Protein AF-0000000069261301 (afdb_homodimer)

Structure (mmCIF, N/CA/C/O backbone):
data_AF-0000000069261301-model_v1
#
loop_
_entity.id
_entity.type
_entity.pdbx_description
1 polymer 'NADP-dependent oxidoreductase domain-containing protein'
#
loop_
_atom_site.group_PDB
_atom_site.id
_atom_site.type_symbol
_atom_site.label_atom_id
_atom_site.label_alt_id
_atom_site.label_comp_id
_atom_site.label_asym_id
_atom_site.label_entity_id
_atom_site.label_seq_id
_atom_site.pdbx_PDB_ins_code
_atom_site.Cartn_x
_atom_site.Cartn_y
_atom_site.Cartn_z
_atom_site.occupancy
_atom_site.B_iso_or_equiv
_atom_site.auth_seq_id
_atom_site.auth_comp_id
_atom_site.auth_asym_id
_atom_site.auth_atom_id
_atom_site.pdbx_PDB_model_num
ATOM 1 N N . MET A 1 1 ? 44.031 -36.562 -31.391 1 17.47 1 MET A N 1
ATOM 2 C CA . MET A 1 1 ? 43.938 -35.125 -31.625 1 17.47 1 MET A CA 1
ATOM 3 C C . MET A 1 1 ? 42.531 -34.625 -31.391 1 17.47 1 MET A C 1
ATOM 5 O O . MET A 1 1 ? 41.625 -34.938 -32.156 1 17.47 1 MET A O 1
ATOM 9 N N . GLY A 1 2 ? 41.969 -34.719 -30.328 1 18.98 2 GLY A N 1
ATOM 10 C CA . GLY A 1 2 ? 40.594 -35.031 -30.031 1 18.98 2 GLY A CA 1
ATOM 11 C C . GLY A 1 2 ? 39.656 -33.875 -30.234 1 18.98 2 GLY A C 1
ATOM 12 O O . GLY A 1 2 ? 40.031 -32.719 -29.938 1 18.98 2 GLY A O 1
ATOM 13 N N . ASN A 1 3 ? 38.688 -33.719 -31.047 1 18.41 3 ASN A N 1
ATOM 14 C CA . ASN A 1 3 ? 37.875 -32.781 -31.812 1 18.41 3 ASN A CA 1
ATOM 15 C C . ASN A 1 3 ? 36.938 -31.969 -30.922 1 18.41 3 ASN A C 1
ATOM 17 O O . ASN A 1 3 ? 36.312 -32.531 -30.016 1 18.41 3 ASN A O 1
ATOM 21 N N . ALA A 1 4 ? 37.125 -30.625 -30.719 1 17.72 4 ALA A N 1
ATOM 22 C CA . ALA A 1 4 ? 36.75 -29.375 -30.078 1 17.72 4 ALA A CA 1
ATOM 23 C C . ALA A 1 4 ? 35.25 -29.062 -30.312 1 17.72 4 ALA A C 1
ATOM 25 O O . ALA A 1 4 ? 34.875 -28.594 -31.391 1 17.72 4 ALA A O 1
ATOM 26 N N . MET A 1 5 ? 34.438 -29.938 -30.188 1 17.47 5 MET A N 1
ATOM 27 C CA . MET A 1 5 ? 33.156 -29.609 -30.766 1 17.47 5 MET A CA 1
ATOM 28 C C . MET A 1 5 ? 32.562 -28.328 -30.156 1 17.47 5 MET A C 1
ATOM 30 O O . MET A 1 5 ? 32.531 -28.203 -28.938 1 17.47 5 MET A O 1
ATOM 34 N N . ALA A 1 6 ? 32.438 -27.141 -30.828 1 19.61 6 ALA A N 1
ATOM 35 C CA . ALA A 1 6 ? 32.094 -25.719 -30.797 1 19.61 6 ALA A CA 1
ATOM 36 C C . ALA A 1 6 ? 30.641 -25.516 -30.375 1 19.61 6 ALA A C 1
ATOM 38 O O . ALA A 1 6 ? 29.719 -25.75 -31.172 1 19.61 6 ALA A O 1
ATOM 39 N N . THR A 1 7 ? 30.25 -26.094 -29.391 1 19.45 7 THR A N 1
ATOM 40 C CA . THR A 1 7 ? 28.812 -25.984 -29.172 1 19.45 7 THR A CA 1
ATOM 41 C C . THR A 1 7 ? 28.406 -24.516 -29.062 1 19.45 7 THR A C 1
ATOM 43 O O . THR A 1 7 ? 28.984 -23.766 -28.281 1 19.45 7 THR A O 1
ATOM 46 N N . THR A 1 8 ? 27.875 -23.781 -30.031 1 20.69 8 THR A N 1
ATOM 47 C CA . THR A 1 8 ? 27.484 -22.406 -30.328 1 20.69 8 THR A CA 1
ATOM 48 C C . THR A 1 8 ? 26.344 -21.969 -29.406 1 20.69 8 THR A C 1
ATOM 50 O O . THR A 1 8 ? 25.219 -22.453 -29.516 1 20.69 8 THR A O 1
ATOM 53 N N . THR A 1 9 ? 26.453 -22.047 -28.203 1 22.62 9 THR A N 1
ATOM 54 C CA . THR A 1 9 ? 25.406 -21.594 -27.297 1 22.62 9 THR A CA 1
ATOM 55 C C . THR A 1 9 ? 25.031 -20.141 -27.578 1 22.62 9 THR A C 1
ATOM 57 O O . THR A 1 9 ? 25.906 -19.25 -27.562 1 22.62 9 THR A O 1
ATOM 60 N N . THR A 1 10 ? 24.109 -19.844 -28.438 1 22.17 10 THR A N 1
ATOM 61 C CA . THR A 1 10 ? 23.797 -18.484 -28.875 1 22.17 10 THR A CA 1
ATOM 62 C C . THR A 1 10 ? 23.406 -17.609 -27.688 1 22.17 10 THR A C 1
ATOM 64 O O . THR A 1 10 ? 22.438 -17.891 -27 1 22.17 10 THR A O 1
ATOM 67 N N . THR A 1 11 ? 24.266 -17.141 -26.891 1 24.36 11 THR A N 1
ATOM 68 C CA . THR A 1 11 ? 24.344 -16.047 -25.938 1 24.36 11 THR A CA 1
ATOM 69 C C . THR A 1 11 ? 23.609 -14.812 -26.453 1 24.36 11 THR A C 1
ATOM 71 O O . THR A 1 11 ? 24.031 -14.211 -27.438 1 24.36 11 THR A O 1
ATOM 74 N N . HIS A 1 12 ? 22.297 -14.891 -26.562 1 25.19 12 HIS A N 1
ATOM 75 C CA . HIS A 1 12 ? 21.875 -13.57 -27.016 1 25.19 12 HIS A CA 1
ATOM 76 C C . HIS A 1 12 ? 22.484 -12.477 -26.141 1 25.19 12 HIS A C 1
ATOM 78 O O . HIS A 1 12 ? 22.406 -12.555 -24.906 1 25.19 12 HIS A O 1
ATOM 84 N N . SER A 1 13 ? 23.641 -12.016 -26.391 1 24.05 13 SER A N 1
ATOM 85 C CA . SER A 1 13 ? 24.406 -10.844 -25.984 1 24.05 13 SER A CA 1
ATOM 86 C C . SER A 1 13 ? 23.5 -9.625 -25.828 1 24.05 13 SER A C 1
ATOM 88 O O . SER A 1 13 ? 23.078 -9.031 -26.812 1 24.05 13 SER A O 1
ATOM 90 N N . HIS A 1 14 ? 22.578 -9.758 -25 1 28.31 14 HIS A N 1
ATOM 91 C CA . HIS A 1 14 ? 22.047 -8.406 -24.859 1 28.31 14 HIS A CA 1
ATOM 92 C C . HIS A 1 14 ? 23.172 -7.41 -24.578 1 28.31 14 HIS A C 1
ATOM 94 O O . HIS A 1 14 ? 24.047 -7.66 -23.75 1 28.31 14 HIS A O 1
ATOM 100 N N . SER A 1 15 ? 23.812 -6.953 -25.578 1 26.09 15 SER A N 1
ATOM 101 C CA . SER A 1 15 ? 24.828 -5.898 -25.562 1 26.09 15 SER A CA 1
ATOM 102 C C . SER A 1 15 ? 24.641 -4.977 -24.359 1 26.09 15 SER A C 1
ATOM 104 O O . SER A 1 15 ? 23.516 -4.535 -24.078 1 26.09 15 SER A O 1
ATOM 106 N N . ASP A 1 16 ? 25.422 -5.16 -23.453 1 29.86 16 ASP A N 1
ATOM 107 C CA . ASP A 1 16 ? 25.781 -4.273 -22.359 1 29.86 16 ASP A CA 1
ATOM 108 C C . ASP A 1 16 ? 25.969 -2.84 -22.844 1 29.86 16 ASP A C 1
ATOM 110 O O . ASP A 1 16 ? 27.094 -2.312 -22.828 1 29.86 16 ASP A O 1
ATOM 114 N N . ALA A 1 17 ? 25.688 -2.434 -23.938 1 31.14 17 ALA A N 1
ATOM 115 C CA . ALA A 1 17 ? 25.906 -1.016 -24.203 1 31.14 17 ALA A CA 1
ATOM 116 C C . ALA A 1 17 ? 25.438 -0.156 -23.031 1 31.14 17 ALA A C 1
ATOM 118 O O . ALA A 1 17 ? 24.234 -0.048 -22.781 1 31.14 17 ALA A O 1
ATOM 119 N N . CYS A 1 18 ? 26.125 -0.016 -21.906 1 37.66 18 CYS A N 1
ATOM 120 C CA . CYS A 1 18 ? 26.062 0.783 -20.688 1 37.66 18 CYS A CA 1
ATOM 121 C C . CYS A 1 18 ? 25.578 2.193 -20.984 1 37.66 18 CYS A C 1
ATOM 123 O O . CYS A 1 18 ? 26.359 3.08 -21.297 1 37.66 18 CYS A O 1
ATOM 125 N N . SER A 1 19 ? 24.609 2.316 -21.547 1 48.31 19 SER A N 1
ATOM 126 C CA . SER A 1 19 ? 24.156 3.697 -21.688 1 48.31 19 SER A CA 1
ATOM 127 C C . SER A 1 19 ? 24.188 4.426 -20.359 1 48.31 19 SER A C 1
ATOM 129 O O . SER A 1 19 ? 23.844 3.848 -19.312 1 48.31 19 SER A O 1
ATOM 131 N N . GLU A 1 20 ? 25 5.453 -20.266 1 61.47 20 GLU A N 1
ATOM 132 C CA . GLU A 1 20 ? 25.188 6.312 -19.094 1 61.47 20 GLU A CA 1
ATOM 133 C C . GLU A 1 20 ? 23.859 6.836 -18.562 1 61.47 20 GLU A C 1
ATOM 135 O O . GLU A 1 20 ? 23 7.25 -19.344 1 61.47 20 GLU A O 1
ATOM 140 N N . SER A 1 21 ? 23.703 6.562 -17.359 1 70.88 21 SER A N 1
ATOM 141 C CA . SER A 1 21 ? 22.547 7.164 -16.703 1 70.88 21 SER A CA 1
ATOM 142 C C . SER A 1 21 ? 22.406 8.641 -17.062 1 70.88 21 SER A C 1
ATOM 144 O O . SER A 1 21 ? 23.406 9.367 -17.094 1 70.88 21 SER A O 1
ATOM 146 N N . GLY A 1 22 ? 21.391 9.016 -17.812 1 76.69 22 GLY A N 1
ATOM 147 C CA . GLY A 1 22 ? 21.125 10.406 -18.141 1 76.69 22 GLY A CA 1
ATOM 148 C C . GLY A 1 22 ? 21.234 10.711 -19.625 1 76.69 22 GLY A C 1
ATOM 149 O O . GLY A 1 22 ? 20.828 11.789 -20.062 1 76.69 22 GLY A O 1
ATOM 150 N N . ALA A 1 23 ? 21.781 9.773 -20.391 1 77.06 23 ALA A N 1
ATOM 151 C CA . ALA A 1 23 ? 21.938 9.992 -21.828 1 77.06 23 ALA A CA 1
ATOM 152 C C . ALA A 1 23 ? 20.578 10.039 -22.516 1 77.06 23 ALA A C 1
ATOM 154 O O . ALA A 1 23 ? 19.656 9.32 -22.125 1 77.06 23 ALA A O 1
ATOM 155 N N . LEU A 1 24 ? 20.469 10.938 -23.562 1 85.94 24 LEU A N 1
ATOM 156 C CA . LEU A 1 24 ? 19.234 11.062 -24.344 1 85.94 24 LEU A CA 1
ATOM 157 C C . LEU A 1 24 ? 19.391 10.391 -25.703 1 85.94 24 LEU A C 1
ATOM 159 O O . LEU A 1 24 ? 20.453 10.445 -26.312 1 85.94 24 LEU A O 1
ATOM 163 N N . LYS A 1 25 ? 18.375 9.68 -26.078 1 83.56 25 LYS A N 1
ATOM 164 C CA . LYS A 1 25 ? 18.359 8.977 -27.359 1 83.56 25 LYS A CA 1
ATOM 165 C C . LYS A 1 25 ? 17.906 9.906 -28.484 1 83.56 25 LYS A C 1
ATOM 167 O O . LYS A 1 25 ? 16.938 10.633 -28.344 1 83.56 25 LYS A O 1
ATOM 172 N N . GLN A 1 26 ? 18.656 9.852 -29.641 1 84.81 26 GLN A N 1
ATOM 173 C CA . GLN A 1 26 ? 18.297 10.641 -30.812 1 84.81 26 GLN A CA 1
ATOM 174 C C . GLN A 1 26 ? 17.609 9.781 -31.859 1 84.81 26 GLN A C 1
ATOM 176 O O . GLN A 1 26 ? 17.766 8.562 -31.891 1 84.81 26 GLN A O 1
ATOM 181 N N . GLY A 1 27 ? 16.688 10.281 -32.688 1 83.88 27 GLY A N 1
ATOM 182 C CA . GLY A 1 27 ? 16.094 9.617 -33.844 1 83.88 27 GLY A CA 1
ATOM 183 C C . GLY A 1 27 ? 14.93 8.727 -33.469 1 83.88 27 GLY A C 1
ATOM 184 O O . GLY A 1 27 ? 14.516 7.879 -34.25 1 83.88 27 GLY A O 1
ATOM 185 N N . VAL A 1 28 ? 14.453 8.836 -32.25 1 88.81 28 VAL A N 1
ATOM 186 C CA . VAL A 1 28 ? 13.297 8.047 -31.828 1 88.81 28 VAL A CA 1
ATOM 187 C C . VAL A 1 28 ? 12.016 8.766 -32.25 1 88.81 28 VAL A C 1
ATOM 189 O O . VAL A 1 28 ? 11.891 9.977 -32.062 1 88.81 28 VAL A O 1
ATOM 192 N N . PRO A 1 29 ? 11.125 8.008 -32.875 1 87.5 29 PRO A N 1
ATOM 193 C CA . PRO A 1 29 ? 9.828 8.641 -33.156 1 87.5 29 PRO A CA 1
ATOM 194 C C . PRO A 1 29 ? 9.141 9.117 -31.875 1 87.5 29 PRO A C 1
ATOM 196 O O . PRO A 1 29 ? 9.078 8.383 -30.891 1 87.5 29 PRO A O 1
ATOM 199 N N . PRO A 1 30 ? 8.656 10.289 -31.953 1 88.75 30 PRO A N 1
ATOM 200 C CA . PRO A 1 30 ? 7.988 10.805 -30.75 1 88.75 30 PRO A CA 1
ATOM 201 C C . PRO A 1 30 ? 6.68 10.078 -30.453 1 88.75 30 PRO A C 1
ATOM 203 O O . PRO A 1 30 ? 6.027 9.57 -31.375 1 88.75 30 PRO A O 1
ATOM 206 N N . PRO A 1 31 ? 6.348 10.008 -29.188 1 92.75 31 PRO A N 1
ATOM 207 C CA . PRO A 1 31 ? 5.027 9.469 -28.859 1 92.75 31 PRO A CA 1
ATOM 208 C C . PRO A 1 31 ? 3.891 10.422 -29.234 1 92.75 31 PRO A C 1
ATOM 210 O O . PRO A 1 31 ? 4.109 11.625 -29.375 1 92.75 31 PRO A O 1
ATOM 213 N N . ALA A 1 32 ? 2.67 9.797 -29.438 1 92.69 32 ALA A N 1
ATOM 214 C CA . ALA A 1 32 ? 1.479 10.641 -29.516 1 92.69 32 ALA A CA 1
ATOM 215 C C . ALA A 1 32 ? 1.247 11.383 -28.203 1 92.69 32 ALA A C 1
ATOM 217 O O . ALA A 1 32 ? 1.813 11.023 -27.172 1 92.69 32 ALA A O 1
ATOM 218 N N . THR A 1 33 ? 0.52 12.484 -28.328 1 94.12 33 THR A N 1
ATOM 219 C CA . THR A 1 33 ? 0.236 13.266 -27.125 1 94.12 33 THR A CA 1
ATOM 220 C C . THR A 1 33 ? -1.268 13.359 -26.891 1 94.12 33 THR A C 1
ATOM 222 O O . THR A 1 33 ? -2.006 13.891 -27.719 1 94.12 33 THR A O 1
ATOM 225 N N . SER A 1 34 ? -1.677 12.805 -25.734 1 92.88 34 SER A N 1
ATOM 226 C CA . SER A 1 34 ? -3.068 12.969 -25.328 1 92.88 34 SER A CA 1
ATOM 227 C C . SER A 1 34 ? -3.396 14.438 -25.062 1 92.88 34 SER A C 1
ATOM 229 O O . SER A 1 34 ? -2.695 15.109 -24.297 1 92.88 34 SER A O 1
ATOM 231 N N . GLU A 1 35 ? -4.492 14.922 -25.609 1 89 35 GLU A N 1
ATOM 232 C CA . GLU A 1 35 ? -4.887 16.328 -25.453 1 89 35 GLU A CA 1
ATOM 233 C C . GLU A 1 35 ? -5.262 16.625 -24 1 89 35 GLU A C 1
ATOM 235 O O . GLU A 1 35 ? -4.859 17.656 -23.453 1 89 35 GLU A O 1
ATOM 240 N N . VAL A 1 36 ? -6.031 15.742 -23.406 1 89 36 VAL A N 1
ATOM 241 C CA . VAL A 1 36 ? -6.477 15.961 -22.031 1 89 36 VAL A CA 1
ATOM 242 C C . VAL A 1 36 ? -5.281 15.906 -21.094 1 89 36 VAL A C 1
ATOM 244 O O . VAL A 1 36 ? -5.238 16.625 -20.094 1 89 36 VAL A O 1
ATOM 247 N N . ALA A 1 37 ? -4.332 14.984 -21.359 1 92.44 37 ALA A N 1
ATOM 248 C CA . ALA A 1 37 ? -3.146 14.875 -20.516 1 92.44 37 ALA A CA 1
ATOM 249 C C . ALA A 1 37 ? -2.271 16.125 -20.625 1 92.44 37 ALA A C 1
ATOM 251 O O . ALA A 1 37 ? -1.721 16.594 -19.641 1 92.44 37 ALA A O 1
ATOM 252 N N . TRP A 1 38 ? -2.129 16.641 -21.875 1 91.5 38 TRP A N 1
ATOM 253 C CA . TRP A 1 38 ? -1.329 17.828 -22.125 1 91.5 38 TRP A CA 1
ATOM 254 C C . TRP A 1 38 ? -1.92 19.047 -21.406 1 91.5 38 TRP A C 1
ATOM 256 O O . TRP A 1 38 ? -1.202 19.781 -20.719 1 91.5 38 TRP A O 1
ATOM 266 N N . THR A 1 39 ? -3.203 19.203 -21.5 1 85.62 39 THR A N 1
ATOM 267 C CA . THR A 1 39 ? -3.893 20.328 -20.859 1 85.62 39 THR A CA 1
ATOM 268 C C . THR A 1 39 ? -3.793 20.219 -19.344 1 85.62 39 THR A C 1
ATOM 270 O O . THR A 1 39 ? -3.561 21.234 -18.656 1 85.62 39 THR A O 1
ATOM 273 N N . PHE A 1 40 ? -3.965 19.062 -18.922 1 87.31 40 PHE A N 1
ATOM 274 C CA . PHE A 1 40 ? -3.852 18.812 -17.484 1 87.31 40 PHE A CA 1
ATOM 275 C C . PHE A 1 40 ? -2.449 19.141 -16.984 1 87.31 40 PHE A C 1
ATOM 277 O O . PHE A 1 40 ? -2.287 19.828 -15.969 1 87.31 40 PHE A O 1
ATOM 284 N N . ALA A 1 41 ? -1.438 18.688 -17.656 1 89.12 41 ALA A N 1
ATOM 285 C CA . ALA A 1 41 ? -0.044 18.891 -17.266 1 89.12 41 ALA A CA 1
ATOM 286 C C . ALA A 1 41 ? 0.319 20.375 -17.281 1 89.12 41 ALA A C 1
ATOM 288 O O . ALA A 1 41 ? 1.012 20.859 -16.375 1 89.12 41 ALA A O 1
ATOM 289 N N . GLN A 1 42 ? -0.144 21.094 -18.266 1 84.25 42 GLN A N 1
ATOM 290 C CA . GLN A 1 42 ? 0.153 22.516 -18.391 1 84.25 42 GLN A CA 1
ATOM 291 C C . GLN A 1 42 ? -0.474 23.312 -17.234 1 84.25 42 GLN A C 1
ATOM 293 O O . GLN A 1 42 ? 0.146 24.219 -16.703 1 84.25 42 GLN A O 1
ATOM 298 N N . SER A 1 43 ? -1.64 22.922 -16.922 1 79.69 43 SER A N 1
ATOM 299 C CA . SER A 1 43 ? -2.32 23.609 -15.828 1 79.69 43 SER A CA 1
ATOM 300 C C . SER A 1 43 ? -1.577 23.422 -14.508 1 79.69 43 SER A C 1
ATOM 302 O O . SER A 1 43 ? -1.528 24.328 -13.68 1 79.69 43 SER A O 1
ATOM 304 N N . HIS A 1 44 ? -1.035 22.328 -14.297 1 81.5 44 HIS A N 1
ATOM 305 C CA . HIS A 1 44 ? -0.292 22.047 -13.078 1 81.5 44 HIS A CA 1
ATOM 306 C C . HIS A 1 44 ? 1.044 22.781 -13.062 1 81.5 44 HIS A C 1
ATOM 308 O O . HIS A 1 44 ? 1.488 23.25 -12.016 1 81.5 44 HIS A O 1
ATOM 314 N N . GLN A 1 45 ? 1.658 22.859 -14.211 1 81.56 45 GLN A N 1
ATOM 315 C CA . GLN A 1 45 ? 2.941 23.547 -14.305 1 81.56 45 GLN A CA 1
ATOM 316 C C . GLN A 1 45 ? 2.803 25.031 -13.938 1 81.56 45 GLN A C 1
ATOM 318 O O . GLN A 1 45 ? 3.699 25.609 -13.328 1 81.56 45 GLN A O 1
ATOM 323 N N . ASP A 1 46 ? 1.719 25.578 -14.234 1 76.88 46 ASP A N 1
ATOM 324 C CA . ASP A 1 46 ? 1.465 27 -13.953 1 76.88 46 ASP A CA 1
ATOM 325 C C . ASP A 1 46 ? 1.318 27.234 -12.453 1 76.88 46 ASP A C 1
ATOM 327 O O . ASP A 1 46 ? 1.587 28.344 -11.969 1 76.88 46 ASP A O 1
ATOM 331 N N . GLU A 1 47 ? 1.032 26.203 -11.758 1 76.5 47 GLU A N 1
ATOM 332 C CA . GLU A 1 47 ? 0.786 26.344 -10.328 1 76.5 47 GLU A CA 1
ATOM 333 C C . GLU A 1 47 ? 2.037 26 -9.523 1 76.5 47 GLU A C 1
ATOM 335 O O . GLU A 1 47 ? 2.098 26.281 -8.32 1 76.5 47 GLU A O 1
ATOM 340 N N . ASN A 1 48 ? 3.102 25.547 -10.117 1 81.81 48 ASN A N 1
ATOM 341 C CA . ASN A 1 48 ? 4.285 25.031 -9.445 1 81.81 48 ASN A CA 1
ATOM 342 C C . ASN A 1 48 ? 4.91 26.078 -8.523 1 81.81 48 ASN A C 1
ATOM 344 O O . ASN A 1 48 ? 5.289 25.766 -7.391 1 81.81 48 ASN A O 1
ATOM 348 N N . PRO A 1 49 ? 4.91 27.359 -8.914 1 78.88 49 PRO A N 1
ATOM 349 C CA . PRO A 1 49 ? 5.551 28.359 -8.055 1 78.88 49 PRO A CA 1
ATOM 350 C C . PRO A 1 49 ? 4.773 28.609 -6.762 1 78.88 49 PRO A C 1
ATOM 352 O O . PRO A 1 49 ? 5.324 29.141 -5.801 1 78.88 49 PRO A O 1
ATOM 355 N N . CYS A 1 50 ? 3.562 28.219 -6.781 1 83.31 50 CYS A N 1
ATOM 356 C CA . CYS A 1 50 ? 2.719 28.469 -5.617 1 83.31 50 CYS A CA 1
ATOM 357 C C . CYS A 1 50 ? 2.789 27.297 -4.641 1 83.31 50 CYS A C 1
ATOM 359 O O . CYS A 1 50 ? 2.291 27.391 -3.518 1 83.31 50 CYS A O 1
ATOM 361 N N . PHE A 1 51 ? 3.486 26.328 -5.016 1 87.75 51 PHE A N 1
ATOM 362 C CA . PHE A 1 51 ? 3.568 25.172 -4.133 1 87.75 51 PHE A CA 1
ATOM 363 C C . PHE A 1 51 ? 4.695 25.344 -3.121 1 87.75 51 PHE A C 1
ATOM 365 O O . PHE A 1 51 ? 5.836 24.953 -3.385 1 87.75 51 PHE A O 1
ATOM 372 N N . MET A 1 52 ? 4.281 25.766 -1.914 1 92.19 52 MET A N 1
ATOM 373 C CA . MET A 1 52 ? 5.309 26.078 -0.926 1 92.19 52 MET A CA 1
ATOM 374 C C . MET A 1 52 ? 5.078 25.312 0.365 1 92.19 52 MET A C 1
ATOM 376 O O . MET A 1 52 ? 5.984 25.188 1.191 1 92.19 52 MET A O 1
ATOM 380 N N . GLY A 1 53 ? 3.895 24.766 0.522 1 89.5 53 GLY A N 1
ATOM 381 C CA . GLY A 1 53 ? 3.535 24.234 1.829 1 89.5 53 GLY A CA 1
ATOM 382 C C . GLY A 1 53 ? 3.523 22.719 1.877 1 89.5 53 GLY A C 1
ATOM 383 O O . GLY A 1 53 ? 3.307 22.125 2.938 1 89.5 53 GLY A O 1
ATOM 384 N N . ILE A 1 54 ? 3.748 22.031 0.831 1 85.88 54 ILE A N 1
ATOM 385 C CA . ILE A 1 54 ? 3.711 20.578 0.758 1 85.88 54 ILE A CA 1
ATOM 386 C C . ILE A 1 54 ? 5.109 20.031 0.469 1 85.88 54 ILE A C 1
ATOM 388 O O . ILE A 1 54 ? 5.855 20.625 -0.323 1 85.88 54 ILE A O 1
ATOM 392 N N . GLN A 1 55 ? 5.406 18.969 1.136 1 89.5 55 GLN A N 1
ATOM 393 C CA . GLN A 1 55 ? 6.73 18.391 0.994 1 89.5 55 GLN A CA 1
ATOM 394 C C . GLN A 1 55 ? 6.887 17.703 -0.361 1 89.5 55 GLN A C 1
ATOM 396 O O . GLN A 1 55 ? 7.066 16.484 -0.43 1 89.5 55 GLN A O 1
ATOM 401 N N . MET A 1 56 ? 6.906 18.516 -1.378 1 89.69 56 MET A N 1
ATOM 402 C CA . MET A 1 56 ? 7.039 18 -2.736 1 89.69 56 MET A CA 1
ATOM 403 C C . MET A 1 56 ? 7.93 18.906 -3.578 1 89.69 56 MET A C 1
ATOM 405 O O . MET A 1 56 ? 7.797 20.125 -3.527 1 89.69 56 MET A O 1
ATOM 409 N N . ASN A 1 57 ? 8.828 18.297 -4.258 1 92.75 57 ASN A N 1
ATOM 410 C CA . ASN A 1 57 ? 9.617 19 -5.266 1 92.75 57 ASN A CA 1
ATOM 411 C C . ASN A 1 57 ? 8.883 19.062 -6.605 1 92.75 57 ASN A C 1
ATOM 413 O O . ASN A 1 57 ? 8.641 18.031 -7.23 1 92.75 57 ASN A O 1
ATOM 417 N N . MET A 1 58 ? 8.602 20.25 -7.043 1 90.19 58 MET A N 1
ATOM 418 C CA . MET A 1 58 ? 7.777 20.422 -8.242 1 90.19 58 MET A CA 1
ATOM 419 C C . MET A 1 58 ? 8.648 20.609 -9.477 1 90.19 58 MET A C 1
ATOM 421 O O . MET A 1 58 ? 8.133 20.859 -10.57 1 90.19 58 MET A O 1
ATOM 425 N N . ALA A 1 59 ? 9.938 20.562 -9.312 1 90.06 59 ALA A N 1
ATOM 426 C CA . ALA A 1 59 ? 10.828 20.562 -10.469 1 90.06 59 ALA A CA 1
ATOM 427 C C . ALA A 1 59 ? 10.844 19.188 -11.148 1 90.06 59 ALA A C 1
ATOM 429 O O . ALA A 1 59 ? 11.82 18.453 -11.047 1 90.06 59 ALA A O 1
ATOM 430 N N . THR A 1 60 ? 9.797 18.828 -11.906 1 90.75 60 THR A N 1
ATOM 431 C CA . THR A 1 60 ? 9.57 17.453 -12.328 1 90.75 60 THR A CA 1
ATOM 432 C C . THR A 1 60 ? 9.547 17.359 -13.852 1 90.75 60 THR A C 1
ATOM 434 O O . THR A 1 60 ? 9.422 16.266 -14.406 1 90.75 60 THR A O 1
ATOM 437 N N . GLU A 1 61 ? 9.68 18.406 -14.617 1 90.19 61 GLU A N 1
ATOM 438 C CA . GLU A 1 61 ? 9.438 18.438 -16.047 1 90.19 61 GLU A CA 1
ATOM 439 C C . GLU A 1 61 ? 10.359 17.453 -16.781 1 90.19 61 GLU A C 1
ATOM 441 O O . GLU A 1 61 ? 9.953 16.828 -17.766 1 90.19 61 GLU A O 1
ATOM 446 N N . HIS A 1 62 ? 11.539 17.312 -16.359 1 92.88 62 HIS A N 1
ATOM 447 C CA . HIS A 1 62 ? 12.547 16.516 -17.047 1 92.88 62 HIS A CA 1
ATOM 448 C C . HIS A 1 62 ? 12.203 15.031 -17 1 92.88 62 HIS A C 1
ATOM 450 O O . HIS A 1 62 ? 12.734 14.242 -17.781 1 92.88 62 HIS A O 1
ATOM 456 N N . TYR A 1 63 ? 11.305 14.633 -16.141 1 95.56 63 TYR A N 1
ATOM 457 C CA . TYR A 1 63 ? 10.961 13.219 -16 1 95.56 63 TYR A CA 1
ATOM 458 C C . TYR A 1 63 ? 10.172 12.734 -17.203 1 95.56 63 TYR A C 1
ATOM 460 O O . TYR A 1 63 ? 10.023 11.523 -17.406 1 95.56 63 TYR A O 1
ATOM 468 N N . SER A 1 64 ? 9.688 13.625 -18.094 1 95.31 64 SER A N 1
ATOM 469 C CA . SER A 1 64 ? 9.008 13.227 -19.328 1 95.31 64 SER A CA 1
ATOM 470 C C . SER A 1 64 ? 9.914 12.398 -20.234 1 95.31 64 SER A C 1
ATOM 472 O O . SER A 1 64 ? 9.438 11.664 -21.094 1 95.31 64 SER A O 1
ATOM 474 N N . LYS A 1 65 ? 11.203 12.43 -20.016 1 95.5 65 LYS A N 1
ATOM 475 C CA . LYS A 1 65 ? 12.164 11.68 -20.828 1 95.5 65 LYS A CA 1
ATOM 476 C C . LYS A 1 65 ? 11.984 10.18 -20.656 1 95.5 65 LYS A C 1
ATOM 478 O O . LYS A 1 65 ? 12.461 9.383 -21.469 1 95.5 65 LYS A O 1
ATOM 483 N N . TYR A 1 66 ? 11.305 9.781 -19.594 1 96.5 66 TYR A N 1
ATOM 484 C CA . TYR A 1 66 ? 11.102 8.367 -19.297 1 96.5 66 TYR A CA 1
ATOM 485 C C . TYR A 1 66 ? 9.812 7.867 -19.938 1 96.5 66 TYR A C 1
ATOM 487 O O . TYR A 1 66 ? 9.32 6.789 -19.578 1 96.5 66 TYR A O 1
ATOM 495 N N . TRP A 1 67 ? 9.219 8.539 -20.969 1 96.06 67 TRP A N 1
ATOM 496 C CA . TRP A 1 67 ? 7.945 8.211 -21.594 1 96.06 67 TRP A CA 1
ATOM 497 C C . TRP A 1 67 ? 7.984 6.816 -22.203 1 96.06 67 TRP A C 1
ATOM 499 O O . TRP A 1 67 ? 6.953 6.141 -22.281 1 96.06 67 TRP A O 1
ATOM 509 N N . PRO A 1 68 ? 9.164 6.242 -22.672 1 94.81 68 PRO A N 1
ATOM 510 C CA . PRO A 1 68 ? 9.148 4.902 -23.266 1 94.81 68 PRO A CA 1
ATOM 511 C C . PRO A 1 68 ? 8.664 3.832 -22.281 1 94.81 68 PRO A C 1
ATOM 513 O O . PRO A 1 68 ? 8.133 2.801 -22.703 1 94.81 68 PRO A O 1
ATOM 516 N N . LEU A 1 69 ? 8.852 4.094 -20.969 1 95.06 69 LEU A N 1
ATOM 517 C CA . LEU A 1 69 ? 8.43 3.109 -19.969 1 95.06 69 LEU A CA 1
ATOM 518 C C . LEU A 1 69 ? 6.91 2.939 -20 1 95.06 69 LEU A C 1
ATOM 520 O O . LEU A 1 69 ? 6.395 1.889 -19.609 1 95.06 69 LEU A O 1
ATOM 524 N N . LEU A 1 70 ? 6.176 3.939 -20.422 1 95.94 70 LEU A N 1
ATOM 525 C CA . LEU A 1 70 ? 4.719 3.877 -20.469 1 95.94 70 LEU A CA 1
ATOM 526 C C . LEU A 1 70 ? 4.246 2.916 -21.547 1 95.94 70 LEU A C 1
ATOM 528 O O . LEU A 1 70 ? 3.078 2.523 -21.578 1 95.94 70 LEU A O 1
ATOM 532 N N . MET A 1 71 ? 5.133 2.441 -22.422 1 92.94 71 MET A N 1
ATOM 533 C CA . MET A 1 71 ? 4.797 1.525 -23.5 1 92.94 71 MET A CA 1
ATOM 534 C C . MET A 1 71 ? 4.727 0.088 -23 1 92.94 71 MET A C 1
ATOM 536 O O . MET A 1 71 ? 4.266 -0.802 -23.719 1 92.94 71 MET A O 1
ATOM 540 N N . ASN A 1 72 ? 5.129 -0.076 -21.781 1 90.56 72 ASN A N 1
ATOM 541 C CA . ASN A 1 72 ? 5.258 -1.424 -21.234 1 90.56 72 ASN A CA 1
ATOM 542 C C . ASN A 1 72 ? 4.375 -1.621 -20 1 90.56 72 ASN A C 1
ATOM 544 O O . ASN A 1 72 ? 3.824 -0.658 -19.469 1 90.56 72 ASN A O 1
ATOM 548 N N . CYS A 1 73 ? 4.18 -2.852 -19.656 1 89 73 CYS A N 1
ATOM 549 C CA . CYS A 1 73 ? 3.676 -3.199 -18.328 1 89 73 CYS A CA 1
ATOM 550 C C . CYS A 1 73 ? 4.816 -3.33 -17.328 1 89 73 CYS A C 1
ATOM 552 O O . CYS A 1 73 ? 5.547 -4.32 -17.344 1 89 73 CYS A O 1
ATOM 554 N N . ASN A 1 74 ? 4.961 -2.312 -16.547 1 90.94 74 ASN A N 1
ATOM 555 C CA . ASN A 1 74 ? 6.039 -2.307 -15.562 1 90.94 74 ASN A CA 1
ATOM 556 C C . ASN A 1 74 ? 5.578 -2.867 -14.227 1 90.94 74 ASN A C 1
ATOM 558 O O . ASN A 1 74 ? 5.059 -2.131 -13.383 1 90.94 74 ASN A O 1
ATOM 562 N N . ASN A 1 75 ? 5.773 -4.156 -14.047 1 90 75 ASN A N 1
ATOM 563 C CA . ASN A 1 75 ? 5.297 -4.824 -12.836 1 90 75 ASN A CA 1
ATOM 564 C C . ASN A 1 75 ? 6.414 -5.605 -12.156 1 90 75 ASN A C 1
ATOM 566 O O . ASN A 1 75 ? 6.855 -6.637 -12.664 1 90 75 ASN A O 1
ATOM 570 N N . ASN A 1 76 ? 6.938 -5.086 -11.07 1 88.44 76 ASN A N 1
ATOM 571 C CA . ASN A 1 76 ? 7.828 -5.855 -10.211 1 88.44 76 ASN A CA 1
ATOM 572 C C . ASN A 1 76 ? 7.047 -6.719 -9.219 1 88.44 76 ASN A C 1
ATOM 574 O O . ASN A 1 76 ? 6.508 -6.211 -8.234 1 88.44 76 ASN A O 1
ATOM 578 N N . LEU A 1 77 ? 7.047 -7.91 -9.422 1 81.06 77 LEU A N 1
ATOM 579 C CA . LEU A 1 77 ? 6.25 -8.828 -8.617 1 81.06 77 LEU A CA 1
ATOM 580 C C . LEU A 1 77 ? 7.074 -9.391 -7.461 1 81.06 77 LEU A C 1
ATOM 582 O O . LEU A 1 77 ? 7.988 -10.188 -7.68 1 81.06 77 LEU A O 1
ATOM 586 N N . GLY A 1 78 ? 6.801 -8.969 -6.273 1 76.25 78 GLY A N 1
ATOM 587 C CA . GLY A 1 78 ? 7.395 -9.57 -5.09 1 76.25 78 GLY A CA 1
ATOM 588 C C . GLY A 1 78 ? 8.797 -9.062 -4.801 1 76.25 78 GLY A C 1
ATOM 589 O O . GLY A 1 78 ? 9.094 -7.895 -5.043 1 76.25 78 GLY A O 1
ATOM 590 N N . ASP A 1 79 ? 9.609 -9.961 -4.207 1 73.31 79 ASP A N 1
ATOM 591 C CA . ASP A 1 79 ? 10.945 -9.641 -3.715 1 73.31 79 ASP A CA 1
ATOM 592 C C . ASP A 1 79 ? 11.961 -9.633 -4.855 1 73.31 79 ASP A C 1
ATOM 594 O O . ASP A 1 79 ? 12.188 -10.656 -5.5 1 73.31 79 ASP A O 1
ATOM 598 N N . PRO A 1 80 ? 12.57 -8.484 -5.082 1 74.06 80 PRO A N 1
ATOM 599 C CA . PRO A 1 80 ? 13.508 -8.383 -6.203 1 74.06 80 PRO A CA 1
ATOM 600 C C . PRO A 1 80 ? 14.695 -9.336 -6.066 1 74.06 80 PRO A C 1
ATOM 602 O O . PRO A 1 80 ? 15.336 -9.68 -7.066 1 74.06 80 PRO A O 1
ATOM 605 N N . PHE A 1 81 ? 14.906 -9.703 -4.914 1 68.12 81 PHE A N 1
ATOM 606 C CA . PHE A 1 81 ? 16.109 -10.5 -4.68 1 68.12 81 PHE A CA 1
ATOM 607 C C . PHE A 1 81 ? 15.82 -11.984 -4.84 1 68.12 81 PHE A C 1
ATOM 609 O O . PHE A 1 81 ? 16.75 -12.797 -4.938 1 68.12 81 PHE A O 1
ATOM 616 N N . THR A 1 82 ? 14.414 -12.328 -4.914 1 60.88 82 THR A N 1
ATOM 617 C CA . THR A 1 82 ? 14.078 -13.75 -4.961 1 60.88 82 THR A CA 1
ATOM 618 C C . THR A 1 82 ? 13.234 -14.062 -6.191 1 60.88 82 THR A C 1
ATOM 620 O O . THR A 1 82 ? 13.047 -15.227 -6.543 1 60.88 82 THR A O 1
ATOM 623 N N . ALA A 1 83 ? 12.781 -13.039 -6.812 1 57.19 83 ALA A N 1
ATOM 624 C CA . ALA A 1 83 ? 11.844 -13.211 -7.914 1 57.19 83 ALA A CA 1
ATOM 625 C C . ALA A 1 83 ? 12.5 -13.945 -9.078 1 57.19 83 ALA A C 1
ATOM 627 O O . ALA A 1 83 ? 13.656 -13.68 -9.414 1 57.19 83 ALA A O 1
ATOM 628 N N . LYS A 1 84 ? 11.781 -14.93 -9.461 1 47.91 84 LYS A N 1
ATOM 629 C CA . LYS A 1 84 ? 12.227 -15.727 -10.602 1 47.91 84 LYS A CA 1
ATOM 630 C C . LYS A 1 84 ? 11.578 -15.242 -11.891 1 47.91 84 LYS A C 1
ATOM 632 O O . LYS A 1 84 ? 11.945 -15.688 -12.984 1 47.91 84 LYS A O 1
ATOM 637 N N . ALA A 1 85 ? 10.664 -14.328 -11.57 1 51.94 85 ALA A N 1
ATOM 638 C CA . ALA A 1 85 ? 9.852 -14.008 -12.742 1 51.94 85 ALA A CA 1
ATOM 639 C C . ALA A 1 85 ? 10.672 -13.242 -13.781 1 51.94 85 ALA A C 1
ATOM 641 O O . ALA A 1 85 ? 11.453 -12.352 -13.43 1 51.94 85 ALA A O 1
ATOM 642 N N . ALA A 1 86 ? 10.938 -13.852 -14.938 1 45.94 86 ALA A N 1
ATOM 643 C CA . ALA A 1 86 ? 11.812 -13.43 -16.031 1 45.94 86 ALA A CA 1
ATOM 644 C C . ALA A 1 86 ? 11.266 -12.18 -16.719 1 45.94 86 ALA A C 1
ATOM 646 O O . ALA A 1 86 ? 11.93 -11.586 -17.562 1 45.94 86 ALA A O 1
ATOM 647 N N . TYR A 1 87 ? 10.055 -11.688 -16.391 1 55.47 87 TYR A N 1
ATOM 648 C CA . TYR A 1 87 ? 9.688 -10.758 -17.438 1 55.47 87 TYR A CA 1
ATOM 649 C C . TYR A 1 87 ? 9.078 -9.484 -16.859 1 55.47 87 TYR A C 1
ATOM 651 O O . TYR A 1 87 ? 8.68 -9.461 -15.688 1 55.47 87 TYR A O 1
ATOM 659 N N . ALA A 1 88 ? 9.164 -8.398 -17.5 1 59.91 88 ALA A N 1
ATOM 660 C CA . ALA A 1 88 ? 8.484 -7.113 -17.406 1 59.91 88 ALA A CA 1
ATOM 661 C C . ALA A 1 88 ? 8.75 -6.438 -16.078 1 59.91 88 ALA A C 1
ATOM 663 O O . ALA A 1 88 ? 7.852 -5.836 -15.477 1 59.91 88 ALA A O 1
ATOM 664 N N . HIS A 1 89 ? 10.016 -6.805 -15.695 1 75.25 89 HIS A N 1
ATOM 665 C CA . HIS A 1 89 ? 10.336 -6.227 -14.391 1 75.25 89 HIS A CA 1
ATOM 666 C C . HIS A 1 89 ? 11.625 -5.414 -14.453 1 75.25 89 HIS A C 1
ATOM 668 O O . HIS A 1 89 ? 12.391 -5.527 -15.414 1 75.25 89 HIS A O 1
ATOM 674 N N . SER A 1 90 ? 11.719 -4.539 -13.578 1 82.81 90 SER A N 1
ATOM 675 C CA . SER A 1 90 ? 12.938 -3.752 -13.406 1 82.81 90 SER A CA 1
ATOM 676 C C . SER A 1 90 ? 13.711 -4.191 -12.164 1 82.81 90 SER A C 1
ATOM 678 O O . SER A 1 90 ? 14.258 -3.359 -11.438 1 82.81 90 SER A O 1
ATOM 680 N N . PHE A 1 91 ? 13.742 -5.465 -11.891 1 81.69 91 PHE A N 1
ATOM 681 C CA . PHE A 1 91 ? 14.398 -5.977 -10.695 1 81.69 91 PHE A CA 1
ATOM 682 C C . PHE A 1 91 ? 15.891 -5.66 -10.727 1 81.69 91 PHE A C 1
ATOM 684 O O . PHE A 1 91 ? 16.5 -5.406 -9.68 1 81.69 91 PHE A O 1
ATOM 691 N N . GLY A 1 92 ? 16.5 -5.789 -11.969 1 81.5 92 GLY A N 1
ATOM 692 C CA . GLY A 1 92 ? 17.906 -5.414 -12.07 1 81.5 92 GLY A CA 1
ATOM 693 C C . GLY A 1 92 ? 18.188 -4.023 -11.539 1 81.5 92 GLY A C 1
ATOM 694 O O . GLY A 1 92 ? 19.109 -3.83 -10.742 1 81.5 92 GLY A O 1
ATOM 695 N N . GLU A 1 93 ? 17.391 -3.082 -11.977 1 87.06 93 GLU A N 1
ATOM 696 C CA . GLU A 1 93 ? 17.516 -1.706 -11.5 1 87.06 93 GLU A CA 1
ATOM 697 C C . GLU A 1 93 ? 17.203 -1.603 -10.016 1 87.06 93 GLU A C 1
ATOM 699 O O . GLU A 1 93 ? 17.828 -0.832 -9.289 1 87.06 93 GLU A O 1
ATOM 704 N N . GLU A 1 94 ? 16.219 -2.379 -9.555 1 91.56 94 GLU A N 1
ATOM 705 C CA . GLU A 1 94 ? 15.805 -2.309 -8.156 1 91.56 94 GLU A CA 1
ATOM 706 C C . GLU A 1 94 ? 16.906 -2.814 -7.234 1 91.56 94 GLU A C 1
ATOM 708 O O . GLU A 1 94 ? 17.188 -2.205 -6.199 1 91.56 94 GLU A O 1
ATOM 713 N N . ILE A 1 95 ? 17.547 -3.838 -7.586 1 86 95 ILE A N 1
ATOM 714 C CA . ILE A 1 95 ? 18.641 -4.402 -6.801 1 86 95 ILE A CA 1
ATOM 715 C C . ILE A 1 95 ? 19.812 -3.424 -6.77 1 86 95 ILE A C 1
ATOM 717 O O . ILE A 1 95 ? 20.406 -3.176 -5.715 1 86 95 ILE A O 1
ATOM 721 N N . LYS A 1 96 ? 20.156 -2.873 -7.926 1 87.19 96 LYS A N 1
ATOM 722 C CA . LYS A 1 96 ? 21.234 -1.887 -8.008 1 87.19 96 LYS A CA 1
ATOM 723 C C . LYS A 1 96 ? 20.906 -0.649 -7.176 1 87.19 96 LYS A C 1
ATOM 725 O O . LYS A 1 96 ? 21.797 -0.059 -6.555 1 87.19 96 LYS A O 1
ATOM 730 N N . LEU A 1 97 ? 19.672 -0.311 -7.195 1 93.94 97 LEU A N 1
ATOM 731 C CA . LEU A 1 97 ? 19.219 0.847 -6.426 1 93.94 97 LEU A CA 1
ATOM 732 C C . LEU A 1 97 ? 19.391 0.597 -4.93 1 93.94 97 LEU A C 1
ATOM 734 O O . LEU A 1 97 ? 19.828 1.478 -4.191 1 93.94 97 LEU A O 1
ATOM 738 N N . ILE A 1 98 ? 18.953 -0.553 -4.484 1 92 98 ILE A N 1
ATOM 739 C CA . ILE A 1 98 ? 19.078 -0.889 -3.068 1 92 98 ILE A CA 1
ATOM 740 C C . ILE A 1 98 ? 20.547 -0.832 -2.65 1 92 98 ILE A C 1
ATOM 742 O O . ILE A 1 98 ? 20.875 -0.328 -1.574 1 92 98 ILE A O 1
ATOM 746 N N . ALA A 1 99 ? 21.422 -1.289 -3.506 1 89.38 99 ALA A N 1
ATOM 747 C CA . ALA A 1 99 ? 22.844 -1.219 -3.23 1 89.38 99 ALA A CA 1
ATOM 748 C C . ALA A 1 99 ? 23.328 0.229 -3.162 1 89.38 99 ALA A C 1
ATOM 750 O O . ALA A 1 99 ? 24.109 0.591 -2.277 1 89.38 99 ALA A O 1
ATOM 751 N N . LEU A 1 100 ? 22.906 1.014 -4.09 1 91.56 100 LEU A N 1
ATOM 752 C CA . LEU A 1 100 ? 23.25 2.43 -4.129 1 91.56 100 LEU A CA 1
ATOM 753 C C . LEU A 1 100 ? 22.781 3.143 -2.867 1 91.56 100 LEU A C 1
ATOM 755 O O . LEU A 1 100 ? 23.531 3.93 -2.277 1 91.56 100 LEU A O 1
ATOM 759 N N . LEU A 1 101 ? 21.578 2.861 -2.428 1 96 101 LEU A N 1
ATOM 760 C CA . LEU A 1 101 ? 21 3.49 -1.244 1 96 101 LEU A CA 1
ATOM 761 C C . LEU A 1 101 ? 21.703 3.01 0.022 1 96 101 LEU A C 1
ATOM 763 O O . LEU A 1 101 ? 21.891 3.781 0.966 1 96 101 LEU A O 1
ATOM 767 N N . ALA A 1 102 ? 22.031 1.737 0.029 1 93 102 ALA A N 1
ATOM 768 C CA . ALA A 1 102 ? 22.797 1.218 1.161 1 93 102 ALA A CA 1
ATOM 769 C C . ALA A 1 102 ? 24.109 1.987 1.343 1 93 102 ALA A C 1
ATOM 771 O O . ALA A 1 102 ? 24.484 2.314 2.469 1 93 102 ALA A O 1
ATOM 772 N N . GLU A 1 103 ? 24.719 2.279 0.261 1 91.25 103 GLU A N 1
ATOM 773 C CA . GLU A 1 103 ? 25.953 3.068 0.3 1 91.25 103 GLU A CA 1
ATOM 774 C C . GLU A 1 103 ? 25.672 4.492 0.78 1 91.25 103 GLU A C 1
ATOM 776 O O . GLU A 1 103 ? 26.391 5.008 1.643 1 91.25 103 GLU A O 1
ATOM 781 N N . MET A 1 104 ? 24.672 5.086 0.271 1 94.12 104 MET A N 1
ATOM 782 C CA . MET A 1 104 ? 24.297 6.457 0.616 1 94.12 104 MET A CA 1
ATOM 783 C C . MET A 1 104 ? 23.953 6.57 2.096 1 94.12 104 MET A C 1
ATOM 785 O O . MET A 1 104 ? 24.25 7.582 2.732 1 94.12 104 MET A O 1
ATOM 789 N N . PHE A 1 105 ? 23.328 5.496 2.605 1 96.12 105 PHE A N 1
ATOM 790 C CA . PHE A 1 105 ? 22.859 5.516 3.986 1 96.12 105 PHE A CA 1
ATOM 791 C C . PHE A 1 105 ? 23.922 4.98 4.926 1 96.12 105 PHE A C 1
ATOM 793 O O . PHE A 1 105 ? 23.719 4.922 6.141 1 96.12 105 PHE A O 1
ATOM 800 N N . GLY A 1 106 ? 25.062 4.547 4.43 1 93.62 106 GLY A N 1
ATOM 801 C CA . GLY A 1 106 ? 26.188 4.098 5.234 1 93.62 106 GLY A CA 1
ATOM 802 C C . GLY A 1 106 ? 26 2.691 5.781 1 93.62 106 GLY A C 1
ATOM 803 O O . GLY A 1 106 ? 26.594 2.34 6.805 1 93.62 106 GLY A O 1
ATOM 804 N N . MET A 1 107 ? 25.203 1.917 5.141 1 93.44 107 MET A N 1
ATOM 805 C CA . MET A 1 107 ? 24.969 0.547 5.59 1 93.44 107 MET A CA 1
ATOM 806 C C . MET A 1 107 ? 26.094 -0.373 5.125 1 93.44 107 MET A C 1
ATOM 808 O O . MET A 1 107 ? 26.734 -0.108 4.109 1 93.44 107 MET A O 1
ATOM 812 N N . ALA A 1 108 ? 26.312 -1.426 5.906 1 85.12 108 ALA A N 1
ATOM 813 C CA . ALA A 1 108 ? 27.109 -2.527 5.387 1 85.12 108 ALA A CA 1
ATOM 814 C C . ALA A 1 108 ? 26.391 -3.256 4.258 1 85.12 108 ALA A C 1
ATOM 816 O O . ALA A 1 108 ? 25.25 -3.691 4.43 1 85.12 108 ALA A O 1
ATOM 817 N N . PRO A 1 109 ? 27 -3.35 3.109 1 79.06 109 PRO A N 1
ATOM 818 C CA . PRO A 1 109 ? 26.328 -3.959 1.959 1 79.06 109 PRO A CA 1
ATOM 819 C C . PRO A 1 109 ? 25.812 -5.363 2.256 1 79.06 109 PRO A C 1
ATOM 821 O O . PRO A 1 109 ? 24.75 -5.75 1.756 1 79.06 109 PRO A O 1
ATOM 824 N N . SER A 1 110 ? 26.438 -6.062 3.096 1 77.25 110 SER A N 1
ATOM 825 C CA . SER A 1 110 ? 26.094 -7.449 3.381 1 77.25 110 SER A CA 1
ATOM 826 C C . SER A 1 110 ? 24.859 -7.531 4.277 1 77.25 110 SER A C 1
ATOM 828 O O . SER A 1 110 ? 24.219 -8.586 4.375 1 77.25 110 SER A O 1
ATOM 830 N N . ASP A 1 111 ? 24.531 -6.426 4.844 1 84.06 111 ASP A N 1
ATOM 831 C CA . ASP A 1 111 ? 23.422 -6.434 5.793 1 84.06 111 ASP A CA 1
ATOM 832 C C . ASP A 1 111 ? 22.219 -5.66 5.246 1 84.06 111 ASP A C 1
ATOM 834 O O . ASP A 1 111 ? 21.188 -5.539 5.914 1 84.06 111 ASP A O 1
ATOM 838 N N . ALA A 1 112 ? 22.375 -5.207 4.004 1 88.44 112 ALA A N 1
ATOM 839 C CA . ALA A 1 112 ? 21.344 -4.309 3.471 1 88.44 112 ALA A CA 1
ATOM 840 C C . ALA A 1 112 ? 20.266 -5.086 2.736 1 88.44 112 ALA A C 1
ATOM 842 O O . ALA A 1 112 ? 20.562 -5.984 1.948 1 88.44 112 ALA A O 1
ATOM 843 N N . TRP A 1 113 ? 19.016 -4.828 3.086 1 87.56 113 TRP A N 1
ATOM 844 C CA . TRP A 1 113 ? 17.859 -5.344 2.359 1 87.56 113 TRP A CA 1
ATOM 845 C C . TRP A 1 113 ? 16.766 -4.281 2.24 1 87.56 113 TRP A C 1
ATOM 847 O O . TRP A 1 113 ? 16.641 -3.414 3.105 1 87.56 113 TRP A O 1
ATOM 857 N N . GLY A 1 114 ? 16.109 -4.355 1.204 1 92.06 114 GLY A N 1
ATOM 858 C CA . GLY A 1 114 ? 15 -3.434 1.001 1 92.06 114 GLY A CA 1
ATOM 859 C C . GLY A 1 114 ? 14.328 -3.598 -0.349 1 92.06 114 GLY A C 1
ATOM 860 O O . GLY A 1 114 ? 14.688 -4.484 -1.126 1 92.06 114 GLY A O 1
ATOM 861 N N . TYR A 1 115 ? 13.328 -2.832 -0.593 1 93 115 TYR A N 1
ATOM 862 C CA . TYR A 1 115 ? 12.625 -2.789 -1.869 1 93 115 TYR A CA 1
ATOM 863 C C . TYR A 1 115 ? 11.859 -1.48 -2.025 1 93 115 TYR A C 1
ATOM 865 O O . TYR A 1 115 ? 11.672 -0.741 -1.055 1 93 115 TYR A O 1
ATOM 873 N N . MET A 1 116 ? 11.555 -1.2 -3.236 1 95.88 116 MET A N 1
ATOM 874 C CA . MET A 1 116 ? 10.812 0.029 -3.506 1 95.88 116 MET A CA 1
ATOM 875 C C . MET A 1 116 ? 9.312 -0.178 -3.283 1 95.88 116 MET A C 1
ATOM 877 O O . MET A 1 116 ? 8.773 -1.225 -3.639 1 95.88 116 MET A O 1
ATOM 881 N N . THR A 1 117 ? 8.703 0.805 -2.621 1 95.81 117 THR A N 1
ATOM 882 C CA . THR A 1 117 ? 7.27 0.789 -2.357 1 95.81 117 THR A CA 1
ATOM 883 C C . THR A 1 117 ? 6.574 1.942 -3.076 1 95.81 117 THR A C 1
ATOM 885 O O . THR A 1 117 ? 7.23 2.793 -3.678 1 95.81 117 THR A O 1
ATOM 888 N N . HIS A 1 118 ? 5.273 1.953 -3.002 1 94.06 118 HIS A N 1
ATOM 889 C CA . HIS A 1 118 ? 4.457 2.939 -3.697 1 94.06 118 HIS A CA 1
ATOM 890 C C . HIS A 1 118 ? 4.391 4.25 -2.92 1 94.06 118 HIS A C 1
ATOM 892 O O . HIS A 1 118 ? 3.754 5.207 -3.363 1 94.06 118 HIS A O 1
ATOM 898 N N . GLY A 1 119 ? 5.027 4.312 -1.78 1 94.75 119 GLY A N 1
ATOM 899 C CA . GLY A 1 119 ? 5.031 5.512 -0.955 1 94.75 119 GLY A CA 1
ATOM 900 C C . GLY A 1 119 ? 5.457 5.246 0.477 1 94.75 119 GLY A C 1
ATOM 901 O O . GLY A 1 119 ? 5.512 4.094 0.911 1 94.75 119 GLY A O 1
ATOM 902 N N . SER A 1 120 ? 5.688 6.289 1.154 1 95 120 SER A N 1
ATOM 903 C CA . SER A 1 120 ? 6.211 6.156 2.51 1 95 120 SER A CA 1
ATOM 904 C C . SER A 1 120 ? 5.164 5.57 3.451 1 95 120 SER A C 1
ATOM 906 O O . SER A 1 120 ? 5.508 4.934 4.453 1 95 120 SER A O 1
ATOM 908 N N . SER A 1 121 ? 3.883 5.801 3.168 1 93.88 121 SER A N 1
ATOM 909 C CA . SER A 1 121 ? 2.857 5.152 3.98 1 93.88 121 SER A CA 1
ATOM 910 C C . SER A 1 121 ? 3.027 3.637 3.982 1 93.88 121 SER A C 1
ATOM 912 O O . SER A 1 121 ? 2.91 2.994 5.027 1 93.88 121 SER A O 1
ATOM 914 N N . GLY A 1 122 ? 3.273 3.139 2.777 1 94.88 122 GLY A N 1
ATOM 915 C CA . GLY A 1 122 ? 3.512 1.709 2.67 1 94.88 122 GLY A CA 1
ATOM 916 C C . GLY A 1 122 ? 4.785 1.263 3.363 1 94.88 122 GLY A C 1
ATOM 917 O O . GLY A 1 122 ? 4.812 0.217 4.016 1 94.88 122 GLY A O 1
ATOM 918 N N . SER A 1 123 ? 5.836 2.008 3.229 1 97.06 123 SER A N 1
ATOM 919 C CA . SER A 1 123 ? 7.109 1.672 3.859 1 97.06 123 SER A CA 1
ATOM 920 C C . SER A 1 123 ? 7 1.703 5.379 1 97.06 123 SER A C 1
ATOM 922 O O . SER A 1 123 ? 7.543 0.835 6.066 1 97.06 123 SER A O 1
ATOM 924 N N . ASN A 1 124 ? 6.332 2.76 5.918 1 97.75 124 ASN A N 1
ATOM 925 C CA . ASN A 1 124 ? 6.133 2.867 7.359 1 97.75 124 ASN A CA 1
ATOM 926 C C . ASN A 1 124 ? 5.262 1.732 7.891 1 97.75 124 ASN A C 1
ATOM 928 O O . ASN A 1 124 ? 5.504 1.215 8.984 1 97.75 124 ASN A O 1
ATOM 932 N N . LEU A 1 125 ? 4.258 1.371 7.125 1 97 125 LEU A N 1
ATOM 933 C CA . LEU A 1 125 ? 3.438 0.227 7.5 1 97 125 LEU A CA 1
ATOM 934 C C . LEU A 1 125 ? 4.281 -1.04 7.602 1 97 125 LEU A C 1
ATOM 936 O O . LEU A 1 125 ? 4.133 -1.815 8.547 1 97 125 LEU A O 1
ATOM 940 N N . HIS A 1 126 ? 5.121 -1.243 6.582 1 96 126 HIS A N 1
ATOM 941 C CA . HIS A 1 126 ? 5.965 -2.432 6.609 1 96 126 HIS A CA 1
ATOM 942 C C . HIS A 1 126 ? 6.902 -2.41 7.812 1 96 126 HIS A C 1
ATOM 944 O O . HIS A 1 126 ? 7.148 -3.449 8.43 1 96 126 HIS A O 1
ATOM 950 N N . GLY A 1 127 ? 7.496 -1.216 8.117 1 97.06 127 GLY A N 1
ATOM 951 C CA . GLY A 1 127 ? 8.344 -1.095 9.289 1 97.06 127 GLY A CA 1
ATOM 952 C C . GLY A 1 127 ? 7.645 -1.473 10.578 1 97.06 127 GLY A C 1
ATOM 953 O O . GLY A 1 127 ? 8.188 -2.217 11.398 1 97.06 127 GLY A O 1
ATOM 954 N N . ILE A 1 128 ? 6.465 -1.026 10.75 1 97.5 128 ILE A N 1
ATOM 955 C CA . ILE A 1 128 ? 5.688 -1.286 11.953 1 97.5 128 ILE A CA 1
ATOM 956 C C . ILE A 1 128 ? 5.242 -2.746 11.984 1 97.5 128 ILE A C 1
ATOM 958 O O . ILE A 1 128 ? 5.273 -3.393 13.031 1 97.5 128 ILE A O 1
ATOM 962 N N . TYR A 1 129 ? 4.855 -3.281 10.852 1 95.88 129 TYR A N 1
ATOM 963 C CA . TYR A 1 129 ? 4.504 -4.691 10.719 1 95.88 129 TYR A CA 1
ATOM 964 C C . TYR A 1 129 ? 5.688 -5.582 11.086 1 95.88 129 TYR A C 1
ATOM 966 O O . TYR A 1 129 ? 5.535 -6.562 11.82 1 95.88 129 TYR A O 1
ATOM 974 N N . ASN A 1 130 ? 6.879 -5.223 10.547 1 92.69 130 ASN A N 1
ATOM 975 C CA . ASN A 1 130 ? 8.094 -5.945 10.898 1 92.69 130 ASN A CA 1
ATOM 976 C C . ASN A 1 130 ? 8.375 -5.875 12.398 1 92.69 130 ASN A C 1
ATOM 978 O O . ASN A 1 130 ? 8.82 -6.855 13 1 92.69 130 ASN A O 1
ATOM 982 N N . GLY A 1 131 ? 8.148 -4.664 12.93 1 95.5 131 GLY A N 1
ATOM 983 C CA . GLY A 1 131 ? 8.328 -4.516 14.359 1 95.5 131 GLY A CA 1
ATOM 984 C C . GLY A 1 131 ? 7.469 -5.473 15.172 1 95.5 131 GLY A C 1
ATOM 985 O O . GLY A 1 131 ? 7.953 -6.102 16.109 1 95.5 131 GLY A O 1
ATOM 986 N N . ARG A 1 132 ? 6.172 -5.59 14.773 1 94.31 132 ARG A N 1
ATOM 987 C CA . ARG A 1 132 ? 5.285 -6.539 15.445 1 94.31 132 ARG A CA 1
ATOM 988 C C . ARG A 1 132 ? 5.832 -7.957 15.352 1 94.31 132 ARG A C 1
ATOM 990 O O . ARG A 1 132 ? 5.863 -8.68 16.344 1 94.31 132 ARG A O 1
ATOM 997 N N . ARG A 1 133 ? 6.242 -8.32 14.172 1 89 133 ARG A N 1
ATOM 998 C CA . ARG A 1 133 ? 6.691 -9.688 13.93 1 89 133 ARG A CA 1
ATOM 999 C C . ARG A 1 133 ? 7.98 -9.984 14.688 1 89 133 ARG A C 1
ATOM 1001 O O . ARG A 1 133 ? 8.125 -11.047 15.289 1 89 133 ARG A O 1
ATOM 1008 N N . VAL A 1 134 ? 8.906 -9.023 14.719 1 89.19 134 VAL A N 1
ATOM 1009 C CA . VAL A 1 134 ? 10.203 -9.18 15.367 1 89.19 134 VAL A CA 1
ATOM 1010 C C . VAL A 1 134 ? 10.023 -9.273 16.875 1 89.19 134 VAL A C 1
ATOM 1012 O O . VAL A 1 134 ? 10.75 -10 17.562 1 89.19 134 VAL A O 1
ATOM 1015 N N . LEU A 1 135 ? 9.016 -8.578 17.422 1 93.88 135 LEU A N 1
ATOM 1016 C CA . LEU A 1 135 ? 8.82 -8.477 18.859 1 93.88 135 LEU A CA 1
ATOM 1017 C C . LEU A 1 135 ? 7.938 -9.609 19.375 1 93.88 135 LEU A C 1
ATOM 1019 O O . LEU A 1 135 ? 7.434 -9.555 20.5 1 93.88 135 LEU A O 1
ATOM 1023 N N . GLY A 1 136 ? 7.594 -10.633 18.484 1 85.75 136 GLY A N 1
ATOM 1024 C CA . GLY A 1 136 ? 6.922 -11.836 18.953 1 85.75 136 GLY A CA 1
ATOM 1025 C C . GLY A 1 136 ? 5.523 -12 18.391 1 85.75 136 GLY A C 1
ATOM 1026 O O . GLY A 1 136 ? 4.816 -12.945 18.734 1 85.75 136 GLY A O 1
ATOM 1027 N N . ASP A 1 137 ? 5.062 -11.039 17.609 1 86.94 137 ASP A N 1
ATOM 1028 C CA . ASP A 1 137 ? 3.854 -11.109 16.797 1 86.94 137 ASP A CA 1
ATOM 1029 C C . ASP A 1 137 ? 2.604 -11.172 17.672 1 86.94 137 ASP A C 1
ATOM 1031 O O . ASP A 1 137 ? 1.643 -11.875 17.344 1 86.94 137 ASP A O 1
ATOM 1035 N N . ASP A 1 138 ? 2.633 -10.727 18.906 1 87.06 138 ASP A N 1
ATOM 1036 C CA . ASP A 1 138 ? 1.487 -10.508 19.781 1 87.06 138 ASP A CA 1
ATOM 1037 C C . ASP A 1 138 ? 1.279 -9.023 20.062 1 87.06 138 ASP A C 1
ATOM 1039 O O . ASP A 1 138 ? 1.875 -8.469 20.984 1 87.06 138 ASP A O 1
ATOM 1043 N N . PRO A 1 139 ? 0.427 -8.438 19.281 1 90.5 139 PRO A N 1
ATOM 1044 C CA . PRO A 1 139 ? 0.27 -6.984 19.375 1 90.5 139 PRO A CA 1
ATOM 1045 C C . PRO A 1 139 ? -0.185 -6.523 20.75 1 90.5 139 PRO A C 1
ATOM 1047 O O . PRO A 1 139 ? 0.007 -5.359 21.109 1 90.5 139 PRO A O 1
ATOM 1050 N N . THR A 1 140 ? -0.754 -7.375 21.578 1 86 140 THR A N 1
ATOM 1051 C CA . THR A 1 140 ? -1.248 -7 22.906 1 86 140 THR A CA 1
ATOM 1052 C C . THR A 1 140 ? -0.091 -6.809 23.875 1 86 140 THR A C 1
ATOM 1054 O O . THR A 1 140 ? -0.26 -6.199 24.938 1 86 140 THR A O 1
ATOM 1057 N N . LYS A 1 141 ? 1.098 -7.23 23.516 1 90.5 141 LYS A N 1
ATOM 1058 C CA . LYS A 1 141 ? 2.271 -7.133 24.375 1 90.5 141 LYS A CA 1
ATOM 1059 C C . LYS A 1 141 ? 3.232 -6.059 23.875 1 90.5 141 LYS A C 1
ATOM 1061 O O . LYS A 1 141 ? 4.344 -5.922 24.391 1 90.5 141 LYS A O 1
ATOM 1066 N N . ILE A 1 142 ? 2.807 -5.355 22.875 1 95.75 142 ILE A N 1
ATOM 1067 C CA . ILE A 1 142 ? 3.678 -4.359 22.266 1 95.75 142 ILE A CA 1
ATOM 1068 C C . ILE A 1 142 ? 3.088 -2.967 22.469 1 95.75 142 ILE A C 1
ATOM 1070 O O . ILE A 1 142 ? 1.876 -2.773 22.344 1 95.75 142 ILE A O 1
ATOM 1074 N N . ALA A 1 143 ? 3.896 -2.035 22.891 1 95.38 143 ALA A N 1
ATOM 1075 C CA . ALA A 1 143 ? 3.547 -0.616 22.906 1 95.38 143 ALA A CA 1
ATOM 1076 C C . ALA A 1 143 ? 4.285 0.139 21.797 1 95.38 143 ALA A C 1
ATOM 1078 O O . ALA A 1 143 ? 5.473 -0.088 21.578 1 95.38 143 ALA A O 1
ATOM 1079 N N . LEU A 1 144 ? 3.529 0.862 21.062 1 97.38 144 LEU A N 1
ATOM 1080 C CA . LEU A 1 144 ? 4.129 1.687 20.016 1 97.38 144 LEU A CA 1
ATOM 1081 C C . LEU A 1 144 ? 4.262 3.135 20.469 1 97.38 144 LEU A C 1
ATOM 1083 O O . LEU A 1 144 ? 3.301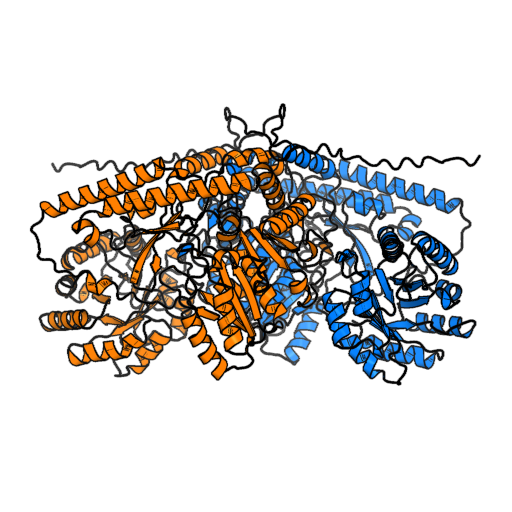 3.723 20.969 1 97.38 144 LEU A O 1
ATOM 1087 N N . LEU A 1 145 ? 5.477 3.652 20.406 1 97.12 145 LEU A N 1
ATOM 1088 C CA . LEU A 1 145 ? 5.781 5.035 20.766 1 97.12 145 LEU A CA 1
ATOM 1089 C C . LEU A 1 145 ? 6.156 5.84 19.516 1 97.12 145 LEU A C 1
ATOM 1091 O O . LEU A 1 145 ? 6.914 5.367 18.672 1 97.12 145 LEU A O 1
ATOM 1095 N N . CYS A 1 146 ? 5.605 6.984 19.359 1 96.06 146 CYS A N 1
ATOM 1096 C CA . CYS A 1 146 ? 5.926 7.922 18.281 1 96.06 146 CYS A CA 1
ATOM 1097 C C . CYS A 1 146 ? 5.699 9.359 18.734 1 96.06 146 CYS A C 1
ATOM 1099 O O . CYS A 1 146 ? 5.113 9.602 19.781 1 96.06 146 CYS A O 1
ATOM 1101 N N . ALA A 1 147 ? 6.285 10.258 17.984 1 92.75 147 ALA A N 1
ATOM 1102 C CA . ALA A 1 147 ? 6.031 11.664 18.297 1 92.75 147 ALA A CA 1
ATOM 1103 C C . ALA A 1 147 ? 4.543 11.984 18.188 1 92.75 147 ALA A C 1
ATOM 1105 O O . ALA A 1 147 ? 3.84 11.438 17.328 1 92.75 147 ALA A O 1
ATOM 1106 N N . SER A 1 148 ? 4.082 12.891 19 1 83.88 148 SER A N 1
ATOM 1107 C CA . SER A 1 148 ? 2.682 13.297 19 1 83.88 148 SER A CA 1
ATOM 1108 C C . SER A 1 148 ? 2.285 13.914 17.656 1 83.88 148 SER A C 1
ATOM 1110 O O . SER A 1 148 ? 1.122 13.852 17.266 1 83.88 148 SER A O 1
ATOM 1112 N N . ASP A 1 149 ? 3.254 14.43 16.984 1 81.69 149 ASP A N 1
ATOM 1113 C CA . ASP A 1 149 ? 2.967 15.047 15.695 1 81.69 149 ASP A CA 1
ATOM 1114 C C . ASP A 1 149 ? 3.467 14.172 14.547 1 81.69 149 ASP A C 1
ATOM 1116 O O . ASP A 1 149 ? 3.736 14.672 13.453 1 81.69 149 ASP A O 1
ATOM 1120 N N . ALA A 1 150 ? 3.623 12.898 14.859 1 89.25 150 ALA A N 1
ATOM 1121 C CA . ALA A 1 150 ? 4.016 11.977 13.797 1 89.25 150 ALA A CA 1
ATOM 1122 C C . ALA A 1 150 ? 2.98 11.953 12.68 1 89.25 150 ALA A C 1
ATOM 1124 O O . ALA A 1 150 ? 1.812 12.281 12.898 1 89.25 150 ALA A O 1
ATOM 1125 N N . HIS A 1 151 ? 3.451 11.711 11.539 1 88.44 151 HIS A N 1
ATOM 1126 C CA . HIS A 1 151 ? 2.543 11.594 10.406 1 88.44 151 HIS A CA 1
ATOM 1127 C C . HIS A 1 151 ? 1.41 10.617 10.703 1 88.44 151 HIS A C 1
ATOM 1129 O O . HIS A 1 151 ? 1.631 9.57 11.312 1 88.44 151 HIS A O 1
ATOM 1135 N N . TYR A 1 152 ? 0.256 10.82 10.227 1 83.19 152 TYR A N 1
ATOM 1136 C CA . TYR A 1 152 ? -0.957 10.086 10.57 1 83.19 152 TYR A CA 1
ATOM 1137 C C . TYR A 1 152 ? -0.869 8.641 10.094 1 83.19 152 TYR A C 1
ATOM 1139 O O . TYR A 1 152 ? -1.57 7.766 10.609 1 83.19 152 TYR A O 1
ATOM 1147 N N . CYS A 1 153 ? -0.023 8.398 9.102 1 90.75 153 CYS A N 1
ATOM 1148 C CA . CYS A 1 153 ? 0.091 7.027 8.617 1 90.75 153 CYS A CA 1
ATOM 1149 C C . CYS A 1 153 ? 0.655 6.113 9.695 1 90.75 153 CYS A C 1
ATOM 1151 O O . CYS A 1 153 ? 0.458 4.895 9.648 1 90.75 153 CYS A O 1
ATOM 1153 N N . ILE A 1 154 ? 1.363 6.672 10.695 1 93.56 154 ILE A N 1
ATOM 1154 C CA . ILE A 1 154 ? 1.953 5.863 11.758 1 93.56 154 ILE A CA 1
ATOM 1155 C C . ILE A 1 154 ? 0.85 5.309 12.656 1 93.56 154 ILE A C 1
ATOM 1157 O O . ILE A 1 154 ? 0.841 4.117 12.977 1 93.56 154 ILE A O 1
ATOM 1161 N N . THR A 1 155 ? -0.053 6.188 13.086 1 87.94 155 THR A N 1
ATOM 1162 C CA . THR A 1 155 ? -1.167 5.742 13.914 1 87.94 155 THR A CA 1
ATOM 1163 C C . THR A 1 155 ? -2.057 4.766 13.148 1 87.94 155 THR A C 1
ATOM 1165 O O . THR A 1 155 ? -2.541 3.785 13.719 1 87.94 155 THR A O 1
ATOM 1168 N N . LYS A 1 156 ? -2.275 5.023 11.945 1 88.75 156 LYS A N 1
ATOM 1169 C CA . LYS A 1 156 ? -3.061 4.117 11.109 1 88.75 156 LYS A CA 1
ATOM 1170 C C . LYS A 1 156 ? -2.389 2.752 10.992 1 88.75 156 LYS A C 1
ATOM 1172 O O . LYS A 1 156 ? -3.055 1.719 11.07 1 88.75 156 LYS A O 1
ATOM 1177 N N . ALA A 1 157 ? -1.098 2.795 10.719 1 94.38 157 ALA A N 1
ATOM 1178 C CA . ALA A 1 157 ? -0.35 1.545 10.617 1 94.38 157 ALA A CA 1
ATOM 1179 C C . ALA A 1 157 ? -0.427 0.752 11.914 1 94.38 157 ALA A C 1
ATOM 1181 O O . ALA A 1 157 ? -0.525 -0.477 11.898 1 94.38 157 ALA A O 1
ATOM 1182 N N . SER A 1 158 ? -0.335 1.472 13.047 1 93.44 158 SER A N 1
ATOM 1183 C CA . SER A 1 158 ? -0.462 0.822 14.352 1 93.44 158 SER A CA 1
ATOM 1184 C C . SER A 1 158 ? -1.803 0.105 14.477 1 93.44 158 SER A C 1
ATOM 1186 O O . SER A 1 158 ? -1.856 -1.045 14.922 1 93.44 158 SER A O 1
ATOM 1188 N N . ASP A 1 159 ? -2.842 0.777 14.094 1 89.44 159 ASP A N 1
ATOM 1189 C CA . ASP A 1 159 ? -4.176 0.191 14.133 1 89.44 159 ASP A CA 1
ATOM 1190 C C . ASP A 1 159 ? -4.285 -0.999 13.188 1 89.44 159 ASP A C 1
ATOM 1192 O O . ASP A 1 159 ? -4.859 -2.033 13.539 1 89.44 159 ASP A O 1
ATOM 1196 N N . LEU A 1 160 ? -3.793 -0.846 12.023 1 92.88 160 LEU A N 1
ATOM 1197 C CA . LEU A 1 160 ? -3.854 -1.881 11 1 92.88 160 LEU A CA 1
ATOM 1198 C C . LEU A 1 160 ? -3.211 -3.174 11.492 1 92.88 160 LEU A C 1
ATOM 1200 O O . LEU A 1 160 ? -3.75 -4.262 11.281 1 92.88 160 LEU A O 1
ATOM 1204 N N . VAL A 1 161 ? -2.07 -3.029 12.18 1 94.5 161 VAL A N 1
ATOM 1205 C CA . VAL A 1 161 ? -1.334 -4.23 12.562 1 94.5 161 VAL A CA 1
ATOM 1206 C C . VAL A 1 161 ? -1.824 -4.734 13.914 1 94.5 161 VAL A C 1
ATOM 1208 O O . VAL A 1 161 ? -1.333 -5.746 14.422 1 94.5 161 VAL A O 1
ATOM 1211 N N . GLY A 1 162 ? -2.723 -3.973 14.609 1 91.06 162 GLY A N 1
ATOM 1212 C CA . GLY A 1 162 ? -3.396 -4.453 15.805 1 91.06 162 GLY A CA 1
ATOM 1213 C C . GLY A 1 162 ? -2.734 -3.99 17.094 1 91.06 162 GLY A C 1
ATOM 1214 O O . GLY A 1 162 ? -3.107 -4.43 18.188 1 91.06 162 GLY A O 1
ATOM 1215 N N . ILE A 1 163 ? -1.748 -3.127 16.984 1 93.31 163 ILE A N 1
ATOM 1216 C CA . ILE A 1 163 ? -1.127 -2.582 18.188 1 93.31 163 ILE A CA 1
ATOM 1217 C C . ILE A 1 163 ? -1.983 -1.446 18.734 1 93.31 163 ILE A C 1
ATOM 1219 O O . ILE A 1 163 ? -1.936 -0.322 18.234 1 93.31 163 ILE A O 1
ATOM 1223 N N . LYS A 1 164 ? -2.617 -1.71 19.781 1 85.69 164 LYS A N 1
ATOM 1224 C CA . LYS A 1 164 ? -3.584 -0.759 20.312 1 85.69 164 LYS A CA 1
ATOM 1225 C C . LYS A 1 164 ? -2.945 0.133 21.375 1 85.69 164 LYS A C 1
ATOM 1227 O O . LYS A 1 164 ? -3.434 1.233 21.656 1 85.69 164 LYS A O 1
ATOM 1232 N N . ARG A 1 165 ? -1.861 -0.351 22.016 1 89.69 165 ARG A N 1
ATOM 1233 C CA . ARG A 1 165 ? -1.149 0.47 22.984 1 89.69 165 ARG A CA 1
ATOM 1234 C C . ARG A 1 165 ? -0.252 1.489 22.281 1 89.69 165 ARG A C 1
ATOM 1236 O O . ARG A 1 165 ? 0.956 1.277 22.156 1 89.69 165 ARG A O 1
ATOM 1243 N N . LEU A 1 166 ? -0.84 2.572 21.906 1 90.25 166 LEU A N 1
ATOM 1244 C CA . LEU A 1 166 ? -0.147 3.658 21.219 1 90.25 166 LEU A CA 1
ATOM 1245 C C . LEU A 1 166 ? 0.121 4.816 22.172 1 90.25 166 LEU A C 1
ATOM 1247 O O . LEU A 1 166 ? -0.796 5.301 22.844 1 90.25 166 LEU A O 1
ATOM 1251 N N . TYR A 1 167 ? 1.387 5.234 22.297 1 89.56 167 TYR A N 1
ATOM 1252 C CA . TYR A 1 167 ? 1.777 6.336 23.172 1 89.56 167 TYR A CA 1
ATOM 1253 C C . TYR A 1 167 ? 2.381 7.48 22.359 1 89.56 167 TYR A C 1
ATOM 1255 O O . TYR A 1 167 ? 3.57 7.461 22.031 1 89.56 167 TYR A O 1
ATOM 1263 N N . PRO A 1 168 ? 1.641 8.484 22.078 1 89 168 PRO A N 1
ATOM 1264 C CA . PRO A 1 168 ? 2.229 9.695 21.5 1 89 168 PRO A CA 1
ATOM 1265 C C . PRO A 1 168 ? 3.127 10.445 22.484 1 89 168 PRO A C 1
ATOM 1267 O O . PRO A 1 168 ? 2.688 10.797 23.578 1 89 168 PRO A O 1
ATOM 1270 N N . VAL A 1 169 ? 4.328 10.648 22.141 1 91.75 169 VAL A N 1
ATOM 1271 C CA . VAL A 1 169 ? 5.297 11.359 22.969 1 91.75 169 VAL A CA 1
ATOM 1272 C C . VAL A 1 169 ? 5.332 12.836 22.594 1 91.75 169 VAL A C 1
ATOM 1274 O O . VAL A 1 169 ? 5.5 13.172 21.422 1 91.75 169 VAL A O 1
ATOM 1277 N N . PRO A 1 170 ? 5.219 13.703 23.516 1 86.62 170 PRO A N 1
ATOM 1278 C CA . PRO A 1 170 ? 5.305 15.133 23.219 1 86.62 170 PRO A CA 1
ATOM 1279 C C . PRO A 1 170 ? 6.617 15.516 22.531 1 86.62 170 PRO A C 1
ATOM 1281 O O . PRO A 1 170 ? 7.633 14.836 22.719 1 86.62 170 PRO A O 1
ATOM 1284 N N . THR A 1 171 ? 6.508 16.562 21.75 1 87.44 171 THR A N 1
ATOM 1285 C CA . THR A 1 171 ? 7.688 17.047 21.031 1 87.44 171 THR A CA 1
ATOM 1286 C C . THR A 1 171 ? 8.242 18.297 21.703 1 87.44 171 THR A C 1
ATOM 1288 O O . THR A 1 171 ? 7.527 18.984 22.438 1 87.44 171 THR A O 1
ATOM 1291 N N . ASP A 1 172 ? 9.508 18.578 21.531 1 82.69 172 ASP A N 1
ATOM 1292 C CA . ASP A 1 172 ? 10.102 19.828 22 1 82.69 172 ASP A CA 1
ATOM 1293 C C . ASP A 1 172 ? 9.766 20.984 21.062 1 82.69 172 ASP A C 1
ATOM 1295 O O . ASP A 1 172 ? 9.047 20.797 20.078 1 82.69 172 ASP A O 1
ATOM 1299 N N . PRO A 1 173 ? 10.188 22.203 21.297 1 74 173 PRO A N 1
ATOM 1300 C CA . PRO A 1 173 ? 9.789 23.375 20.5 1 74 173 PRO A CA 1
ATOM 1301 C C . PRO A 1 173 ? 10.258 23.281 19.047 1 74 173 PRO A C 1
ATOM 1303 O O . PRO A 1 173 ? 9.68 23.906 18.156 1 74 173 PRO A O 1
ATOM 1306 N N . ASP A 1 174 ? 11.273 22.469 18.844 1 79.06 174 ASP A N 1
ATOM 1307 C CA . ASP A 1 174 ? 11.773 22.312 17.469 1 79.06 174 ASP A CA 1
ATOM 1308 C C . ASP A 1 174 ? 11.016 21.203 16.734 1 79.06 174 ASP A C 1
ATOM 1310 O O . ASP A 1 174 ? 11.172 21.031 15.523 1 79.06 174 ASP A O 1
ATOM 1314 N N . GLY A 1 175 ? 10.156 20.469 17.453 1 84.69 175 GLY A N 1
ATOM 1315 C CA . GLY A 1 175 ? 9.352 19.438 16.844 1 84.69 175 GLY A CA 1
ATOM 1316 C C . GLY A 1 175 ? 9.945 18.047 17 1 84.69 175 GLY A C 1
ATOM 1317 O O . GLY A 1 175 ? 9.445 17.078 16.422 1 84.69 175 GLY A O 1
ATOM 1318 N N . ARG A 1 176 ? 11.039 17.891 17.828 1 91.62 176 ARG A N 1
ATOM 1319 C CA . ARG A 1 176 ? 11.641 16.578 18.094 1 91.62 176 ARG A CA 1
ATOM 1320 C C . ARG A 1 176 ? 10.922 15.875 19.234 1 91.62 176 ARG A C 1
ATOM 1322 O O . ARG A 1 176 ? 10.398 16.516 20.141 1 91.62 176 ARG A O 1
ATOM 1329 N N . MET A 1 177 ? 10.961 14.547 19.141 1 94.62 177 MET A N 1
ATOM 1330 C CA . MET A 1 177 ? 10.438 13.781 20.266 1 94.62 177 MET A CA 1
ATOM 1331 C C . MET A 1 177 ? 11.172 14.141 21.547 1 94.62 177 MET A C 1
ATOM 1333 O O . MET A 1 177 ? 12.406 14.109 21.594 1 94.62 177 MET A O 1
ATOM 1337 N N . CYS A 1 178 ? 10.453 14.516 22.578 1 92.44 178 CYS A N 1
ATOM 1338 C CA . CYS A 1 178 ? 11.039 14.969 23.828 1 92.44 178 CYS A CA 1
ATOM 1339 C C . CYS A 1 178 ? 11.578 13.797 24.641 1 92.44 178 CYS A C 1
ATOM 1341 O O . CYS A 1 178 ? 10.812 12.922 25.062 1 92.44 178 CYS A O 1
ATOM 1343 N N . VAL A 1 179 ? 12.844 13.805 24.969 1 94.75 179 VAL A N 1
ATOM 1344 C CA . VAL A 1 179 ? 13.523 12.719 25.656 1 94.75 179 VAL A CA 1
ATOM 1345 C C . VAL A 1 179 ? 12.977 12.594 27.078 1 94.75 179 VAL A C 1
ATOM 1347 O O . VAL A 1 179 ? 12.727 11.484 27.562 1 94.75 179 VAL A O 1
ATOM 1350 N N . GLU A 1 180 ? 12.727 13.734 27.734 1 91.88 180 GLU A N 1
ATOM 1351 C CA . GLU A 1 180 ? 12.234 13.727 29.109 1 91.88 180 GLU A CA 1
ATOM 1352 C C . GLU A 1 180 ? 10.805 13.195 29.172 1 91.88 180 GLU A C 1
ATOM 1354 O O . GLU A 1 180 ? 10.461 12.438 30.094 1 91.88 180 GLU A O 1
ATOM 1359 N N . ALA A 1 181 ? 10.016 13.625 28.234 1 91.69 181 ALA A N 1
ATOM 1360 C CA . ALA A 1 181 ? 8.641 13.141 28.188 1 91.69 181 ALA A CA 1
ATOM 1361 C C . ALA A 1 181 ? 8.602 11.633 27.969 1 91.69 181 ALA A C 1
ATOM 1363 O O . ALA A 1 181 ? 7.762 10.938 28.547 1 91.69 181 ALA A O 1
ATOM 1364 N N . LEU A 1 182 ? 9.461 11.133 27.109 1 95.31 182 LEU A N 1
ATOM 1365 C CA . LEU A 1 182 ? 9.547 9.703 26.859 1 95.31 182 LEU A CA 1
ATOM 1366 C C . LEU A 1 182 ? 9.875 8.945 28.156 1 95.31 182 LEU A C 1
ATOM 1368 O O . LEU A 1 182 ? 9.273 7.906 28.438 1 95.31 182 LEU A O 1
ATOM 1372 N N . LYS A 1 183 ? 10.812 9.5 28.922 1 93.5 183 LYS A N 1
ATOM 1373 C CA . LYS A 1 183 ? 11.203 8.875 30.188 1 93.5 183 LYS A CA 1
ATOM 1374 C C . LYS A 1 183 ? 10.023 8.766 31.141 1 93.5 183 LYS A C 1
ATOM 1376 O O . LYS A 1 183 ? 9.82 7.727 31.781 1 93.5 183 LYS A O 1
ATOM 1381 N N . VAL A 1 184 ? 9.25 9.781 31.203 1 89.69 184 VAL A N 1
ATOM 1382 C CA . VAL A 1 184 ? 8.094 9.812 32.094 1 89.69 184 VAL A CA 1
ATOM 1383 C C . VAL A 1 184 ? 7.07 8.766 31.656 1 89.69 184 VAL A C 1
ATOM 1385 O O . VAL A 1 184 ? 6.566 7.996 32.469 1 89.69 184 VAL A O 1
ATOM 1388 N N . ILE A 1 185 ? 6.77 8.695 30.375 1 90.88 185 ILE A N 1
ATOM 1389 C CA . ILE A 1 185 ? 5.773 7.789 29.812 1 90.88 185 ILE A CA 1
ATOM 1390 C C . ILE A 1 185 ? 6.203 6.34 30.047 1 90.88 185 ILE A C 1
ATOM 1392 O O . ILE A 1 185 ? 5.395 5.512 30.469 1 90.88 185 ILE A O 1
ATOM 1396 N N . LEU A 1 186 ? 7.453 6.039 29.828 1 93.38 186 LEU A N 1
ATOM 1397 C CA . LEU A 1 186 ? 7.969 4.684 29.969 1 93.38 186 LEU A CA 1
ATOM 1398 C C . LEU A 1 186 ? 7.953 4.25 31.438 1 93.38 186 LEU A C 1
ATOM 1400 O O . LEU A 1 186 ? 7.605 3.107 31.75 1 93.38 186 LEU A O 1
ATOM 1404 N N . THR A 1 187 ? 8.352 5.164 32.344 1 89 187 THR A N 1
ATOM 1405 C CA . THR A 1 187 ? 8.367 4.848 33.781 1 89 187 THR A CA 1
ATOM 1406 C C . THR A 1 187 ? 6.965 4.512 34.25 1 89 187 THR A C 1
ATOM 1408 O O . THR A 1 187 ? 6.773 3.535 35 1 89 187 THR A O 1
ATOM 1411 N N . GLU A 1 188 ? 6.043 5.281 33.812 1 84.81 188 GLU A N 1
ATOM 1412 C CA . GLU A 1 188 ? 4.656 5.051 34.219 1 84.81 188 GLU A CA 1
ATOM 1413 C C . GLU A 1 188 ? 4.133 3.738 33.625 1 84.81 188 GLU A C 1
ATOM 1415 O O . GLU A 1 188 ? 3.465 2.971 34.344 1 84.81 188 GLU A O 1
ATOM 1420 N N . HIS A 1 189 ? 4.391 3.512 32.375 1 85.88 189 HIS A N 1
ATOM 1421 C CA . HIS A 1 189 ? 3.908 2.307 31.719 1 85.88 189 HIS A CA 1
ATOM 1422 C C . HIS A 1 189 ? 4.504 1.053 32.344 1 85.88 189 HIS A C 1
ATOM 1424 O O . HIS A 1 189 ? 3.797 0.07 32.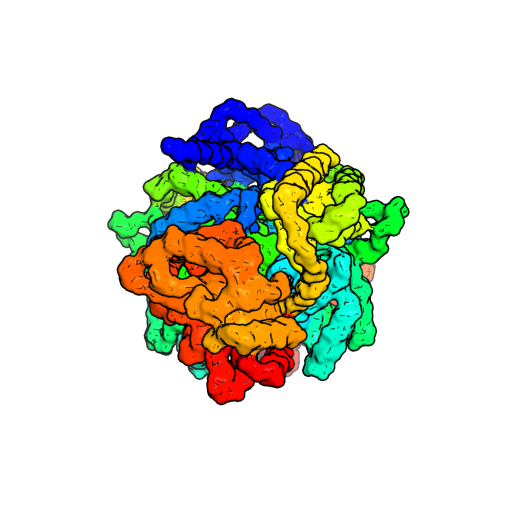562 1 85.88 189 HIS A O 1
ATOM 1430 N N . LEU A 1 190 ? 5.789 1.077 32.656 1 87.56 190 LEU A N 1
ATOM 1431 C CA . LEU A 1 190 ? 6.5 -0.092 33.156 1 87.56 190 LEU A CA 1
ATOM 1432 C C . LEU A 1 190 ? 6.059 -0.426 34.562 1 87.56 190 LEU A C 1
ATOM 1434 O O . LEU A 1 190 ? 6.195 -1.566 35.031 1 87.56 190 LEU A O 1
ATOM 1438 N N . SER A 1 191 ? 5.523 0.517 35.25 1 84.88 191 SER A N 1
ATOM 1439 C CA . SER A 1 191 ? 5.02 0.277 36.594 1 84.88 191 SER A CA 1
ATOM 1440 C C . SER A 1 191 ? 3.795 -0.632 36.594 1 84.88 191 SER A C 1
ATOM 1442 O O . SER A 1 191 ? 3.559 -1.384 37.531 1 84.88 191 SER A O 1
ATOM 1444 N N . THR A 1 192 ? 3.08 -0.682 35.5 1 82.25 192 THR A N 1
ATOM 1445 C CA . THR A 1 192 ? 1.847 -1.454 35.406 1 82.25 192 THR A CA 1
ATOM 1446 C C . THR A 1 192 ? 2.029 -2.666 34.5 1 82.25 192 THR A C 1
ATOM 1448 O O . THR A 1 192 ? 1.384 -3.697 34.688 1 82.25 192 THR A O 1
ATOM 1451 N N . LYS A 1 193 ? 2.898 -2.549 33.531 1 86.62 193 LYS A N 1
ATOM 1452 C CA . LYS A 1 193 ? 3.104 -3.611 32.562 1 86.62 193 LYS A CA 1
ATOM 1453 C C . LYS A 1 193 ? 4.59 -3.836 32.281 1 86.62 193 LYS A C 1
ATOM 1455 O O . LYS A 1 193 ? 5.078 -3.553 31.203 1 86.62 193 LYS A O 1
ATOM 1460 N N . PRO A 1 194 ? 5.258 -4.441 33.156 1 83.44 194 PRO A N 1
ATOM 1461 C CA . PRO A 1 194 ? 6.715 -4.562 33.062 1 83.44 194 PRO A CA 1
ATOM 1462 C C . PRO A 1 194 ? 7.164 -5.477 31.922 1 83.44 194 PRO A C 1
ATOM 1464 O O . PRO A 1 194 ? 8.32 -5.414 31.5 1 83.44 194 PRO A O 1
ATOM 1467 N N . GLN A 1 195 ? 6.281 -6.262 31.328 1 85.94 195 GLN A N 1
ATOM 1468 C CA . GLN A 1 195 ? 6.684 -7.219 30.297 1 85.94 195 GLN A CA 1
ATOM 1469 C C . GLN A 1 195 ? 6.426 -6.672 28.906 1 85.94 195 GLN A C 1
ATOM 1471 O O . GLN A 1 195 ? 6.582 -7.383 27.906 1 85.94 195 GLN A O 1
ATOM 1476 N N . THR A 1 196 ? 6.172 -5.41 28.828 1 92.25 196 THR A N 1
ATOM 1477 C CA . THR A 1 196 ? 5.844 -4.781 27.547 1 92.25 196 THR A CA 1
ATOM 1478 C C . THR A 1 196 ? 7.074 -4.707 26.641 1 92.25 196 THR A C 1
ATOM 1480 O O . THR A 1 196 ? 8.18 -4.418 27.109 1 92.25 196 THR A O 1
ATOM 1483 N N . LYS A 1 197 ? 6.922 -5.082 25.406 1 95.38 197 LYS A N 1
ATOM 1484 C CA . LYS A 1 197 ? 7.914 -4.816 24.359 1 95.38 197 LYS A CA 1
ATOM 1485 C C . LYS A 1 197 ? 7.609 -3.52 23.625 1 95.38 197 LYS A C 1
ATOM 1487 O O . LYS A 1 197 ? 6.453 -3.09 23.562 1 95.38 197 LYS A O 1
ATOM 1492 N N . PHE A 1 198 ? 8.664 -2.869 23.094 1 97.5 198 PHE A N 1
ATOM 1493 C CA . PHE A 1 198 ? 8.453 -1.502 22.625 1 97.5 198 PHE A CA 1
ATOM 1494 C C . PHE A 1 198 ? 8.836 -1.36 21.156 1 97.5 198 PHE A C 1
ATOM 1496 O O . PHE A 1 198 ? 9.891 -1.824 20.734 1 97.5 198 PHE A O 1
ATOM 1503 N N . LEU A 1 199 ? 7.973 -0.865 20.391 1 98.5 199 LEU A N 1
ATOM 1504 C CA . LEU A 1 199 ? 8.211 -0.398 19.031 1 98.5 199 LEU A CA 1
ATOM 1505 C C . LEU A 1 199 ? 8.289 1.124 18.984 1 98.5 199 LEU A C 1
ATOM 1507 O O . LEU A 1 199 ? 7.289 1.81 19.219 1 98.5 199 LEU A O 1
ATOM 1511 N N . LEU A 1 200 ? 9.453 1.657 18.703 1 98.62 200 LEU A N 1
ATOM 1512 C CA . LEU A 1 200 ? 9.68 3.098 18.656 1 98.62 200 LEU A CA 1
ATOM 1513 C C . LEU A 1 200 ? 9.781 3.588 17.219 1 98.62 200 LEU A C 1
ATOM 1515 O O . LEU A 1 200 ? 10.602 3.088 16.453 1 98.62 200 LEU A O 1
ATOM 1519 N N . VAL A 1 201 ? 8.914 4.516 16.828 1 98.62 201 VAL A N 1
ATOM 1520 C CA . VAL A 1 201 ? 8.992 5.148 15.523 1 98.62 201 VAL A CA 1
ATOM 1521 C C . VAL A 1 201 ? 9.594 6.543 15.656 1 98.62 201 VAL A C 1
ATOM 1523 O O . VAL A 1 201 ? 8.969 7.453 16.203 1 98.62 201 VAL A O 1
ATOM 1526 N N . CYS A 1 202 ? 10.812 6.711 15.18 1 98.44 202 CYS A N 1
ATOM 1527 C CA . CYS A 1 202 ? 11.477 8.008 15.141 1 98.44 202 CYS A CA 1
ATOM 1528 C C . CYS A 1 202 ? 11.242 8.703 13.805 1 98.44 202 CYS A C 1
ATOM 1530 O O . CYS A 1 202 ? 10.82 8.07 12.836 1 98.44 202 CYS A O 1
ATOM 1532 N N . CYS A 1 203 ? 11.516 9.945 13.844 1 96.94 203 CYS A N 1
ATOM 1533 C CA . CYS A 1 203 ? 11.273 10.727 12.633 1 96.94 203 CYS A CA 1
ATOM 1534 C C . CYS A 1 203 ? 12.531 11.484 12.219 1 96.94 203 CYS A C 1
ATOM 1536 O O . CYS A 1 203 ? 13.242 12.031 13.062 1 96.94 203 CYS A O 1
ATOM 1538 N N . SER A 1 204 ? 12.898 11.391 10.984 1 97.19 204 SER A N 1
ATOM 1539 C CA . SER A 1 204 ? 13.859 12.25 10.312 1 97.19 204 SER A CA 1
ATOM 1540 C C . SER A 1 204 ? 13.188 13.109 9.25 1 97.19 204 SER A C 1
ATOM 1542 O O . SER A 1 204 ? 12.961 12.656 8.125 1 97.19 204 SER A O 1
ATOM 1544 N N . GLY A 1 205 ? 12.953 14.32 9.609 1 94.06 205 GLY A N 1
ATOM 1545 C CA . GLY A 1 205 ? 12.164 15.18 8.742 1 94.06 205 GLY A CA 1
ATOM 1546 C C . GLY A 1 205 ? 10.68 15.156 9.055 1 94.06 205 GLY A C 1
ATOM 1547 O O . GLY A 1 205 ? 9.867 14.758 8.219 1 94.06 205 GLY A O 1
ATOM 1548 N N . ALA A 1 206 ? 10.367 15.625 10.211 1 90.75 206 ALA A N 1
ATOM 1549 C CA . ALA A 1 206 ? 8.977 15.672 10.664 1 90.75 206 ALA A CA 1
ATOM 1550 C C . ALA A 1 206 ? 8.117 16.5 9.711 1 90.75 206 ALA A C 1
ATOM 1552 O O . ALA A 1 206 ? 8.578 17.5 9.164 1 90.75 206 ALA A O 1
ATOM 1553 N N . VAL A 1 207 ? 6.891 16.125 9.594 1 85.31 207 VAL A N 1
ATOM 1554 C CA . VAL A 1 207 ? 5.977 16.672 8.602 1 85.31 207 VAL A CA 1
ATOM 1555 C C . VAL A 1 207 ? 5.742 18.156 8.875 1 85.31 207 VAL A C 1
ATOM 1557 O O . VAL A 1 207 ? 5.586 18.953 7.945 1 85.31 207 VAL A O 1
ATOM 1560 N N . ARG A 1 208 ? 5.762 18.594 10.047 1 84.25 208 ARG A N 1
ATOM 1561 C CA . ARG A 1 208 ? 5.391 19.969 10.383 1 84.25 208 ARG A CA 1
ATOM 1562 C C . ARG A 1 208 ? 6.613 20.875 10.383 1 84.25 208 ARG A C 1
ATOM 1564 O O . ARG A 1 208 ? 6.602 21.938 9.766 1 84.25 208 ARG A O 1
ATOM 1571 N N . THR A 1 209 ? 7.703 20.422 11.039 1 87.75 209 THR A N 1
ATOM 1572 C CA . THR A 1 209 ? 8.82 21.344 11.242 1 87.75 209 THR A CA 1
ATOM 1573 C C . THR A 1 209 ? 10.062 20.844 10.508 1 87.75 209 THR A C 1
ATOM 1575 O O . THR A 1 209 ? 11.039 21.578 10.367 1 87.75 209 THR A O 1
ATOM 1578 N N . GLY A 1 210 ? 9.977 19.656 10.047 1 92.75 210 GLY A N 1
ATOM 1579 C CA . GLY A 1 210 ? 11.172 19.062 9.461 1 92.75 210 GLY A CA 1
ATOM 1580 C C . GLY A 1 210 ? 12.164 18.578 10.492 1 92.75 210 GLY A C 1
ATOM 1581 O O . GLY A 1 210 ? 13.281 18.172 10.148 1 92.75 210 GLY A O 1
ATOM 1582 N N . ALA A 1 211 ? 11.789 18.5 11.695 1 92.44 211 ALA A N 1
ATOM 1583 C CA . ALA A 1 211 ? 12.68 18.156 12.789 1 92.44 211 ALA A CA 1
ATOM 1584 C C . ALA A 1 211 ? 13.227 16.734 12.633 1 92.44 211 ALA A C 1
ATOM 1586 O O . ALA A 1 211 ? 12.57 15.875 12.039 1 92.44 211 ALA A O 1
ATOM 1587 N N . ILE A 1 212 ? 14.43 16.516 13.117 1 96.94 212 ILE A N 1
ATOM 1588 C CA . ILE A 1 212 ? 15.094 15.219 13.125 1 96.94 212 ILE A CA 1
ATOM 1589 C C . ILE A 1 212 ? 15.32 14.766 14.57 1 96.94 212 ILE A C 1
ATOM 1591 O O . ILE A 1 212 ? 16.016 15.43 15.336 1 96.94 212 ILE A O 1
ATOM 1595 N N . ASP A 1 213 ? 14.758 13.625 14.953 1 97.44 213 ASP A N 1
ATOM 1596 C CA . ASP A 1 213 ? 14.82 13.102 16.312 1 97.44 213 ASP A CA 1
ATOM 1597 C C . ASP A 1 213 ? 16.234 12.68 16.672 1 97.44 213 ASP A C 1
ATOM 1599 O O . ASP A 1 213 ? 17.016 12.266 15.812 1 97.44 213 ASP A O 1
ATOM 1603 N N . ASN A 1 214 ? 16.578 12.875 17.953 1 97.56 214 ASN A N 1
ATOM 1604 C CA . ASN A 1 214 ? 17.828 12.336 18.484 1 97.56 214 ASN A CA 1
ATOM 1605 C C . ASN A 1 214 ? 17.688 10.875 18.891 1 97.56 214 ASN A C 1
ATOM 1607 O O . ASN A 1 214 ? 17.484 10.562 20.062 1 97.56 214 ASN A O 1
ATOM 1611 N N . VAL A 1 215 ? 17.891 9.969 17.922 1 98.25 215 VAL A N 1
ATOM 1612 C CA . VAL A 1 215 ? 17.609 8.547 18.062 1 98.25 215 VAL A CA 1
ATOM 1613 C C . VAL A 1 215 ? 18.422 7.984 19.234 1 98.25 215 VAL A C 1
ATOM 1615 O O . VAL A 1 215 ? 17.875 7.258 20.078 1 98.25 215 VAL A O 1
ATOM 1618 N N . ASN A 1 216 ? 19.703 8.344 19.344 1 97.94 216 ASN A N 1
ATOM 1619 C CA . ASN A 1 216 ? 20.562 7.793 20.391 1 97.94 216 ASN A CA 1
ATOM 1620 C C . ASN A 1 216 ? 20.109 8.266 21.781 1 97.94 216 ASN A C 1
ATOM 1622 O O . ASN A 1 216 ? 20.141 7.5 22.734 1 97.94 216 ASN A O 1
ATOM 1626 N N . ALA A 1 217 ? 19.734 9.539 21.906 1 97.25 217 ALA A N 1
ATOM 1627 C CA . ALA A 1 217 ? 19.25 10.047 23.188 1 97.25 217 ALA A CA 1
ATOM 1628 C C . ALA A 1 217 ? 17.969 9.328 23.609 1 97.25 217 ALA A C 1
ATOM 1630 O O . ALA A 1 217 ? 17.781 9.023 24.797 1 97.25 217 ALA A O 1
ATOM 1631 N N . LEU A 1 218 ? 17.078 9.07 22.688 1 98.12 218 LEU A N 1
ATOM 1632 C CA . LEU A 1 218 ? 15.844 8.344 22.984 1 98.12 218 LEU A CA 1
ATOM 1633 C C . LEU A 1 218 ? 16.156 6.922 23.438 1 98.12 218 LEU A C 1
ATOM 1635 O O . LEU A 1 218 ? 15.57 6.438 24.406 1 98.12 218 LEU A O 1
ATOM 1639 N N . MET A 1 219 ? 17.078 6.266 22.75 1 97.56 219 MET A N 1
ATOM 1640 C CA . MET A 1 219 ? 17.422 4.883 23.062 1 97.56 219 MET A CA 1
ATOM 1641 C C . MET A 1 219 ? 18.109 4.789 24.422 1 97.56 219 MET A C 1
ATOM 1643 O O . MET A 1 219 ? 17.953 3.795 25.141 1 97.56 219 MET A O 1
ATOM 1647 N N . GLN A 1 220 ? 18.828 5.809 24.828 1 96.88 220 GLN A N 1
ATOM 1648 C CA . GLN A 1 220 ? 19.484 5.84 26.125 1 96.88 220 GLN A CA 1
ATOM 1649 C C . GLN A 1 220 ? 18.469 5.781 27.266 1 96.88 220 GLN A C 1
ATOM 1651 O O . GLN A 1 220 ? 18.734 5.199 28.312 1 96.88 220 GLN A O 1
ATOM 1656 N N . VAL A 1 221 ? 17.281 6.375 27.062 1 96.81 221 VAL A N 1
ATOM 1657 C CA . VAL A 1 221 ? 16.219 6.32 28.062 1 96.81 221 VAL A CA 1
ATOM 1658 C C . VAL A 1 221 ? 15.828 4.871 28.312 1 96.81 221 VAL A C 1
ATOM 1660 O O . VAL A 1 221 ? 15.672 4.465 29.469 1 96.81 221 VAL A O 1
ATOM 1663 N N . PHE A 1 222 ? 15.656 4.078 27.25 1 96.75 222 PHE A N 1
ATOM 1664 C CA . PHE A 1 222 ? 15.289 2.674 27.391 1 96.75 222 PHE A CA 1
ATOM 1665 C C . PHE A 1 222 ? 16.375 1.899 28.125 1 96.75 222 PHE A C 1
ATOM 1667 O O . PHE A 1 222 ? 16.078 1.063 28.984 1 96.75 222 PHE A O 1
ATOM 1674 N N . GLU A 1 223 ? 17.625 2.199 27.812 1 95.25 223 GLU A N 1
ATOM 1675 C CA . GLU A 1 223 ? 18.75 1.548 28.469 1 95.25 223 GLU A CA 1
ATOM 1676 C C . GLU A 1 223 ? 18.766 1.864 29.969 1 95.25 223 GLU A C 1
ATOM 1678 O O . GLU A 1 223 ? 18.984 0.975 30.797 1 95.25 223 GLU A O 1
ATOM 1683 N N . LEU A 1 224 ? 18.562 3.102 30.312 1 95.19 224 LEU A N 1
ATOM 1684 C CA . LEU A 1 224 ? 18.562 3.553 31.688 1 95.19 224 LEU A CA 1
ATOM 1685 C C . LEU A 1 224 ? 17.453 2.879 32.5 1 95.19 224 LEU A C 1
ATOM 1687 O O . LEU A 1 224 ? 17.609 2.627 33.688 1 95.19 224 LEU A O 1
ATOM 1691 N N . LEU A 1 225 ? 16.375 2.531 31.844 1 94.38 225 LEU A N 1
ATOM 1692 C CA . LEU A 1 225 ? 15.227 1.926 32.5 1 94.38 225 LEU A CA 1
ATOM 1693 C C . LEU A 1 225 ? 15.336 0.405 32.5 1 94.38 225 LEU A C 1
ATOM 1695 O O . LEU A 1 225 ? 14.422 -0.288 32.969 1 94.38 225 LEU A O 1
ATOM 1699 N N . GLY A 1 226 ? 16.391 -0.159 31.875 1 93.56 226 GLY A N 1
ATOM 1700 C CA . GLY A 1 226 ? 16.672 -1.583 31.938 1 93.56 226 GLY A CA 1
ATOM 1701 C C . GLY A 1 226 ? 15.953 -2.385 30.875 1 93.56 226 GLY A C 1
ATOM 1702 O O . GLY A 1 226 ? 15.789 -3.6 31.016 1 93.56 226 GLY A O 1
ATOM 1703 N N . ILE A 1 227 ? 15.453 -1.762 29.859 1 94.38 227 ILE A N 1
ATOM 1704 C CA . ILE A 1 227 ? 14.789 -2.471 28.781 1 94.38 227 ILE A CA 1
ATOM 1705 C C . ILE A 1 227 ? 15.828 -3.057 27.828 1 94.38 227 ILE A C 1
ATOM 1707 O O . ILE A 1 227 ? 16.656 -2.326 27.281 1 94.38 227 ILE A O 1
ATOM 1711 N N . ARG A 1 228 ? 15.773 -4.309 27.594 1 92.62 228 ARG A N 1
ATOM 1712 C CA . ARG A 1 228 ? 16.719 -4.988 26.703 1 92.62 228 ARG A CA 1
ATOM 1713 C C . ARG A 1 228 ? 16.453 -4.633 25.25 1 92.62 228 ARG A C 1
ATOM 1715 O O . ARG A 1 228 ? 15.305 -4.5 24.828 1 92.62 228 ARG A O 1
ATOM 1722 N N . ARG A 1 229 ? 17.469 -4.656 24.484 1 92.81 229 ARG A N 1
ATOM 1723 C CA . ARG A 1 229 ? 17.375 -4.281 23.078 1 92.81 229 ARG A CA 1
ATOM 1724 C C . ARG A 1 229 ? 16.547 -5.289 22.297 1 92.81 229 ARG A C 1
ATOM 1726 O O . ARG A 1 229 ? 15.844 -4.922 21.344 1 92.81 229 ARG A O 1
ATOM 1733 N N . ASP A 1 230 ? 16.547 -6.496 22.719 1 89.75 230 ASP A N 1
ATOM 1734 C CA . ASP A 1 230 ? 15.789 -7.539 22.031 1 89.75 230 ASP A CA 1
ATOM 1735 C C . ASP A 1 230 ? 14.289 -7.348 22.219 1 89.75 230 ASP A C 1
ATOM 1737 O O . ASP A 1 230 ? 13.484 -7.949 21.5 1 89.75 230 ASP A O 1
ATOM 1741 N N . ASN A 1 231 ? 13.953 -6.504 23.156 1 93.94 231 ASN A N 1
ATOM 1742 C CA . ASN A 1 231 ? 12.555 -6.199 23.406 1 93.94 231 ASN A CA 1
ATOM 1743 C C . ASN A 1 231 ? 12.148 -4.875 22.766 1 93.94 231 ASN A C 1
ATOM 1745 O O . ASN A 1 231 ? 11.117 -4.297 23.109 1 93.94 231 ASN A O 1
ATOM 1749 N N . MET A 1 232 ? 13.023 -4.496 21.797 1 95.75 232 MET A N 1
ATOM 1750 C CA . MET A 1 232 ? 12.758 -3.225 21.125 1 95.75 232 MET A CA 1
ATOM 1751 C C . MET A 1 232 ? 12.867 -3.373 19.625 1 95.75 232 MET A C 1
ATOM 1753 O O . MET A 1 232 ? 13.602 -4.234 19.125 1 95.75 232 MET A O 1
ATOM 1757 N N . TYR A 1 233 ? 12.133 -2.623 18.953 1 97.69 233 TYR A N 1
ATOM 1758 C CA . TYR A 1 233 ? 12.242 -2.395 17.516 1 97.69 233 TYR A CA 1
ATOM 1759 C C . TYR A 1 233 ? 12.133 -0.91 17.188 1 97.69 233 TYR A C 1
ATOM 1761 O O . TYR A 1 233 ? 11.203 -0.235 17.641 1 97.69 233 TYR A O 1
ATOM 1769 N N . VAL A 1 234 ? 13.117 -0.363 16.453 1 98.56 234 VAL A N 1
ATOM 1770 C CA . VAL A 1 234 ? 13.133 1.061 16.141 1 98.56 234 VAL A CA 1
ATOM 1771 C C . VAL A 1 234 ? 12.969 1.256 14.633 1 98.56 234 VAL A C 1
ATOM 1773 O O . VAL A 1 234 ? 13.805 0.805 13.852 1 98.56 234 VAL A O 1
ATOM 1776 N N . HIS A 1 235 ? 11.906 1.85 14.234 1 98.75 235 HIS A N 1
ATOM 1777 C CA . HIS A 1 235 ? 11.672 2.246 12.852 1 98.75 235 HIS A CA 1
ATOM 1778 C C . HIS A 1 235 ? 11.883 3.744 12.664 1 98.75 235 HIS A C 1
ATOM 1780 O O . HIS A 1 235 ? 11.43 4.547 13.484 1 98.75 235 HIS A O 1
ATOM 1786 N N . LEU A 1 236 ? 12.594 4.105 11.625 1 98.75 236 LEU A N 1
ATOM 1787 C CA . LEU A 1 236 ? 12.859 5.508 11.312 1 98.75 236 LEU A CA 1
ATOM 1788 C C . LEU A 1 236 ? 12.031 5.961 10.109 1 98.75 236 LEU A C 1
ATOM 1790 O O . LEU A 1 236 ? 12.273 5.52 8.984 1 98.75 236 LEU A O 1
ATOM 1794 N N . ASP A 1 237 ? 11.039 6.777 10.383 1 98.44 237 ASP A N 1
ATOM 1795 C CA . ASP A 1 237 ? 10.352 7.477 9.305 1 98.44 237 ASP A CA 1
ATOM 1796 C C . ASP A 1 237 ? 11.211 8.617 8.758 1 98.44 237 ASP A C 1
ATOM 1798 O O . ASP A 1 237 ? 11.156 9.742 9.258 1 98.44 237 ASP A O 1
ATOM 1802 N N . ALA A 1 238 ? 11.945 8.328 7.75 1 98.38 238 ALA A N 1
ATOM 1803 C CA . ALA A 1 238 ? 12.797 9.312 7.086 1 98.38 238 ALA A CA 1
ATOM 1804 C C . ALA A 1 238 ? 12.266 9.648 5.695 1 98.38 238 ALA A C 1
ATOM 1806 O O . ALA A 1 238 ? 13.039 9.758 4.738 1 98.38 238 ALA A O 1
ATOM 1807 N N . ALA A 1 239 ? 10.945 9.766 5.598 1 97.44 239 ALA A N 1
ATOM 1808 C CA . ALA A 1 239 ? 10.344 10.078 4.305 1 97.44 239 ALA A CA 1
ATOM 1809 C C . ALA A 1 239 ? 10.984 11.32 3.691 1 97.44 239 ALA A C 1
ATOM 1811 O O . ALA A 1 239 ? 11.289 11.344 2.498 1 97.44 239 ALA A O 1
ATOM 1812 N N . LEU A 1 240 ? 11.211 12.328 4.469 1 96.25 240 LEU A N 1
ATOM 1813 C CA . LEU A 1 240 ? 11.859 13.547 3.986 1 96.25 240 LEU A CA 1
ATOM 1814 C C . LEU A 1 240 ? 13.359 13.5 4.27 1 96.25 240 LEU A C 1
ATOM 1816 O O . LEU A 1 240 ? 14.172 13.711 3.363 1 96.25 240 LEU A O 1
ATOM 1820 N N . GLY A 1 241 ? 13.742 13.117 5.449 1 96.44 241 GLY A N 1
ATOM 1821 C CA . GLY A 1 241 ? 15.109 13.227 5.934 1 96.44 241 GLY A CA 1
ATOM 1822 C C . GLY A 1 241 ? 16.062 12.258 5.262 1 96.44 241 GLY A C 1
ATOM 1823 O O . GLY A 1 241 ? 17.266 12.477 5.254 1 96.44 241 GLY A O 1
ATOM 1824 N N . GLY A 1 242 ? 15.516 11.211 4.688 1 96.75 242 GLY A N 1
ATOM 1825 C CA . GLY A 1 242 ? 16.375 10.234 4.035 1 96.75 242 GLY A CA 1
ATOM 1826 C C . GLY A 1 242 ? 17.141 10.805 2.863 1 96.75 242 GLY A C 1
ATOM 1827 O O . GLY A 1 242 ? 18.203 10.289 2.49 1 96.75 242 GLY A O 1
ATOM 1828 N N . MET A 1 243 ? 16.641 11.844 2.271 1 96.19 243 MET A N 1
ATOM 1829 C CA . MET A 1 243 ? 17.312 12.5 1.159 1 96.19 243 MET A CA 1
ATOM 1830 C C . MET A 1 243 ? 17.906 13.836 1.596 1 96.19 243 MET A C 1
ATOM 1832 O O . MET A 1 243 ? 18.234 14.688 0.759 1 96.19 243 MET A O 1
ATOM 1836 N N . ILE A 1 244 ? 18.062 14.008 2.918 1 96.31 244 ILE A N 1
ATOM 1837 C CA . ILE A 1 244 ? 18.641 15.227 3.465 1 96.31 244 ILE A CA 1
ATOM 1838 C C . ILE A 1 244 ? 19.875 14.891 4.301 1 96.31 244 ILE A C 1
ATOM 1840 O O . ILE A 1 244 ? 21 15.258 3.945 1 96.31 244 ILE A O 1
ATOM 1844 N N . THR A 1 245 ? 19.75 14.07 5.281 1 96.06 245 THR A N 1
ATOM 1845 C CA . THR A 1 245 ? 20.781 13.844 6.301 1 96.06 245 THR A CA 1
ATOM 1846 C C . THR A 1 245 ? 22.047 13.273 5.676 1 96.06 245 THR A C 1
ATOM 1848 O O . THR A 1 245 ? 23.156 13.617 6.09 1 96.06 245 THR A O 1
ATOM 1851 N N . PRO A 1 246 ? 21.953 12.406 4.63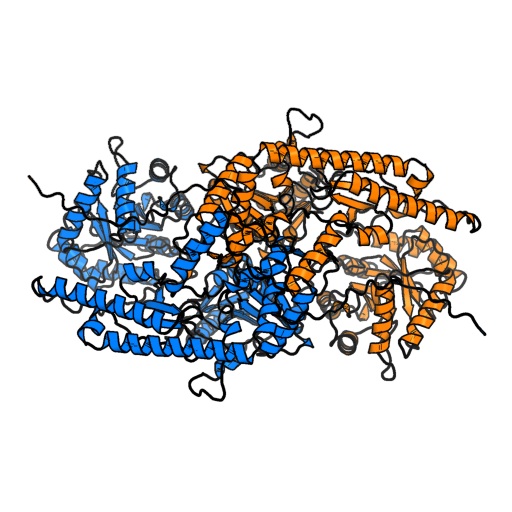3 1 95.31 246 PRO A N 1
ATOM 1852 C CA . PRO A 1 246 ? 23.188 11.875 4.047 1 95.31 246 PRO A CA 1
ATOM 1853 C C . PRO A 1 246 ? 23.953 12.93 3.252 1 95.31 246 PRO A C 1
ATOM 1855 O O . PRO A 1 246 ? 25.125 12.719 2.914 1 95.31 246 PRO A O 1
ATOM 1858 N N . PHE A 1 247 ? 23.328 14.039 2.957 1 94.94 247 PHE A N 1
ATOM 1859 C CA . PHE A 1 247 ? 23.938 14.984 2.021 1 94.94 247 PHE A CA 1
ATOM 1860 C C . PHE A 1 247 ? 24.297 16.281 2.723 1 94.94 247 PHE A C 1
ATOM 1862 O O . PHE A 1 247 ? 24.688 17.25 2.072 1 94.94 247 PHE A O 1
ATOM 1869 N N . LEU A 1 248 ? 24.141 16.281 3.99 1 95 248 LEU A N 1
ATOM 1870 C CA . LEU A 1 248 ? 24.516 17.453 4.766 1 95 248 LEU A CA 1
ATOM 1871 C C . LEU A 1 248 ? 26.031 17.547 4.918 1 95 248 LEU A C 1
ATOM 1873 O O . LEU A 1 248 ? 26.719 16.516 4.973 1 95 248 LEU A O 1
ATOM 1877 N N . ASP A 1 249 ? 26.516 18.688 4.969 1 89.88 249 ASP A N 1
ATOM 1878 C CA . ASP A 1 249 ? 27.938 18.922 5.176 1 89.88 249 ASP A CA 1
ATOM 1879 C C . ASP A 1 249 ? 28.266 19.062 6.664 1 89.88 249 ASP A C 1
ATOM 1881 O O . ASP A 1 249 ? 28.484 20.156 7.16 1 89.88 249 ASP A O 1
ATOM 1885 N N . TYR A 1 250 ? 28.422 17.969 7.332 1 89.94 250 TYR A N 1
ATOM 1886 C CA . TYR A 1 250 ? 28.609 17.922 8.773 1 89.94 250 TYR A CA 1
ATOM 1887 C C . TYR A 1 250 ? 29.953 18.531 9.172 1 89.94 250 TYR A C 1
ATOM 1889 O O . TYR A 1 250 ? 30.094 19.062 10.273 1 89.94 250 TYR A O 1
ATOM 1897 N N . GLU A 1 251 ? 30.938 18.547 8.367 1 87.19 251 GLU A N 1
ATOM 1898 C CA . GLU A 1 251 ? 32.281 19 8.68 1 87.19 251 GLU A CA 1
ATOM 1899 C C . GLU A 1 251 ? 32.406 20.516 8.531 1 87.19 251 GLU A C 1
ATOM 1901 O O . GLU A 1 251 ? 33 21.188 9.375 1 87.19 251 GLU A O 1
ATOM 1906 N N . SER A 1 252 ? 31.859 21.031 7.488 1 85.19 252 SER A N 1
ATOM 1907 C CA . SER A 1 252 ? 32.094 22.438 7.152 1 85.19 252 SER A CA 1
ATOM 1908 C C . SER A 1 252 ? 31.031 23.328 7.781 1 85.19 252 SER A C 1
ATOM 1910 O O . SER A 1 252 ? 31.219 24.547 7.887 1 85.19 252 SER A O 1
ATOM 1912 N N . ASP A 1 253 ? 29.891 22.766 8.25 1 87.06 253 ASP A N 1
ATOM 1913 C CA . ASP A 1 253 ? 28.828 23.578 8.82 1 87.06 253 ASP A CA 1
ATOM 1914 C C . ASP A 1 253 ? 28.594 23.234 10.289 1 87.06 253 ASP A C 1
ATOM 1916 O O . ASP A 1 253 ? 27.891 22.281 10.602 1 87.06 253 ASP A O 1
ATOM 1920 N N . PRO A 1 254 ? 29.078 24.047 11.133 1 86.88 254 PRO A N 1
ATOM 1921 C CA . PRO A 1 254 ? 28.969 23.75 12.562 1 86.88 254 PRO A CA 1
ATOM 1922 C C . PRO A 1 254 ? 27.547 23.891 13.102 1 86.88 254 PRO A C 1
ATOM 1924 O O . PRO A 1 254 ? 27.266 23.453 14.219 1 86.88 254 PRO A O 1
ATOM 1927 N N . LYS A 1 255 ? 26.656 24.453 12.375 1 87.25 255 LYS A N 1
ATOM 1928 C CA . LYS A 1 255 ? 25.281 24.641 12.82 1 87.25 255 LYS A CA 1
ATOM 1929 C C . LYS A 1 255 ? 24.516 23.312 12.766 1 87.25 255 LYS A C 1
ATOM 1931 O O . LYS A 1 255 ? 23.469 23.172 13.406 1 87.25 255 LYS A O 1
ATOM 1936 N N . ILE A 1 256 ? 24.969 22.391 12.008 1 92.81 256 ILE A N 1
ATOM 1937 C CA . ILE A 1 256 ? 24.297 21.109 11.859 1 92.81 256 ILE A CA 1
ATOM 1938 C C . ILE A 1 256 ? 24.547 20.25 13.094 1 92.81 256 ILE A C 1
ATOM 1940 O O . ILE A 1 256 ? 25.688 19.938 13.422 1 92.81 256 ILE A O 1
ATOM 1944 N N . PRO A 1 257 ? 23.469 19.906 13.758 1 91.81 257 PRO A N 1
ATOM 1945 C CA . PRO A 1 257 ? 23.641 19.078 14.961 1 91.81 257 PRO A CA 1
ATOM 1946 C C . PRO A 1 257 ? 24.266 17.719 14.664 1 91.81 257 PRO A C 1
ATOM 1948 O O . PRO A 1 257 ? 23.953 17.109 13.648 1 91.81 257 PRO A O 1
ATOM 1951 N N . ASP A 1 258 ? 25.016 17.188 15.562 1 91.62 258 ASP A N 1
ATOM 1952 C CA . ASP A 1 258 ? 25.734 15.93 15.391 1 91.62 258 ASP A CA 1
ATOM 1953 C C . ASP A 1 258 ? 24.781 14.742 15.391 1 91.62 258 ASP A C 1
ATOM 1955 O O . ASP A 1 258 ? 25.016 13.742 14.703 1 91.62 258 ASP A O 1
ATOM 1959 N N . HIS A 1 259 ? 23.703 14.883 16.094 1 93.5 259 HIS A N 1
ATOM 1960 C CA . HIS A 1 259 ? 22.812 13.734 16.234 1 93.5 259 HIS A CA 1
ATOM 1961 C C . HIS A 1 259 ? 22.125 13.398 14.914 1 93.5 259 HIS A C 1
ATOM 1963 O O . HIS A 1 259 ? 21.562 12.312 14.758 1 93.5 259 HIS A O 1
ATOM 1969 N N . TYR A 1 260 ? 22.172 14.352 13.898 1 96 260 TYR A N 1
ATOM 1970 C CA . TYR A 1 260 ? 21.609 14.078 12.578 1 96 260 TYR A CA 1
ATOM 1971 C C . TYR A 1 260 ? 22.297 12.875 11.938 1 96 260 TYR A C 1
ATOM 1973 O O . TYR A 1 260 ? 21.672 12.125 11.188 1 96 260 TYR A O 1
ATOM 1981 N N . LYS A 1 261 ? 23.531 12.633 12.289 1 94.31 261 LYS A N 1
ATOM 1982 C CA . LYS A 1 261 ? 24.312 11.523 11.75 1 94.31 261 LYS A CA 1
ATOM 1983 C C . LYS A 1 261 ? 23.75 10.18 12.203 1 94.31 261 LYS A C 1
ATOM 1985 O O . LYS A 1 261 ? 23.969 9.156 11.555 1 94.31 261 LYS A O 1
ATOM 1990 N N . ASP A 1 262 ? 23.016 10.297 13.312 1 95.06 262 ASP A N 1
ATOM 1991 C CA . ASP A 1 262 ? 22.531 9.062 13.922 1 95.06 262 ASP A CA 1
ATOM 1992 C C . ASP A 1 262 ? 21.094 8.773 13.516 1 95.06 262 ASP A C 1
ATOM 1994 O O . ASP A 1 262 ? 20.562 7.691 13.797 1 95.06 262 ASP A O 1
ATOM 1998 N N . ALA A 1 263 ? 20.453 9.648 12.844 1 95.75 263 ALA A N 1
ATOM 1999 C CA . ALA A 1 263 ? 19.078 9.445 12.367 1 95.75 263 ALA A CA 1
ATOM 2000 C C . ALA A 1 263 ? 19.062 8.828 10.977 1 95.75 263 ALA A C 1
ATOM 2002 O O . ALA A 1 263 ? 18.547 9.422 10.023 1 95.75 263 ALA A O 1
ATOM 2003 N N . ILE A 1 264 ? 19.609 7.641 10.914 1 96.25 264 ILE A N 1
ATOM 2004 C CA . ILE A 1 264 ? 19.812 6.93 9.656 1 96.25 264 ILE A CA 1
ATOM 2005 C C . ILE A 1 264 ? 19.891 5.426 9.922 1 96.25 264 ILE A C 1
ATOM 2007 O O . ILE A 1 264 ? 20.203 5.004 11.031 1 96.25 264 ILE A O 1
ATOM 2011 N N . ILE A 1 265 ? 19.625 4.656 8.938 1 96.5 265 ILE A N 1
ATOM 2012 C CA . ILE A 1 265 ? 19.484 3.209 9.086 1 96.5 265 ILE A CA 1
ATOM 2013 C C . ILE A 1 265 ? 20.844 2.602 9.438 1 96.5 265 ILE A C 1
ATOM 2015 O O . ILE A 1 265 ? 20.922 1.525 10.031 1 96.5 265 ILE A O 1
ATOM 2019 N N . ALA A 1 266 ? 21.953 3.209 9.102 1 95.38 266 ALA A N 1
ATOM 2020 C CA . ALA A 1 266 ? 23.281 2.697 9.438 1 95.38 266 ALA A CA 1
ATOM 2021 C C . ALA A 1 266 ? 23.5 2.674 10.953 1 95.38 266 ALA A C 1
ATOM 2023 O O . ALA A 1 266 ? 24.359 1.958 11.453 1 95.38 266 ALA A O 1
ATOM 2024 N N . ASN A 1 267 ? 22.766 3.566 11.695 1 96.75 267 ASN A N 1
ATOM 2025 C CA . ASN A 1 267 ? 22.766 3.533 13.148 1 96.75 267 ASN A CA 1
ATOM 2026 C C . ASN A 1 267 ? 22.359 2.164 13.68 1 96.75 267 ASN A C 1
ATOM 2028 O O . ASN A 1 267 ? 21.297 1.651 13.336 1 96.75 267 ASN A O 1
ATOM 2032 N N . PRO A 1 268 ? 23.172 1.509 14.508 1 94.62 268 PRO A N 1
ATOM 2033 C CA . PRO A 1 268 ? 22.859 0.172 15.016 1 94.62 268 PRO A CA 1
ATOM 2034 C C . PRO A 1 268 ? 21.547 0.135 15.797 1 94.62 268 PRO A C 1
ATOM 2036 O O . PRO A 1 268 ? 20.922 -0.926 15.93 1 94.62 268 PRO A O 1
ATOM 2039 N N . ASN A 1 269 ? 21.141 1.284 16.266 1 96.69 269 ASN A N 1
ATOM 2040 C CA . ASN A 1 269 ? 19.891 1.341 17.031 1 96.69 269 ASN A CA 1
ATOM 2041 C C . ASN A 1 269 ? 18.672 1.364 16.125 1 96.69 269 ASN A C 1
ATOM 2043 O O . ASN A 1 269 ? 17.547 1.149 16.578 1 96.69 269 ASN A O 1
ATOM 2047 N N . VAL A 1 270 ? 18.844 1.606 14.852 1 98 270 VAL A N 1
ATOM 2048 C CA . VAL A 1 270 ? 17.734 1.694 13.914 1 98 270 VAL A CA 1
ATOM 2049 C C . VAL A 1 270 ? 17.562 0.362 13.188 1 98 270 VAL A C 1
ATOM 2051 O O . VAL A 1 270 ? 18.531 -0.168 12.617 1 98 270 VAL A O 1
ATOM 2054 N N . ASP A 1 271 ? 16.344 -0.154 13.18 1 97.25 271 ASP A N 1
ATOM 2055 C CA . ASP A 1 271 ? 16.094 -1.48 12.617 1 97.25 271 ASP A CA 1
ATOM 2056 C C . ASP A 1 271 ? 15.57 -1.385 11.188 1 97.25 271 ASP A C 1
ATOM 2058 O O . ASP A 1 271 ? 15.766 -2.301 10.383 1 97.25 271 ASP A O 1
ATOM 2062 N N . SER A 1 272 ? 14.867 -0.374 10.844 1 97.69 272 SER A N 1
ATOM 2063 C CA . SER A 1 272 ? 14.344 -0.157 9.5 1 97.69 272 SER A CA 1
ATOM 2064 C C . SER A 1 272 ? 14.125 1.326 9.219 1 97.69 272 SER A C 1
ATOM 2066 O O . SER A 1 272 ? 14.07 2.135 10.148 1 97.69 272 SER A O 1
ATOM 2068 N N . GLN A 1 273 ? 14.062 1.674 7.922 1 98.56 273 GLN A N 1
ATOM 2069 C CA . GLN A 1 273 ? 13.953 3.072 7.52 1 98.56 273 GLN A CA 1
ATOM 2070 C C . GLN A 1 273 ? 13.094 3.219 6.27 1 98.56 273 GLN A C 1
ATOM 2072 O O . GLN A 1 273 ? 13.18 2.406 5.344 1 98.56 273 GLN A O 1
ATOM 2077 N N . SER A 1 274 ? 12.219 4.184 6.262 1 98.31 274 SER A N 1
ATOM 2078 C CA . SER A 1 274 ? 11.469 4.621 5.086 1 98.31 274 SER A CA 1
ATOM 2079 C C . SER A 1 274 ? 12.055 5.902 4.504 1 98.31 274 SER A C 1
ATOM 2081 O O . SER A 1 274 ? 12.445 6.805 5.246 1 98.31 274 SER A O 1
ATOM 2083 N N . THR A 1 275 ? 12.211 5.992 3.189 1 98.44 275 THR A N 1
ATOM 2084 C CA . THR A 1 275 ? 12.68 7.203 2.52 1 98.44 275 THR A CA 1
ATOM 2085 C C . THR A 1 275 ? 11.891 7.449 1.236 1 98.44 275 THR A C 1
ATOM 2087 O O . THR A 1 275 ? 11.773 6.559 0.393 1 98.44 275 THR A O 1
ATOM 2090 N N . SER A 1 276 ? 11.367 8.641 1.107 1 97.31 276 SER A N 1
ATOM 2091 C CA . SER A 1 276 ? 10.547 8.992 -0.048 1 97.31 276 SER A CA 1
ATOM 2092 C C . SER A 1 276 ? 11.398 9.594 -1.161 1 97.31 276 SER A C 1
ATOM 2094 O O . SER A 1 276 ? 12.367 10.305 -0.892 1 97.31 276 SER A O 1
ATOM 2096 N N . PHE A 1 277 ? 10.938 9.43 -2.447 1 97.31 277 PHE A N 1
ATOM 2097 C CA . PHE A 1 277 ? 11.68 9.977 -3.574 1 97.31 277 PHE A CA 1
ATOM 2098 C C . PHE A 1 277 ? 10.82 10.969 -4.355 1 97.31 277 PHE A C 1
ATOM 2100 O O . PHE A 1 277 ? 11.328 11.68 -5.227 1 97.31 277 PHE A O 1
ATOM 2107 N N . HIS A 1 278 ? 9.547 11.031 -4.027 1 93.19 278 HIS A N 1
ATOM 2108 C CA . HIS A 1 278 ? 8.727 12.031 -4.703 1 93.19 278 HIS A CA 1
ATOM 2109 C C . HIS A 1 278 ? 8.766 13.367 -3.965 1 93.19 278 HIS A C 1
ATOM 2111 O O . HIS A 1 278 ? 8.234 14.367 -4.457 1 93.19 278 HIS A O 1
ATOM 2117 N N . LYS A 1 279 ? 9.359 13.406 -2.822 1 93.56 279 LYS A N 1
ATOM 2118 C CA . LYS A 1 279 ? 9.531 14.656 -2.084 1 93.56 279 LYS A CA 1
ATOM 2119 C C . LYS A 1 279 ? 10.742 15.43 -2.584 1 93.56 279 LYS A C 1
ATOM 2121 O O . LYS A 1 279 ? 10.648 16.219 -3.531 1 93.56 279 LYS A O 1
ATOM 2126 N N . ARG A 1 280 ? 11.969 15.031 -2.191 1 93.25 280 ARG A N 1
ATOM 2127 C CA . ARG A 1 280 ? 13.172 15.789 -2.547 1 93.25 280 ARG A CA 1
ATOM 2128 C C . ARG A 1 280 ? 13.555 15.547 -4.004 1 93.25 280 ARG A C 1
ATOM 2130 O O . ARG A 1 280 ? 13.977 16.469 -4.695 1 93.25 280 ARG A O 1
ATOM 2137 N N . LEU A 1 281 ? 13.445 14.297 -4.438 1 94 281 LEU A N 1
ATOM 2138 C CA . LEU A 1 281 ? 13.867 13.977 -5.797 1 94 281 LEU A CA 1
ATOM 2139 C C . LEU A 1 281 ? 12.805 14.398 -6.809 1 94 281 LEU A C 1
ATOM 2141 O O . LEU A 1 281 ? 13.094 14.508 -8 1 94 281 LEU A O 1
ATOM 2145 N N . GLY A 1 282 ? 11.633 14.555 -6.371 1 93.88 282 GLY A N 1
ATOM 2146 C CA . GLY A 1 282 ? 10.57 15.078 -7.211 1 93.88 282 GLY A CA 1
ATOM 2147 C C . GLY A 1 282 ? 10.047 14.07 -8.219 1 93.88 282 GLY A C 1
ATOM 2148 O O . GLY A 1 282 ? 9.695 14.43 -9.344 1 93.88 282 GLY A O 1
ATOM 2149 N N . LEU A 1 283 ? 10 12.812 -7.93 1 95.38 283 LEU A N 1
ATOM 2150 C CA . LEU A 1 283 ? 9.422 11.828 -8.836 1 95.38 283 LEU A CA 1
ATOM 2151 C C . LEU A 1 283 ? 7.969 12.156 -9.148 1 95.38 283 LEU A C 1
ATOM 2153 O O . LEU A 1 283 ? 7.242 12.648 -8.281 1 95.38 283 LEU A O 1
ATOM 2157 N N . PRO A 1 284 ? 7.477 11.859 -10.375 1 93.88 284 PRO A N 1
ATOM 2158 C CA . PRO A 1 284 ? 6.137 12.266 -10.812 1 93.88 284 PRO A CA 1
ATOM 2159 C C . PRO A 1 284 ? 5.027 11.555 -10.039 1 93.88 284 PRO A C 1
ATOM 2161 O O . PRO A 1 284 ? 3.859 11.945 -10.133 1 93.88 284 PRO A O 1
ATOM 2164 N N . PHE A 1 285 ? 5.227 10.57 -9.344 1 94.44 285 PHE A N 1
ATOM 2165 C CA . PHE A 1 285 ? 4.273 9.859 -8.5 1 94.44 285 PHE A CA 1
ATOM 2166 C C . PHE A 1 285 ? 4.938 9.391 -7.207 1 94.44 285 PHE A C 1
ATOM 2168 O O . PHE A 1 285 ? 6.164 9.312 -7.125 1 94.44 285 PHE A O 1
ATOM 2175 N N . PRO A 1 286 ? 4.129 9.102 -6.16 1 94.88 286 PRO A N 1
ATOM 2176 C CA . PRO A 1 286 ? 4.695 8.68 -4.879 1 94.88 286 PRO A CA 1
ATOM 2177 C C . PRO A 1 286 ? 5.594 7.453 -5.008 1 94.88 286 PRO A C 1
ATOM 2179 O O . PRO A 1 286 ? 5.285 6.535 -5.773 1 94.88 286 PRO A O 1
ATOM 2182 N N . ALA A 1 287 ? 6.695 7.5 -4.359 1 96.75 287 ALA A N 1
ATOM 2183 C CA . ALA A 1 287 ? 7.719 6.457 -4.383 1 96.75 287 ALA A CA 1
ATOM 2184 C C . ALA A 1 287 ? 8.539 6.469 -3.1 1 96.75 287 ALA A C 1
ATOM 2186 O O . ALA A 1 287 ? 8.867 7.535 -2.572 1 96.75 287 ALA A O 1
ATOM 2187 N N . SER A 1 288 ? 8.781 5.32 -2.576 1 97.75 288 SER A N 1
ATOM 2188 C CA . SER A 1 288 ? 9.562 5.199 -1.349 1 97.75 288 SER A CA 1
ATOM 2189 C C . SER A 1 288 ? 10.367 3.906 -1.33 1 97.75 288 SER A C 1
ATOM 2191 O O . SER A 1 288 ? 10.133 3.01 -2.145 1 97.75 288 SER A O 1
ATOM 2193 N N . VAL A 1 289 ? 11.391 3.895 -0.578 1 97.94 289 VAL A N 1
ATOM 2194 C CA . VAL A 1 289 ? 12.109 2.654 -0.295 1 97.94 289 VAL A CA 1
ATOM 2195 C C . VAL A 1 289 ? 11.883 2.25 1.16 1 97.94 289 VAL A C 1
ATOM 2197 O O . VAL A 1 289 ? 11.836 3.104 2.049 1 97.94 289 VAL A O 1
ATOM 2200 N N . PHE A 1 290 ? 11.594 1.014 1.403 1 97.69 290 PHE A N 1
ATOM 2201 C CA . PHE A 1 290 ? 11.719 0.388 2.715 1 97.69 290 PHE A CA 1
ATOM 2202 C C . PHE A 1 290 ? 13.047 -0.339 2.848 1 97.69 290 PHE A C 1
ATOM 2204 O O . PHE A 1 290 ? 13.328 -1.271 2.09 1 97.69 290 PHE A O 1
ATOM 2211 N N . MET A 1 291 ? 13.883 0.11 3.762 1 96.12 291 MET A N 1
ATOM 2212 C CA . MET A 1 291 ? 15.188 -0.509 4.016 1 96.12 291 MET A CA 1
ATOM 2213 C C . MET A 1 291 ? 15.219 -1.146 5.402 1 96.12 291 MET A C 1
ATOM 2215 O O . MET A 1 291 ? 14.68 -0.592 6.359 1 96.12 291 MET A O 1
ATOM 2219 N N . THR A 1 292 ? 15.758 -2.244 5.52 1 94.62 292 THR A N 1
ATOM 2220 C CA . THR A 1 292 ? 16.031 -2.91 6.789 1 94.62 292 THR A CA 1
ATOM 2221 C C . THR A 1 292 ? 17.328 -3.713 6.715 1 94.62 292 THR A C 1
ATOM 2223 O O . THR A 1 292 ? 18.109 -3.545 5.785 1 94.62 292 THR A O 1
ATOM 2226 N N . LYS A 1 293 ? 17.641 -4.324 7.77 1 88.31 293 LYS A N 1
ATOM 2227 C CA . LYS A 1 293 ? 18.844 -5.125 7.883 1 88.31 293 LYS A CA 1
ATOM 2228 C C . LYS A 1 293 ? 18.531 -6.617 7.84 1 88.31 293 LYS A C 1
ATOM 2230 O O . LYS A 1 293 ? 17.531 -7.059 8.391 1 88.31 293 LYS A O 1
ATOM 2235 N N . LEU A 1 294 ? 19.344 -7.273 7.148 1 79.31 294 LEU A N 1
ATOM 2236 C CA . LEU A 1 294 ? 19.156 -8.719 7.09 1 79.31 294 LEU A CA 1
ATOM 2237 C C . LEU A 1 294 ? 19.203 -9.328 8.492 1 79.31 294 LEU A C 1
ATOM 2239 O O . LEU A 1 294 ? 18.516 -10.305 8.773 1 79.31 294 LEU A O 1
ATOM 2243 N N . SER A 1 295 ? 20.016 -8.734 9.352 1 78.88 295 SER A N 1
ATOM 2244 C CA . SER A 1 295 ? 20.109 -9.188 10.734 1 78.88 295 SER A CA 1
ATOM 2245 C C . SER A 1 295 ? 18.797 -8.992 11.469 1 78.88 295 SER A C 1
ATOM 2247 O O . SER A 1 295 ? 18.469 -9.758 12.375 1 78.88 295 SER A O 1
ATOM 2249 N N . VAL A 1 296 ? 18.031 -7.988 11.102 1 84.62 296 VAL A N 1
ATOM 2250 C CA . VAL A 1 296 ? 16.703 -7.738 11.68 1 84.62 296 VAL A CA 1
ATOM 2251 C C . VAL A 1 296 ? 15.703 -8.742 11.125 1 84.62 296 VAL A C 1
ATOM 2253 O O . VAL A 1 296 ? 14.891 -9.297 11.867 1 84.62 296 VAL A O 1
ATOM 2256 N N . LEU A 1 297 ? 15.695 -8.953 9.758 1 77.44 297 LEU A N 1
ATOM 2257 C CA . LEU A 1 297 ? 14.781 -9.883 9.102 1 77.44 297 LEU A CA 1
ATOM 2258 C C . LEU A 1 297 ? 14.953 -11.297 9.656 1 77.44 297 LEU A C 1
ATOM 2260 O O . LEU A 1 297 ? 13.992 -12.062 9.727 1 77.44 297 LEU A O 1
ATOM 2264 N N . SER A 1 298 ? 16.109 -11.539 10.086 1 67.94 298 SER A N 1
ATOM 2265 C CA . SER A 1 298 ? 16.422 -12.875 10.578 1 67.94 298 SER A CA 1
ATOM 2266 C C . SER A 1 298 ? 15.742 -13.148 11.914 1 67.94 298 SER A C 1
ATOM 2268 O O . SER A 1 298 ? 15.609 -14.305 12.32 1 67.94 298 SER A O 1
ATOM 2270 N N . ARG A 1 299 ? 15.305 -12.086 12.578 1 70.81 299 ARG A N 1
ATOM 2271 C CA . ARG A 1 299 ? 14.625 -12.219 13.867 1 70.81 299 ARG A CA 1
ATOM 2272 C C . ARG A 1 299 ? 13.156 -12.57 13.672 1 70.81 299 ARG A C 1
ATOM 2274 O O . ARG A 1 299 ? 12.484 -13.008 14.617 1 70.81 299 ARG A O 1
ATOM 2281 N N . MET A 1 300 ? 12.617 -12.367 12.43 1 72.88 300 MET A N 1
ATOM 2282 C CA . MET A 1 300 ? 11.195 -12.57 12.164 1 72.88 300 MET A CA 1
ATOM 2283 C C . MET A 1 300 ? 10.906 -14.039 11.859 1 72.88 300 MET A C 1
ATOM 2285 O O . MET A 1 300 ? 11.789 -14.766 11.383 1 72.88 300 MET A O 1
ATOM 2289 N N . PRO A 1 301 ? 9.586 -14.297 12.211 1 57.09 301 PRO A N 1
ATOM 2290 C CA . PRO A 1 301 ? 9.203 -15.641 11.758 1 57.09 301 PRO A CA 1
ATOM 2291 C C . PRO A 1 301 ? 9.266 -15.797 10.242 1 57.09 301 PRO A C 1
ATOM 2293 O O . PRO A 1 301 ? 9.156 -14.812 9.516 1 57.09 301 PRO A O 1
ATOM 2296 N N . CYS A 1 302 ? 9.586 -16.797 9.773 1 45.56 302 CYS A N 1
ATOM 2297 C CA . CYS A 1 302 ? 9.844 -17.062 8.367 1 45.56 302 CYS A CA 1
ATOM 2298 C C . CYS A 1 302 ? 8.68 -16.609 7.5 1 45.56 302 CYS A C 1
ATOM 2300 O O . CYS A 1 302 ? 7.52 -16.891 7.809 1 45.56 302 CYS A O 1
ATOM 2302 N N . PRO A 1 303 ? 9.055 -15.812 6.398 1 48.03 303 PRO A N 1
ATOM 2303 C CA . PRO A 1 303 ? 8 -15.352 5.484 1 48.03 303 PRO A CA 1
ATOM 2304 C C . PRO A 1 303 ? 7.363 -16.484 4.695 1 48.03 303 PRO A C 1
ATOM 2306 O O . PRO A 1 303 ? 7.992 -17.531 4.484 1 48.03 303 PRO A O 1
ATOM 2309 N N . LEU A 1 304 ? 6.109 -16.328 4.281 1 44 304 LEU A N 1
ATOM 2310 C CA . LEU A 1 304 ? 5.375 -17.281 3.447 1 44 304 LEU A CA 1
ATOM 2311 C C . LEU A 1 304 ? 5.812 -17.172 1.99 1 44 304 LEU A C 1
ATOM 2313 O O . LEU A 1 304 ? 6.129 -16.078 1.51 1 44 304 LEU A O 1
ATOM 2317 N N . TYR A 1 305 ? 6.07 -18.312 1.305 1 38.66 305 TYR A N 1
ATOM 2318 C CA . TYR A 1 305 ? 6.336 -18.328 -0.129 1 38.66 305 TYR A CA 1
ATOM 2319 C C . TYR A 1 305 ? 5.039 -18.266 -0.926 1 38.66 305 TYR A C 1
ATOM 2321 O O . TYR A 1 305 ? 4.105 -19.031 -0.667 1 38.66 305 TYR A O 1
ATOM 2329 N N . ALA A 1 306 ? 4.945 -17.344 -1.849 1 43.31 306 ALA A N 1
ATOM 2330 C CA . ALA A 1 306 ? 3.816 -17.203 -2.77 1 43.31 306 ALA A CA 1
ATOM 2331 C C . ALA A 1 306 ? 4.09 -17.938 -4.078 1 43.31 306 ALA A C 1
ATOM 2333 O O . ALA A 1 306 ? 4.793 -17.422 -4.953 1 43.31 306 ALA A O 1
ATOM 2334 N N . GLU A 1 307 ? 3.508 -19.062 -4.324 1 42.56 307 GLU A N 1
ATOM 2335 C CA . GLU A 1 307 ? 3.764 -19.906 -5.492 1 42.56 307 GLU A CA 1
ATOM 2336 C C . GLU A 1 307 ? 3.42 -19.172 -6.785 1 42.56 307 GLU A C 1
ATOM 2338 O O . GLU A 1 307 ? 4.199 -19.188 -7.742 1 42.56 307 GLU A O 1
ATOM 2343 N N . CYS A 1 308 ? 2.342 -18.547 -6.723 1 41.59 308 CYS A N 1
ATOM 2344 C CA . CYS A 1 308 ? 1.847 -17.922 -7.945 1 41.59 308 CYS A CA 1
ATOM 2345 C C . CYS A 1 308 ? 2.768 -16.781 -8.391 1 41.59 308 CYS A C 1
ATOM 2347 O O . CYS A 1 308 ? 2.842 -16.469 -9.578 1 41.59 308 CYS A O 1
ATOM 2349 N N . ALA A 1 309 ? 3.445 -16.312 -7.328 1 43.97 309 ALA A N 1
ATOM 2350 C CA . ALA A 1 309 ? 4.32 -15.18 -7.645 1 43.97 309 ALA A CA 1
ATOM 2351 C C . ALA A 1 309 ? 5.773 -15.625 -7.754 1 43.97 309 ALA A C 1
ATOM 2353 O O . ALA A 1 309 ? 6.625 -14.875 -8.234 1 43.97 309 ALA A O 1
ATOM 2354 N N . GLY A 1 310 ? 5.969 -16.812 -7.434 1 40.09 310 GLY A N 1
ATOM 2355 C CA . GLY A 1 310 ? 7.328 -17.328 -7.5 1 40.09 310 GLY A CA 1
ATOM 2356 C C . GLY A 1 310 ? 8.297 -16.578 -6.605 1 40.09 310 GLY A C 1
ATOM 2357 O O . GLY A 1 310 ? 9.43 -16.297 -7 1 40.09 310 GLY A O 1
ATOM 2358 N N . THR A 1 311 ? 7.82 -15.953 -5.426 1 47.31 311 THR A N 1
ATOM 2359 C CA . THR A 1 311 ? 8.656 -15.148 -4.543 1 47.31 311 THR A CA 1
ATOM 2360 C C . THR A 1 311 ? 8.219 -15.312 -3.088 1 47.31 311 THR A C 1
ATOM 2362 O O . THR A 1 311 ? 7.156 -15.867 -2.812 1 47.31 311 THR A O 1
ATOM 2365 N N . PHE A 1 312 ? 9.195 -15.047 -2.211 1 50.19 312 PHE A N 1
ATOM 2366 C CA . PHE A 1 312 ? 8.82 -14.969 -0.803 1 50.19 312 PHE A CA 1
ATOM 2367 C C . PHE A 1 312 ? 7.984 -13.719 -0.538 1 50.19 312 PHE A C 1
ATOM 2369 O O . PHE A 1 312 ? 8.203 -12.672 -1.149 1 50.19 312 PHE A O 1
ATOM 2376 N N . ASP A 1 313 ? 7.168 -14.031 0.276 1 61.34 313 ASP A N 1
ATOM 2377 C CA . ASP A 1 313 ? 6.262 -12.945 0.634 1 61.34 313 ASP A CA 1
ATOM 2378 C C . ASP A 1 313 ? 6.91 -12 1.646 1 61.34 313 ASP A C 1
ATOM 2380 O O . ASP A 1 313 ? 6.402 -11.828 2.754 1 61.34 313 ASP A O 1
ATOM 2384 N N . THR A 1 314 ? 7.949 -11.391 1.182 1 68.62 314 THR A N 1
ATOM 2385 C CA . THR A 1 314 ? 8.695 -10.5 2.064 1 68.62 314 THR A CA 1
ATOM 2386 C C . THR A 1 314 ? 8.289 -9.047 1.83 1 68.62 314 THR A C 1
ATOM 2388 O O . THR A 1 314 ? 8.547 -8.18 2.668 1 68.62 314 THR A O 1
ATOM 2391 N N . THR A 1 315 ? 7.723 -8.906 0.712 1 80.25 315 THR A N 1
ATOM 2392 C CA . THR A 1 315 ? 7.258 -7.555 0.437 1 80.25 315 THR A CA 1
ATOM 2393 C C . THR A 1 315 ? 5.797 -7.391 0.848 1 80.25 315 THR A C 1
ATOM 2395 O O . THR A 1 315 ? 5.055 -8.367 0.925 1 80.25 315 THR A O 1
ATOM 2398 N N . LEU A 1 316 ? 5.457 -6.254 1.144 1 86.31 316 LEU A N 1
ATOM 2399 C CA . LEU A 1 316 ? 4.074 -5.988 1.521 1 86.31 316 LEU A CA 1
ATOM 2400 C C . LEU A 1 316 ? 3.141 -6.176 0.329 1 86.31 316 LEU A C 1
ATOM 2402 O O . LEU A 1 316 ? 2.109 -6.844 0.443 1 86.31 316 LEU A O 1
ATOM 2406 N N . ASP A 1 317 ? 3.502 -5.602 -0.807 1 86.88 317 ASP A N 1
ATOM 2407 C CA . ASP A 1 317 ? 2.703 -5.723 -2.021 1 86.88 317 ASP A CA 1
ATOM 2408 C C . ASP A 1 317 ? 3.277 -6.789 -2.953 1 86.88 317 ASP A C 1
ATOM 2410 O O . ASP A 1 317 ? 4.496 -6.957 -3.033 1 86.88 317 ASP A O 1
ATOM 2414 N N . GLY A 1 318 ? 2.35 -7.477 -3.67 1 85.12 318 GLY A N 1
ATOM 2415 C CA . GLY A 1 318 ? 2.803 -8.383 -4.715 1 85.12 318 GLY A CA 1
ATOM 2416 C C . GLY A 1 318 ? 3.238 -7.664 -5.977 1 85.12 318 GLY A C 1
ATOM 2417 O O . GLY A 1 318 ? 4.434 -7.57 -6.266 1 85.12 318 GLY A O 1
ATOM 2418 N N . SER A 1 319 ? 2.248 -7.078 -6.648 1 89.31 319 SER A N 1
ATOM 2419 C CA . SER A 1 319 ? 2.553 -6.242 -7.805 1 89.31 319 SER A CA 1
ATOM 2420 C C . SER A 1 319 ? 2.979 -4.84 -7.375 1 89.31 319 SER A C 1
ATOM 2422 O O . SER A 1 319 ? 2.312 -4.207 -6.555 1 89.31 319 SER A O 1
ATOM 2424 N N . ARG A 1 320 ? 4.129 -4.418 -7.84 1 92.62 320 ARG A N 1
ATOM 2425 C CA . ARG A 1 320 ? 4.652 -3.088 -7.535 1 92.62 320 ARG A CA 1
ATOM 2426 C C . ARG A 1 320 ? 5.031 -2.346 -8.812 1 92.62 320 ARG A C 1
ATOM 2428 O O . ARG A 1 320 ? 5.34 -2.969 -9.836 1 92.62 320 ARG A O 1
ATOM 2435 N N . ASN A 1 321 ? 4.988 -1.039 -8.75 1 95.69 321 ASN A N 1
ATOM 2436 C CA . ASN A 1 321 ? 5.316 -0.2 -9.898 1 95.69 321 ASN A CA 1
ATOM 2437 C C . ASN A 1 321 ? 6.801 -0.281 -10.242 1 95.69 321 ASN A C 1
ATOM 2439 O O . ASN A 1 321 ? 7.633 0.335 -9.578 1 95.69 321 ASN A O 1
ATOM 2443 N N . GLY A 1 322 ? 7.094 -0.97 -11.328 1 93.62 322 GLY A N 1
ATOM 2444 C CA . GLY A 1 322 ? 8.469 -1.182 -11.742 1 93.62 322 GLY A CA 1
ATOM 2445 C C . GLY A 1 322 ? 9.125 0.066 -12.312 1 93.62 322 GLY A C 1
ATOM 2446 O O . GLY A 1 322 ? 10.344 0.128 -12.445 1 93.62 322 GLY A O 1
ATOM 2447 N N . MET A 1 323 ? 8.367 1.123 -12.609 1 95.75 323 MET A N 1
ATOM 2448 C CA . MET A 1 323 ? 8.938 2.377 -13.086 1 95.75 323 MET A CA 1
ATOM 2449 C C . MET A 1 323 ? 9.734 3.072 -11.984 1 95.75 323 MET A C 1
ATOM 2451 O O . MET A 1 323 ? 10.703 3.775 -12.266 1 95.75 323 MET A O 1
ATOM 2455 N N . ILE A 1 324 ? 9.336 2.838 -10.773 1 96.69 324 ILE A N 1
ATOM 2456 C CA . ILE A 1 324 ? 9.883 3.564 -9.633 1 96.69 324 ILE A CA 1
ATOM 2457 C C . ILE A 1 324 ? 11.367 3.221 -9.469 1 96.69 324 ILE A C 1
ATOM 2459 O O . ILE A 1 324 ? 12.227 4.102 -9.555 1 96.69 324 ILE A O 1
ATOM 2463 N N . PRO A 1 325 ? 11.711 1.926 -9.305 1 95.44 325 PRO A N 1
ATOM 2464 C CA . PRO A 1 325 ? 13.133 1.638 -9.125 1 95.44 325 PRO A CA 1
ATOM 2465 C C . PRO A 1 325 ? 13.969 1.997 -10.352 1 95.44 325 PRO A C 1
ATOM 2467 O O . PRO A 1 325 ? 15.125 2.414 -10.219 1 95.44 325 PRO A O 1
ATOM 2470 N N . PHE A 1 326 ? 13.352 1.849 -11.57 1 94.06 326 PHE A N 1
ATOM 2471 C CA . PHE A 1 326 ? 14.07 2.189 -12.789 1 94.06 326 PHE A CA 1
ATOM 2472 C C . PHE A 1 326 ? 14.422 3.672 -12.82 1 94.06 326 PHE A C 1
ATOM 2474 O O . PHE A 1 326 ? 15.578 4.043 -13.008 1 94.06 326 PHE A O 1
ATOM 2481 N N . MET A 1 327 ? 13.492 4.539 -12.594 1 96.31 327 MET A N 1
ATOM 2482 C CA . MET A 1 327 ? 13.664 5.988 -12.672 1 96.31 327 MET A CA 1
ATOM 2483 C C . MET A 1 327 ? 14.578 6.488 -11.562 1 96.31 327 MET A C 1
ATOM 2485 O O . MET A 1 327 ? 15.484 7.293 -11.805 1 96.31 327 MET A O 1
ATOM 2489 N N . VAL A 1 328 ? 14.328 6.016 -10.32 1 97 328 VAL A N 1
ATOM 2490 C CA . VAL A 1 328 ? 15.094 6.496 -9.172 1 97 328 VAL A CA 1
ATOM 2491 C C . VAL A 1 328 ? 16.562 6.109 -9.336 1 97 328 VAL A C 1
ATOM 2493 O O . VAL A 1 328 ? 17.453 6.922 -9.078 1 97 328 VAL A O 1
ATOM 2496 N N . TYR A 1 329 ? 16.812 4.875 -9.766 1 95 329 TYR A N 1
ATOM 2497 C CA . TYR A 1 329 ? 18.188 4.422 -9.93 1 95 329 TYR A CA 1
ATOM 2498 C C . TYR A 1 329 ? 18.938 5.289 -10.938 1 95 329 TYR A C 1
ATOM 2500 O O . TYR A 1 329 ? 20.031 5.793 -10.656 1 95 329 TYR A O 1
ATOM 2508 N N . HIS A 1 330 ? 18.328 5.469 -12.109 1 92.25 330 HIS A N 1
ATOM 2509 C CA . HIS A 1 330 ? 19.016 6.172 -13.188 1 92.25 330 HIS A CA 1
ATOM 2510 C C . HIS A 1 330 ? 19.125 7.664 -12.891 1 92.25 330 HIS A C 1
ATOM 2512 O O . HIS A 1 330 ? 20.109 8.305 -13.273 1 92.25 330 HIS A O 1
ATOM 2518 N N . GLU A 1 331 ? 18.141 8.25 -12.164 1 94.5 331 GLU A N 1
ATOM 2519 C CA . GLU A 1 331 ? 18.219 9.656 -11.781 1 94.5 331 GLU A CA 1
ATOM 2520 C C . GLU A 1 331 ? 19.312 9.891 -10.742 1 94.5 331 GLU A C 1
ATOM 2522 O O . GLU A 1 331 ? 20.094 10.836 -10.867 1 94.5 331 GLU A O 1
ATOM 2527 N N . LEU A 1 332 ? 19.328 9.062 -9.719 1 93.94 332 LEU A N 1
ATOM 2528 C CA . LEU A 1 332 ? 20.344 9.219 -8.672 1 93.94 332 LEU A CA 1
ATOM 2529 C C . LEU A 1 332 ? 21.734 9 -9.234 1 93.94 332 LEU A C 1
ATOM 2531 O O . LEU A 1 332 ? 22.688 9.703 -8.852 1 93.94 332 LEU A O 1
ATOM 2535 N N . ARG A 1 333 ? 21.859 8.031 -10.086 1 90.31 333 ARG A N 1
ATOM 2536 C CA . ARG A 1 333 ? 23.156 7.762 -10.703 1 90.31 333 ARG A CA 1
ATOM 2537 C C . ARG A 1 333 ? 23.594 8.93 -11.57 1 90.31 333 ARG A C 1
ATOM 2539 O O . ARG A 1 333 ? 24.797 9.25 -11.641 1 90.31 333 ARG A O 1
ATOM 2546 N N . ALA A 1 334 ? 22.703 9.508 -12.297 1 89.12 334 ALA A N 1
ATOM 2547 C CA . ALA A 1 334 ? 23.016 10.633 -13.18 1 89.12 334 ALA A CA 1
ATOM 2548 C C . ALA A 1 334 ? 23.391 11.875 -12.375 1 89.12 334 ALA A C 1
ATOM 2550 O O . ALA A 1 334 ? 24.297 12.617 -12.758 1 89.12 334 ALA A O 1
ATOM 2551 N N . ILE A 1 335 ? 22.703 12.18 -11.281 1 91.56 335 ILE A N 1
ATOM 2552 C CA . ILE A 1 335 ? 22.938 13.375 -10.477 1 91.56 335 ILE A CA 1
ATOM 2553 C C . ILE A 1 335 ? 24.25 13.234 -9.711 1 91.56 335 ILE A C 1
ATOM 2555 O O . ILE A 1 335 ? 25.094 14.141 -9.734 1 91.56 335 ILE A O 1
ATOM 2559 N N . GLY A 1 336 ? 24.438 12.039 -9.023 1 89.38 336 GLY A N 1
ATOM 2560 C CA . GLY A 1 336 ? 25.609 11.797 -8.203 1 89.38 336 GLY A CA 1
ATOM 2561 C C . GLY A 1 336 ? 25.531 12.453 -6.84 1 89.38 336 GLY A C 1
ATOM 2562 O O . GLY A 1 336 ? 24.75 13.398 -6.645 1 89.38 336 GLY A O 1
ATOM 2563 N N . ASN A 1 337 ? 26.375 12.102 -5.914 1 90.5 337 ASN A N 1
ATOM 2564 C CA . ASN A 1 337 ? 26.328 12.547 -4.527 1 90.5 337 ASN A CA 1
ATOM 2565 C C . ASN A 1 337 ? 26.734 14.016 -4.398 1 90.5 337 ASN A C 1
ATOM 2567 O O . ASN A 1 337 ? 26.156 14.758 -3.613 1 90.5 337 ASN A O 1
ATOM 2571 N N . SER A 1 338 ? 27.75 14.375 -5.125 1 91.69 338 SER A N 1
ATOM 2572 C CA . SER A 1 338 ? 28.234 15.75 -5.051 1 91.69 338 SER A CA 1
ATOM 2573 C C . SER A 1 338 ? 27.156 16.734 -5.488 1 91.69 338 SER A C 1
ATOM 2575 O O . SER A 1 338 ? 26.938 17.75 -4.824 1 91.69 338 SER A O 1
ATOM 2577 N N . ALA A 1 339 ? 26.5 16.406 -6.602 1 92.12 339 ALA A N 1
ATOM 2578 C CA . ALA A 1 339 ? 25.438 17.281 -7.098 1 92.12 339 ALA A CA 1
ATOM 2579 C C . ALA A 1 339 ? 24.25 17.297 -6.145 1 92.12 339 ALA A C 1
ATOM 2581 O O . ALA A 1 339 ? 23.562 18.312 -5.992 1 92.12 339 ALA A O 1
ATOM 2582 N N . MET A 1 340 ? 23.969 16.188 -5.508 1 93.44 340 MET A N 1
ATOM 2583 C CA . MET A 1 340 ? 22.906 16.125 -4.516 1 93.44 340 MET A CA 1
ATOM 2584 C C . MET A 1 340 ? 23.188 17.062 -3.348 1 93.44 340 MET A C 1
ATOM 2586 O O . MET A 1 340 ? 22.281 17.734 -2.85 1 93.44 340 MET A O 1
ATOM 2590 N N . ARG A 1 341 ? 24.438 17.109 -2.91 1 94.06 341 ARG A N 1
ATOM 2591 C CA . ARG A 1 341 ? 24.859 18 -1.835 1 94.06 341 ARG A CA 1
ATOM 2592 C C . ARG A 1 341 ? 24.703 19.469 -2.246 1 94.06 341 ARG A C 1
ATOM 2594 O O . ARG A 1 341 ? 24.25 20.297 -1.457 1 94.06 341 ARG A O 1
ATOM 2601 N N . GLN A 1 342 ? 25.094 19.719 -3.473 1 94 342 GLN A N 1
ATOM 2602 C CA . GLN A 1 342 ? 25 21.094 -3.973 1 94 342 GLN A CA 1
ATOM 2603 C C . GLN A 1 342 ? 23.547 21.547 -4.074 1 94 342 GLN A C 1
ATOM 2605 O O . GLN A 1 342 ? 23.219 22.688 -3.756 1 94 342 GLN A O 1
ATOM 2610 N N . ARG A 1 343 ? 22.719 20.656 -4.531 1 94.81 343 ARG A N 1
ATOM 2611 C CA . ARG A 1 343 ? 21.297 20.953 -4.645 1 94.81 343 ARG A CA 1
ATOM 2612 C C . ARG A 1 343 ? 20.688 21.234 -3.273 1 94.81 343 ARG A C 1
ATOM 2614 O O . ARG A 1 343 ? 19.859 22.141 -3.123 1 94.81 343 ARG A O 1
ATOM 2621 N N . LEU A 1 344 ? 21.078 20.422 -2.311 1 95.56 344 LEU A N 1
ATOM 2622 C CA . LEU A 1 344 ? 20.578 20.641 -0.954 1 95.56 344 LEU A CA 1
ATOM 2623 C C . LEU A 1 344 ? 21.062 21.984 -0.414 1 95.56 344 LEU A C 1
ATOM 2625 O O . LEU A 1 344 ? 20.281 22.719 0.202 1 95.56 344 LEU A O 1
ATOM 2629 N N . LYS A 1 345 ? 22.312 22.266 -0.645 1 94.19 345 LYS A N 1
ATOM 2630 C CA . LYS A 1 345 ? 22.875 23.547 -0.21 1 94.19 345 LYS A CA 1
ATOM 2631 C C . LYS A 1 345 ? 22.109 24.719 -0.81 1 94.19 345 LYS A C 1
ATOM 2633 O O . LYS A 1 345 ? 21.828 25.703 -0.124 1 94.19 345 LYS A O 1
ATOM 2638 N N . ALA A 1 346 ? 21.797 24.594 -2.068 1 95.69 346 ALA A N 1
ATOM 2639 C CA . ALA A 1 346 ? 21.047 25.641 -2.742 1 95.69 346 ALA A CA 1
ATOM 2640 C C . ALA A 1 346 ? 19.672 25.828 -2.1 1 95.69 346 ALA A C 1
ATOM 2642 O O . ALA A 1 346 ? 19.203 26.953 -1.939 1 95.69 346 ALA A O 1
ATOM 2643 N N . CYS A 1 347 ? 19 24.75 -1.771 1 96.19 347 CYS A N 1
ATOM 2644 C CA . CYS A 1 347 ? 17.703 24.812 -1.104 1 96.19 347 CYS A CA 1
ATOM 2645 C C . CYS A 1 347 ? 17.828 25.5 0.253 1 96.19 347 CYS A C 1
ATOM 2647 O O . CYS A 1 347 ? 16.953 26.281 0.634 1 96.19 347 CYS A O 1
ATOM 2649 N N . LEU A 1 348 ? 18.875 25.188 0.992 1 95.31 348 LEU A N 1
ATOM 2650 C CA . LEU A 1 348 ? 19.094 25.766 2.314 1 95.31 348 LEU A CA 1
ATOM 2651 C C . LEU A 1 348 ? 19.391 27.25 2.217 1 95.31 348 LEU A C 1
ATOM 2653 O O . LEU A 1 348 ? 18.984 28.031 3.092 1 95.31 348 LEU A O 1
ATOM 2657 N N . GLU A 1 349 ? 20.109 27.641 1.178 1 95.81 349 GLU A N 1
ATOM 2658 C CA . GLU A 1 349 ? 20.359 29.062 0.955 1 95.81 349 GLU A CA 1
ATOM 2659 C C . GLU A 1 349 ? 19.062 29.828 0.737 1 95.81 349 GLU A C 1
ATOM 2661 O O . GLU A 1 349 ? 18.906 30.953 1.213 1 95.81 349 GLU A O 1
ATOM 2666 N N . VAL A 1 350 ? 18.172 29.219 -0.001 1 97.06 350 VAL A N 1
ATOM 2667 C CA . VAL A 1 350 ? 16.875 29.844 -0.215 1 97.06 350 VAL A CA 1
ATOM 2668 C C . VAL A 1 350 ? 16.109 29.906 1.104 1 97.06 350 VAL A C 1
ATOM 2670 O O . VAL A 1 350 ? 15.398 30.891 1.37 1 97.06 350 VAL A O 1
ATOM 2673 N N . ALA A 1 351 ? 16.219 28.891 1.919 1 96.69 351 ALA A N 1
ATOM 2674 C CA . ALA A 1 351 ? 15.578 28.891 3.232 1 96.69 351 ALA A CA 1
ATOM 2675 C C . ALA A 1 351 ? 16.109 30.031 4.105 1 96.69 351 ALA A C 1
ATOM 2677 O O . ALA A 1 351 ? 15.352 30.719 4.777 1 96.69 351 ALA A O 1
ATOM 2678 N N . ASP A 1 352 ? 17.422 30.203 4.109 1 95.31 352 ASP A N 1
ATOM 2679 C CA . ASP A 1 352 ? 18.047 31.297 4.848 1 95.31 352 ASP A CA 1
ATOM 2680 C C . ASP A 1 352 ? 17.547 32.656 4.348 1 95.31 352 ASP A C 1
ATOM 2682 O O . ASP A 1 352 ? 17.281 33.562 5.145 1 95.31 352 ASP A O 1
ATOM 2686 N N . TYR A 1 353 ? 17.516 32.719 3.055 1 97.06 353 TYR A N 1
ATOM 2687 C CA . TYR A 1 353 ? 17.031 33.938 2.436 1 97.06 353 TYR A CA 1
ATOM 2688 C C . TYR A 1 353 ? 15.586 34.219 2.836 1 97.06 353 TYR A C 1
ATOM 2690 O O . TYR A 1 353 ? 15.227 35.375 3.117 1 97.06 353 TYR A O 1
ATOM 2698 N N . MET A 1 354 ? 14.766 33.219 2.852 1 96.62 354 MET A N 1
ATOM 2699 C CA . MET A 1 354 ? 13.367 33.344 3.273 1 96.62 354 MET A CA 1
ATOM 2700 C C . MET A 1 354 ? 13.281 33.844 4.711 1 96.62 354 MET A C 1
ATOM 2702 O O . MET A 1 354 ? 12.5 34.75 5.012 1 96.62 354 MET A O 1
ATOM 2706 N N . VAL A 1 355 ? 14.023 33.281 5.613 1 94.25 355 VAL A N 1
ATOM 2707 C CA . VAL A 1 355 ? 14.039 33.656 7.016 1 94.25 355 VAL A CA 1
ATOM 2708 C C . VAL A 1 355 ? 14.461 35.125 7.129 1 94.25 355 VAL A C 1
ATOM 2710 O O . VAL A 1 355 ? 13.875 35.906 7.898 1 94.25 355 VAL A O 1
ATOM 2713 N N . GLU A 1 356 ? 15.461 35.5 6.402 1 94.31 356 GLU A N 1
ATOM 2714 C CA . GLU A 1 356 ? 15.945 36.875 6.402 1 94.31 356 GLU A CA 1
ATOM 2715 C C . GLU A 1 356 ? 14.859 37.844 5.953 1 94.31 356 GLU A C 1
ATOM 2717 O O . GLU A 1 356 ? 14.609 38.875 6.609 1 94.31 356 GLU A O 1
ATOM 2722 N N . LYS A 1 357 ? 14.227 37.562 4.828 1 94.44 357 LYS A N 1
ATOM 2723 C CA . LYS A 1 357 ? 13.203 38.438 4.27 1 94.44 357 LYS A CA 1
ATOM 2724 C C . LYS A 1 357 ? 11.984 38.5 5.191 1 94.44 357 LYS A C 1
ATOM 2726 O O . LYS A 1 357 ? 11.398 39.594 5.363 1 94.44 357 LYS A O 1
ATOM 2731 N N . LEU A 1 358 ? 11.633 37.406 5.762 1 92.62 358 LEU A N 1
ATOM 2732 C CA . LEU A 1 358 ? 10.484 37.375 6.656 1 92.62 358 LEU A CA 1
ATOM 2733 C C . LEU A 1 358 ? 10.797 38.125 7.957 1 92.62 358 LEU A C 1
ATOM 2735 O O . LEU A 1 358 ? 9.906 38.75 8.547 1 92.62 358 LEU A O 1
ATOM 2739 N N . THR A 1 359 ? 12.016 38 8.414 1 90.12 359 THR A N 1
ATOM 2740 C CA . THR A 1 359 ? 12.445 38.75 9.594 1 90.12 359 THR A CA 1
ATOM 2741 C C . THR A 1 359 ? 12.367 40.25 9.344 1 90.12 359 THR A C 1
ATOM 2743 O O . THR A 1 359 ? 11.93 41 10.211 1 90.12 359 THR A O 1
ATOM 2746 N N . LYS A 1 360 ? 12.781 40.625 8.195 1 89.25 360 LYS A N 1
ATOM 2747 C CA . LYS A 1 360 ? 12.688 42.031 7.816 1 89.25 360 LYS A CA 1
ATOM 2748 C C . LYS A 1 360 ? 11.234 42.469 7.711 1 89.25 360 LYS A C 1
ATOM 2750 O O . LYS A 1 360 ? 10.898 43.625 8.062 1 89.25 360 LYS A O 1
ATOM 2755 N N . LEU A 1 361 ? 10.453 41.656 7.137 1 88.06 361 LEU A N 1
ATOM 2756 C CA . LEU A 1 361 ? 9.031 41.938 7.012 1 88.06 361 LEU A CA 1
ATOM 2757 C C . LEU A 1 361 ? 8.398 42.156 8.383 1 88.06 361 LEU A C 1
ATOM 2759 O O . LEU A 1 361 ? 7.516 43 8.539 1 88.06 361 LEU A O 1
ATOM 2763 N N . ARG A 1 362 ? 8.781 41.375 9.391 1 82.19 362 ARG A N 1
ATOM 2764 C CA . ARG A 1 362 ? 8.273 41.438 10.758 1 82.19 362 ARG A CA 1
ATOM 2765 C C . ARG A 1 362 ? 8.672 42.75 11.43 1 82.19 362 ARG A C 1
ATOM 2767 O O . ARG A 1 362 ? 7.953 43.25 12.297 1 82.19 362 ARG A O 1
ATOM 2774 N N . GLY A 1 363 ? 9.812 43.5 11.117 1 70.25 363 GLY A N 1
ATOM 2775 C CA . GLY A 1 363 ? 10.617 44.625 11.602 1 70.25 363 GLY A CA 1
ATOM 2776 C C . GLY A 1 363 ? 9.828 45.594 12.43 1 70.25 363 GLY A C 1
ATOM 2777 O O . GLY A 1 363 ? 10.383 46.25 13.336 1 70.25 363 GLY A O 1
ATOM 2778 N N . THR A 1 364 ? 8.602 45.812 12.25 1 64.06 364 THR A N 1
ATOM 2779 C CA . THR A 1 364 ? 7.965 46.812 13.102 1 64.06 364 THR A CA 1
ATOM 2780 C C . THR A 1 364 ? 7.242 46.156 14.266 1 64.06 364 THR A C 1
ATOM 2782 O O . THR A 1 364 ? 6.84 45 14.18 1 64.06 364 THR A O 1
ATOM 2785 N N . GLU A 1 365 ? 7.309 46.781 15.383 1 57.62 365 GLU A N 1
ATOM 2786 C CA . GLU A 1 365 ? 6.617 46.312 16.578 1 57.62 365 GLU A CA 1
ATOM 2787 C C . GLU A 1 365 ? 5.148 46 16.281 1 57.62 365 GLU A C 1
ATOM 2789 O O . GLU A 1 365 ? 4.59 45.062 16.828 1 57.62 365 GLU A O 1
ATOM 2794 N N . GLU A 1 366 ? 4.559 46.656 15.477 1 55.16 366 GLU A N 1
ATOM 2795 C CA . GLU A 1 366 ? 3.152 46.5 15.125 1 55.16 366 GLU A CA 1
ATOM 2796 C C . GLU A 1 366 ? 2.924 45.219 14.359 1 55.16 366 GLU A C 1
ATOM 2798 O O . GLU A 1 366 ? 1.957 44.5 14.617 1 55.16 366 GLU A O 1
ATOM 2803 N N . ARG A 1 367 ? 3.77 44.969 13.516 1 66.19 367 ARG A N 1
ATOM 2804 C CA . ARG A 1 367 ? 3.643 43.781 12.703 1 66.19 367 ARG A CA 1
ATOM 2805 C C . ARG A 1 367 ? 3.869 42.531 13.539 1 66.19 367 ARG A C 1
ATOM 2807 O O . ARG A 1 367 ? 3.199 41.5 13.344 1 66.19 367 ARG A O 1
ATOM 2814 N N . ARG A 1 368 ? 4.793 42.656 14.453 1 57.59 368 ARG A N 1
ATOM 2815 C CA . ARG A 1 368 ? 5.105 41.562 15.336 1 57.59 368 ARG A CA 1
ATOM 2816 C C . ARG A 1 368 ? 3.932 41.219 16.25 1 57.59 368 ARG A C 1
ATOM 2818 O O . ARG A 1 368 ? 3.68 40.062 16.562 1 57.59 368 ARG A O 1
ATOM 2825 N N . ALA A 1 369 ? 3.309 42.156 16.578 1 50.19 369 ALA A N 1
ATOM 2826 C CA . ALA A 1 369 ? 2.191 42 17.5 1 50.19 369 ALA A CA 1
ATOM 2827 C C . ALA A 1 369 ? 0.957 41.438 16.781 1 50.19 369 ALA A C 1
ATOM 2829 O O . ALA A 1 369 ? 0.158 40.719 17.359 1 50.19 369 ALA A O 1
ATOM 2830 N N . ALA A 1 370 ? 0.836 41.719 15.648 1 47.69 370 ALA A N 1
ATOM 2831 C CA . ALA A 1 370 ? -0.423 41.469 14.953 1 47.69 370 ALA A CA 1
ATOM 2832 C C . ALA A 1 370 ? -0.369 40.125 14.211 1 47.69 370 ALA A C 1
ATOM 2834 O O . ALA A 1 370 ? -1.223 39.25 14.406 1 47.69 370 ALA A O 1
ATOM 2835 N N . GLU A 1 371 ? 0.555 40 13.312 1 51.78 371 GLU A N 1
ATOM 2836 C CA . GLU A 1 371 ? 0.437 38.938 12.32 1 51.78 371 GLU A CA 1
ATOM 2837 C C . GLU A 1 371 ? 1.657 38 12.344 1 51.78 371 GLU A C 1
ATOM 2839 O O . GLU A 1 371 ? 1.57 36.844 11.961 1 51.78 371 GLU A O 1
ATOM 2844 N N . LEU A 1 372 ? 2.627 38.5 12.906 1 51.88 372 LEU A N 1
ATOM 2845 C CA . LEU A 1 372 ? 3.873 37.75 12.812 1 51.88 372 LEU A CA 1
ATOM 2846 C C . LEU A 1 372 ? 4.441 37.5 14.203 1 51.88 372 LEU A C 1
ATOM 2848 O O . LEU A 1 372 ? 5.527 37.969 14.539 1 51.88 372 LEU A O 1
ATOM 2852 N N . LYS A 1 373 ? 3.766 36.656 14.898 1 58 373 LYS A N 1
ATOM 2853 C CA . LYS A 1 373 ? 3.969 36.5 16.344 1 58 373 LYS A CA 1
ATOM 2854 C C . LYS A 1 373 ? 5.285 35.781 16.641 1 58 373 LYS A C 1
ATOM 2856 O O . LYS A 1 373 ? 5.957 36.094 17.625 1 58 373 LYS A O 1
ATOM 2861 N N . PHE A 1 374 ? 5.582 34.938 15.742 1 70.19 374 PHE A N 1
ATOM 2862 C CA . PHE A 1 374 ? 6.812 34.219 16.016 1 70.19 374 PHE A CA 1
ATOM 2863 C C . PHE A 1 374 ? 7.863 34.5 14.953 1 70.19 374 PHE A C 1
ATOM 2865 O O . PHE A 1 374 ? 7.527 34.75 13.789 1 70.19 374 PHE A O 1
ATOM 2872 N N . ALA A 1 375 ? 9.117 34.625 15.469 1 80.06 375 ALA A N 1
ATOM 2873 C CA . ALA A 1 375 ? 10.227 34.781 14.531 1 80.06 375 ALA A CA 1
ATOM 2874 C C . ALA A 1 375 ? 10.375 33.562 13.625 1 80.06 375 ALA A C 1
ATOM 2876 O O . ALA A 1 375 ? 10.281 32.438 14.094 1 80.06 375 ALA A O 1
ATOM 2877 N N . PRO A 1 376 ? 10.43 33.844 12.344 1 89.62 376 PRO A N 1
ATOM 2878 C CA . PRO A 1 376 ? 10.633 32.719 11.414 1 89.62 376 PRO A CA 1
ATOM 2879 C C . PRO A 1 376 ? 11.953 32 11.648 1 89.62 376 PRO A C 1
ATOM 2881 O O . PRO A 1 376 ? 12.953 32.625 12 1 89.62 376 PRO A O 1
ATOM 2884 N N . TRP A 1 377 ? 11.938 30.719 11.492 1 88.56 377 TRP A N 1
ATOM 2885 C CA . TRP A 1 377 ? 13.133 29.906 11.648 1 88.56 377 TRP A CA 1
ATOM 2886 C C . TRP A 1 377 ? 13.023 28.609 10.859 1 88.56 377 TRP A C 1
ATOM 2888 O O . TRP A 1 377 ? 11.945 28.266 10.359 1 88.56 377 TRP A O 1
ATOM 2898 N N . HIS A 1 378 ? 14.055 27.969 10.656 1 91.25 378 HIS A N 1
ATOM 2899 C CA . HIS A 1 378 ? 14.094 26.578 10.203 1 91.25 378 HIS A CA 1
ATOM 2900 C C . HIS A 1 378 ? 15.195 25.797 10.914 1 91.25 378 HIS A C 1
ATOM 2902 O O . HIS A 1 378 ? 16.219 26.375 11.289 1 91.25 378 HIS A O 1
ATOM 2908 N N . PRO A 1 379 ? 14.938 24.453 11.188 1 89 379 PRO A N 1
ATOM 2909 C CA . PRO A 1 379 ? 16.031 23.656 11.75 1 89 379 PRO A CA 1
ATOM 2910 C C . PRO A 1 379 ? 17.281 23.672 10.867 1 89 379 PRO A C 1
ATOM 2912 O O . PRO A 1 379 ? 17.172 23.641 9.641 1 89 379 PRO A O 1
ATOM 2915 N N . PRO A 1 380 ? 18.438 23.75 11.57 1 89.19 380 PRO A N 1
ATOM 2916 C CA . PRO A 1 380 ? 19.656 23.734 10.773 1 89.19 380 PRO A CA 1
ATOM 2917 C C . PRO A 1 380 ? 19.734 22.516 9.844 1 89.19 380 PRO A C 1
ATOM 2919 O O . PRO A 1 380 ? 19.531 21.375 10.289 1 89.19 380 PRO A O 1
ATOM 2922 N N . GLY A 1 381 ? 20 22.797 8.609 1 91.94 381 GLY A N 1
ATOM 2923 C CA . GLY A 1 381 ? 20.188 21.719 7.648 1 91.94 381 GLY A CA 1
ATOM 2924 C C . GLY A 1 381 ? 18.891 21.203 7.059 1 91.94 381 GLY A C 1
ATOM 2925 O O . GLY A 1 381 ? 18.891 20.266 6.254 1 91.94 381 GLY A O 1
ATOM 2926 N N . VAL A 1 382 ? 17.781 21.734 7.445 1 93.44 382 VAL A N 1
ATOM 2927 C CA . VAL A 1 382 ? 16.5 21.312 6.918 1 93.44 382 VAL A CA 1
ATOM 2928 C C . VAL A 1 382 ? 15.797 22.5 6.266 1 93.44 382 VAL A C 1
ATOM 2930 O O . VAL A 1 382 ? 15.766 23.594 6.836 1 93.44 382 VAL A O 1
ATOM 2933 N N . MET A 1 383 ? 15.289 22.344 5.102 1 93.88 383 MET A N 1
ATOM 2934 C CA . MET A 1 383 ? 14.727 23.438 4.324 1 93.88 383 MET A CA 1
ATOM 2935 C C . MET A 1 383 ? 13.234 23.594 4.602 1 93.88 383 MET A C 1
ATOM 2937 O O . MET A 1 383 ? 12.422 23.641 3.672 1 93.88 383 MET A O 1
ATOM 2941 N N . CYS A 1 384 ? 12.844 23.578 5.809 1 94.81 384 CYS A N 1
ATOM 2942 C CA . CYS A 1 384 ? 11.477 23.766 6.285 1 94.81 384 CYS A CA 1
ATOM 2943 C C . CYS A 1 384 ? 11.375 25.031 7.133 1 94.81 384 CYS A C 1
ATOM 2945 O O . CYS A 1 384 ? 11.617 25 8.336 1 94.81 384 CYS A O 1
ATOM 2947 N N . VAL A 1 385 ? 10.914 26.109 6.555 1 95.38 385 VAL A N 1
ATOM 2948 C CA . VAL A 1 385 ? 10.828 27.391 7.246 1 95.38 385 VAL A CA 1
ATOM 2949 C C . VAL A 1 385 ? 9.516 27.484 8.016 1 95.38 385 VAL A C 1
ATOM 2951 O O . VAL A 1 385 ? 8.438 27.406 7.43 1 95.38 385 VAL A O 1
ATOM 2954 N N . CYS A 1 386 ? 9.648 27.594 9.297 1 90.62 386 CYS A N 1
ATOM 2955 C CA . CYS A 1 386 ? 8.492 27.719 10.18 1 90.62 386 CYS A CA 1
ATOM 2956 C C . CYS A 1 386 ? 8.195 29.188 10.484 1 90.62 386 CYS A C 1
ATOM 2958 O O . CYS A 1 386 ? 9.102 29.953 10.812 1 90.62 386 CYS A O 1
ATOM 2960 N N . VAL A 1 387 ? 6.953 29.578 10.328 1 89.12 387 VAL A N 1
ATOM 2961 C CA . VAL A 1 387 ? 6.566 30.984 10.516 1 89.12 387 VAL A CA 1
ATOM 2962 C C . VAL A 1 387 ? 5.086 31.062 10.883 1 89.12 387 VAL A C 1
ATOM 2964 O O . VAL A 1 387 ? 4.355 30.078 10.766 1 89.12 387 VAL A O 1
ATOM 2967 N N . SER A 1 388 ? 4.734 32.25 11.398 1 83.25 388 SER A N 1
ATOM 2968 C CA . SER A 1 388 ? 3.307 32.5 11.555 1 83.25 388 SER A CA 1
ATOM 2969 C C . SER A 1 388 ? 2.586 32.469 10.211 1 83.25 388 SER A C 1
ATOM 2971 O O . SER A 1 388 ? 3.119 32.938 9.203 1 83.25 388 SER A O 1
ATOM 2973 N N . PRO A 1 389 ? 1.452 31.969 10.258 1 85 389 PRO A N 1
ATOM 2974 C CA . PRO A 1 389 ? 0.75 31.875 8.969 1 85 389 PRO A CA 1
ATOM 2975 C C . PRO A 1 389 ? 0.39 33.25 8.398 1 85 389 PRO A C 1
ATOM 2977 O O . PRO A 1 389 ? -0.01 34.156 9.148 1 85 389 PRO A O 1
ATOM 2980 N N . PRO A 1 390 ? 0.593 33.438 7.137 1 86.38 390 PRO A N 1
ATOM 2981 C CA . PRO A 1 390 ? 0.032 34.625 6.469 1 86.38 390 PRO A CA 1
ATOM 2982 C C . PRO A 1 390 ? -1.492 34.562 6.375 1 86.38 390 PRO A C 1
ATOM 2984 O O . PRO A 1 390 ? -2.115 33.625 6.852 1 86.38 390 PRO A O 1
ATOM 2987 N N . PRO A 1 391 ? -2.031 35.656 5.77 1 76.12 391 PRO A N 1
ATOM 2988 C CA . PRO A 1 391 ? -3.488 35.625 5.625 1 76.12 391 PRO A CA 1
ATOM 2989 C C . PRO A 1 391 ? -4.004 34.406 4.879 1 76.12 391 PRO A C 1
ATOM 2991 O O . PRO A 1 391 ? -3.297 33.844 4.031 1 76.12 391 PRO A O 1
ATOM 2994 N N . GLN A 1 392 ? -5.137 34.094 5.137 1 76.19 392 GLN A N 1
ATOM 2995 C CA . GLN A 1 392 ? -5.758 32.875 4.652 1 76.19 392 GLN A CA 1
ATOM 2996 C C . GLN A 1 392 ? -5.688 32.781 3.131 1 76.19 392 GLN A C 1
ATOM 2998 O O . GLN A 1 392 ? -5.484 31.688 2.578 1 76.19 392 GLN A O 1
ATOM 3003 N N . GLN A 1 393 ? -5.949 33.844 2.492 1 75.19 393 GLN A N 1
ATOM 3004 C CA . GLN A 1 393 ? -5.906 33.875 1.034 1 75.19 393 GLN A CA 1
ATOM 3005 C C . GLN A 1 393 ? -4.535 33.438 0.518 1 75.19 393 GLN A C 1
ATOM 3007 O O . GLN A 1 393 ? -4.438 32.75 -0.493 1 75.19 393 GLN A O 1
ATOM 3012 N N . MET A 1 394 ? -3.555 33.906 1.248 1 85.62 394 MET A N 1
ATOM 3013 C CA . MET A 1 394 ? -2.201 33.531 0.842 1 85.62 394 MET A CA 1
ATOM 3014 C C . MET A 1 394 ? -1.905 32.062 1.188 1 85.62 394 MET A C 1
ATOM 3016 O O . MET A 1 394 ? -1.2 31.391 0.446 1 85.62 394 MET A O 1
ATOM 3020 N N . CYS A 1 395 ? -2.443 31.641 2.34 1 85.62 395 CYS A N 1
ATOM 3021 C CA . CYS A 1 395 ? -2.283 30.219 2.684 1 85.62 395 CYS A CA 1
ATOM 3022 C C . CYS A 1 395 ? -2.895 29.328 1.612 1 85.62 395 CYS A C 1
ATOM 3024 O O . CYS A 1 395 ? -2.303 28.312 1.231 1 85.62 395 CYS A O 1
ATOM 3026 N N . ALA A 1 396 ? -3.982 29.719 1.123 1 78.75 396 ALA A N 1
ATOM 3027 C CA . ALA A 1 396 ? -4.664 28.953 0.08 1 78.75 396 ALA A CA 1
ATOM 3028 C C . ALA A 1 396 ? -3.887 29 -1.232 1 78.75 396 ALA A C 1
ATOM 3030 O O . ALA A 1 396 ? -3.711 27.984 -1.896 1 78.75 396 ALA A O 1
ATOM 3031 N N . LYS A 1 397 ? -3.465 30.203 -1.587 1 81.5 397 LYS A N 1
ATOM 3032 C CA . LYS A 1 397 ? -2.768 30.391 -2.855 1 81.5 397 LYS A CA 1
ATOM 3033 C C . LYS A 1 397 ? -1.461 29.609 -2.891 1 81.5 397 LYS A C 1
ATOM 3035 O O . LYS A 1 397 ? -1.132 28.984 -3.9 1 81.5 397 LYS A O 1
ATOM 3040 N N . TYR A 1 398 ? -0.792 29.609 -1.757 1 89.75 398 TYR A N 1
ATOM 3041 C CA . TYR A 1 398 ? 0.541 29.016 -1.726 1 89.75 398 TYR A CA 1
ATOM 3042 C C . TYR A 1 398 ? 0.512 27.641 -1.062 1 89.75 398 TYR A C 1
ATOM 3044 O O . TYR A 1 398 ? 1.562 27.062 -0.776 1 89.75 398 TYR A O 1
ATOM 3052 N N . HIS A 1 399 ? -0.655 27.125 -0.846 1 84.5 399 HIS A N 1
ATOM 3053 C CA . HIS A 1 399 ? -0.879 25.781 -0.305 1 84.5 399 HIS A CA 1
ATOM 3054 C C . HIS A 1 399 ? -0.145 25.594 1.018 1 84.5 399 HIS A C 1
ATOM 3056 O O . HIS A 1 399 ? 0.559 24.594 1.203 1 84.5 399 HIS A O 1
ATOM 3062 N N . LEU A 1 400 ? -0.273 26.531 1.91 1 87.56 400 LEU A N 1
ATOM 3063 C CA . LEU A 1 400 ? 0.371 26.484 3.219 1 87.56 400 LEU A CA 1
ATOM 3064 C C . LEU A 1 400 ? -0.541 25.828 4.25 1 87.56 400 LEU A C 1
ATOM 3066 O O . LEU A 1 400 ? -1.66 26.281 4.48 1 87.56 400 LEU A O 1
ATOM 3070 N N . PRO A 1 401 ? 0.018 24.75 4.789 1 82 401 PRO A N 1
ATOM 3071 C CA . PRO A 1 401 ? -0.768 24.172 5.883 1 82 401 PRO A CA 1
ATOM 3072 C C . PRO A 1 401 ? -0.68 24.984 7.168 1 82 401 PRO A C 1
ATOM 3074 O O . PRO A 1 401 ? 0.37 25.562 7.469 1 82 401 PRO A O 1
ATOM 3077 N N . VAL A 1 402 ? -1.754 25.094 7.844 1 76.88 402 VAL A N 1
ATOM 3078 C CA . VAL A 1 402 ? -1.748 25.75 9.141 1 76.88 402 VAL A CA 1
ATOM 3079 C C . VAL A 1 402 ? -1.967 24.734 10.25 1 76.88 402 VAL A C 1
ATOM 3081 O O . VAL A 1 402 ? -2.891 23.922 10.18 1 76.88 402 VAL A O 1
ATOM 3084 N N . PHE A 1 403 ? -0.966 24.688 11.133 1 73.5 403 PHE A N 1
ATOM 3085 C CA . PHE A 1 403 ? -1.067 23.719 12.219 1 73.5 403 PHE A CA 1
ATOM 3086 C C . PHE A 1 403 ? -0.717 24.359 13.555 1 73.5 403 PHE A C 1
ATOM 3088 O O . PHE A 1 403 ? -0.2 25.484 13.594 1 73.5 403 PHE A O 1
ATOM 3095 N N . ARG A 1 404 ? -1.079 23.609 14.57 1 60.47 404 ARG A N 1
ATOM 3096 C CA . ARG A 1 404 ? -0.807 24.109 15.922 1 60.47 404 ARG A CA 1
ATOM 3097 C C . ARG A 1 404 ? 0.337 23.328 16.562 1 60.47 404 ARG A C 1
ATOM 3099 O O . ARG A 1 404 ? 0.459 22.125 16.375 1 60.47 404 ARG A O 1
ATOM 3106 N N . VAL A 1 405 ? 1.285 24.031 17.031 1 59.06 405 VAL A N 1
ATOM 3107 C CA . VAL A 1 405 ? 2.379 23.422 17.781 1 59.06 405 VAL A CA 1
ATOM 3108 C C . VAL A 1 405 ? 2.168 23.641 19.281 1 59.06 405 VAL A C 1
ATOM 3110 O O . VAL A 1 405 ? 1.824 24.75 19.703 1 59.06 405 VAL A O 1
ATOM 3113 N N . GLN A 1 406 ? 2.531 22.594 20.062 1 48.88 406 GLN A N 1
ATOM 3114 C CA . GLN A 1 406 ? 2.393 22.578 21.516 1 48.88 406 GLN A CA 1
ATOM 3115 C C . GLN A 1 406 ? 1.072 23.219 21.953 1 48.88 406 GLN A C 1
ATOM 3117 O O . GLN A 1 406 ? 1.027 23.969 22.938 1 48.88 406 GLN A O 1
ATOM 3122 N N . GLY A 1 407 ? 0.108 23.062 21.078 1 46.78 407 GLY A N 1
ATOM 3123 C CA . GLY A 1 407 ? -1.257 23.438 21.406 1 46.78 407 GLY A CA 1
ATOM 3124 C C . GLY A 1 407 ? -1.483 24.938 21.406 1 46.78 407 GLY A C 1
ATOM 3125 O O . GLY A 1 407 ? -2.605 25.406 21.609 1 46.78 407 GLY A O 1
ATOM 3126 N N . GLN A 1 408 ? -0.496 25.75 21.047 1 47.78 408 GLN A N 1
ATOM 3127 C CA . GLN A 1 408 ? -0.706 27.141 21.406 1 47.78 408 GLN A CA 1
ATOM 3128 C C . GLN A 1 408 ? -0.516 28.062 20.203 1 47.78 408 GLN A C 1
ATOM 3130 O O . GLN A 1 408 ? -1.22 29.062 20.062 1 47.78 408 GLN A O 1
ATOM 3135 N N . VAL A 1 409 ? 0.355 27.75 19.422 1 57.31 409 VAL A N 1
ATOM 3136 C CA . VAL A 1 409 ? 0.733 28.719 18.406 1 57.31 409 VAL A CA 1
ATOM 3137 C C . VAL A 1 409 ? 0.494 28.141 17.016 1 57.31 409 VAL A C 1
ATOM 3139 O O . VAL A 1 409 ? 0.829 26.984 16.766 1 57.31 409 VAL A O 1
ATOM 3142 N N . GLN A 1 410 ? -0.345 29 16.25 1 70.88 410 GLN A N 1
ATOM 3143 C CA . GLN A 1 410 ? -0.505 28.609 14.859 1 70.88 410 GLN A CA 1
ATOM 3144 C C . GLN A 1 410 ? 0.782 28.828 14.07 1 70.88 410 GLN A C 1
ATOM 3146 O O . GLN A 1 410 ? 1.449 29.859 14.242 1 70.88 410 GLN A O 1
ATOM 3151 N N . MET A 1 411 ? 1.086 27.875 13.398 1 80.44 411 MET A N 1
ATOM 3152 C CA . MET A 1 411 ? 2.307 27.922 12.594 1 80.44 411 MET A CA 1
ATOM 3153 C C . MET A 1 411 ? 2.084 27.312 11.219 1 80.44 411 MET A C 1
ATOM 3155 O O . MET A 1 411 ? 1.123 26.562 11.016 1 80.44 411 MET A O 1
ATOM 3159 N N . THR A 1 412 ? 2.76 27.859 10.312 1 87.69 412 THR A N 1
ATOM 3160 C CA . THR A 1 412 ? 2.869 27.203 9.023 1 87.69 412 THR A CA 1
ATOM 3161 C C . THR A 1 412 ? 4.332 26.938 8.664 1 87.69 412 THR A C 1
ATOM 3163 O O . THR A 1 412 ? 5.234 27.375 9.391 1 87.69 412 THR A O 1
ATOM 3166 N N . HIS A 1 413 ? 4.453 26.094 7.703 1 92.12 413 HIS A N 1
ATOM 3167 C CA . HIS A 1 413 ? 5.805 25.875 7.203 1 92.12 413 HIS A CA 1
ATOM 3168 C C . HIS A 1 413 ? 5.887 26.109 5.699 1 92.12 413 HIS A C 1
ATOM 3170 O O . HIS A 1 413 ? 4.883 25.984 4.992 1 92.12 413 HIS A O 1
ATOM 3176 N N . ILE A 1 414 ? 6.973 26.578 5.281 1 95 414 ILE A N 1
ATOM 3177 C CA . ILE A 1 414 ? 7.309 26.75 3.875 1 95 414 ILE A CA 1
ATOM 3178 C C . ILE A 1 414 ? 8.516 25.891 3.52 1 95 414 ILE A C 1
ATOM 3180 O O . ILE A 1 414 ? 9.586 26.016 4.129 1 95 414 ILE A O 1
ATOM 3184 N N . LEU A 1 415 ? 8.297 25.031 2.582 1 95.25 415 LEU A N 1
ATOM 3185 C CA . LEU A 1 415 ? 9.359 24.125 2.158 1 95.25 415 LEU A CA 1
ATOM 3186 C C . LEU A 1 415 ? 10.094 24.688 0.949 1 95.25 415 LEU A C 1
ATOM 3188 O O . LEU A 1 415 ? 9.547 24.734 -0.153 1 95.25 415 LEU A O 1
ATOM 3192 N N . THR A 1 416 ? 11.344 25.031 1.119 1 95.62 416 THR A N 1
ATOM 3193 C CA . THR A 1 416 ? 12.117 25.609 0.023 1 95.62 416 THR A CA 1
ATOM 3194 C C . THR A 1 416 ? 12.781 24.516 -0.803 1 95.62 416 THR A C 1
ATOM 3196 O O . THR A 1 416 ? 14.008 24.391 -0.812 1 95.62 416 THR A O 1
ATOM 3199 N N . MET A 1 417 ? 11.945 23.844 -1.507 1 94.06 417 MET A N 1
ATOM 3200 C CA . MET A 1 417 ? 12.414 22.781 -2.391 1 94.06 417 MET A CA 1
ATOM 3201 C C . MET A 1 417 ? 13.078 23.359 -3.637 1 94.06 417 MET A C 1
ATOM 3203 O O . MET A 1 417 ? 13.148 24.578 -3.799 1 94.06 417 MET A O 1
ATOM 3207 N N . GLU A 1 418 ? 13.539 22.484 -4.492 1 92.5 418 GLU A N 1
ATOM 3208 C CA . GLU A 1 418 ? 14.383 22.875 -5.617 1 92.5 418 GLU A CA 1
ATOM 3209 C C . GLU A 1 418 ? 13.625 23.781 -6.586 1 92.5 418 GLU A C 1
ATOM 3211 O O . GLU A 1 418 ? 14.227 24.578 -7.301 1 92.5 418 GLU A O 1
ATOM 3216 N N . HIS A 1 419 ? 12.305 23.656 -6.617 1 92.12 419 HIS A N 1
ATOM 3217 C CA . HIS A 1 419 ? 11.531 24.453 -7.559 1 92.12 419 HIS A CA 1
ATOM 3218 C C . HIS A 1 419 ? 11.391 25.891 -7.07 1 92.12 419 HIS A C 1
ATOM 3220 O O . HIS A 1 419 ? 10.992 26.781 -7.832 1 92.12 419 HIS A O 1
ATOM 3226 N N . LEU A 1 420 ? 11.719 26.203 -5.848 1 93.75 420 LEU A N 1
ATOM 3227 C CA . LEU A 1 420 ? 11.625 27.562 -5.301 1 93.75 420 LEU A CA 1
ATOM 3228 C C . LEU A 1 420 ? 12.969 28.281 -5.398 1 93.75 420 LEU A C 1
ATOM 3230 O O . LEU A 1 420 ? 14.016 27.688 -5.141 1 93.75 420 LEU A O 1
ATOM 3234 N N . THR A 1 421 ? 12.922 29.484 -5.828 1 93.56 421 THR A N 1
ATOM 3235 C CA . THR A 1 421 ? 14.102 30.328 -5.98 1 93.56 421 THR A CA 1
ATOM 3236 C C . THR A 1 421 ? 14 31.578 -5.09 1 93.56 421 THR A C 1
ATOM 3238 O O . THR A 1 421 ? 12.977 31.797 -4.438 1 93.56 421 THR A O 1
ATOM 3241 N N . LYS A 1 422 ? 15.102 32.344 -5.043 1 95.12 422 LYS A N 1
ATOM 3242 C CA . LYS A 1 422 ? 15.062 33.625 -4.312 1 95.12 422 LYS A CA 1
ATOM 3243 C C . LYS A 1 422 ? 14 34.531 -4.879 1 95.12 422 LYS A C 1
ATOM 3245 O O . LYS A 1 422 ? 13.375 35.312 -4.137 1 95.12 422 LYS A O 1
ATOM 3250 N N . THR A 1 423 ? 13.758 34.406 -6.164 1 93.88 423 THR A N 1
ATOM 3251 C CA . THR A 1 423 ? 12.703 35.219 -6.797 1 93.88 423 THR A CA 1
ATOM 3252 C C . THR A 1 423 ? 11.328 34.812 -6.277 1 93.88 423 THR A C 1
ATOM 3254 O O . THR A 1 423 ? 10.461 35.656 -6.07 1 93.88 423 THR A O 1
ATOM 3257 N N . SER A 1 424 ? 11.172 33.5 -6.102 1 93.38 424 SER A N 1
ATOM 3258 C CA . SER A 1 424 ? 9.93 33 -5.516 1 93.38 424 SER A CA 1
ATOM 3259 C C . SER A 1 424 ? 9.711 33.594 -4.121 1 93.38 424 SER A C 1
ATOM 3261 O O . SER A 1 424 ? 8.586 33.938 -3.762 1 93.38 424 SER A O 1
ATOM 3263 N N . VAL A 1 425 ? 10.758 33.688 -3.367 1 95.19 425 VAL A N 1
ATOM 3264 C CA . VAL A 1 425 ? 10.703 34.219 -2.012 1 95.19 425 VAL A CA 1
ATOM 3265 C C . VAL A 1 425 ? 10.32 35.688 -2.055 1 95.19 425 VAL A C 1
ATOM 3267 O O . VAL A 1 425 ? 9.453 36.125 -1.298 1 95.19 425 VAL A O 1
ATOM 3270 N N . ASP A 1 426 ? 10.977 36.406 -2.934 1 94.88 426 ASP A N 1
ATOM 3271 C CA . ASP A 1 426 ? 10.68 37.812 -3.068 1 94.88 426 ASP A CA 1
ATOM 3272 C C . ASP A 1 426 ? 9.211 38.062 -3.418 1 94.88 426 ASP A C 1
ATOM 3274 O O . ASP A 1 426 ? 8.562 38.938 -2.848 1 94.88 426 ASP A O 1
ATOM 3278 N N . THR A 1 427 ? 8.742 37.312 -4.387 1 93.81 427 THR A N 1
ATOM 3279 C CA . THR A 1 427 ? 7.355 37.438 -4.812 1 93.81 427 THR A CA 1
ATOM 3280 C C . THR A 1 427 ? 6.406 37.156 -3.648 1 93.81 427 THR A C 1
ATOM 3282 O O . THR A 1 427 ? 5.434 37.875 -3.447 1 93.81 427 THR A O 1
ATOM 3285 N N . PHE A 1 428 ? 6.68 36.156 -2.924 1 94.69 428 PHE A N 1
ATOM 3286 C CA . PHE A 1 428 ? 5.852 35.75 -1.79 1 94.69 428 PHE A CA 1
ATOM 3287 C C . PHE A 1 428 ? 5.863 36.812 -0.713 1 94.69 428 PHE A C 1
ATOM 3289 O O . PHE A 1 428 ? 4.805 37.219 -0.218 1 94.69 428 PHE A O 1
ATOM 3296 N N . VAL A 1 429 ? 7.012 37.344 -0.327 1 93.56 429 VAL A N 1
ATOM 3297 C CA . VAL A 1 429 ? 7.172 38.312 0.753 1 93.56 429 VAL A CA 1
ATOM 3298 C C . VAL A 1 429 ? 6.582 39.656 0.334 1 93.56 429 VAL A C 1
ATOM 3300 O O . VAL A 1 429 ? 5.965 40.344 1.146 1 93.56 429 VAL A O 1
ATOM 3303 N N . ASP A 1 430 ? 6.777 40 -0.906 1 92.69 430 ASP A N 1
ATOM 3304 C CA . ASP A 1 430 ? 6.211 41.25 -1.416 1 92.69 430 ASP A CA 1
ATOM 3305 C C . ASP A 1 430 ? 4.684 41.219 -1.367 1 92.69 430 ASP A C 1
ATOM 3307 O O . ASP A 1 430 ? 4.047 42.219 -1.03 1 92.69 430 ASP A O 1
ATOM 3311 N N . GLU A 1 431 ? 4.191 40.125 -1.773 1 90.62 431 GLU A N 1
ATOM 3312 C CA . GLU A 1 431 ? 2.74 40 -1.711 1 90.62 431 GLU A CA 1
ATOM 3313 C C . GLU A 1 431 ? 2.24 40.062 -0.273 1 90.62 431 GLU A C 1
ATOM 3315 O O . GLU A 1 431 ? 1.2 40.688 -0.008 1 90.62 431 GLU A O 1
ATOM 3320 N N . TRP A 1 432 ? 2.908 39.406 0.606 1 90.94 432 TRP A N 1
ATOM 3321 C CA . TRP A 1 432 ? 2.541 39.469 2.016 1 90.94 432 TRP A CA 1
ATOM 3322 C C . TRP A 1 432 ? 2.629 40.906 2.539 1 90.94 432 TRP A C 1
ATOM 3324 O O . TRP A 1 432 ? 1.748 41.344 3.271 1 90.94 432 TRP A O 1
ATOM 3334 N N . ASP A 1 433 ? 3.648 41.594 2.188 1 88.56 433 ASP A N 1
ATOM 3335 C CA . ASP A 1 433 ? 3.828 42.969 2.58 1 88.56 433 ASP A CA 1
ATOM 3336 C C . ASP A 1 433 ? 2.684 43.844 2.061 1 88.56 433 ASP A C 1
ATOM 3338 O O . ASP A 1 433 ? 2.189 44.719 2.773 1 88.56 433 ASP A O 1
ATOM 3342 N N . ALA A 1 434 ? 2.35 43.594 0.832 1 84.75 434 ALA A N 1
ATOM 3343 C CA . ALA A 1 434 ? 1.246 44.344 0.23 1 84.75 434 ALA A CA 1
ATOM 3344 C C . ALA A 1 434 ? -0.053 44.094 0.998 1 84.75 434 ALA A C 1
ATOM 3346 O O . ALA A 1 434 ? -0.85 45.031 1.169 1 84.75 434 ALA A O 1
ATOM 3347 N N . TYR A 1 435 ? -0.249 42.938 1.324 1 83.06 435 TYR A N 1
ATOM 3348 C CA . TYR A 1 435 ? -1.438 42.594 2.107 1 83.06 435 TYR A CA 1
ATOM 3349 C C . TYR A 1 435 ? -1.419 43.344 3.447 1 83.06 435 TYR A C 1
ATOM 3351 O O . TYR A 1 435 ? -2.449 43.844 3.904 1 83.06 435 TYR A O 1
ATOM 3359 N N . LEU A 1 436 ? -0.28 43.375 4.152 1 81 436 LEU A N 1
ATOM 3360 C CA . LEU A 1 436 ? -0.145 44.031 5.457 1 81 436 LEU A CA 1
ATOM 3361 C C . LEU A 1 436 ? -0.35 45.531 5.355 1 81 436 LEU A C 1
ATOM 3363 O O . LEU A 1 436 ? -0.931 46.156 6.25 1 81 436 LEU A O 1
ATOM 3367 N N . VAL A 1 437 ? 0.111 46.062 4.336 1 78.44 437 VAL A N 1
ATOM 3368 C CA . VAL A 1 437 ? -0.045 47.5 4.113 1 78.44 437 VAL A CA 1
ATOM 3369 C C . VAL A 1 437 ? -1.513 47.844 3.84 1 78.44 437 VAL A C 1
ATOM 3371 O O . VAL A 1 437 ? -2.039 48.812 4.34 1 78.44 437 VAL A O 1
ATOM 3374 N N . ALA A 1 438 ? -2.127 46.969 3.053 1 73.19 438 ALA A N 1
ATOM 3375 C CA . ALA A 1 438 ? -3.535 47.188 2.727 1 73.19 438 ALA A CA 1
ATOM 3376 C C . ALA A 1 438 ? -4.41 47.062 3.973 1 73.19 438 ALA A C 1
ATOM 3378 O O . ALA A 1 438 ? -5.398 47.781 4.109 1 73.19 438 ALA A O 1
ATOM 3379 N N . GLN A 1 439 ? -4.145 46.188 4.84 1 65.75 439 GLN A N 1
ATOM 3380 C CA . GLN A 1 439 ? -4.898 46.031 6.074 1 65.75 439 GLN A CA 1
ATOM 3381 C C . GLN A 1 439 ? -4.719 47.219 7.008 1 65.75 439 GLN A C 1
ATOM 3383 O O . GLN A 1 439 ? -5.66 47.625 7.688 1 65.75 439 GLN A O 1
ATOM 3388 N N . LYS A 1 440 ? -3.559 47.781 7.133 1 60.91 440 LYS A N 1
ATOM 3389 C CA . LYS A 1 440 ? -3.295 48.969 7.949 1 60.91 440 LYS A CA 1
ATOM 3390 C C . LYS A 1 440 ? -4.074 50.156 7.434 1 60.91 440 LYS A C 1
ATOM 3392 O O . LYS A 1 440 ? -4.605 50.938 8.227 1 60.91 440 LYS A O 1
ATOM 3397 N N . GLU A 1 441 ? -4.07 50.406 6.262 1 54.81 441 GLU A N 1
ATOM 3398 C CA . GLU A 1 441 ? -4.805 51.531 5.695 1 54.81 441 GLU A CA 1
ATOM 3399 C C . GLU A 1 441 ? -6.301 51.406 5.98 1 54.81 441 GLU A C 1
ATOM 3401 O O . GLU A 1 441 ? -6.977 52.406 6.207 1 54.81 441 GLU A O 1
ATOM 3406 N N . LYS A 1 442 ? -6.902 50.25 6.074 1 54.91 442 LYS A N 1
ATOM 3407 C CA . LYS A 1 442 ? -8.312 50.031 6.406 1 54.91 442 LYS A CA 1
ATOM 3408 C C . LYS A 1 442 ? -8.57 50.281 7.887 1 54.91 442 LYS A C 1
ATOM 3410 O O . LYS A 1 442 ? -9.617 50.844 8.25 1 54.91 442 LYS A O 1
ATOM 3415 N N . ASP A 1 443 ? -7.613 49.844 8.727 1 48.34 443 ASP A N 1
ATOM 3416 C CA . ASP A 1 443 ? -7.766 50.062 10.164 1 48.34 443 ASP A CA 1
ATOM 3417 C C . ASP A 1 443 ? -7.645 51.531 10.523 1 48.34 443 ASP A C 1
ATOM 3419 O O . ASP A 1 443 ? -8.297 52 11.461 1 48.34 443 ASP A O 1
ATOM 3423 N N . ASN A 1 444 ? -6.688 52.438 10.023 1 42.75 444 ASN A N 1
ATOM 3424 C CA . ASN A 1 444 ? -6.566 53.844 10.32 1 42.75 444 ASN A CA 1
ATOM 3425 C C . ASN A 1 444 ? -7.875 54.594 10.055 1 42.75 444 ASN A C 1
ATOM 3427 O O . ASN A 1 444 ? -8.031 55.75 10.453 1 42.75 444 ASN A O 1
ATOM 3431 N N . SER A 1 445 ? -8.719 54.375 9.102 1 37.06 445 SER A N 1
ATOM 3432 C CA . SER A 1 445 ? -9.992 55.062 9.016 1 37.06 445 SER A CA 1
ATOM 3433 C C . SER A 1 445 ? -10.922 54.688 10.164 1 37.06 445 SER A C 1
ATOM 3435 O O . SER A 1 445 ? -11.984 55.281 10.344 1 37.06 445 SER A O 1
ATOM 3437 N N . LYS A 1 446 ? -11.031 53.531 10.703 1 39.94 446 LYS A N 1
ATOM 3438 C CA . LYS A 1 446 ? -11.891 53.188 11.828 1 39.94 446 LYS A CA 1
ATOM 3439 C C . LYS A 1 446 ? -11.234 53.531 13.156 1 39.94 446 LYS A C 1
ATOM 3441 O O . LYS A 1 446 ? -10.008 53.625 13.242 1 39.94 446 LYS A O 1
ATOM 3446 N N . ARG A 1 447 ? -11.93 54.344 14.133 1 32 447 ARG A N 1
ATOM 3447 C CA . ARG A 1 447 ? -11.695 54.75 15.516 1 32 447 ARG A CA 1
ATOM 3448 C C . ARG A 1 447 ? -11.016 53.625 16.297 1 32 447 ARG A C 1
ATOM 3450 O O . ARG A 1 447 ? -11.328 52.438 16.109 1 32 447 ARG A O 1
ATOM 3457 N N . PRO A 1 448 ? -9.922 54.031 17.141 1 27.61 448 PRO A N 1
ATOM 3458 C CA . PRO A 1 448 ? -8.992 53.156 17.875 1 27.61 448 PRO A CA 1
ATOM 3459 C C . PRO A 1 448 ? -9.688 52.281 18.891 1 27.61 448 PRO A C 1
ATOM 3461 O O . PRO A 1 448 ? -10.242 52.781 19.875 1 27.61 448 PRO A O 1
ATOM 3464 N N . SER A 1 449 ? -10.805 51.688 18.719 1 22.45 449 SER A N 1
ATOM 3465 C CA . SER A 1 449 ? -11.273 51.031 19.938 1 22.45 449 SER A CA 1
ATOM 3466 C C . SER A 1 449 ? -10.148 50.312 20.641 1 22.45 449 SER A C 1
ATOM 3468 O O . SER A 1 449 ? -9.227 49.812 20 1 22.45 449 SER A O 1
ATOM 3470 N N . ALA A 1 450 ? -9.797 50.75 21.906 1 22.44 450 ALA A N 1
ATOM 3471 C CA . ALA A 1 450 ? -8.828 50.375 22.938 1 22.44 450 ALA A CA 1
ATOM 3472 C C . ALA A 1 450 ? -8.719 48.844 23.047 1 22.44 450 ALA A C 1
ATOM 3474 O O . ALA A 1 450 ? -8.148 48.344 24.016 1 22.44 450 ALA A O 1
ATOM 3475 N N . GLY A 1 451 ? -9.328 48.219 22.234 1 21.3 451 GLY A N 1
ATOM 3476 C CA . GLY A 1 451 ? -9.57 46.812 22.641 1 21.3 451 GLY A CA 1
ATOM 3477 C C . GLY A 1 451 ? -8.297 46.094 23.016 1 21.3 451 GLY A C 1
ATOM 3478 O O . GLY A 1 451 ? -7.262 46.25 22.359 1 21.3 451 GLY A O 1
ATOM 3479 N N . GLY A 1 452 ? -8.023 46.031 24.406 1 20.36 452 GLY A N 1
ATOM 3480 C CA . GLY A 1 452 ? -7.023 45.312 25.203 1 20.36 452 GLY A CA 1
ATOM 3481 C C . GLY A 1 452 ? -6.531 44.062 24.562 1 20.36 452 GLY A C 1
ATOM 3482 O O . GLY A 1 452 ? -7.148 43.531 23.625 1 20.36 452 GLY A O 1
ATOM 3483 N N . ASP A 1 453 ? -5.305 43.688 24.984 1 20.58 453 ASP A N 1
ATOM 3484 C CA . ASP A 1 453 ? -4.25 42.719 24.672 1 20.58 453 ASP A CA 1
ATOM 3485 C C . ASP A 1 453 ? -4.73 41.281 24.875 1 20.58 453 ASP A C 1
ATOM 3487 O O . ASP A 1 453 ? -4.465 40.688 25.922 1 20.58 453 ASP A O 1
ATOM 3491 N N . ALA A 1 454 ? -5.965 41.156 24.75 1 19.88 454 ALA A N 1
ATOM 3492 C CA . ALA A 1 454 ? -6.516 39.875 25.109 1 19.88 454 ALA A CA 1
ATOM 3493 C C . ALA A 1 454 ? -5.711 38.75 24.469 1 19.88 454 ALA A C 1
ATOM 3495 O O . ALA A 1 454 ? -6.203 37.625 24.328 1 19.88 454 ALA A O 1
ATOM 3496 N N . TRP A 1 455 ? -4.59 39.156 24.016 1 19.75 455 TRP A N 1
ATOM 3497 C CA . TRP A 1 455 ? -3.881 38.219 23.156 1 19.75 455 TRP A CA 1
ATOM 3498 C C . TRP A 1 455 ? -3.535 36.938 23.906 1 19.75 455 TRP A C 1
ATOM 3500 O O . TRP A 1 455 ? -3.301 35.906 23.297 1 19.75 455 TRP A O 1
ATOM 3510 N N . GLY A 1 456 ? -3.006 37.219 25.125 1 19.67 456 GLY A N 1
ATOM 3511 C CA . GLY A 1 456 ? -2.127 36.25 25.75 1 19.67 456 GLY A CA 1
ATOM 3512 C C . GLY A 1 456 ? -2.801 34.906 26 1 19.67 456 GLY A C 1
ATOM 3513 O O . GLY A 1 456 ? -2.135 33.906 26.312 1 19.67 456 GLY A O 1
ATOM 3514 N N . ALA A 1 457 ? -3.943 35.125 26.516 1 19.11 457 ALA A N 1
ATOM 3515 C CA . ALA A 1 457 ? -4.473 33.938 27.188 1 19.11 457 ALA A CA 1
ATOM 3516 C C . ALA A 1 457 ? -4.754 32.812 26.203 1 19.11 457 ALA A C 1
ATOM 3518 O O . ALA A 1 457 ? -5.746 32.094 26.328 1 19.11 457 ALA A O 1
ATOM 3519 N N . VAL A 1 458 ? -4.332 33.125 25.031 1 19.66 458 VAL A N 1
ATOM 3520 C CA . VAL A 1 458 ? -4.727 32.312 23.891 1 19.66 458 VAL A CA 1
ATOM 3521 C C . VAL A 1 458 ? -4.543 30.828 24.203 1 19.66 458 VAL A C 1
ATOM 3523 O O . VAL A 1 458 ? -5.445 30.031 23.953 1 19.66 458 VAL A O 1
ATOM 3526 N N . ILE A 1 459 ? -3.264 30.484 24.156 1 20.5 459 ILE A N 1
ATOM 3527 C CA . ILE A 1 459 ? -2.787 29.25 23.531 1 20.5 459 ILE A CA 1
ATOM 3528 C C . ILE A 1 459 ? -3.125 28.047 24.422 1 20.5 459 ILE A C 1
ATOM 3530 O O . ILE A 1 459 ? -2.248 27.25 24.766 1 20.5 459 ILE A O 1
ATOM 3534 N N . ARG A 1 460 ? -3.631 28.328 25.5 1 20.34 460 ARG A N 1
ATOM 3535 C CA . ARG A 1 460 ? -3.598 27.156 26.344 1 20.34 460 ARG A CA 1
ATOM 3536 C C . ARG A 1 460 ? -4.133 25.922 25.609 1 20.34 460 ARG A C 1
ATOM 3538 O O . ARG A 1 460 ? -5.281 25.906 25.172 1 20.34 460 ARG A O 1
ATOM 3545 N N . ARG A 1 461 ? -3.242 25.281 25 1 22.92 461 ARG A N 1
ATOM 3546 C CA . ARG A 1 461 ? -3.023 24.141 24.125 1 22.92 461 ARG A CA 1
ATOM 3547 C C . ARG A 1 461 ? -3.869 22.938 24.547 1 22.92 461 ARG A C 1
ATOM 3549 O O . ARG A 1 461 ? -3.619 22.344 25.594 1 22.92 461 ARG A O 1
ATOM 3556 N N . SER A 1 462 ? -5.055 23.094 24.484 1 22.36 462 SER A N 1
ATOM 3557 C CA . SER A 1 462 ? -5.988 22 24.688 1 22.36 462 SER A CA 1
ATOM 3558 C C . SER A 1 462 ? -5.469 20.703 24.078 1 22.36 462 SER A C 1
ATOM 3560 O O . SER A 1 462 ? -5.191 20.656 22.875 1 22.36 462 SER A O 1
ATOM 3562 N N . LEU A 1 463 ? -4.637 20.016 24.703 1 23.08 463 LEU A N 1
ATOM 3563 C CA . LEU A 1 463 ? -3.92 18.75 24.656 1 23.08 463 LEU A CA 1
ATOM 3564 C C . LEU A 1 463 ? -4.812 17.641 24.094 1 23.08 463 LEU A C 1
ATOM 3566 O O . LEU A 1 463 ? -5.648 17.094 24.812 1 23.08 463 LEU A O 1
ATOM 3570 N N . THR A 1 464 ? -5.418 17.953 23.094 1 24.41 464 THR A N 1
ATOM 3571 C CA . THR A 1 464 ? -6.301 16.875 22.656 1 24.41 464 THR A CA 1
ATOM 3572 C C . THR A 1 464 ? -5.512 15.578 22.438 1 24.41 464 THR A C 1
ATOM 3574 O O . THR A 1 464 ? -4.543 15.562 21.688 1 24.41 464 THR A O 1
ATOM 3577 N N . PRO A 1 465 ? -5.449 14.742 23.359 1 24.12 465 PRO A N 1
ATOM 3578 C CA . PRO A 1 465 ? -4.82 13.422 23.281 1 24.12 465 PRO A CA 1
ATOM 3579 C C . PRO A 1 465 ? -5.121 12.711 21.953 1 24.12 465 PRO A C 1
ATOM 3581 O O . PRO A 1 465 ? -6.277 12.656 21.531 1 24.12 465 PRO A O 1
ATOM 3584 N N . THR A 1 466 ? -4.41 12.734 21.016 1 26.84 466 THR A N 1
ATOM 3585 C CA . THR A 1 466 ? -4.395 12.289 19.625 1 26.84 466 THR A CA 1
ATOM 3586 C C . THR A 1 466 ? -4.953 10.867 19.5 1 26.84 466 THR A C 1
ATOM 3588 O O . THR A 1 466 ? -5.273 10.414 18.406 1 26.84 466 THR A O 1
ATOM 3591 N N . GLY A 1 467 ? -4.434 9.969 20.156 1 26.98 467 GLY A N 1
ATOM 3592 C CA . GLY A 1 467 ? -4.996 8.625 20.078 1 26.98 467 GLY A CA 1
ATOM 3593 C C . GLY A 1 467 ? -6.488 8.586 20.328 1 26.98 467 GLY A C 1
ATOM 3594 O O . GLY A 1 467 ? -7.062 7.516 20.531 1 26.98 467 GLY A O 1
ATOM 3595 N N . SER A 1 468 ? -7.23 9.578 20.984 1 28.34 468 SER A N 1
ATOM 3596 C CA . SER A 1 468 ? -8.25 9.578 22.031 1 28.34 468 SER A CA 1
ATOM 3597 C C . SER A 1 468 ? -9.641 9.367 21.453 1 28.34 468 SER A C 1
ATOM 3599 O O . SER A 1 468 ? -9.906 9.742 20.312 1 28.34 468 SER A O 1
ATOM 3601 N N . LYS A 1 469 ? -10.43 8.688 22.031 1 31.33 469 LYS A N 1
ATOM 3602 C CA . LYS A 1 469 ? -11.852 8.391 22.094 1 31.33 469 LYS A CA 1
ATOM 3603 C C . LYS A 1 469 ? -12.688 9.664 22 1 31.33 469 LYS A C 1
ATOM 3605 O O . LYS A 1 469 ? -13.914 9.617 22.078 1 31.33 469 LYS A O 1
ATOM 3610 N N . PHE A 1 470 ? -12.039 10.961 21.969 1 35.38 470 PHE A N 1
ATOM 3611 C CA . PHE A 1 470 ? -12.93 12.102 22.156 1 35.38 470 PHE A CA 1
ATOM 3612 C C . PHE A 1 470 ? -13.18 12.82 20.828 1 35.38 470 PHE A C 1
ATOM 3614 O O . PHE A 1 470 ? -12.312 12.836 19.953 1 35.38 470 PHE A O 1
ATOM 3621 N N . GLY A 1 471 ? -14.336 13.086 20.453 1 39.81 471 GLY A N 1
ATOM 3622 C CA . GLY A 1 471 ? -14.906 13.781 19.297 1 39.81 471 GLY A CA 1
ATOM 3623 C C . GLY A 1 471 ? -14.297 15.148 19.078 1 39.81 471 GLY A C 1
ATOM 3624 O O . GLY A 1 471 ? -13.492 15.617 19.875 1 39.81 471 GLY A O 1
ATOM 3625 N N . LYS A 1 472 ? -14.305 15.836 17.844 1 48.44 472 LYS A N 1
ATOM 3626 C CA . LYS A 1 472 ? -13.938 17.188 17.438 1 48.44 472 LYS A CA 1
ATOM 3627 C C . LYS A 1 472 ? -14.281 18.219 18.5 1 48.44 472 LYS A C 1
ATOM 3629 O O . LYS A 1 472 ? -13.617 19.234 18.625 1 48.44 472 LYS A O 1
ATOM 3634 N N . ILE A 1 473 ? -15.211 18.016 19.156 1 52.53 473 ILE A N 1
ATOM 3635 C CA . ILE A 1 473 ? -15.742 18.953 20.156 1 52.53 473 ILE A CA 1
ATOM 3636 C C . ILE A 1 473 ? -15.844 18.25 21.5 1 52.53 473 ILE A C 1
ATOM 3638 O O . ILE A 1 473 ? -16.938 17.828 21.906 1 52.53 473 ILE A O 1
ATOM 3642 N N . ASN A 1 474 ? -14.711 17.578 21.891 1 49.66 474 ASN A N 1
ATOM 3643 C CA . ASN A 1 474 ? -14.703 17 23.234 1 49.66 474 ASN A CA 1
ATOM 3644 C C . ASN A 1 474 ? -14.367 18.047 24.297 1 49.66 474 ASN A C 1
ATOM 3646 O O . ASN A 1 474 ? -13.211 18.172 24.703 1 49.66 474 ASN A O 1
ATOM 3650 N N . VAL A 1 475 ? -15.32 18.906 24.641 1 65.88 475 VAL A N 1
ATOM 3651 C CA . VAL A 1 475 ? -15.125 20.031 25.547 1 65.88 475 VAL A CA 1
ATOM 3652 C C . VAL A 1 475 ? -16.234 20.047 26.594 1 65.88 475 VAL A C 1
ATOM 3654 O O . VAL A 1 475 ? -17.281 19.422 26.406 1 65.88 475 VAL A O 1
ATOM 3657 N N . VAL A 1 476 ? -15.773 20.547 27.75 1 75.56 476 VAL A N 1
ATOM 3658 C CA . VAL A 1 476 ? -16.766 21 28.719 1 75.56 476 VAL A CA 1
ATOM 3659 C C . VAL A 1 476 ? -17.156 22.453 28.422 1 75.56 476 VAL A C 1
ATOM 3661 O O . VAL A 1 476 ? -16.359 23.359 28.688 1 75.56 476 VAL A O 1
ATOM 3664 N N . GLY A 1 477 ? -18.219 22.562 27.719 1 85.44 477 GLY A N 1
ATOM 3665 C CA . GLY A 1 477 ? -18.703 23.906 27.406 1 85.44 477 GLY A CA 1
ATOM 3666 C C . GLY A 1 477 ? -19.703 24.422 28.406 1 85.44 477 GLY A C 1
ATOM 3667 O O . GLY A 1 477 ? -20.25 23.672 29.219 1 85.44 477 GLY A O 1
ATOM 3668 N N . PHE A 1 478 ? -19.938 25.734 28.453 1 88.88 478 PHE A N 1
ATOM 3669 C CA . PHE A 1 478 ? -20.891 26.391 29.328 1 88.88 478 PHE A CA 1
ATOM 3670 C C . PHE A 1 478 ? -22.109 26.859 28.531 1 88.88 478 PHE A C 1
ATOM 3672 O O . PHE A 1 478 ? -21.984 27.609 27.562 1 88.88 478 PHE A O 1
ATOM 3679 N N . GLY A 1 479 ? -23.25 26.312 28.922 1 91.69 479 GLY A N 1
ATOM 3680 C CA . GLY A 1 479 ? -24.5 26.719 28.281 1 91.69 479 GLY A CA 1
ATOM 3681 C C . GLY A 1 479 ? -25.125 27.953 28.906 1 91.69 479 GLY A C 1
ATOM 3682 O O . GLY A 1 479 ? -25.078 28.125 30.125 1 91.69 479 GLY A O 1
ATOM 3683 N N . THR A 1 480 ? -25.797 28.75 28.047 1 91.81 480 THR A N 1
ATOM 3684 C CA . THR A 1 480 ? -26.344 30 28.562 1 91.81 480 THR A CA 1
ATOM 3685 C C . THR A 1 480 ? -27.859 30.016 28.438 1 91.81 480 THR A C 1
ATOM 3687 O O . THR A 1 480 ? -28.484 31.062 28.531 1 91.81 480 THR A O 1
ATOM 3690 N N . TYR A 1 481 ? -28.375 28.859 28.25 1 89.31 481 TYR A N 1
ATOM 3691 C CA . TYR A 1 481 ? -29.828 28.734 28.141 1 89.31 481 TYR A CA 1
ATOM 3692 C C . TYR A 1 481 ? -30.516 29.266 29.391 1 89.31 481 TYR A C 1
ATOM 3694 O O . TYR A 1 481 ? -30.109 28.938 30.516 1 89.31 481 TYR A O 1
ATOM 3702 N N . LYS A 1 482 ? -31.547 30.141 29.281 1 84.94 482 LYS A N 1
ATOM 3703 C CA . LYS A 1 482 ? -32.375 30.734 30.312 1 84.94 482 LYS A CA 1
ATOM 3704 C C . LYS A 1 482 ? -31.594 31.719 31.172 1 84.94 482 LYS A C 1
ATOM 3706 O O . LYS A 1 482 ? -32.062 32.125 32.25 1 84.94 482 LYS A O 1
ATOM 3711 N N . LEU A 1 483 ? -30.312 32.062 30.75 1 85.56 483 LEU A N 1
ATOM 3712 C CA . LEU A 1 483 ? -29.547 33.062 31.438 1 85.56 483 LEU A CA 1
ATOM 3713 C C . LEU A 1 483 ? -29.75 34.438 30.781 1 85.56 483 LEU A C 1
ATOM 3715 O O . LEU A 1 483 ? -29.766 34.562 29.562 1 85.56 483 LEU A O 1
ATOM 3719 N N . SER A 1 484 ? -30.141 35.406 31.578 1 85.56 484 SER A N 1
ATOM 3720 C CA . SER A 1 484 ? -30.359 36.75 31.047 1 85.56 484 SER A CA 1
ATOM 3721 C C . SER A 1 484 ? -29.922 37.812 32.062 1 85.56 484 SER A C 1
ATOM 3723 O O . SER A 1 484 ? -29.703 37.5 33.219 1 85.56 484 SER A O 1
ATOM 3725 N N . GLY A 1 485 ? -29.656 38.969 31.562 1 85.88 485 GLY A N 1
ATOM 3726 C CA . GLY A 1 485 ? -29.344 40.125 32.406 1 85.88 485 GLY A CA 1
ATOM 3727 C C . GLY A 1 485 ? -28.094 39.938 33.219 1 85.88 485 GLY A C 1
ATOM 3728 O O . GLY A 1 485 ? -27.094 39.406 32.75 1 85.88 485 GLY A O 1
ATOM 3729 N N . ASP A 1 486 ? -28.266 40.344 34.438 1 81.56 486 ASP A N 1
ATOM 3730 C CA . ASP A 1 486 ? -27.125 40.375 35.375 1 81.56 486 ASP A CA 1
ATOM 3731 C C . ASP A 1 486 ? -26.688 38.938 35.719 1 81.56 486 ASP A C 1
ATOM 3733 O O . ASP A 1 486 ? -25.5 38.656 35.844 1 81.56 486 ASP A O 1
ATOM 3737 N N . ASP A 1 487 ? -27.641 38.062 35.75 1 84.44 487 ASP A N 1
ATOM 3738 C CA . ASP A 1 487 ? -27.328 36.656 36.031 1 84.44 487 ASP A CA 1
ATOM 3739 C C . ASP A 1 487 ? -26.469 36.062 34.906 1 84.44 487 ASP A C 1
ATOM 3741 O O . ASP A 1 487 ? -25.531 35.312 35.188 1 84.44 487 ASP A O 1
ATOM 3745 N N . CYS A 1 488 ? -26.844 36.438 33.719 1 87.12 488 CYS A N 1
ATOM 3746 C CA . CYS A 1 488 ? -26.062 35.938 32.594 1 87.12 488 CYS A CA 1
ATOM 3747 C C . CYS A 1 488 ? -24.656 36.531 32.594 1 87.12 488 CYS A C 1
ATOM 3749 O O . CYS A 1 488 ? -23.672 35.781 32.469 1 87.12 488 CYS A O 1
ATOM 3751 N N . ALA A 1 489 ? -24.562 37.844 32.75 1 87.12 489 ALA A N 1
ATOM 3752 C CA . ALA A 1 489 ? -23.266 38.5 32.781 1 87.12 489 ALA A CA 1
ATOM 3753 C C . ALA A 1 489 ? -22.344 37.906 33.844 1 87.12 489 ALA A C 1
ATOM 3755 O O . ALA A 1 489 ? -21.172 37.656 33.562 1 87.12 489 ALA A O 1
ATOM 3756 N N . GLN A 1 490 ? -22.938 37.656 34.938 1 85.19 490 GLN A N 1
ATOM 3757 C CA . GLN A 1 490 ? -22.156 37.094 36.031 1 85.19 490 GLN A CA 1
ATOM 3758 C C . GLN A 1 490 ? -21.75 35.656 35.719 1 85.19 490 GLN A C 1
ATOM 3760 O O . GLN A 1 490 ? -20.594 35.281 35.906 1 85.19 490 GLN A O 1
ATOM 3765 N N . ALA A 1 491 ? -22.688 34.875 35.344 1 89.69 491 ALA A N 1
ATOM 3766 C CA . ALA A 1 491 ? -22.422 33.469 35.062 1 89.69 491 ALA A CA 1
ATOM 3767 C C . ALA A 1 491 ? -21.359 33.281 34 1 89.69 491 ALA A C 1
ATOM 3769 O O . ALA A 1 491 ? -20.406 32.5 34.156 1 89.69 491 ALA A O 1
ATOM 3770 N N . VAL A 1 492 ? -21.531 34 32.844 1 89.06 492 VAL A N 1
ATOM 3771 C CA . VAL A 1 492 ? -20.578 33.812 31.766 1 89.06 492 VAL A CA 1
ATOM 3772 C C . VAL A 1 492 ? -19.219 34.375 32.156 1 89.06 492 VAL A C 1
ATOM 3774 O O . VAL A 1 492 ? -18.188 33.875 31.766 1 89.06 492 VAL A O 1
ATOM 3777 N N . GLY A 1 493 ? -19.203 35.438 32.938 1 85.69 493 GLY A N 1
ATOM 3778 C CA . GLY A 1 493 ? -17.953 35.969 33.469 1 85.69 493 GLY A CA 1
ATOM 3779 C C . GLY A 1 493 ? -17.219 34.938 34.344 1 85.69 493 GLY A C 1
ATOM 3780 O O . GLY A 1 493 ? -16.016 34.75 34.188 1 85.69 493 GLY A O 1
ATOM 3781 N N . VAL A 1 494 ? -17.938 34.344 35.312 1 84.06 494 VAL A N 1
ATOM 3782 C CA . VAL A 1 494 ? -17.359 33.344 36.188 1 84.06 494 VAL A CA 1
ATOM 3783 C C . VAL A 1 494 ? -16.875 32.156 35.344 1 84.06 494 VAL A C 1
ATOM 3785 O O . VAL A 1 494 ? -15.797 31.609 35.594 1 84.06 494 VAL A O 1
ATOM 3788 N N . ALA A 1 495 ? -17.672 31.766 34.438 1 85.69 495 ALA A N 1
ATOM 3789 C CA . ALA A 1 495 ? -17.312 30.625 33.594 1 85.69 495 ALA A CA 1
ATOM 3790 C C . ALA A 1 495 ? -16 30.875 32.844 1 85.69 495 ALA A C 1
ATOM 3792 O O . ALA A 1 495 ? -15.109 30.031 32.812 1 85.69 495 ALA A O 1
ATOM 3793 N N . GLN A 1 496 ? -16 32.031 32.281 1 80.75 496 GLN A N 1
ATOM 3794 C CA . GLN A 1 496 ? -14.789 32.406 31.562 1 80.75 496 GLN A CA 1
ATOM 3795 C C . GLN A 1 496 ? -13.578 32.406 32.5 1 80.75 496 GLN A C 1
ATOM 3797 O O . GLN A 1 496 ? -12.523 31.859 32.156 1 80.75 496 GLN A O 1
ATOM 3802 N N . ASN A 1 497 ? -13.742 32.938 33.594 1 77.88 497 ASN A N 1
ATOM 3803 C CA . ASN A 1 497 ? -12.648 33.031 34.562 1 77.88 497 ASN A CA 1
ATOM 3804 C C . ASN A 1 497 ? -12.281 31.672 35.125 1 77.88 497 ASN A C 1
ATOM 3806 O O . ASN A 1 497 ? -11.148 31.453 35.562 1 77.88 497 ASN A O 1
ATOM 3810 N N . THR A 1 498 ? -13.188 30.766 35.188 1 78.5 498 THR A N 1
ATOM 3811 C CA . THR A 1 498 ? -12.961 29.422 35.719 1 78.5 498 THR A CA 1
ATOM 3812 C C . THR A 1 498 ? -12.156 28.578 34.719 1 78.5 498 THR A C 1
ATOM 3814 O O . THR A 1 498 ? -11.422 27.672 35.125 1 78.5 498 THR A O 1
ATOM 3817 N N . GLY A 1 499 ? -12.375 28.859 33.438 1 72.19 499 GLY A N 1
ATOM 3818 C CA . GLY A 1 499 ? -11.562 28.141 32.5 1 72.19 499 GLY A CA 1
ATOM 3819 C C . GLY A 1 499 ? -12.367 27.531 31.359 1 72.19 499 GLY A C 1
ATOM 3820 O O . GLY A 1 499 ? -11.812 26.875 30.469 1 72.19 499 GLY A O 1
ATOM 3821 N N . TYR A 1 500 ? -13.641 27.781 31.359 1 80.69 500 TYR A N 1
ATOM 3822 C CA . TYR A 1 500 ? -14.438 27.297 30.25 1 80.69 500 TYR A CA 1
ATOM 3823 C C . TYR A 1 500 ? -14.016 27.953 28.938 1 80.69 500 TYR A C 1
ATOM 3825 O O . TYR A 1 500 ? -13.977 29.188 28.844 1 80.69 500 TYR A O 1
ATOM 3833 N N . SER A 1 501 ? -13.836 27.109 27.969 1 73.69 501 SER A N 1
ATOM 3834 C CA . SER A 1 501 ? -13.328 27.672 26.719 1 73.69 501 SER A CA 1
ATOM 3835 C C . SER A 1 501 ? -14.414 27.703 25.656 1 73.69 501 SER A C 1
ATOM 3837 O O . SER A 1 501 ? -14.188 28.203 24.547 1 73.69 501 SER A O 1
ATOM 3839 N N . LEU A 1 502 ? -15.492 27.234 25.922 1 85.25 502 LEU A N 1
ATOM 3840 C CA . LEU A 1 502 ? -16.594 27.219 24.969 1 85.25 502 LEU A CA 1
ATOM 3841 C C . LEU A 1 502 ? -17.891 27.672 25.641 1 85.25 502 LEU A C 1
ATOM 3843 O O . LEU A 1 502 ? -18.219 27.25 26.75 1 85.25 502 LEU A O 1
ATOM 3847 N N . MET A 1 503 ? -18.609 28.672 24.969 1 89.56 503 MET A N 1
ATOM 3848 C CA . MET A 1 503 ? -19.906 29.188 25.406 1 89.56 503 MET A CA 1
ATOM 3849 C C . MET A 1 503 ? -20.984 28.875 24.375 1 89.56 503 MET A C 1
ATOM 3851 O O . MET A 1 503 ? -20.797 29.125 23.172 1 89.56 503 MET A O 1
ATOM 3855 N N . ASP A 1 504 ? -21.969 28.25 24.875 1 91.69 504 ASP A N 1
ATOM 3856 C CA . ASP A 1 504 ? -23.094 27.922 24.016 1 91.69 504 ASP A CA 1
ATOM 3857 C C . ASP A 1 504 ? -24.234 28.922 24.172 1 91.69 504 ASP A C 1
ATOM 3859 O O . ASP A 1 504 ? -24.609 29.266 25.281 1 91.69 504 ASP A O 1
ATOM 3863 N N . THR A 1 505 ? -24.75 29.484 23.031 1 92.38 505 THR A N 1
ATOM 3864 C CA . THR A 1 505 ? -25.844 30.453 23.031 1 92.38 505 THR A CA 1
ATOM 3865 C C . THR A 1 505 ? -26.719 30.281 21.797 1 92.38 505 THR A C 1
ATOM 3867 O O . THR A 1 505 ? -26.516 29.344 21.016 1 92.38 505 THR A O 1
ATOM 3870 N N . ALA A 1 506 ? -27.812 31.062 21.734 1 92.5 506 ALA A N 1
ATOM 3871 C CA . ALA A 1 506 ? -28.734 31.031 20.594 1 92.5 506 ALA A CA 1
ATOM 3872 C C . ALA A 1 506 ? -29.406 32.375 20.406 1 92.5 506 ALA A C 1
ATOM 3874 O O . ALA A 1 506 ? -29.5 33.188 21.344 1 92.5 506 ALA A O 1
ATOM 3875 N N . THR A 1 507 ? -29.875 32.562 19.188 1 90.56 507 THR A N 1
ATOM 3876 C CA . THR A 1 507 ? -30.578 33.812 18.875 1 90.56 507 THR A CA 1
ATOM 3877 C C . THR A 1 507 ? -31.734 34.031 19.844 1 90.56 507 THR A C 1
ATOM 3879 O O . THR A 1 507 ? -31.922 35.156 20.344 1 90.56 507 THR A O 1
ATOM 3882 N N . VAL A 1 508 ? -32.406 33 20.219 1 88.31 508 VAL A N 1
ATOM 3883 C CA . VAL A 1 508 ? -33.625 33.125 20.984 1 88.31 508 VAL A CA 1
ATOM 3884 C C . VAL A 1 508 ? -33.281 33.281 22.469 1 88.31 508 VAL A C 1
ATOM 3886 O O . VAL A 1 508 ? -34.156 33.688 23.266 1 88.31 508 VAL A O 1
ATOM 3889 N N . TYR A 1 509 ? -32 33.031 22.875 1 88.94 509 TYR A N 1
ATOM 3890 C CA . TYR A 1 509 ? -31.641 33.125 24.281 1 88.94 509 TYR A CA 1
ATOM 3891 C C . TYR A 1 509 ? -31.609 34.594 24.719 1 88.94 509 TYR A C 1
ATOM 3893 O O . TYR A 1 509 ? -31.656 34.875 25.922 1 88.94 509 TYR A O 1
ATOM 3901 N N . LYS A 1 510 ? -31.516 35.531 23.766 1 87.75 510 LYS A N 1
ATOM 3902 C CA . LYS A 1 510 ? -31.516 36.969 23.984 1 87.75 510 LYS A CA 1
ATOM 3903 C C . LYS A 1 510 ? -30.391 37.406 24.906 1 87.75 510 LYS A C 1
ATOM 3905 O O . LYS A 1 510 ? -30.578 38.25 25.781 1 87.75 510 LYS A O 1
ATOM 3910 N N . ASN A 1 511 ? -29.297 36.688 24.891 1 91.44 511 ASN A N 1
ATOM 3911 C CA . ASN A 1 511 ? -28.125 37.062 25.688 1 91.44 511 ASN A CA 1
ATOM 3912 C C . ASN A 1 511 ? -26.859 37.156 24.844 1 91.44 511 ASN A C 1
ATOM 3914 O O . ASN A 1 511 ? -25.75 37 25.344 1 91.44 511 ASN A O 1
ATOM 3918 N N . LEU A 1 512 ? -27.062 37.344 23.5 1 91.19 512 LEU A N 1
ATOM 3919 C CA . LEU A 1 512 ? -25.922 37.375 22.578 1 91.19 512 LEU A CA 1
ATOM 3920 C C . LEU A 1 512 ? -24.953 38.5 22.953 1 91.19 512 LEU A C 1
ATOM 3922 O O . LEU A 1 512 ? -23.734 38.312 22.922 1 91.19 512 LEU A O 1
ATOM 3926 N N . ARG A 1 513 ? -25.422 39.625 23.328 1 88.44 513 ARG A N 1
ATOM 3927 C CA . ARG A 1 513 ? -24.578 40.75 23.672 1 88.44 513 ARG A CA 1
ATOM 3928 C C . ARG A 1 513 ? -23.672 40.438 24.859 1 88.44 513 ARG A C 1
ATOM 3930 O O . ARG A 1 513 ? -22.484 40.781 24.859 1 88.44 513 ARG A O 1
ATOM 3937 N N . LEU A 1 514 ? -24.203 39.812 25.828 1 87.56 514 LEU A N 1
ATOM 3938 C CA . LEU A 1 514 ? -23.453 39.469 27.031 1 87.56 514 LEU A CA 1
ATOM 3939 C C . LEU A 1 514 ? -22.375 38.406 26.719 1 87.56 514 LEU A C 1
ATOM 3941 O O . LEU A 1 514 ? -21.266 38.5 27.234 1 87.56 514 LEU A O 1
ATOM 3945 N N . VAL A 1 515 ? -22.719 37.469 25.875 1 88.69 515 VAL A N 1
ATOM 3946 C CA . VAL A 1 515 ? -21.766 36.469 25.453 1 88.69 515 VAL A CA 1
ATOM 3947 C C . VAL A 1 515 ? -20.688 37.094 24.578 1 88.69 515 VAL A C 1
ATOM 3949 O O . VAL A 1 515 ? -19.516 36.719 24.641 1 88.69 515 VAL A O 1
ATOM 3952 N N . GLY A 1 516 ? -21.125 38.031 23.766 1 83 516 GLY A N 1
ATOM 3953 C CA . GLY A 1 516 ? -20.219 38.719 22.859 1 83 516 GLY A CA 1
ATOM 3954 C C . GLY A 1 516 ? -19.172 39.562 23.578 1 83 516 GLY A C 1
ATOM 3955 O O . GLY A 1 516 ? -18.156 39.938 22.984 1 83 516 GLY A O 1
ATOM 3956 N N . GLU A 1 517 ? -19.438 39.844 24.828 1 80.75 517 GLU A N 1
ATOM 3957 C CA . GLU A 1 517 ? -18.531 40.656 25.625 1 80.75 517 GLU A CA 1
ATOM 3958 C C . GLU A 1 517 ? -17.406 39.844 26.234 1 80.75 517 GLU A C 1
ATOM 3960 O O . GLU A 1 517 ? -16.484 40.375 26.828 1 80.75 517 GLU A O 1
ATOM 3965 N N . LEU A 1 518 ? -17.516 38.562 26.031 1 79.69 518 LEU A N 1
ATOM 3966 C CA . LEU A 1 518 ? -16.5 37.688 26.578 1 79.69 518 LEU A CA 1
ATOM 3967 C C . LEU A 1 518 ? -15.188 37.812 25.812 1 79.69 518 LEU A C 1
ATOM 3969 O O . LEU A 1 518 ? -15.164 38.406 24.719 1 79.69 518 LEU A O 1
ATOM 3973 N N . GLU A 1 519 ? -14.203 37.312 26.5 1 64.75 519 GLU A N 1
ATOM 3974 C CA . GLU A 1 519 ? -12.875 37.406 25.891 1 64.75 519 GLU A CA 1
ATOM 3975 C C . GLU A 1 519 ? -12.828 36.594 24.594 1 64.75 519 GLU A C 1
ATOM 3977 O O . GLU A 1 519 ? -13.547 35.594 24.438 1 64.75 519 GLU A O 1
ATOM 3982 N N . SER A 1 520 ? -12.039 37.031 23.703 1 65.38 520 SER A N 1
ATOM 3983 C CA . SER A 1 520 ? -11.961 36.438 22.359 1 65.38 520 SER A CA 1
ATOM 3984 C C . SER A 1 520 ? -11.477 35 22.422 1 65.38 520 SER A C 1
ATOM 3986 O O . SER A 1 520 ? -11.703 34.219 21.5 1 65.38 520 SER A O 1
ATOM 3988 N N . ARG A 1 521 ? -10.969 34.625 23.562 1 62.69 521 ARG A N 1
ATOM 3989 C CA . ARG A 1 521 ? -10.492 33.25 23.688 1 62.69 521 ARG A CA 1
ATOM 3990 C C . ARG A 1 521 ? -11.656 32.281 23.828 1 62.69 521 ARG A C 1
ATOM 3992 O O . ARG A 1 521 ? -11.484 31.078 23.641 1 62.69 521 ARG A O 1
ATOM 3999 N N . VAL A 1 522 ? -12.695 32.812 24.156 1 74.5 522 VAL A N 1
ATOM 4000 C CA . VAL A 1 522 ? -13.859 31.938 24.375 1 74.5 522 VAL A CA 1
ATOM 4001 C C . VAL A 1 522 ? -14.508 31.625 23.031 1 74.5 522 VAL A C 1
ATOM 4003 O O . VAL A 1 522 ? -14.828 32.531 22.25 1 74.5 522 VAL A O 1
ATOM 4006 N N . GLN A 1 523 ? -14.562 30.297 22.781 1 80.75 523 GLN A N 1
ATOM 4007 C CA . GLN A 1 523 ? -15.258 29.828 21.594 1 80.75 523 GLN A CA 1
ATOM 4008 C C . GLN A 1 523 ? -16.781 29.891 21.781 1 80.75 523 GLN A C 1
ATOM 4010 O O . GLN A 1 523 ? -17.281 29.609 22.859 1 80.75 523 GLN A O 1
ATOM 4015 N N . ILE A 1 524 ? -17.406 30.344 20.656 1 87.75 524 ILE A N 1
ATOM 4016 C CA . ILE A 1 524 ? -18.844 30.516 20.766 1 87.75 524 ILE A CA 1
ATOM 4017 C C . ILE A 1 524 ? -19.547 29.469 19.891 1 87.75 524 ILE A C 1
ATOM 4019 O O . ILE A 1 524 ? -19.172 29.266 18.734 1 87.75 524 ILE A O 1
ATOM 4023 N N . CYS A 1 525 ? -20.359 28.672 20.531 1 90.5 525 CYS A N 1
ATOM 4024 C CA . CYS A 1 525 ? -21.344 27.844 19.844 1 90.5 525 CYS A CA 1
ATOM 4025 C C . CYS A 1 525 ? -22.672 28.578 19.734 1 90.5 525 CYS A C 1
ATOM 4027 O O . CYS A 1 525 ? -23.328 28.828 20.734 1 90.5 525 CYS A O 1
ATOM 4029 N N . HIS A 1 526 ? -23.062 28.938 18.469 1 92.81 526 HIS A N 1
ATOM 4030 C CA . HIS A 1 526 ? -24.266 29.75 18.234 1 92.81 526 HIS A CA 1
ATOM 4031 C C . HIS A 1 526 ? -25.312 28.953 17.453 1 92.81 526 HIS A C 1
ATOM 4033 O O . HIS A 1 526 ? -24.984 28.25 16.5 1 92.81 526 HIS A O 1
ATOM 4039 N N . LYS A 1 527 ? -26.547 29.094 17.891 1 93.06 527 LYS A N 1
ATOM 4040 C CA . LYS A 1 527 ? -27.656 28.438 17.203 1 93.06 527 LYS A CA 1
ATOM 4041 C C . LYS A 1 527 ? -28.641 29.453 16.641 1 93.06 527 LYS A C 1
ATOM 4043 O O . LYS A 1 527 ? -28.969 30.438 17.312 1 93.06 527 LYS A O 1
ATOM 4048 N N . ILE A 1 528 ? -28.984 29.203 15.414 1 89.25 528 ILE A N 1
ATOM 4049 C CA . ILE A 1 528 ? -30.016 30.031 14.789 1 89.25 528 ILE A CA 1
ATOM 4050 C C . ILE A 1 528 ? -31.359 29.312 14.812 1 89.25 528 ILE A C 1
ATOM 4052 O O . ILE A 1 528 ? -31.438 28.141 14.438 1 89.25 528 ILE A O 1
ATOM 4056 N N . ASP A 1 529 ? -32.406 29.891 15.188 1 79.19 529 ASP A N 1
ATOM 4057 C CA . ASP A 1 529 ? -33.688 29.281 15.516 1 79.19 529 ASP A CA 1
ATOM 4058 C C . ASP A 1 529 ? -34.5 29.031 14.258 1 79.19 529 ASP A C 1
ATOM 4060 O O . ASP A 1 529 ? -34.219 29.594 13.195 1 79.19 529 ASP A O 1
ATOM 4064 N N . HIS A 1 530 ? -35.469 28.172 14.344 1 67.75 530 HIS A N 1
ATOM 4065 C CA . HIS A 1 530 ? -36.281 27.547 13.305 1 67.75 530 HIS A CA 1
ATOM 4066 C C . HIS A 1 530 ? -37.219 28.531 12.648 1 67.75 530 HIS A C 1
ATOM 4068 O O . HIS A 1 530 ? -38.094 28.156 11.836 1 67.75 530 HIS A O 1
ATOM 4074 N N . HIS A 1 531 ? -37.125 29.797 12.875 1 75.12 531 HIS A N 1
ATOM 4075 C CA . HIS A 1 531 ? -38 30.719 12.195 1 75.12 531 HIS A CA 1
ATOM 4076 C C . HIS A 1 531 ? -37.5 31.062 10.805 1 75.12 531 HIS A C 1
ATOM 4078 O O . HIS A 1 531 ? -38.219 31.672 10 1 75.12 531 HIS A O 1
ATOM 4084 N N . ILE A 1 532 ? -36.281 30.641 10.562 1 79.75 532 ILE A N 1
ATOM 4085 C CA . ILE A 1 532 ? -35.719 30.875 9.242 1 79.75 532 ILE A CA 1
ATOM 4086 C C . ILE A 1 532 ? -36.25 29.875 8.242 1 79.75 532 ILE A C 1
ATOM 4088 O O . ILE A 1 532 ? -36.344 28.672 8.516 1 79.75 532 ILE A O 1
ATOM 4092 N N . THR A 1 533 ? -36.781 30.406 7.078 1 80.06 533 THR A N 1
ATOM 4093 C CA . THR A 1 533 ? -37.438 29.531 6.102 1 80.06 533 THR A CA 1
ATOM 4094 C C . THR A 1 533 ? -36.562 29.391 4.852 1 80.06 533 THR A C 1
ATOM 4096 O O . THR A 1 533 ? -36.812 28.5 4.023 1 80.06 533 THR A O 1
ATOM 4099 N N . THR A 1 534 ? -35.688 30.297 4.676 1 82.88 534 THR A N 1
ATOM 4100 C CA . THR A 1 534 ? -34.812 30.25 3.508 1 82.88 534 THR A CA 1
ATOM 4101 C C . THR A 1 534 ? -33.344 30.422 3.92 1 82.88 534 THR A C 1
ATOM 4103 O O . THR A 1 534 ? -33.062 30.859 5.031 1 82.88 534 THR A O 1
ATOM 4106 N N . GLY A 1 535 ? -32.5 30.125 3.023 1 87.5 535 GLY A N 1
ATOM 4107 C CA . GLY A 1 535 ? -31.062 30.312 3.223 1 87.5 535 GLY A CA 1
ATOM 4108 C C . GLY A 1 535 ? -30.688 31.781 3.373 1 87.5 535 GLY A C 1
ATOM 4109 O O . GLY A 1 535 ? -29.812 32.125 4.184 1 87.5 535 GLY A O 1
ATOM 4110 N N . ARG A 1 536 ? -31.281 32.531 2.609 1 81.56 536 ARG A N 1
ATOM 4111 C CA . ARG A 1 536 ? -31.031 33.969 2.703 1 81.56 536 ARG A CA 1
ATOM 4112 C C . ARG A 1 536 ? -31.359 34.469 4.098 1 81.56 536 ARG A C 1
ATOM 4114 O O . ARG A 1 536 ? -30.609 35.281 4.668 1 81.56 536 ARG A O 1
ATOM 4121 N N . GLU A 1 537 ? -32.531 34.031 4.625 1 86 537 GLU A N 1
ATOM 4122 C CA . GLU A 1 537 ? -32.938 34.438 5.969 1 86 537 GLU A CA 1
ATOM 4123 C C . GLU A 1 537 ? -31.938 34 7.016 1 86 537 GLU A C 1
ATOM 4125 O O . GLU A 1 537 ? -31.656 34.688 7.984 1 86 537 GLU A O 1
ATOM 4130 N N . LEU A 1 538 ? -31.391 32.844 6.766 1 89.44 538 LEU A N 1
ATOM 4131 C CA . LEU A 1 538 ? -30.375 32.344 7.68 1 89.44 538 LEU A CA 1
ATOM 4132 C C . LEU A 1 538 ? -29.141 33.25 7.668 1 89.44 538 LEU A C 1
ATOM 4134 O O . LEU A 1 538 ? -28.641 33.625 8.727 1 89.44 538 LEU A O 1
ATOM 4138 N N . ALA A 1 539 ? -28.672 33.625 6.52 1 87.56 539 ALA A N 1
ATOM 4139 C CA . ALA A 1 539 ? -27.469 34.438 6.379 1 87.56 539 ALA A CA 1
ATOM 4140 C C . ALA A 1 539 ? -27.672 35.812 7.008 1 87.56 539 ALA A C 1
ATOM 4142 O O . ALA A 1 539 ? -26.781 36.344 7.684 1 87.56 539 ALA A O 1
ATOM 4143 N N . GLU A 1 540 ? -28.875 36.344 6.855 1 87.56 540 GLU A N 1
ATOM 4144 C CA . GLU A 1 540 ? -29.203 37.625 7.414 1 87.56 540 GLU A CA 1
ATOM 4145 C C . GLU A 1 540 ? -29.25 37.594 8.938 1 87.56 540 GLU A C 1
ATOM 4147 O O . GLU A 1 540 ? -28.719 38.469 9.609 1 87.56 540 GLU A O 1
ATOM 4152 N N . GLN A 1 541 ? -29.922 36.594 9.367 1 90.69 541 GLN A N 1
ATOM 4153 C CA . GLN A 1 541 ? -30 36.469 10.812 1 90.69 541 GLN A CA 1
ATOM 4154 C C . GLN A 1 541 ? -28.625 36.281 11.43 1 90.69 541 GLN A C 1
ATOM 4156 O O . GLN A 1 541 ? -28.312 36.844 12.477 1 90.69 541 GLN A O 1
ATOM 4161 N N . PHE A 1 542 ? -27.812 35.469 10.805 1 91.5 542 PHE A N 1
ATOM 4162 C CA . PHE A 1 542 ? -26.453 35.219 11.312 1 91.5 542 PHE A CA 1
ATOM 4163 C C . PHE A 1 542 ? -25.656 36.531 11.352 1 91.5 542 PHE A C 1
ATOM 4165 O O . PHE A 1 542 ? -24.953 36.781 12.328 1 91.5 542 PHE A O 1
ATOM 4172 N N . GLU A 1 543 ? -25.812 37.312 10.367 1 88.5 543 GLU A N 1
ATOM 4173 C CA . GLU A 1 543 ? -25.141 38.625 10.328 1 88.5 543 GLU A CA 1
ATOM 4174 C C . GLU A 1 543 ? -25.578 39.5 11.5 1 88.5 543 GLU A C 1
ATOM 4176 O O . GLU A 1 543 ? -24.734 40.156 12.141 1 88.5 543 GLU A O 1
ATOM 4181 N N . LYS A 1 544 ? -26.828 39.5 11.703 1 89.88 544 LYS A N 1
ATOM 4182 C CA . LYS A 1 544 ? -27.375 40.25 12.828 1 89.88 544 LYS A CA 1
ATOM 4183 C C . LYS A 1 544 ? -26.844 39.719 14.156 1 89.88 544 LYS A C 1
ATOM 4185 O O . LYS A 1 544 ? -26.438 40.5 15.023 1 89.88 544 LYS A O 1
ATOM 4190 N N . ASP A 1 545 ? -26.797 38.406 14.211 1 91.88 545 ASP A N 1
ATOM 4191 C CA . ASP A 1 545 ? -26.344 37.781 15.445 1 91.88 545 ASP A CA 1
ATOM 4192 C C . ASP A 1 545 ? -24.859 38.062 15.688 1 91.88 545 ASP A C 1
ATOM 4194 O O . ASP A 1 545 ? -24.438 38.312 16.812 1 91.88 545 ASP A O 1
ATOM 4198 N N . LEU A 1 546 ? -24.047 38.062 14.68 1 88.88 546 LEU A N 1
ATOM 4199 C CA . LEU A 1 546 ? -22.625 38.375 14.805 1 88.88 546 LEU A CA 1
ATOM 4200 C C . LEU A 1 546 ? -22.422 39.812 15.297 1 88.88 546 LEU A C 1
ATOM 4202 O O . LEU A 1 546 ? -21.516 40.094 16.094 1 88.88 546 LEU A O 1
ATOM 4206 N N . GLY A 1 547 ? -23.25 40.656 14.75 1 86.12 547 GLY A N 1
ATOM 4207 C CA . GLY A 1 547 ? -23.25 42.031 15.258 1 86.12 547 GLY A CA 1
ATOM 4208 C C . GLY A 1 547 ? -23.547 42.125 16.75 1 86.12 547 GLY A C 1
ATOM 4209 O O . GLY A 1 547 ? -22.828 42.812 17.484 1 86.12 547 GLY A O 1
ATOM 4210 N N . GLU A 1 548 ? -24.547 41.375 17.203 1 89.44 548 GLU A N 1
ATOM 4211 C CA . GLU A 1 548 ? -24.938 41.406 18.609 1 89.44 548 GLU A CA 1
ATOM 4212 C C . GLU A 1 548 ? -23.875 40.719 19.484 1 89.44 548 GLU A C 1
ATOM 4214 O O . GLU A 1 548 ? -23.734 41.062 20.656 1 89.44 548 GLU A O 1
ATOM 4219 N N . LEU A 1 549 ? -23.172 39.75 18.875 1 87.62 549 LEU A N 1
ATOM 4220 C CA . LEU A 1 549 ? -22.109 39.031 19.578 1 87.62 549 LEU A CA 1
ATOM 4221 C C . LEU A 1 549 ? -20.828 39.875 19.594 1 87.62 549 LEU A C 1
ATOM 4223 O O . LEU A 1 549 ? -19.734 39.312 19.734 1 87.62 549 LEU A O 1
ATOM 4227 N N . GLY A 1 550 ? -20.922 41.156 19.5 1 78.69 550 GLY A N 1
ATOM 4228 C CA . GLY A 1 550 ? -19.781 42.062 19.562 1 78.69 550 GLY A CA 1
ATOM 4229 C C . GLY A 1 550 ? -19.062 42.219 18.234 1 78.69 550 GLY A C 1
ATOM 4230 O O . GLY A 1 550 ? -17.828 42.312 18.203 1 78.69 550 GLY A O 1
ATOM 4231 N N . ASN A 1 551 ? -19.859 42.031 17.203 1 74.44 551 ASN A N 1
ATOM 4232 C CA . ASN A 1 551 ? -19.312 42.156 15.859 1 74.44 551 ASN A CA 1
ATOM 4233 C C . ASN A 1 551 ? -18.203 41.125 15.617 1 74.44 551 ASN A C 1
ATOM 4235 O O . ASN A 1 551 ? -17.125 41.469 15.156 1 74.44 551 ASN A O 1
ATOM 4239 N N . LEU A 1 552 ? -18.516 39.906 16.062 1 79.88 552 LEU A N 1
ATOM 4240 C CA . LEU A 1 552 ? -17.609 38.812 15.789 1 79.88 552 LEU A CA 1
ATOM 4241 C C . LEU A 1 552 ? -17.547 38.5 14.297 1 79.88 552 LEU A C 1
ATOM 4243 O O . LEU A 1 552 ? -18.547 38.688 13.578 1 79.88 552 LEU A O 1
ATOM 4247 N N . SER A 1 553 ? -16.422 38.094 13.836 1 77.31 553 SER A N 1
ATOM 4248 C CA . SER A 1 553 ? -16.297 37.719 12.43 1 77.31 553 SER A CA 1
ATOM 4249 C C . SER A 1 553 ? -16.734 36.281 12.195 1 77.31 553 SER A C 1
ATOM 4251 O O . SER A 1 553 ? -17.125 35.906 11.086 1 77.31 553 SER A O 1
ATOM 4253 N N . SER A 1 554 ? -16.562 35.531 13.188 1 84.5 554 SER A N 1
ATOM 4254 C CA . SER A 1 554 ? -16.922 34.125 13.078 1 84.5 554 SER A CA 1
ATOM 4255 C C . SER A 1 554 ? -17.266 33.531 14.445 1 84.5 554 SER A C 1
ATOM 4257 O O . SER A 1 554 ? -16.984 34.125 15.477 1 84.5 554 SER A O 1
ATOM 4259 N N . VAL A 1 555 ? -17.938 32.375 14.391 1 85.81 555 VAL A N 1
ATOM 4260 C CA . VAL A 1 555 ? -18.156 31.562 15.586 1 85.81 555 VAL A CA 1
ATOM 4261 C C . VAL A 1 555 ? -17.5 30.188 15.422 1 85.81 555 VAL A C 1
ATOM 4263 O O . VAL A 1 555 ? -17.094 29.828 14.312 1 85.81 555 VAL A O 1
ATOM 4266 N N . HIS A 1 556 ? -17.422 29.578 16.625 1 83.94 556 HIS A N 1
ATOM 4267 C CA . HIS A 1 556 ? -16.781 28.266 16.594 1 83.94 556 HIS A CA 1
ATOM 4268 C C . HIS A 1 556 ? -17.703 27.234 15.953 1 83.94 556 HIS A C 1
ATOM 4270 O O . HIS A 1 556 ? -17.266 26.406 15.148 1 83.94 556 HIS A O 1
ATOM 4276 N N . VAL A 1 557 ? -18.859 27.203 16.344 1 88.44 557 VAL A N 1
ATOM 4277 C CA . VAL A 1 557 ? -19.891 26.328 15.789 1 88.44 557 VAL A CA 1
ATOM 4278 C C . VAL A 1 557 ? -21.156 27.141 15.492 1 88.44 557 VAL A C 1
ATOM 4280 O O . VAL A 1 557 ? -21.609 27.922 16.328 1 88.44 557 VAL A O 1
ATOM 4283 N N . LEU A 1 558 ? -21.656 26.984 14.25 1 91.81 558 LEU A N 1
ATOM 4284 C CA . LEU A 1 558 ? -22.969 27.5 13.883 1 91.81 558 LEU A CA 1
ATOM 4285 C C . LEU A 1 558 ? -23.953 26.359 13.648 1 91.81 558 LEU A C 1
ATOM 4287 O O . LEU A 1 558 ? -23.656 25.438 12.883 1 91.81 558 LEU A O 1
ATOM 4291 N N . MET A 1 559 ? -25.062 26.438 14.367 1 92.94 559 MET A N 1
ATOM 4292 C CA . MET A 1 559 ? -25.984 25.312 14.289 1 92.94 559 MET A CA 1
ATOM 4293 C C . MET A 1 559 ? -27.391 25.812 13.953 1 92.94 559 MET A C 1
ATOM 4295 O O . MET A 1 559 ? -27.766 26.938 14.289 1 92.94 559 MET A O 1
ATOM 4299 N N . LEU A 1 560 ? -28.172 24.875 13.25 1 90.94 560 LEU A N 1
ATOM 4300 C CA . LEU A 1 560 ? -29.625 24.984 13.273 1 90.94 560 LEU A CA 1
ATOM 4301 C C . LEU A 1 560 ? -30.188 24.516 14.609 1 90.94 560 LEU A C 1
ATOM 4303 O O . LEU A 1 560 ? -29.875 23.406 15.055 1 90.94 560 LEU A O 1
ATOM 4307 N N . HIS A 1 561 ? -30.953 25.359 15.203 1 90.69 561 HIS A N 1
ATOM 4308 C CA . HIS A 1 561 ? -31.406 25.094 16.562 1 90.69 561 HIS A CA 1
ATOM 4309 C C . HIS A 1 561 ? -32.406 23.938 16.594 1 90.69 561 HIS A C 1
ATOM 4311 O O . HIS A 1 561 ? -32.469 23.203 17.578 1 90.69 561 HIS A O 1
ATOM 4317 N N . TYR A 1 562 ? -33.25 23.828 15.602 1 87.31 562 TYR A N 1
ATOM 4318 C CA . TYR A 1 562 ? -34.219 22.75 15.5 1 87.31 562 TYR A CA 1
ATOM 4319 C C . TYR A 1 562 ? -34.406 22.312 14.055 1 87.31 562 TYR A C 1
ATOM 4321 O O . TYR A 1 562 ? -34.062 23.047 13.133 1 87.31 562 TYR A O 1
ATOM 4329 N N . PHE A 1 563 ? -34.875 21.078 13.938 1 87.31 563 PHE A N 1
ATOM 4330 C CA . PHE A 1 563 ? -35.25 20.609 12.602 1 87.31 563 PHE A CA 1
ATOM 4331 C C . PHE A 1 563 ? -36.281 21.531 11.969 1 87.31 563 PHE A C 1
ATOM 4333 O O . PHE A 1 563 ? -37.312 21.828 12.57 1 87.31 563 PHE A O 1
ATOM 4340 N N . PRO A 1 564 ? -35.844 22.016 10.734 1 81.5 564 PRO A N 1
ATOM 4341 C CA . PRO A 1 564 ? -36.75 22.984 10.117 1 81.5 564 PRO A CA 1
ATOM 4342 C C . PRO A 1 564 ? -38.125 22.375 9.805 1 81.5 564 PRO A C 1
ATOM 4344 O O . PRO A 1 564 ? -38.219 21.188 9.477 1 81.5 564 PRO A O 1
ATOM 4347 N N . LYS A 1 565 ? -39.156 23.188 9.852 1 77.56 565 LYS A N 1
ATOM 4348 C CA . LYS A 1 565 ? -40.531 22.766 9.586 1 77.56 565 LYS A CA 1
ATOM 4349 C C . LYS A 1 565 ? -40.719 22.391 8.117 1 77.56 565 LYS A C 1
ATOM 4351 O O . LYS A 1 565 ? -39.875 22.656 7.285 1 77.56 565 LYS A O 1
ATOM 4356 N N . GLU A 1 566 ? -41.812 21.656 7.863 1 73.06 566 GLU A N 1
ATOM 4357 C CA . GLU A 1 566 ? -42.094 21.109 6.543 1 73.06 566 GLU A CA 1
ATOM 4358 C C . GLU A 1 566 ? -42.156 22.219 5.488 1 73.06 566 GLU A C 1
ATOM 4360 O O . GLU A 1 566 ? -41.812 22 4.328 1 73.06 566 GLU A O 1
ATOM 4365 N N . ASP A 1 567 ? -42.531 23.469 5.801 1 72.06 567 ASP A N 1
ATOM 4366 C CA . ASP A 1 567 ? -42.719 24.547 4.84 1 72.06 567 ASP A CA 1
ATOM 4367 C C . ASP A 1 567 ? -41.406 25.297 4.598 1 72.06 567 ASP A C 1
ATOM 4369 O O . ASP A 1 567 ? -41.375 26.25 3.826 1 72.06 567 ASP A O 1
ATOM 4373 N N . CYS A 1 568 ? -40.281 24.828 5.18 1 77.44 568 CYS A N 1
ATOM 4374 C CA . CYS A 1 568 ? -38.969 25.453 5.012 1 77.44 568 CYS A CA 1
ATOM 4375 C C . CYS A 1 568 ? -38.188 24.766 3.912 1 77.44 568 CYS A C 1
ATOM 4377 O O . CYS A 1 568 ? -38.375 23.578 3.658 1 77.44 568 CYS A O 1
ATOM 4379 N N . ASN A 1 569 ? -37.5 25.516 3.088 1 78.62 569 ASN A N 1
ATOM 4380 C CA . ASN A 1 569 ? -36.531 24.938 2.156 1 78.62 569 ASN A CA 1
ATOM 4381 C C . ASN A 1 569 ? -35.281 24.438 2.881 1 78.62 569 ASN A C 1
ATOM 4383 O O . ASN A 1 569 ? -34.281 25.125 2.938 1 78.62 569 ASN A O 1
ATOM 4387 N N . ARG A 1 570 ? -35.375 23.219 3.373 1 81.56 570 ARG A N 1
ATOM 4388 C CA . ARG A 1 570 ? -34.344 22.641 4.219 1 81.56 570 ARG A CA 1
ATOM 4389 C C . ARG A 1 570 ? -33 22.578 3.494 1 81.56 570 ARG A C 1
ATOM 4391 O O . ARG A 1 570 ? -31.953 22.875 4.086 1 81.56 570 ARG A O 1
ATOM 4398 N N . GLN A 1 571 ? -33.062 22.328 2.297 1 80 571 GLN A N 1
ATOM 4399 C CA . GLN A 1 571 ? -31.844 22.219 1.522 1 80 571 GLN A CA 1
ATOM 4400 C C . GLN A 1 571 ? -31.172 23.578 1.375 1 80 571 GLN A C 1
ATOM 4402 O O . GLN A 1 571 ? -29.953 23.688 1.519 1 80 571 GLN A O 1
ATOM 4407 N N . ASP A 1 572 ? -32.062 24.531 1.137 1 79.81 572 ASP A N 1
ATOM 4408 C CA . ASP A 1 572 ? -31.562 25.891 0.995 1 79.81 572 ASP A CA 1
ATOM 4409 C C . ASP A 1 572 ? -30.938 26.391 2.295 1 79.81 572 ASP A C 1
ATOM 4411 O O . ASP A 1 572 ? -29.875 27.031 2.277 1 79.81 572 ASP A O 1
ATOM 4415 N N . ILE A 1 573 ? -31.5 26.078 3.346 1 85.25 573 ILE A N 1
ATOM 4416 C CA . ILE A 1 573 ? -31.031 26.5 4.66 1 85.25 573 ILE A CA 1
ATOM 4417 C C . ILE A 1 573 ? -29.688 25.844 4.969 1 85.25 573 ILE A C 1
ATOM 4419 O O . ILE A 1 573 ? -28.75 26.516 5.398 1 85.25 573 ILE A O 1
ATOM 4423 N N . TRP A 1 574 ? -29.641 24.609 4.727 1 86.12 574 TRP A N 1
ATOM 4424 C CA . TRP A 1 574 ? -28.406 23.891 5.039 1 86.12 574 TRP A CA 1
ATOM 4425 C C . TRP A 1 574 ? -27.266 24.344 4.125 1 86.12 574 TRP A C 1
ATOM 4427 O O . TRP A 1 574 ? -26.141 24.531 4.578 1 86.12 574 TRP A O 1
ATOM 4437 N N . LEU A 1 575 ? -27.562 24.562 2.906 1 80 575 LEU A N 1
ATOM 4438 C CA . LEU A 1 575 ? -26.562 25.062 1.979 1 80 575 LEU A CA 1
ATOM 4439 C C . LEU A 1 575 ? -26.031 26.422 2.434 1 80 575 LEU A C 1
ATOM 4441 O O . LEU A 1 575 ? -24.828 26.703 2.311 1 80 575 LEU A O 1
ATOM 4445 N N . ALA A 1 576 ? -26.969 27.266 2.902 1 81.19 576 ALA A N 1
ATOM 4446 C CA . ALA A 1 576 ? -26.562 28.562 3.43 1 81.19 576 ALA A CA 1
ATOM 4447 C C . ALA A 1 576 ? -25.609 28.406 4.613 1 81.19 576 ALA A C 1
ATOM 4449 O O . ALA A 1 576 ? -24.625 29.125 4.727 1 81.19 576 ALA A O 1
ATOM 4450 N N . LEU A 1 577 ? -25.906 27.438 5.48 1 87.44 577 LEU A N 1
ATOM 4451 C CA . LEU A 1 577 ? -25.047 27.188 6.633 1 87.44 577 LEU A CA 1
ATOM 4452 C C . LEU A 1 577 ? -23.672 26.688 6.184 1 87.44 577 LEU A C 1
ATOM 4454 O O . LEU A 1 577 ? -22.641 27.125 6.699 1 87.44 577 LEU A O 1
ATOM 4458 N N . LEU A 1 578 ? -23.734 25.844 5.297 1 82 578 LEU A N 1
ATOM 4459 C CA . LEU A 1 578 ? -22.484 25.328 4.758 1 82 578 LEU A CA 1
ATOM 4460 C C . LEU A 1 578 ? -21.688 26.438 4.094 1 82 578 LEU A C 1
ATOM 4462 O O . LEU A 1 578 ? -20.453 26.453 4.164 1 82 578 LEU A O 1
ATOM 4466 N N . ASN A 1 579 ? -22.469 27.297 3.479 1 77.06 579 ASN A N 1
ATOM 4467 C CA . ASN A 1 579 ? -21.812 28.453 2.873 1 77.06 579 ASN A CA 1
ATOM 4468 C C . ASN A 1 579 ? -21.109 29.312 3.92 1 77.06 579 ASN A C 1
ATOM 4470 O O . ASN A 1 579 ? -20.016 29.828 3.676 1 77.06 579 ASN A O 1
ATOM 4474 N N . GLU A 1 580 ? -21.672 29.516 5.02 1 82.81 580 GLU A N 1
ATOM 4475 C CA . GLU A 1 580 ? -21.031 30.25 6.105 1 82.81 580 GLU A CA 1
ATOM 4476 C C . GLU A 1 580 ? -19.734 29.578 6.531 1 82.81 580 GLU A C 1
ATOM 4478 O O 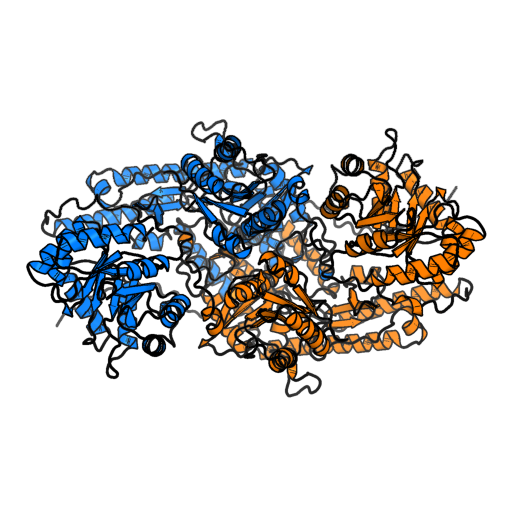. GLU A 1 580 ? -18.734 30.25 6.816 1 82.81 580 GLU A O 1
ATOM 4483 N N . LYS A 1 581 ? -19.797 28.281 6.586 1 80.88 581 LYS A N 1
ATOM 4484 C CA . LYS A 1 581 ? -18.594 27.516 6.918 1 80.88 581 LYS A CA 1
ATOM 4485 C C . LYS A 1 581 ? -17.516 27.688 5.859 1 80.88 581 LYS A C 1
ATOM 4487 O O . LYS A 1 581 ? -16.344 27.922 6.188 1 80.88 581 LYS A O 1
ATOM 4492 N N . ARG A 1 582 ? -17.969 27.688 4.707 1 71.5 582 ARG A N 1
ATOM 4493 C CA . ARG A 1 582 ? -17.047 27.844 3.588 1 71.5 582 ARG A CA 1
ATOM 4494 C C . ARG A 1 582 ? -16.406 29.234 3.596 1 71.5 582 ARG A C 1
ATOM 4496 O O . ARG A 1 582 ? -15.242 29.391 3.236 1 71.5 582 ARG A O 1
ATOM 4503 N N . GLN A 1 583 ? -17.266 30.188 4.129 1 65 583 GLN A N 1
ATOM 4504 C CA . GLN A 1 583 ? -16.812 31.578 4.191 1 65 583 GLN A CA 1
ATOM 4505 C C . GLN A 1 583 ? -15.984 31.828 5.449 1 65 583 GLN A C 1
ATOM 4507 O O . GLN A 1 583 ? -15.57 32.969 5.707 1 65 583 GLN A O 1
ATOM 4512 N N . GLY A 1 584 ? -15.812 30.828 6.211 1 69.5 584 GLY A N 1
ATOM 4513 C CA . GLY A 1 584 ? -15 30.953 7.414 1 69.5 584 GLY A CA 1
ATOM 4514 C C . GLY A 1 584 ? -15.719 31.641 8.555 1 69.5 584 GLY A C 1
ATOM 4515 O O . GLY A 1 584 ? -15.094 32.031 9.539 1 69.5 584 GLY A O 1
ATOM 4516 N N . ARG A 1 585 ? -16.922 31.875 8.406 1 79.31 585 ARG A N 1
ATOM 4517 C CA . ARG A 1 585 ? -17.672 32.562 9.445 1 79.31 585 ARG A CA 1
ATOM 4518 C C . ARG A 1 585 ? -18.109 31.609 10.547 1 79.31 585 ARG A C 1
ATOM 4520 O O . ARG A 1 585 ? -18.672 32.031 11.555 1 79.31 585 ARG A O 1
ATOM 4527 N N . THR A 1 586 ? -17.797 30.297 10.258 1 85.88 586 THR A N 1
ATOM 4528 C CA . THR A 1 586 ? -17.875 29.266 11.297 1 85.88 586 THR A CA 1
ATOM 4529 C C . THR A 1 586 ? -16.906 28.141 11.023 1 85.88 586 THR A C 1
ATOM 4531 O O . THR A 1 586 ? -16.625 27.797 9.867 1 85.88 586 THR A O 1
ATOM 4534 N N . LYS A 1 587 ? -16.453 27.703 12.156 1 77.31 587 LYS A N 1
ATOM 4535 C CA . LYS A 1 587 ? -15.5 26.594 12.016 1 77.31 587 LYS A CA 1
ATOM 4536 C C . LYS A 1 587 ? -16.234 25.281 11.742 1 77.31 587 LYS A C 1
ATOM 4538 O O . LYS A 1 587 ? -15.797 24.484 10.898 1 77.31 587 LYS A O 1
ATOM 4543 N N . PHE A 1 588 ? -17.312 25.094 12.453 1 83.56 588 PHE A N 1
ATOM 4544 C CA . PHE A 1 588 ? -18.094 23.875 12.312 1 83.56 588 PHE A CA 1
ATOM 4545 C C . PHE A 1 588 ? -19.562 24.203 12.055 1 83.56 588 PHE A C 1
ATOM 4547 O O . PHE A 1 588 ? -20.094 25.156 12.625 1 83.56 588 PHE A O 1
ATOM 4554 N N . ALA A 1 589 ? -20.156 23.406 11.133 1 87 589 ALA A N 1
ATOM 4555 C CA . ALA A 1 589 ? -21.594 23.484 10.883 1 87 589 ALA A CA 1
ATOM 4556 C C . ALA A 1 589 ? -22.328 22.359 11.602 1 87 589 ALA A C 1
ATOM 4558 O O . ALA A 1 589 ? -21.922 21.203 11.523 1 87 589 ALA A O 1
ATOM 4559 N N . GLY A 1 590 ? -23.188 22.766 12.383 1 90.19 590 GLY A N 1
ATOM 4560 C CA . GLY A 1 590 ? -23.875 21.734 13.156 1 90.19 590 GLY A CA 1
ATOM 4561 C C . GLY A 1 590 ? -25.391 21.922 13.195 1 90.19 590 GLY A C 1
ATOM 4562 O O . GLY A 1 590 ? -25.922 22.781 12.492 1 90.19 590 GLY A O 1
ATOM 4563 N N . VAL A 1 591 ? -26.047 20.938 13.875 1 90.62 591 VAL A N 1
ATOM 4564 C CA . VAL A 1 591 ? -27.484 20.969 14.133 1 90.62 591 VAL A CA 1
ATOM 4565 C C . VAL A 1 591 ? -27.75 20.641 15.602 1 90.62 591 VAL A C 1
ATOM 4567 O O . VAL A 1 591 ? -26.922 20 16.266 1 90.62 591 VAL A O 1
ATOM 4570 N N . SER A 1 592 ? -28.766 21.266 16.016 1 90.69 592 SER A N 1
ATOM 4571 C CA . SER A 1 592 ? -29.172 21 17.406 1 90.69 592 SER A CA 1
ATOM 4572 C C . SER A 1 592 ? -30.562 20.391 17.453 1 90.69 592 SER A C 1
ATOM 4574 O O . SER A 1 592 ? -31.453 20.781 16.703 1 90.69 592 SER A O 1
ATOM 4576 N N . ASN A 1 593 ? -30.766 19.328 18.281 1 89 593 ASN A N 1
ATOM 4577 C CA . ASN A 1 593 ? -32.031 18.672 18.594 1 89 593 ASN A CA 1
ATOM 4578 C C . ASN A 1 593 ? -32.562 17.891 17.391 1 89 593 ASN A C 1
ATOM 4580 O O . ASN A 1 593 ? -33.781 17.906 17.109 1 89 593 ASN A O 1
ATOM 4584 N N . PHE A 1 594 ? -31.594 17.344 16.594 1 87.25 594 PHE A N 1
ATOM 4585 C CA . PHE A 1 594 ? -31.953 16.453 15.5 1 87.25 594 PHE A CA 1
ATOM 4586 C C . PHE A 1 594 ? -31.938 15 15.961 1 87.25 594 PHE A C 1
ATOM 4588 O O . PHE A 1 594 ? -31 14.57 16.641 1 87.25 594 PHE A O 1
ATOM 4595 N N . THR A 1 595 ? -33.031 14.281 15.672 1 81.5 595 THR A N 1
ATOM 4596 C CA . THR A 1 595 ? -33.062 12.836 15.859 1 81.5 595 THR A CA 1
ATOM 4597 C C . THR A 1 595 ? -32.375 12.133 14.703 1 81.5 595 THR A C 1
ATOM 4599 O O . THR A 1 595 ? -32 12.758 13.703 1 81.5 595 THR A O 1
ATOM 4602 N N . ILE A 1 596 ? -32.125 10.898 14.977 1 80.56 596 ILE A N 1
ATOM 4603 C CA . ILE A 1 596 ? -31.562 10.109 13.891 1 80.56 596 ILE A CA 1
ATOM 4604 C C . ILE A 1 596 ? -32.438 10.25 12.641 1 80.56 596 ILE A C 1
ATOM 4606 O O . ILE A 1 596 ? -31.922 10.398 11.531 1 80.56 596 ILE A O 1
ATOM 4610 N N . GLU A 1 597 ? -33.719 10.234 12.812 1 76.38 597 GLU A N 1
ATOM 4611 C CA . GLU A 1 597 ? -34.656 10.375 11.711 1 76.38 597 GLU A CA 1
ATOM 4612 C C . GLU A 1 597 ? -34.5 11.727 11.016 1 76.38 597 GLU A C 1
ATOM 4614 O O . GLU A 1 597 ? -34.5 11.812 9.789 1 76.38 597 GLU A O 1
ATOM 4619 N N . ASN A 1 598 ? -34.344 12.805 11.789 1 82.75 598 ASN A N 1
ATOM 4620 C CA . ASN A 1 598 ? -34.156 14.133 11.234 1 82.75 598 ASN A CA 1
ATOM 4621 C C . ASN A 1 598 ? -32.875 14.195 10.398 1 82.75 598 ASN A C 1
ATOM 4623 O O . ASN A 1 598 ? -32.875 14.75 9.297 1 82.75 598 ASN A O 1
ATOM 4627 N N . LEU A 1 599 ? -31.859 13.656 11.016 1 81.88 599 LEU A N 1
ATOM 4628 C CA . LEU A 1 599 ? -30.562 13.656 10.344 1 81.88 599 LEU A CA 1
ATOM 4629 C C . LEU A 1 599 ? -30.641 12.891 9.023 1 81.88 599 LEU A C 1
ATOM 4631 O O . LEU A 1 599 ? -30.125 13.359 8 1 81.88 599 LEU A O 1
ATOM 4635 N N . GLN A 1 600 ? -31.312 11.852 9.062 1 76.94 600 GLN A N 1
ATOM 4636 C CA . GLN A 1 600 ? -31.469 11.039 7.859 1 76.94 600 GLN A CA 1
ATOM 4637 C C . GLN A 1 600 ? -32.312 11.766 6.816 1 76.94 600 GLN A C 1
ATOM 4639 O O . GLN A 1 600 ? -32 11.734 5.625 1 76.94 600 GLN A O 1
ATOM 4644 N N . LEU A 1 601 ? -33.406 12.328 7.234 1 73.94 601 LEU A N 1
ATOM 4645 C CA . LEU A 1 601 ? -34.344 13.047 6.352 1 73.94 601 LEU A CA 1
ATOM 4646 C C . LEU A 1 601 ? -33.625 14.219 5.68 1 73.94 601 LEU A C 1
ATOM 4648 O O . LEU A 1 601 ? -33.812 14.461 4.48 1 73.94 601 LEU A O 1
ATOM 4652 N N . MET A 1 602 ? -32.875 14.906 6.426 1 77.44 602 MET A N 1
ATOM 4653 C CA . MET A 1 602 ? -32.281 16.141 5.898 1 77.44 602 MET A CA 1
ATOM 4654 C C . MET A 1 602 ? -30.969 15.852 5.168 1 77.44 602 MET A C 1
ATOM 4656 O O . MET A 1 602 ? -30.641 16.516 4.188 1 77.44 602 MET A O 1
ATOM 4660 N N . PHE A 1 603 ? -30.266 14.875 5.641 1 75.38 603 PHE A N 1
ATOM 4661 C CA . PHE A 1 603 ? -28.906 14.75 5.141 1 75.38 603 PHE A CA 1
ATOM 4662 C C . PHE A 1 603 ? -28.688 13.391 4.496 1 75.38 603 PHE A C 1
ATOM 4664 O O . PHE A 1 603 ? -27.609 13.125 3.947 1 75.38 603 PHE A O 1
ATOM 4671 N N . GLY A 1 604 ? -29.703 12.609 4.664 1 60 604 GLY A N 1
ATOM 4672 C CA . GLY A 1 604 ? -29.594 11.227 4.23 1 60 604 GLY A CA 1
ATOM 4673 C C . GLY A 1 604 ? -29.125 11.086 2.797 1 60 604 GLY A C 1
ATOM 4674 O O . GLY A 1 604 ? -28.453 10.109 2.457 1 60 604 GLY A O 1
ATOM 4675 N N . SER A 1 605 ? -29.578 12.109 1.995 1 52.84 605 SER A N 1
ATOM 4676 C CA . SER A 1 605 ? -29.25 12.047 0.576 1 52.84 605 SER A CA 1
ATOM 4677 C C . SER A 1 605 ? -27.953 12.805 0.273 1 52.84 605 SER A C 1
ATOM 4679 O O . SER A 1 605 ? -27.547 12.906 -0.885 1 52.84 605 SER A O 1
ATOM 4681 N N . LYS A 1 606 ? -27.375 13.336 1.248 1 55.69 606 LYS A N 1
ATOM 4682 C CA . LYS A 1 606 ? -26.234 14.234 1.067 1 55.69 606 LYS A CA 1
ATOM 4683 C C . LYS A 1 606 ? -24.922 13.484 1.218 1 55.69 606 LYS A C 1
ATOM 4685 O O . LYS A 1 606 ? -24.891 12.344 1.686 1 55.69 606 LYS A O 1
ATOM 4690 N N . HIS A 1 607 ? -24.016 14.273 0.792 1 49.5 607 HIS A N 1
ATOM 4691 C CA . HIS A 1 607 ? -22.672 13.719 0.865 1 49.5 607 HIS A CA 1
ATOM 4692 C C . HIS A 1 607 ? -22.016 14.023 2.209 1 49.5 607 HIS A C 1
ATOM 4694 O O . HIS A 1 607 ? -22.5 14.891 2.951 1 49.5 607 HIS A O 1
ATOM 4700 N N . GLY A 1 608 ? -21.062 13.305 2.756 1 49.5 608 GLY A N 1
ATOM 4701 C CA . GLY A 1 608 ? -20.453 13.383 4.078 1 49.5 608 GLY A CA 1
ATOM 4702 C C . GLY A 1 608 ? -20.109 14.805 4.492 1 49.5 608 GLY A C 1
ATOM 4703 O O . GLY A 1 608 ? -20.391 15.203 5.625 1 49.5 608 GLY A O 1
ATOM 4704 N N . ASP A 1 609 ? -19.625 15.617 3.596 1 51.03 609 ASP A N 1
ATOM 4705 C CA . ASP A 1 609 ? -19.25 16.984 3.938 1 51.03 609 ASP A CA 1
ATOM 4706 C C . ASP A 1 609 ? -20.484 17.875 4.098 1 51.03 609 ASP A C 1
ATOM 4708 O O . ASP A 1 609 ? -20.391 19 4.586 1 51.03 609 ASP A O 1
ATOM 4712 N N . GLU A 1 610 ? -21.531 17.188 3.752 1 65.19 610 GLU A N 1
ATOM 4713 C CA . GLU A 1 610 ? -22.734 17.984 3.883 1 65.19 610 GLU A CA 1
ATOM 4714 C C . GLU A 1 610 ? -23.5 17.625 5.148 1 65.19 610 GLU A C 1
ATOM 4716 O O . GLU A 1 610 ? -24.531 18.234 5.465 1 65.19 610 GLU A O 1
ATOM 4721 N N . TRP A 1 611 ? -22.891 16.641 5.805 1 76.81 611 TRP A N 1
ATOM 4722 C CA . TRP A 1 611 ? -23.5 16.359 7.102 1 76.81 611 TRP A CA 1
ATOM 4723 C C . TRP A 1 611 ? -23.016 17.344 8.156 1 76.81 611 TRP A C 1
ATOM 4725 O O . TRP A 1 611 ? -21.953 17.953 8.016 1 76.81 611 TRP A O 1
ATOM 4735 N N . PRO A 1 612 ? -23.734 17.422 9.109 1 84.75 612 PRO A N 1
ATOM 4736 C CA . PRO A 1 612 ? -23.281 18.312 10.172 1 84.75 612 PRO A CA 1
ATOM 4737 C C . PRO A 1 612 ? -22.016 17.812 10.867 1 84.75 612 PRO A C 1
ATOM 4739 O O . PRO A 1 612 ? -21.859 16.594 11.062 1 84.75 612 PRO A O 1
ATOM 4742 N N . ASP A 1 613 ? -21.172 18.828 11.094 1 80.06 613 ASP A N 1
ATOM 4743 C CA . ASP A 1 613 ? -19.969 18.531 11.859 1 80.06 613 ASP A CA 1
ATOM 4744 C C . ASP A 1 613 ? -20.328 18.109 13.289 1 80.06 613 ASP A C 1
ATOM 4746 O O . ASP A 1 613 ? -19.641 17.266 13.883 1 80.06 613 ASP A O 1
ATOM 4750 N N . VAL A 1 614 ? -21.312 18.719 13.812 1 85.62 614 VAL A N 1
ATOM 4751 C CA . VAL A 1 614 ? -21.672 18.578 15.219 1 85.62 614 VAL A CA 1
ATOM 4752 C C . VAL A 1 614 ? -23.203 18.516 15.352 1 85.62 614 VAL A C 1
ATOM 4754 O O . VAL A 1 614 ? -23.922 19.188 14.625 1 85.62 614 VAL A O 1
ATOM 4757 N N . VAL A 1 615 ? -23.594 17.547 16.234 1 89 615 VAL A N 1
ATOM 4758 C CA . VAL A 1 615 ? -25 17.562 16.641 1 89 615 VAL A CA 1
ATOM 4759 C C . VAL A 1 615 ? -25.094 17.766 18.156 1 89 615 VAL A C 1
ATOM 4761 O O . VAL A 1 615 ? -24.344 17.141 18.922 1 89 615 VAL A O 1
ATOM 4764 N N . GLN A 1 616 ? -25.859 18.75 18.484 1 90.19 616 GLN A N 1
ATOM 4765 C CA . GLN A 1 616 ? -26.141 19 19.891 1 90.19 616 GLN A CA 1
ATOM 4766 C C . GLN A 1 616 ? -27.484 18.406 20.297 1 90.19 616 GLN A C 1
ATOM 4768 O O . GLN A 1 616 ? -28.5 18.641 19.641 1 90.19 616 GLN A O 1
ATOM 4773 N N . VAL A 1 617 ? -27.391 17.5 21.375 1 86.12 617 VAL A N 1
ATOM 4774 C CA . VAL A 1 617 ? -28.641 16.844 21.75 1 86.12 617 VAL A CA 1
ATOM 4775 C C . VAL A 1 617 ? -28.75 16.812 23.281 1 86.12 617 VAL A C 1
ATOM 4777 O O . VAL A 1 617 ? -27.75 16.938 23.984 1 86.12 617 VAL A O 1
ATOM 4780 N N . HIS A 1 618 ? -30.062 16.688 23.688 1 83.44 618 HIS A N 1
ATOM 4781 C CA . HIS A 1 618 ? -30.328 16.469 25.109 1 83.44 618 HIS A CA 1
ATOM 4782 C C . HIS A 1 618 ? -29.875 15.078 25.547 1 83.44 618 HIS A C 1
ATOM 4784 O O . HIS A 1 618 ? -29.922 14.125 24.766 1 83.44 618 HIS A O 1
ATOM 4790 N N . VAL A 1 619 ? -29.391 14.977 26.766 1 81.81 619 VAL A N 1
ATOM 4791 C CA . VAL A 1 619 ? -28.875 13.734 27.312 1 81.81 619 VAL A CA 1
ATOM 4792 C C . VAL A 1 619 ? -29.891 12.617 27.125 1 81.81 619 VAL A C 1
ATOM 4794 O O . VAL A 1 619 ? -29.516 11.445 26.984 1 81.81 619 VAL A O 1
ATOM 4797 N N . SER A 1 620 ? -31.172 12.914 27 1 74.44 620 SER A N 1
ATOM 4798 C CA . SER A 1 620 ? -32.219 11.914 26.844 1 74.44 620 SER A CA 1
ATOM 4799 C C . SER A 1 620 ? -32.188 11.297 25.453 1 74.44 620 SER A C 1
ATOM 4801 O O . SER A 1 620 ? -32.656 10.172 25.25 1 74.44 620 SER A O 1
ATOM 4803 N N . VAL A 1 621 ? -31.641 12.047 24.5 1 76.69 621 VAL A N 1
ATOM 4804 C CA . VAL A 1 621 ? -31.609 11.57 23.125 1 76.69 621 VAL A CA 1
ATOM 4805 C C . VAL A 1 621 ? -30.297 10.859 22.844 1 76.69 621 VAL A C 1
ATOM 4807 O O . VAL A 1 621 ? -30.172 10.117 21.875 1 76.69 621 VAL A O 1
ATOM 4810 N N . CYS A 1 622 ? -29.406 11.148 23.75 1 76.44 622 CYS A N 1
ATOM 4811 C CA . CYS A 1 622 ? -28.062 10.625 23.531 1 76.44 622 CYS A CA 1
ATOM 4812 C C . CYS A 1 622 ? -27.984 9.156 23.938 1 76.44 622 CYS A C 1
ATOM 4814 O O . CYS A 1 622 ? -27.234 8.812 24.859 1 76.44 622 CYS A O 1
ATOM 4816 N N . THR A 1 623 ? -28.734 8.328 23.234 1 74.81 623 THR A N 1
ATOM 4817 C CA . THR A 1 623 ? -28.734 6.887 23.453 1 74.81 623 THR A CA 1
ATOM 4818 C C . THR A 1 623 ? -27.516 6.246 22.797 1 74.81 623 THR A C 1
ATOM 4820 O O . THR A 1 623 ? -26.797 6.898 22.031 1 74.81 623 THR A O 1
ATOM 4823 N N . GLN A 1 624 ? -27.234 5.121 23.188 1 72.12 624 GLN A N 1
ATOM 4824 C CA . GLN A 1 624 ? -26.125 4.398 22.562 1 72.12 624 GLN A CA 1
ATOM 4825 C C . GLN A 1 624 ? -26.328 4.285 21.047 1 72.12 624 GLN A C 1
ATOM 4827 O O . GLN A 1 624 ? -25.375 4.391 20.281 1 72.12 624 GLN A O 1
ATOM 4832 N N . LYS A 1 625 ? -27.594 4.152 20.734 1 69.88 625 LYS A N 1
ATOM 4833 C CA . LYS A 1 625 ? -27.938 4.109 19.312 1 69.88 625 LYS A CA 1
ATOM 4834 C C . LYS A 1 625 ? -27.594 5.43 18.625 1 69.88 625 LYS A C 1
ATOM 4836 O O . LYS A 1 625 ? -27.078 5.438 17.5 1 69.88 625 LYS A O 1
ATOM 4841 N N . PHE A 1 626 ? -27.859 6.531 19.281 1 79.38 626 PHE A N 1
ATOM 4842 C CA . PHE A 1 626 ? -27.578 7.855 18.75 1 79.38 626 PHE A CA 1
ATOM 4843 C C . PHE A 1 626 ? -26.078 8.07 18.609 1 79.38 626 PHE A C 1
ATOM 4845 O O . PHE A 1 626 ? -25.609 8.555 17.578 1 79.38 626 PHE A O 1
ATOM 4852 N N . ILE A 1 627 ? -25.344 7.645 19.625 1 75.19 627 ILE A N 1
ATOM 4853 C CA . ILE A 1 627 ? -23.906 7.816 19.641 1 75.19 627 ILE A CA 1
ATOM 4854 C C . ILE A 1 627 ? -23.266 7.008 18.516 1 75.19 627 ILE A C 1
ATOM 4856 O O . ILE A 1 627 ? -22.406 7.512 17.797 1 75.19 627 ILE A O 1
ATOM 4860 N N . GLU A 1 628 ? -23.844 5.938 18.406 1 67.56 628 GLU A N 1
ATOM 4861 C CA . GLU A 1 628 ? -23.344 5.055 17.375 1 67.56 628 GLU A CA 1
ATOM 4862 C C . GLU A 1 628 ? -23.625 5.625 15.977 1 67.56 628 GLU A C 1
ATOM 4864 O O . GLU A 1 628 ? -22.766 5.598 15.102 1 67.56 628 GLU A O 1
ATOM 4869 N N . PHE A 1 629 ? -24.922 6.113 15.828 1 70.12 629 PHE A N 1
ATOM 4870 C CA . PHE A 1 629 ? -25.312 6.727 14.562 1 70.12 629 PHE A CA 1
ATOM 4871 C C . PHE A 1 629 ? -24.375 7.879 14.219 1 70.12 629 PHE A C 1
ATOM 4873 O O . PHE A 1 629 ? -23.828 7.93 13.117 1 70.12 629 PHE A O 1
ATOM 4880 N N . CYS A 1 630 ? -24.094 8.758 15.148 1 75.81 630 CYS A N 1
ATOM 4881 C CA . CYS A 1 630 ? -23.281 9.953 14.93 1 75.81 630 CYS A CA 1
ATOM 4882 C C . CYS A 1 630 ? -21.828 9.578 14.695 1 75.81 630 CYS A C 1
ATOM 4884 O O . CYS A 1 630 ? -21.156 10.172 13.852 1 75.81 630 CYS A O 1
ATOM 4886 N N . SER A 1 631 ? -21.438 8.633 15.5 1 67.06 631 SER A N 1
ATOM 4887 C CA . SER A 1 631 ? -20.078 8.156 15.336 1 67.06 631 SER A CA 1
ATOM 4888 C C . SER A 1 631 ? -19.844 7.605 13.93 1 67.06 631 SER A C 1
ATOM 4890 O O . SER A 1 631 ? -18.828 7.898 13.305 1 67.06 631 SER A O 1
ATOM 4892 N N . ASN A 1 632 ? -20.906 7.039 13.461 1 59.91 632 ASN A N 1
ATOM 4893 C CA . ASN A 1 632 ? -20.844 6.465 12.117 1 59.91 632 ASN A CA 1
ATOM 4894 C C . ASN A 1 632 ? -20.828 7.547 11.047 1 59.91 632 ASN A C 1
ATOM 4896 O O . ASN A 1 632 ? -20.234 7.352 9.977 1 59.91 632 ASN A O 1
ATOM 4900 N N . MET A 1 633 ? -21.5 8.648 11.391 1 64.12 633 MET A N 1
ATOM 4901 C CA . MET A 1 633 ? -21.594 9.742 10.43 1 64.12 633 MET A CA 1
ATOM 4902 C C . MET A 1 633 ? -20.547 10.812 10.711 1 64.12 633 MET A C 1
ATOM 4904 O O . MET A 1 633 ? -20.578 11.898 10.133 1 64.12 633 MET A O 1
ATOM 4908 N N . SER A 1 634 ? -19.562 10.492 11.57 1 63.06 634 SER A N 1
ATOM 4909 C CA . SER A 1 634 ? -18.531 11.43 11.992 1 63.06 634 SER A CA 1
ATOM 4910 C C . SER A 1 634 ? -19.141 12.758 12.438 1 63.06 634 SER A C 1
ATOM 4912 O O . SER A 1 634 ? -18.656 13.828 12.055 1 63.06 634 SER A O 1
ATOM 4914 N N . ILE A 1 635 ? -20.172 12.648 13.086 1 79.44 635 ILE A N 1
ATOM 4915 C CA . ILE A 1 635 ? -20.812 13.805 13.711 1 79.44 635 ILE A CA 1
ATOM 4916 C C . ILE A 1 635 ? -20.438 13.852 15.195 1 79.44 635 ILE A C 1
ATOM 4918 O O . ILE A 1 635 ? -20.656 12.883 15.922 1 79.44 635 ILE A O 1
ATOM 4922 N N . ASP A 1 636 ? -19.703 14.93 15.5 1 79.56 636 ASP A N 1
ATOM 4923 C CA . ASP A 1 636 ? -19.453 15.109 16.938 1 79.56 636 ASP A CA 1
ATOM 4924 C C . ASP A 1 636 ? -20.75 15.398 17.688 1 79.56 636 ASP A C 1
ATOM 4926 O O . ASP A 1 636 ? -21.656 16.031 17.141 1 79.56 636 ASP A O 1
ATOM 4930 N N . ILE A 1 637 ? -20.734 14.844 18.906 1 84.19 637 ILE A N 1
ATOM 4931 C CA . ILE A 1 637 ? -21.938 15.031 19.719 1 84.19 637 ILE A CA 1
ATOM 4932 C C . ILE A 1 637 ? -21.625 15.945 20.906 1 84.19 637 ILE A C 1
ATOM 4934 O O . ILE A 1 637 ? -20.609 15.773 21.562 1 84.19 637 ILE A O 1
ATOM 4938 N N . MET A 1 638 ? -22.391 16.938 21.016 1 86.19 638 MET A N 1
ATOM 4939 C CA . MET A 1 638 ? -22.422 17.766 22.219 1 86.19 638 MET A CA 1
ATOM 4940 C C . MET A 1 638 ? -23.719 17.531 23 1 86.19 638 MET A C 1
ATOM 4942 O O . MET A 1 638 ? -24.812 17.625 22.422 1 86.19 638 MET A O 1
ATOM 4946 N N . VAL A 1 639 ? -23.5 17.141 24.25 1 84.38 639 VAL A N 1
ATOM 4947 C CA . VAL A 1 639 ? -24.672 16.766 25.031 1 84.38 639 VAL A CA 1
ATOM 4948 C C . VAL A 1 639 ? -24.984 17.859 26.062 1 84.38 639 VAL A C 1
ATOM 4950 O O . VAL A 1 639 ? -24.078 18.297 26.797 1 84.38 639 VAL A O 1
ATOM 4953 N N . TYR A 1 640 ? -26.281 18.328 26 1 86.38 640 TYR A N 1
ATOM 4954 C CA . TYR A 1 640 ? -26.719 19.25 27.047 1 86.38 640 TYR A CA 1
ATOM 4955 C C . TYR A 1 640 ? -27.75 18.594 27.953 1 86.38 640 TYR A C 1
ATOM 4957 O O . TYR A 1 640 ? -28.172 17.469 27.719 1 86.38 640 TYR A O 1
ATOM 4965 N N . GLY A 1 641 ? -28.016 19.156 29.016 1 78.44 641 GLY A N 1
ATOM 4966 C CA . GLY A 1 641 ? -28.969 18.641 29.969 1 78.44 641 GLY A CA 1
ATOM 4967 C C . GLY A 1 641 ? -28.391 17.578 30.875 1 78.44 641 GLY A C 1
ATOM 4968 O O . GLY A 1 641 ? -29.109 16.734 31.406 1 78.44 641 GLY A O 1
ATOM 4969 N N . VAL A 1 642 ? -27.078 17.531 30.984 1 74.75 642 VAL A N 1
ATOM 4970 C CA . VAL A 1 642 ? -26.406 16.438 31.688 1 74.75 642 VAL A CA 1
ATOM 4971 C C . VAL A 1 642 ? -26.531 16.656 33.188 1 74.75 642 VAL A C 1
ATOM 4973 O O . VAL A 1 642 ? -26.406 15.703 33.969 1 74.75 642 VAL A O 1
ATOM 4976 N N . MET A 1 643 ? -26.562 17.875 33.656 1 62.53 643 MET A N 1
ATOM 4977 C CA . MET A 1 643 ? -26.594 18.141 35.062 1 62.53 643 MET A CA 1
ATOM 4978 C C . MET A 1 643 ? -28.016 18.078 35.625 1 62.53 643 MET A C 1
ATOM 4980 O O . MET A 1 643 ? -28.25 18.328 36.781 1 62.53 643 MET A O 1
ATOM 4984 N N . GLN A 1 644 ? -29 18 34.75 1 51.84 644 GLN A N 1
ATOM 4985 C CA . GLN A 1 644 ? -30.344 18.078 35.281 1 51.84 644 GLN A CA 1
ATOM 4986 C C . GLN A 1 644 ? -30.547 17.078 36.406 1 51.84 644 GLN A C 1
ATOM 4988 O O . GLN A 1 644 ? -31.297 17.344 37.375 1 51.84 644 GLN A O 1
ATOM 4993 N N . ASN A 1 645 ? -30.156 15.883 36.281 1 45.88 645 ASN A N 1
ATOM 4994 C CA . ASN A 1 645 ? -30.484 15.023 37.406 1 45.88 645 ASN A CA 1
ATOM 4995 C C . ASN A 1 645 ? -29.344 14.961 38.406 1 45.88 645 ASN A C 1
ATOM 4997 O O . ASN A 1 645 ? -29.281 14.047 39.25 1 45.88 645 ASN A O 1
ATOM 5001 N N . GLY A 1 646 ? -28.469 16 38.5 1 48.88 646 GLY A N 1
ATOM 5002 C CA . GLY A 1 646 ? -27.438 16.062 39.531 1 48.88 646 GLY A CA 1
ATOM 5003 C C . GLY A 1 646 ? -26.25 15.18 39.219 1 48.88 646 GLY A C 1
ATOM 5004 O O . GLY A 1 646 ? -25.359 15.016 40.062 1 48.88 646 GLY A O 1
ATOM 5005 N N . ILE A 1 647 ? -26.281 14.477 38.188 1 50.31 647 ILE A N 1
ATOM 5006 C CA . ILE A 1 647 ? -25.312 13.383 38.125 1 50.31 647 ILE A CA 1
ATOM 5007 C C . ILE A 1 647 ? -24.094 13.812 37.312 1 50.31 647 ILE A C 1
ATOM 5009 O O . ILE A 1 647 ? -24.156 13.898 36.094 1 50.31 647 ILE A O 1
ATOM 5013 N N . LEU A 1 648 ? -23.109 14.469 37.875 1 59.66 648 LEU A N 1
ATOM 5014 C CA . LEU A 1 648 ? -21.75 14.688 37.406 1 59.66 648 LEU A CA 1
ATOM 5015 C C . LEU A 1 648 ? -21.156 13.406 36.844 1 59.66 648 LEU A C 1
ATOM 5017 O O . LEU A 1 648 ? -20.359 13.453 35.875 1 59.66 648 LEU A O 1
ATOM 5021 N N . GLU A 1 649 ? -21.703 12.422 37.25 1 63.5 649 GLU A N 1
ATOM 5022 C CA . GLU A 1 649 ? -21.188 11.117 36.844 1 63.5 649 GLU A CA 1
ATOM 5023 C C . GLU A 1 649 ? -21.547 10.82 35.406 1 63.5 649 GLU A C 1
ATOM 5025 O O . GLU A 1 649 ? -20.766 10.234 34.656 1 63.5 649 GLU A O 1
ATOM 5030 N N . ALA A 1 650 ? -22.734 11.312 35.031 1 66.19 650 ALA A N 1
ATOM 5031 C CA . ALA A 1 650 ? -23.156 11.102 33.656 1 66.19 650 ALA A CA 1
ATOM 5032 C C . ALA A 1 650 ? -22.297 11.898 32.688 1 66.19 650 ALA A C 1
ATOM 5034 O O . ALA A 1 650 ? -21.891 11.383 31.641 1 66.19 650 ALA A O 1
ATOM 5035 N N . ALA A 1 651 ? -21.984 13.109 33.125 1 74.38 651 ALA A N 1
ATOM 5036 C CA . ALA A 1 651 ? -21.125 13.945 32.281 1 74.38 651 ALA A CA 1
ATOM 5037 C C . ALA A 1 651 ? -19.734 13.32 32.125 1 74.38 651 ALA A C 1
ATOM 5039 O O . ALA A 1 651 ? -19.172 13.32 31.031 1 74.38 651 ALA A O 1
ATOM 5040 N N . LYS A 1 652 ? -19.344 12.781 33.188 1 71.12 652 LYS A N 1
ATOM 5041 C CA . LYS A 1 652 ? -18.047 12.109 33.156 1 71.12 652 LYS A CA 1
ATOM 5042 C C . LYS A 1 652 ? -18.062 10.938 32.188 1 71.12 652 LYS A C 1
ATOM 5044 O O . LYS A 1 652 ? -17.125 10.773 31.375 1 71.12 652 LYS A O 1
ATOM 5049 N N . GLY A 1 653 ? -19.109 10.219 32.312 1 71.44 653 GLY A N 1
ATOM 5050 C CA . GLY A 1 653 ? -19.234 9.078 31.422 1 71.44 653 GLY A CA 1
ATOM 5051 C C . GLY A 1 653 ? -19.266 9.453 29.953 1 71.44 653 GLY A C 1
ATOM 5052 O O . GLY A 1 653 ? -18.656 8.781 29.125 1 71.44 653 GLY A O 1
ATOM 5053 N N . LEU A 1 654 ? -19.922 10.539 29.719 1 75.44 654 LEU A N 1
ATOM 5054 C CA . LEU A 1 654 ? -20.031 11 28.328 1 75.44 654 LEU A CA 1
ATOM 5055 C C . LEU A 1 654 ? -18.688 11.523 27.828 1 75.44 654 LEU A C 1
ATOM 5057 O O . LEU A 1 654 ? -18.281 11.227 26.703 1 75.44 654 LEU A O 1
ATOM 5061 N N . LEU A 1 655 ? -18.031 12.211 28.703 1 73.12 655 LEU A N 1
ATOM 5062 C CA . LEU A 1 655 ? -16.719 12.734 28.344 1 73.12 655 LEU A CA 1
ATOM 5063 C C . LEU A 1 655 ? -15.727 11.602 28.109 1 73.12 655 LEU A C 1
ATOM 5065 O O . LEU A 1 655 ? -14.906 11.672 27.188 1 73.12 655 LEU A O 1
ATOM 5069 N N . GLU A 1 656 ? -15.914 10.602 28.828 1 66.75 656 GLU A N 1
ATOM 5070 C CA . GLU A 1 656 ? -15.047 9.438 28.688 1 66.75 656 GLU A CA 1
ATOM 5071 C C . GLU A 1 656 ? -15.273 8.734 27.359 1 66.75 656 GLU A C 1
ATOM 5073 O O . GLU A 1 656 ? -14.359 8.102 26.812 1 66.75 656 GLU A O 1
ATOM 5078 N N . GLN A 1 657 ? -16.469 8.992 26.922 1 65.19 657 GLN A N 1
ATOM 5079 C CA . GLN A 1 657 ? -16.812 8.391 25.641 1 65.19 657 GLN A CA 1
ATOM 5080 C C . GLN A 1 657 ? -16.406 9.289 24.484 1 65.19 657 GLN A C 1
ATOM 5082 O O . GLN A 1 657 ? -16.75 9.016 23.328 1 65.19 657 GLN A O 1
ATOM 5087 N N . GLY A 1 658 ? -15.844 10.398 24.844 1 67.31 658 GLY A N 1
ATOM 5088 C CA . GLY A 1 658 ? -15.352 11.305 23.812 1 67.31 658 GLY A CA 1
ATOM 5089 C C . GLY A 1 658 ? -16.391 12.312 23.344 1 67.31 658 GLY A C 1
ATOM 5090 O O . GLY A 1 658 ? -16.234 12.93 22.297 1 67.31 658 GLY A O 1
ATOM 5091 N N . LEU A 1 659 ? -17.422 12.477 24.094 1 77.81 659 LEU A N 1
ATOM 5092 C CA . LEU A 1 659 ? -18.469 13.43 23.75 1 77.81 659 LEU A CA 1
ATOM 5093 C C . LEU A 1 659 ? -18.25 14.766 24.453 1 77.81 659 LEU A C 1
ATOM 5095 O O . LEU A 1 659 ? -17.594 14.82 25.5 1 77.81 659 LEU A O 1
ATOM 5099 N N . GLY A 1 660 ? -18.625 15.844 23.734 1 80.5 660 GLY A N 1
ATOM 5100 C CA . GLY A 1 660 ? -18.672 17.125 24.438 1 80.5 660 GLY A CA 1
ATOM 5101 C C . GLY A 1 660 ? -19.891 17.25 25.328 1 80.5 660 GLY A C 1
ATOM 5102 O O . GLY A 1 660 ? -20.938 16.641 25.078 1 80.5 660 GLY A O 1
ATOM 5103 N N . VAL A 1 661 ? -19.703 17.984 26.469 1 82.88 661 VAL A N 1
ATOM 5104 C CA . VAL A 1 661 ? -20.812 18.203 27.375 1 82.88 661 VAL A CA 1
ATOM 5105 C C . VAL A 1 661 ? -20.969 19.688 27.656 1 82.88 661 VAL A C 1
ATOM 5107 O O . VAL A 1 661 ? -19.984 20.422 27.734 1 82.88 661 VAL A O 1
ATOM 5110 N N . LEU A 1 662 ? -22.219 20.094 27.656 1 86.31 662 LEU A N 1
ATOM 5111 C CA . LEU A 1 662 ? -22.578 21.453 28.047 1 86.31 662 LEU A CA 1
ATOM 5112 C C . LEU A 1 662 ? -23.203 21.469 29.438 1 86.31 662 LEU A C 1
ATOM 5114 O O . LEU A 1 662 ? -24.141 20.719 29.703 1 86.31 662 LEU A O 1
ATOM 5118 N N . VAL A 1 663 ? -22.578 22.25 30.312 1 85.69 663 VAL A N 1
ATOM 5119 C CA . VAL A 1 663 ? -23.125 22.438 31.656 1 85.69 663 VAL A CA 1
ATOM 5120 C C . VAL A 1 663 ? -23.5 23.906 31.859 1 85.69 663 VAL A C 1
ATOM 5122 O O . VAL A 1 663 ? -23.016 24.781 31.156 1 85.69 663 VAL A O 1
ATOM 5125 N N . SER A 1 664 ? -24.484 24.078 32.719 1 85.81 664 SER A N 1
ATOM 5126 C CA . SER A 1 664 ? -24.922 25.438 33 1 85.81 664 SER A CA 1
ATOM 5127 C C . SER A 1 664 ? -25.281 25.594 34.5 1 85.81 664 SER A C 1
ATOM 5129 O O . SER A 1 664 ? -25.625 24.609 35.156 1 85.81 664 SER A O 1
ATOM 5131 N N . SER A 1 665 ? -25.016 26.75 35.031 1 83.44 665 SER A N 1
ATOM 5132 C CA . SER A 1 665 ? -25.391 27.109 36.406 1 83.44 665 SER A CA 1
ATOM 5133 C C . SER A 1 665 ? -25.406 28.625 36.594 1 83.44 665 SER A C 1
ATOM 5135 O O . SER A 1 665 ? -24.75 29.359 35.844 1 83.44 665 SER A O 1
ATOM 5137 N N . THR A 1 666 ? -26.266 29.156 37.469 1 84.12 666 THR A N 1
ATOM 5138 C CA . THR A 1 666 ? -26.25 30.562 37.812 1 84.12 666 THR A CA 1
ATOM 5139 C C . THR A 1 666 ? -25.391 30.812 39.062 1 84.12 666 THR A C 1
ATOM 5141 O O . THR A 1 666 ? -25.109 31.953 39.406 1 84.12 666 THR A O 1
ATOM 5144 N N . ARG A 1 667 ? -25.016 29.812 39.75 1 82.62 667 ARG A N 1
ATOM 5145 C CA . ARG A 1 667 ? -24.234 29.922 40.969 1 82.62 667 ARG A CA 1
ATOM 5146 C C . ARG A 1 667 ? -22.75 29.797 40.688 1 82.62 667 ARG A C 1
ATOM 5148 O O . ARG A 1 667 ? -22.297 28.75 40.188 1 82.62 667 ARG A O 1
ATOM 5155 N N . PRO A 1 668 ? -21.922 30.781 41.031 1 86.44 668 PRO A N 1
ATOM 5156 C CA . PRO A 1 668 ? -20.484 30.75 40.75 1 86.44 668 PRO A CA 1
ATOM 5157 C C . PRO A 1 668 ? -19.812 29.5 41.344 1 86.44 668 PRO A C 1
ATOM 5159 O O . PRO A 1 668 ? -18.953 28.906 40.688 1 86.44 668 PRO A O 1
ATOM 5162 N N . ALA A 1 669 ? -20.188 29.109 42.562 1 82.44 669 ALA A N 1
ATOM 5163 C CA . ALA A 1 669 ? -19.578 27.938 43.188 1 82.44 669 ALA A CA 1
ATOM 5164 C C . ALA A 1 669 ? -19.812 26.688 42.344 1 82.44 669 ALA A C 1
ATOM 5166 O O . ALA A 1 669 ? -18.906 25.875 42.188 1 82.44 669 ALA A O 1
ATOM 5167 N N . ASN A 1 670 ? -21.016 26.531 41.844 1 83.88 670 ASN A N 1
ATOM 5168 C CA . ASN A 1 670 ? -21.328 25.375 41 1 83.88 670 ASN A CA 1
ATOM 5169 C C . ASN A 1 670 ? -20.578 25.406 39.688 1 83.88 670 ASN A C 1
ATOM 5171 O O . ASN A 1 670 ? -20.141 24.375 39.188 1 83.88 670 ASN A O 1
ATOM 5175 N N . ILE A 1 671 ? -20.438 26.609 39.094 1 83.62 671 ILE A N 1
ATOM 5176 C CA . ILE A 1 671 ? -19.75 26.766 37.812 1 83.62 671 ILE A CA 1
ATOM 5177 C C . ILE A 1 671 ? -18.297 26.297 37.969 1 83.62 671 ILE A C 1
ATOM 5179 O O . ILE A 1 671 ? -17.812 25.516 37.125 1 83.62 671 ILE A O 1
ATOM 5183 N N . ARG A 1 672 ? -17.688 26.672 39.062 1 82.62 672 ARG A N 1
ATOM 5184 C CA . ARG A 1 672 ? -16.312 26.297 39.312 1 82.62 672 ARG A CA 1
ATOM 5185 C C . ARG A 1 672 ? -16.203 24.797 39.594 1 82.62 672 ARG A C 1
ATOM 5187 O O . ARG A 1 672 ? -15.32 24.125 39.062 1 82.62 672 ARG A O 1
ATOM 5194 N N . LYS A 1 673 ? -17.062 24.344 40.375 1 80.25 673 LYS A N 1
ATOM 5195 C CA . LYS A 1 673 ? -17.047 22.938 40.781 1 80.25 673 LYS A CA 1
ATOM 5196 C C . LYS A 1 673 ? -17.234 22.031 39.562 1 80.25 673 LYS A C 1
ATOM 5198 O O . LYS A 1 673 ? -16.547 21.016 39.438 1 80.25 673 LYS A O 1
ATOM 5203 N N . ASN A 1 674 ? -18.188 22.375 38.781 1 80.38 674 ASN A N 1
ATOM 5204 C CA . ASN A 1 674 ? -18.438 21.578 37.594 1 80.38 674 ASN A CA 1
ATOM 5205 C C . ASN A 1 674 ? -17.203 21.5 36.688 1 80.38 674 ASN A C 1
ATOM 5207 O O . ASN A 1 674 ? -16.859 20.422 36.188 1 80.38 674 ASN A O 1
ATOM 5211 N N . PHE A 1 675 ? -16.578 22.625 36.5 1 80.06 675 PHE A N 1
ATOM 5212 C CA . PHE A 1 675 ? -15.398 22.641 35.656 1 80.06 675 PHE A CA 1
ATOM 5213 C C . PHE A 1 675 ? -14.281 21.812 36.281 1 80.06 675 PHE A C 1
ATOM 5215 O O . PHE A 1 675 ? -13.656 21 35.594 1 80.06 675 PHE A O 1
ATOM 5222 N N . GLU A 1 676 ? -14.031 21.984 37.469 1 73.81 676 GLU A N 1
ATOM 5223 C CA . GLU A 1 676 ? -12.969 21.266 38.156 1 73.81 676 GLU A CA 1
ATOM 5224 C C . GLU A 1 676 ? -13.203 19.75 38.094 1 73.81 676 GLU A C 1
ATOM 5226 O O . GLU A 1 676 ? -12.25 18.984 37.938 1 73.81 676 GLU A O 1
ATOM 5231 N N . THR A 1 677 ? -14.406 19.406 38.188 1 72.19 677 THR A N 1
ATOM 5232 C CA . THR A 1 677 ? -14.758 17.984 38.188 1 72.19 677 THR A CA 1
ATOM 5233 C C . THR A 1 677 ? -14.641 17.391 36.812 1 72.19 677 THR A C 1
ATOM 5235 O O . THR A 1 677 ? -14.203 16.234 36.656 1 72.19 677 THR A O 1
ATOM 5238 N N . LEU A 1 678 ? -15.008 18.172 35.844 1 73.75 678 LEU A N 1
ATOM 5239 C CA . LEU A 1 678 ? -15.133 17.594 34.531 1 73.75 678 LEU A CA 1
ATOM 5240 C C . LEU A 1 678 ? -13.875 17.844 33.688 1 73.75 678 LEU A C 1
ATOM 5242 O O . LEU A 1 678 ? -13.57 17.094 32.75 1 73.75 678 LEU A O 1
ATOM 5246 N N . ALA A 1 679 ? -13.211 18.844 34.031 1 64.12 679 ALA A N 1
ATOM 5247 C CA . ALA A 1 679 ? -12.039 19.234 33.25 1 64.12 679 ALA A CA 1
ATOM 5248 C C . ALA A 1 679 ? -11 18.125 33.25 1 64.12 679 ALA A C 1
ATOM 5250 O O . ALA A 1 679 ? -10.242 17.984 32.281 1 64.12 679 ALA A O 1
ATOM 5251 N N . GLU A 1 680 ? -11.031 17.328 34.219 1 59.91 680 GLU A N 1
ATOM 5252 C CA . GLU A 1 680 ? -10.055 16.25 34.281 1 59.91 680 GLU A CA 1
ATOM 5253 C C . GLU A 1 680 ? -10.352 15.172 33.25 1 59.91 680 GLU A C 1
ATOM 5255 O O . GLU A 1 680 ? -9.469 14.391 32.875 1 59.91 680 GLU A O 1
ATOM 5260 N N . TYR A 1 681 ? -11.586 15.195 32.75 1 53.31 681 TYR A N 1
ATOM 5261 C CA . TYR A 1 681 ? -12 14.164 31.828 1 53.31 681 TYR A CA 1
ATOM 5262 C C . TYR A 1 681 ? -11.875 14.648 30.391 1 53.31 681 TYR A C 1
ATOM 5264 O O . TYR A 1 681 ? -12.281 13.953 29.453 1 53.31 681 TYR A O 1
ATOM 5272 N N . VAL A 1 682 ? -11.617 15.773 30.219 1 50.31 682 VAL A N 1
ATOM 5273 C CA . VAL A 1 682 ? -11.359 16.328 28.891 1 50.31 682 VAL A CA 1
ATOM 5274 C C . VAL A 1 682 ? -9.859 16.5 28.688 1 50.31 682 VAL A C 1
ATOM 5276 O O . VAL A 1 682 ? -9.125 16.828 29.625 1 50.31 682 VAL A O 1
ATOM 5279 N N . GLY A 1 683 ? -9.094 15.734 27.766 1 42.62 683 GLY A N 1
ATOM 5280 C CA . GLY A 1 683 ? -7.66 15.844 27.562 1 42.62 683 GLY A CA 1
ATOM 5281 C C . GLY A 1 683 ? -7.199 17.266 27.328 1 42.62 683 GLY A C 1
ATOM 5282 O O . GLY A 1 683 ? -7.984 18.109 26.891 1 42.62 683 GLY A O 1
ATOM 5283 N N . MET B 1 1 ? -31.688 55.094 -8.477 1 17.69 1 MET B N 1
ATOM 5284 C CA . MET B 1 1 ? -31.047 54.438 -9.609 1 17.69 1 MET B CA 1
ATOM 5285 C C . MET B 1 1 ? -29.766 53.75 -9.18 1 17.69 1 MET B C 1
ATOM 5287 O O . MET B 1 1 ? -28.766 54.406 -8.883 1 17.69 1 MET B O 1
ATOM 5291 N N . GLY B 1 2 ? -29.859 52.906 -8.336 1 19.44 2 GLY B N 1
ATOM 5292 C CA . GLY B 1 2 ? -28.922 52.562 -7.285 1 19.44 2 GLY B CA 1
ATOM 5293 C C . GLY B 1 2 ? -27.734 51.75 -7.797 1 19.44 2 GLY B C 1
ATOM 5294 O O . GLY B 1 2 ? -27.891 50.906 -8.664 1 19.44 2 GLY B O 1
ATOM 5295 N N . ASN B 1 3 ? -26.531 52.188 -7.883 1 18.28 3 ASN B N 1
ATOM 5296 C CA . ASN B 1 3 ? -25.328 51.906 -8.664 1 18.28 3 ASN B CA 1
ATOM 5297 C C . ASN B 1 3 ? -24.75 50.531 -8.359 1 18.28 3 ASN B C 1
ATOM 5299 O O . ASN B 1 3 ? -24.688 50.125 -7.195 1 18.28 3 ASN B O 1
ATOM 5303 N N . ALA B 1 4 ? -24.812 49.562 -9.32 1 17.81 4 ALA B N 1
ATOM 5304 C CA . ALA B 1 4 ? -24.516 48.188 -9.719 1 17.81 4 ALA B CA 1
ATOM 5305 C C . ALA B 1 4 ? -23.047 47.844 -9.461 1 17.81 4 ALA B C 1
ATOM 5307 O O . ALA B 1 4 ? -22.172 48.25 -10.234 1 17.81 4 ALA B O 1
ATOM 5308 N N . MET B 1 5 ? -22.609 48.188 -8.398 1 17.58 5 MET B N 1
ATOM 5309 C CA . MET B 1 5 ? -21.156 48.094 -8.414 1 17.58 5 MET B CA 1
ATOM 5310 C C . MET B 1 5 ? -20.703 46.688 -8.766 1 17.58 5 MET B C 1
ATOM 5312 O O . MET B 1 5 ? -21.156 45.719 -8.164 1 17.58 5 MET B O 1
ATOM 5316 N N . ALA B 1 6 ? -20.172 46.312 -9.961 1 19.3 6 ALA B N 1
ATOM 5317 C CA . ALA B 1 6 ? -19.703 45.25 -10.836 1 19.3 6 ALA B CA 1
ATOM 5318 C C . ALA B 1 6 ? -18.562 44.469 -10.18 1 19.3 6 ALA B C 1
ATOM 5320 O O . ALA B 1 6 ? -17.438 44.969 -10.086 1 19.3 6 ALA B O 1
ATOM 5321 N N . THR B 1 7 ? -18.766 44.031 -9.047 1 19.92 7 THR B N 1
ATOM 5322 C CA . THR B 1 7 ? -17.562 43.469 -8.453 1 19.92 7 THR B CA 1
ATOM 5323 C C . THR B 1 7 ? -17.016 42.344 -9.328 1 19.92 7 THR B C 1
ATOM 5325 O O . THR B 1 7 ? -17.766 41.406 -9.695 1 19.92 7 THR B O 1
ATOM 5328 N N . THR B 1 8 ? -16.062 42.469 -10.227 1 20.45 8 THR B N 1
ATOM 5329 C CA . THR B 1 8 ? -15.391 41.688 -11.258 1 20.45 8 THR B CA 1
ATOM 5330 C C . THR B 1 8 ? -14.703 40.469 -10.656 1 20.45 8 THR B C 1
ATOM 5332 O O . THR B 1 8 ? -13.703 40.594 -9.945 1 20.45 8 THR B O 1
ATOM 5335 N N . THR B 1 9 ? -15.344 39.625 -10.008 1 22.36 9 THR B N 1
ATOM 5336 C CA . THR B 1 9 ? -14.742 38.438 -9.453 1 22.36 9 THR B CA 1
ATOM 5337 C C . THR B 1 9 ? -14.062 37.625 -10.555 1 22.36 9 THR B C 1
ATOM 5339 O O . THR B 1 9 ? -14.703 37.25 -11.539 1 22.36 9 THR B O 1
ATOM 5342 N N . THR B 1 10 ? -12.852 37.844 -10.898 1 22.22 10 THR B N 1
ATOM 5343 C CA . THR B 1 10 ? -12.172 37.219 -12.023 1 22.22 10 THR B CA 1
ATOM 5344 C C . THR B 1 10 ? -12.172 35.688 -11.891 1 22.22 10 THR B C 1
ATOM 5346 O O . THR B 1 10 ? -11.617 35.156 -10.93 1 22.22 10 THR B O 1
ATOM 5349 N N . THR B 1 11 ? -13.203 35 -12.133 1 24.28 11 THR B N 1
ATOM 5350 C CA . THR B 1 11 ? -13.492 33.594 -12.445 1 24.28 11 THR B CA 1
ATOM 5351 C C . THR B 1 11 ? -12.43 33 -13.375 1 24.28 11 THR B C 1
ATOM 5353 O O . THR B 1 11 ? -12.32 33.438 -14.531 1 24.28 11 THR B O 1
ATOM 5356 N N . HIS B 1 12 ? -11.234 32.844 -12.898 1 25.16 12 HIS B N 1
ATOM 5357 C CA . HIS B 1 12 ? -10.438 32.219 -13.953 1 25.16 12 HIS B CA 1
ATOM 5358 C C . HIS B 1 12 ? -11.148 31 -14.539 1 25.16 12 HIS B C 1
ATOM 5360 O O . HIS B 1 12 ? -11.617 30.141 -13.797 1 25.16 12 HIS B O 1
ATOM 5366 N N . SER B 1 13 ? -11.977 31.141 -15.492 1 24.02 13 SER B N 1
ATOM 5367 C CA . SER B 1 13 ? -12.633 30.25 -16.453 1 24.02 13 SER B CA 1
ATOM 5368 C C . SER B 1 13 ? -11.695 29.141 -16.891 1 24.02 13 SER B C 1
ATOM 5370 O O . SER B 1 13 ? -10.773 29.359 -17.672 1 24.02 13 SER B O 1
ATOM 5372 N N . HIS B 1 14 ? -11.258 28.391 -15.992 1 28.28 14 HIS B N 1
ATOM 5373 C CA . HIS B 1 14 ? -10.617 27.266 -16.672 1 28.28 14 HIS B CA 1
ATOM 5374 C C . HIS B 1 14 ? -11.531 26.688 -17.734 1 28.28 14 HIS B C 1
ATOM 5376 O O . HIS B 1 14 ? -12.711 26.422 -17.484 1 28.28 14 HIS B O 1
ATOM 5382 N N . SER B 1 15 ? -11.578 27.234 -18.891 1 26.11 15 SER B N 1
ATOM 5383 C CA . SER B 1 15 ? -12.273 26.766 -20.078 1 26.11 15 SER B CA 1
ATOM 5384 C C . SER B 1 15 ? -12.453 25.25 -20.047 1 26.11 15 SER B C 1
ATOM 5386 O O . SER B 1 15 ? -11.5 24.516 -19.75 1 26.11 15 SER B O 1
ATOM 5388 N N . ASP B 1 16 ? -13.57 24.844 -19.781 1 29.94 16 ASP B N 1
ATOM 5389 C CA . ASP B 1 16 ? -14.195 23.547 -19.984 1 29.94 16 ASP B CA 1
ATOM 5390 C C . ASP B 1 16 ? -13.883 23 -21.375 1 29.94 16 ASP B C 1
ATOM 5392 O O . ASP B 1 16 ? -14.797 22.781 -22.172 1 29.94 16 ASP B O 1
ATOM 5396 N N . ALA B 1 17 ? -13.094 23.469 -22.172 1 31.09 17 ALA B N 1
ATOM 5397 C CA . ALA B 1 17 ? -12.922 22.781 -23.453 1 31.09 17 ALA B CA 1
ATOM 5398 C C . ALA B 1 17 ? -12.789 21.266 -23.234 1 31.09 17 ALA B C 1
ATOM 5400 O O . ALA B 1 17 ? -11.789 20.797 -22.688 1 31.09 17 ALA B O 1
ATOM 5401 N N . CYS B 1 18 ? -13.852 20.469 -23.016 1 37.62 18 CYS B N 1
ATOM 5402 C CA . CYS B 1 18 ? -14.141 19.047 -22.875 1 37.62 18 CYS B CA 1
ATOM 5403 C C . CYS B 1 18 ? -13.32 18.234 -23.875 1 37.62 18 CYS B C 1
ATOM 5405 O O . CYS B 1 18 ? -13.734 18.047 -25.016 1 37.62 18 CYS B O 1
ATOM 5407 N N . SER B 1 19 ? -12.188 18.375 -23.922 1 47.84 19 SER B N 1
ATOM 5408 C CA . SER B 1 19 ? -11.469 17.469 -24.828 1 47.84 19 SER B CA 1
ATOM 5409 C C . SER B 1 19 ? -11.914 16.016 -24.625 1 47.84 19 SER B C 1
ATOM 5411 O O . SER B 1 19 ? -12.156 15.586 -23.5 1 47.84 19 SER B O 1
ATOM 5413 N N . GLU B 1 20 ? -12.492 15.422 -25.672 1 61.56 20 GLU B N 1
ATOM 5414 C CA . GLU B 1 20 ? -12.984 14.047 -25.734 1 61.56 20 GLU B CA 1
ATOM 5415 C C . GLU B 1 20 ? -11.914 13.062 -25.281 1 61.56 20 GLU B C 1
ATOM 5417 O O . GLU B 1 20 ? -10.75 13.188 -25.641 1 61.56 20 GLU B O 1
ATOM 5422 N N . SER B 1 21 ? -12.336 12.336 -24.359 1 71.5 21 SER B N 1
ATOM 5423 C CA . SER B 1 21 ? -11.469 11.234 -23.953 1 71.5 21 SER B CA 1
ATOM 5424 C C . SER B 1 21 ? -10.914 10.492 -25.156 1 71.5 21 SER B C 1
ATOM 5426 O O . SER B 1 21 ? -11.641 10.219 -26.109 1 71.5 21 SER B O 1
ATOM 5428 N N . GLY B 1 22 ? -9.617 10.562 -25.406 1 76.88 22 GLY B N 1
ATOM 5429 C CA . GLY B 1 22 ? -8.977 9.82 -26.484 1 76.88 22 GLY B CA 1
ATOM 5430 C C . GLY B 1 22 ? -8.391 10.719 -27.562 1 76.88 22 GLY B C 1
ATOM 5431 O O . GLY B 1 22 ? -7.641 10.25 -28.422 1 76.88 22 GLY B O 1
ATOM 5432 N N . ALA B 1 23 ? -8.758 12.008 -27.547 1 77 23 ALA B N 1
ATOM 5433 C CA . ALA B 1 23 ? -8.242 12.93 -28.562 1 77 23 ALA B CA 1
ATOM 5434 C C . ALA B 1 23 ? -6.742 13.133 -28.406 1 77 23 ALA B C 1
ATOM 5436 O O . ALA B 1 23 ? -6.223 13.156 -27.297 1 77 23 ALA B O 1
ATOM 5437 N N . LEU B 1 24 ? -6.031 13.266 -29.594 1 86.19 24 LEU B N 1
ATOM 5438 C CA . LEU B 1 24 ? -4.594 13.508 -29.609 1 86.19 24 LEU B CA 1
ATOM 5439 C C . LEU B 1 24 ? -4.293 14.969 -29.922 1 86.19 24 LEU B C 1
ATOM 5441 O O . LEU B 1 24 ? -4.977 15.578 -30.75 1 86.19 24 LEU B O 1
ATOM 5445 N N . LYS B 1 25 ? -3.373 15.523 -29.188 1 83.38 25 LYS B N 1
ATOM 5446 C CA . LYS B 1 25 ? -2.965 16.906 -29.391 1 83.38 25 LYS B CA 1
ATOM 5447 C C . LYS B 1 25 ? -1.911 17.031 -30.484 1 83.38 25 LYS B C 1
ATOM 5449 O O . LYS B 1 25 ? -0.958 16.25 -30.516 1 83.38 25 LYS B O 1
ATOM 5454 N N . GLN B 1 26 ? -2.096 18.031 -31.391 1 84.75 26 GLN B N 1
ATOM 5455 C CA . GLN B 1 26 ? -1.134 18.281 -32.438 1 84.75 26 GLN B CA 1
ATOM 5456 C C . GLN B 1 26 ? -0.251 19.484 -32.125 1 84.75 26 GLN B C 1
ATOM 5458 O O . GLN B 1 26 ? -0.631 20.344 -31.328 1 84.75 26 GLN B O 1
ATOM 5463 N N . GLY B 1 27 ? 1.002 19.578 -32.562 1 83.88 27 GLY B N 1
ATOM 5464 C CA . GLY B 1 27 ? 1.881 20.734 -32.469 1 83.88 27 GLY B CA 1
ATOM 5465 C C . GLY B 1 27 ? 2.598 20.828 -31.141 1 83.88 27 GLY B C 1
ATOM 5466 O O . GLY B 1 27 ? 3.139 21.875 -30.797 1 83.88 27 GLY B O 1
ATOM 5467 N N . VAL B 1 28 ? 2.514 19.766 -30.344 1 88.88 28 VAL B N 1
ATOM 5468 C CA . VAL B 1 28 ? 3.215 19.766 -29.062 1 88.88 28 VAL B CA 1
ATOM 5469 C C . VAL B 1 28 ? 4.668 19.328 -29.266 1 88.88 28 VAL B C 1
ATOM 5471 O O . VAL B 1 28 ? 4.941 18.391 -30.016 1 88.88 28 VAL B O 1
ATOM 5474 N N . PRO B 1 29 ? 5.586 20.141 -28.719 1 87.38 29 PRO B N 1
ATOM 5475 C CA . PRO B 1 29 ? 6.969 19.656 -28.781 1 87.38 29 PRO B CA 1
ATOM 5476 C C . PRO B 1 29 ? 7.145 18.281 -28.125 1 87.38 29 PRO B C 1
ATOM 5478 O O . PRO B 1 29 ? 6.645 18.047 -27.031 1 87.38 29 PRO B O 1
ATOM 5481 N N . PRO B 1 30 ? 7.828 17.453 -28.812 1 88.88 30 PRO B N 1
ATOM 5482 C CA . PRO B 1 30 ? 8.023 16.125 -28.25 1 88.88 30 PRO B CA 1
ATOM 5483 C C . PRO B 1 30 ? 8.922 16.141 -27.016 1 88.88 30 PRO B C 1
ATOM 5485 O O . PRO B 1 30 ? 9.789 17 -26.875 1 88.88 30 PRO B O 1
ATOM 5488 N N . PRO B 1 31 ? 8.664 15.203 -26.125 1 92.88 31 PRO B N 1
ATOM 5489 C CA . PRO B 1 31 ? 9.594 15.07 -25 1 92.88 31 PRO B CA 1
ATOM 5490 C C . PRO B 1 31 ? 10.945 14.492 -25.422 1 92.88 31 PRO B C 1
ATOM 5492 O O . PRO B 1 31 ? 11.047 13.828 -26.453 1 92.88 31 PRO B O 1
ATOM 5495 N N . ALA B 1 32 ? 12.008 14.836 -24.578 1 92.75 32 ALA B N 1
ATOM 5496 C CA . ALA B 1 32 ? 13.258 14.102 -24.734 1 92.75 32 ALA B CA 1
ATOM 5497 C C . ALA B 1 32 ? 13.062 12.617 -24.453 1 92.75 32 ALA B C 1
ATOM 5499 O O . ALA B 1 32 ? 12.047 12.211 -23.875 1 92.75 32 ALA B O 1
ATOM 5500 N N . THR B 1 33 ? 13.969 11.828 -25.016 1 94.31 33 THR B N 1
ATOM 5501 C CA . THR B 1 33 ? 13.875 10.391 -24.812 1 94.31 33 THR B CA 1
ATOM 5502 C C . THR B 1 33 ? 15.125 9.859 -24.109 1 94.31 33 THR B C 1
ATOM 5504 O O . THR B 1 33 ? 16.234 9.961 -24.641 1 94.31 33 THR B O 1
ATOM 5507 N N . SER B 1 34 ? 14.898 9.305 -22.906 1 93.12 34 SER B N 1
ATOM 5508 C CA . SER B 1 34 ? 15.992 8.633 -22.219 1 93.12 34 SER B CA 1
ATOM 5509 C C . SER B 1 34 ? 16.469 7.406 -23 1 93.12 34 SER B C 1
ATOM 5511 O O . SER B 1 34 ? 15.656 6.551 -23.359 1 93.12 34 SER B O 1
ATOM 5513 N N . GLU B 1 35 ? 17.766 7.273 -23.203 1 88.94 35 GLU B N 1
ATOM 5514 C CA . GLU B 1 35 ? 18.328 6.16 -23.953 1 88.94 35 GLU B CA 1
ATOM 5515 C C . GLU B 1 35 ? 18.109 4.836 -23.219 1 88.94 35 GLU B C 1
ATOM 5517 O O . GLU B 1 35 ? 17.734 3.838 -23.828 1 88.94 35 GLU B O 1
ATOM 5522 N N . VAL B 1 36 ? 18.375 4.836 -21.953 1 89.19 36 VAL B N 1
ATOM 5523 C CA . VAL B 1 36 ? 18.234 3.611 -21.172 1 89.19 36 VAL B CA 1
ATOM 5524 C C . VAL B 1 36 ? 16.766 3.193 -21.109 1 89.19 36 VAL B C 1
ATOM 5526 O O . VAL B 1 36 ? 16.453 2.002 -21.109 1 89.19 36 VAL B O 1
ATOM 5529 N N . ALA B 1 37 ? 15.867 4.172 -20.984 1 92.5 37 ALA B N 1
ATOM 5530 C CA . ALA B 1 37 ? 14.438 3.863 -20.938 1 92.5 37 ALA B CA 1
ATOM 5531 C C . ALA B 1 37 ? 13.961 3.299 -22.266 1 92.5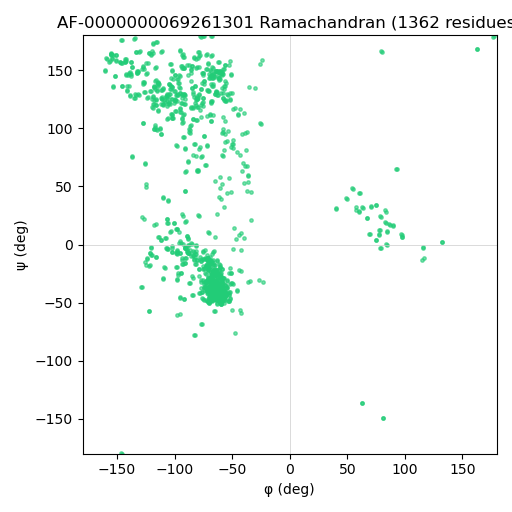 37 ALA B C 1
ATOM 5533 O O . ALA B 1 37 ? 13.148 2.371 -22.297 1 92.5 37 ALA B O 1
ATOM 5534 N N . TRP B 1 38 ? 14.453 3.889 -23.375 1 91.62 38 TRP B N 1
ATOM 5535 C CA . TRP B 1 38 ? 14.078 3.426 -24.719 1 91.62 38 TRP B CA 1
ATOM 5536 C C . TRP B 1 38 ? 14.539 1.989 -24.938 1 91.62 38 TRP B C 1
ATOM 5538 O O . TRP B 1 38 ? 13.766 1.148 -25.406 1 91.62 38 TRP B O 1
ATOM 5548 N N . THR B 1 39 ? 15.758 1.7 -24.562 1 85.44 39 THR B N 1
ATOM 5549 C CA . THR B 1 39 ? 16.328 0.366 -24.734 1 85.44 39 THR B CA 1
ATOM 5550 C C . THR B 1 39 ? 15.578 -0.65 -23.875 1 85.44 39 THR B C 1
ATOM 5552 O O . THR B 1 39 ? 15.289 -1.76 -24.328 1 85.44 39 THR B O 1
ATOM 5555 N N . PHE B 1 40 ? 15.32 -0.223 -22.734 1 87.31 40 PHE B N 1
ATOM 5556 C CA . PHE B 1 40 ? 14.57 -1.074 -21.812 1 87.31 40 PHE B CA 1
ATOM 5557 C C . PHE B 1 40 ? 13.188 -1.381 -22.375 1 87.31 40 PHE B C 1
ATOM 5559 O O . PHE B 1 40 ? 12.758 -2.535 -22.375 1 87.31 40 PHE B O 1
ATOM 5566 N N . ALA B 1 41 ? 12.484 -0.4 -22.828 1 89 41 ALA B N 1
ATOM 5567 C CA . ALA B 1 41 ? 11.125 -0.548 -23.328 1 89 41 ALA B CA 1
ATOM 5568 C C . ALA B 1 41 ? 11.094 -1.449 -24.562 1 89 41 ALA B C 1
ATOM 5570 O O . ALA B 1 41 ? 10.203 -2.283 -24.719 1 89 41 ALA B O 1
ATOM 5571 N N . GLN B 1 42 ? 12.07 -1.292 -25.453 1 84.12 42 GLN B N 1
ATOM 5572 C CA . GLN B 1 42 ? 12.133 -2.094 -26.672 1 84.12 42 GLN B CA 1
ATOM 5573 C C . GLN B 1 42 ? 12.359 -3.566 -26.344 1 84.12 42 GLN B C 1
ATOM 5575 O O . GLN B 1 42 ? 11.758 -4.445 -26.969 1 84.12 42 GLN B O 1
ATOM 5580 N N . SER B 1 43 ? 13.18 -3.771 -25.391 1 79.44 43 SER B N 1
ATOM 5581 C CA . SER B 1 43 ? 13.461 -5.148 -25 1 79.44 43 SER B CA 1
ATOM 5582 C C . SER B 1 43 ? 12.211 -5.832 -24.453 1 79.44 43 SER B C 1
ATOM 5584 O O . SER B 1 43 ? 12 -7.027 -24.688 1 79.44 43 SER B O 1
ATOM 5586 N N . HIS B 1 44 ? 11.43 -5.16 -23.781 1 81.38 44 HIS B N 1
ATOM 5587 C CA . HIS B 1 44 ? 10.203 -5.715 -23.219 1 81.38 44 HIS B CA 1
ATOM 5588 C C . HIS B 1 44 ? 9.156 -5.945 -24.312 1 81.38 44 HIS B C 1
ATOM 5590 O O . HIS B 1 44 ? 8.414 -6.93 -24.266 1 81.38 44 HIS B O 1
ATOM 5596 N N . GLN B 1 45 ? 9.102 -5.051 -25.25 1 81.56 45 GLN B N 1
ATOM 5597 C CA . GLN B 1 45 ? 8.133 -5.188 -26.328 1 81.56 45 GLN B CA 1
ATOM 5598 C C . GLN B 1 45 ? 8.391 -6.453 -27.141 1 81.56 45 GLN B C 1
ATOM 5600 O O . GLN B 1 45 ? 7.449 -7.109 -27.594 1 81.56 45 GLN B O 1
ATOM 5605 N N . ASP B 1 46 ? 9.594 -6.816 -27.266 1 76.81 46 ASP B N 1
ATOM 5606 C CA . ASP B 1 46 ? 9.977 -8.008 -28.031 1 76.81 46 ASP B CA 1
ATOM 5607 C C . ASP B 1 46 ? 9.523 -9.281 -27.312 1 76.81 46 ASP B C 1
ATOM 5609 O O . ASP B 1 46 ? 9.305 -10.312 -27.953 1 76.81 46 ASP B O 1
ATOM 5613 N N . GLU B 1 47 ? 9.273 -9.156 -26.078 1 76.5 47 GLU B N 1
ATOM 5614 C CA . GLU B 1 47 ? 8.922 -10.328 -25.281 1 76.5 47 GLU B CA 1
ATOM 5615 C C . GLU B 1 47 ? 7.41 -10.453 -25.109 1 76.5 47 GLU B C 1
ATOM 5617 O O . GLU B 1 47 ? 6.906 -11.484 -24.672 1 76.5 47 GLU B O 1
ATOM 5622 N N . ASN B 1 48 ? 6.621 -9.508 -25.562 1 81.75 48 ASN B N 1
ATOM 5623 C CA . ASN B 1 48 ? 5.188 -9.422 -25.312 1 81.75 48 ASN B CA 1
ATOM 5624 C C . ASN B 1 48 ? 4.453 -10.656 -25.812 1 81.75 48 ASN B C 1
ATOM 5626 O O . ASN B 1 48 ? 3.584 -11.195 -25.125 1 81.75 48 ASN B O 1
ATOM 5630 N N . PRO B 1 49 ? 4.867 -11.219 -26.953 1 78.88 49 PRO B N 1
ATOM 5631 C CA . PRO B 1 49 ? 4.133 -12.375 -27.469 1 78.88 49 PRO B CA 1
ATOM 5632 C C . PRO B 1 49 ? 4.34 -13.633 -26.625 1 78.88 49 PRO B C 1
ATOM 5634 O O . PRO B 1 49 ? 3.555 -14.578 -26.719 1 78.88 49 PRO B O 1
ATOM 5637 N N . CYS B 1 50 ? 5.352 -13.609 -25.859 1 83.38 50 CYS B N 1
ATOM 5638 C CA . CYS B 1 50 ? 5.664 -14.773 -25.047 1 83.38 50 CYS B CA 1
ATOM 5639 C C . CYS B 1 50 ? 4.973 -14.703 -23.703 1 83.38 50 CYS B C 1
ATOM 5641 O O . CYS B 1 50 ? 4.961 -15.68 -22.938 1 83.38 50 CYS B O 1
ATOM 5643 N N . PHE B 1 51 ? 4.32 -13.656 -23.484 1 87.69 51 PHE B N 1
ATOM 5644 C CA . PHE B 1 51 ? 3.656 -13.516 -22.203 1 87.69 51 PHE B CA 1
ATOM 5645 C C . PHE B 1 51 ? 2.268 -14.141 -22.234 1 87.69 51 PHE B C 1
ATOM 5647 O O . PHE B 1 51 ? 1.286 -13.469 -22.562 1 87.69 51 PHE B O 1
ATOM 5654 N N . MET B 1 52 ? 2.215 -15.375 -21.703 1 92.25 52 MET B N 1
ATOM 5655 C CA . MET B 1 52 ? 0.952 -16.109 -21.812 1 92.25 52 MET B CA 1
ATOM 5656 C C . MET B 1 52 ? 0.471 -16.562 -20.438 1 92.25 52 MET B C 1
ATOM 5658 O O . MET B 1 52 ? -0.7 -16.906 -20.281 1 92.25 52 MET B O 1
ATOM 5662 N N . GLY B 1 53 ? 1.341 -16.562 -19.484 1 89.62 53 GLY B N 1
ATOM 5663 C CA . GLY B 1 53 ? 1.02 -17.219 -18.234 1 89.62 53 GLY B CA 1
ATOM 5664 C C . GLY B 1 53 ? 0.711 -16.25 -17.094 1 89.62 53 GLY B C 1
ATOM 5665 O O . GLY B 1 53 ? 0.344 -16.672 -16 1 89.62 53 GLY B O 1
ATOM 5666 N N . ILE B 1 54 ? 0.811 -14.992 -17.266 1 86.06 54 ILE B N 1
ATOM 5667 C CA . ILE B 1 54 ? 0.589 -13.984 -16.234 1 86.06 54 ILE B CA 1
ATOM 5668 C C . ILE B 1 54 ? -0.637 -13.148 -16.594 1 86.06 54 ILE B C 1
ATOM 5670 O O . ILE B 1 54 ? -0.849 -12.805 -17.75 1 86.06 54 ILE B O 1
ATOM 5674 N N . GLN B 1 55 ? -1.382 -12.867 -15.578 1 89.56 55 GLN B N 1
ATOM 5675 C CA . GLN B 1 55 ? -2.617 -12.117 -15.789 1 89.56 55 GLN B CA 1
ATOM 5676 C C . GLN B 1 55 ? -2.326 -10.656 -16.094 1 89.56 55 GLN B C 1
ATOM 5678 O O . GLN B 1 55 ? -2.703 -9.766 -15.328 1 89.56 55 GLN B O 1
ATOM 5683 N N . MET B 1 56 ? -1.754 -10.445 -17.25 1 89.75 56 MET B N 1
ATOM 5684 C CA . MET B 1 56 ? -1.406 -9.094 -17.672 1 89.75 56 MET B CA 1
ATOM 5685 C C . MET B 1 56 ? -1.667 -8.906 -19.172 1 89.75 56 MET B C 1
ATOM 5687 O O . MET B 1 56 ? -1.33 -9.781 -19.969 1 89.75 56 MET B O 1
ATOM 5691 N N . ASN B 1 57 ? -2.303 -7.844 -19.484 1 92.81 57 ASN B N 1
ATOM 5692 C CA . ASN B 1 57 ? -2.449 -7.422 -20.859 1 92.81 57 ASN B CA 1
ATOM 5693 C C . ASN B 1 57 ? -1.231 -6.633 -21.344 1 92.81 57 ASN B C 1
ATOM 5695 O O . ASN B 1 57 ? -0.958 -5.543 -20.844 1 92.81 57 ASN B O 1
ATOM 5699 N N . MET B 1 58 ? -0.559 -7.168 -22.328 1 90.31 58 MET B N 1
ATOM 5700 C CA . MET B 1 58 ? 0.702 -6.57 -22.766 1 90.31 58 MET B CA 1
ATOM 5701 C C . MET B 1 58 ? 0.486 -5.637 -23.938 1 90.31 58 MET B C 1
ATOM 5703 O O . MET B 1 58 ? 1.447 -5.117 -24.516 1 90.31 58 MET B O 1
ATOM 5707 N N . ALA B 1 59 ? -0.737 -5.453 -24.344 1 90.12 59 ALA B N 1
ATOM 5708 C CA . ALA B 1 59 ? -1.046 -4.441 -25.359 1 90.12 59 ALA B CA 1
ATOM 5709 C C . ALA B 1 59 ? -1.041 -3.041 -24.75 1 90.12 59 ALA B C 1
ATOM 5711 O O . ALA B 1 59 ? -2.1 -2.436 -24.562 1 90.12 59 ALA B O 1
ATOM 5712 N N . THR B 1 60 ? 0.129 -2.459 -24.469 1 90.81 60 THR B N 1
ATOM 5713 C CA . THR B 1 60 ? 0.236 -1.285 -23.609 1 90.81 60 THR B CA 1
ATOM 5714 C C . THR B 1 60 ? 0.868 -0.119 -24.375 1 90.81 60 THR B C 1
ATOM 5716 O O . THR B 1 60 ? 0.995 0.981 -23.828 1 90.81 60 THR B O 1
ATOM 5719 N N . GLU B 1 61 ? 1.279 -0.241 -25.594 1 90.31 61 GLU B N 1
ATOM 5720 C CA . GLU B 1 61 ? 2.096 0.737 -26.312 1 90.31 61 GLU B CA 1
ATOM 5721 C C . GLU B 1 61 ? 1.395 2.09 -26.391 1 90.31 61 GLU B C 1
ATOM 5723 O O . GLU B 1 61 ? 2.043 3.137 -26.312 1 90.31 61 GLU B O 1
ATOM 5728 N N . HIS B 1 62 ? 0.142 2.1 -26.547 1 92.94 62 HIS B N 1
ATOM 5729 C CA . HIS B 1 62 ? -0.617 3.326 -26.766 1 92.94 62 HIS B CA 1
ATOM 5730 C C . HIS B 1 62 ? -0.626 4.203 -25.516 1 92.94 62 HIS B C 1
ATOM 5732 O O . HIS B 1 62 ? -0.929 5.395 -25.594 1 92.94 62 HIS B O 1
ATOM 5738 N N . TYR B 1 63 ? -0.271 3.672 -24.375 1 95.5 63 TYR B N 1
ATOM 5739 C CA . TYR B 1 63 ? -0.296 4.438 -23.141 1 95.5 63 TYR B CA 1
ATOM 5740 C C . TYR B 1 63 ? 0.81 5.484 -23.125 1 95.5 63 TYR B C 1
ATOM 5742 O O . TYR B 1 63 ? 0.793 6.402 -22.297 1 95.5 63 TYR B O 1
ATOM 5750 N N . SER B 1 64 ? 1.791 5.449 -24.062 1 95.25 64 SER B N 1
ATOM 5751 C CA . SER B 1 64 ? 2.834 6.465 -24.156 1 95.25 64 SER B CA 1
ATOM 5752 C C . SER B 1 64 ? 2.238 7.84 -24.438 1 95.25 64 SER B C 1
ATOM 5754 O O . SER B 1 64 ? 2.881 8.859 -24.172 1 95.25 64 SER B O 1
ATOM 5756 N N . LYS B 1 65 ? 1.013 7.926 -24.875 1 95.44 65 LYS B N 1
ATOM 5757 C CA . LYS B 1 65 ? 0.356 9.195 -25.188 1 95.44 65 LYS B CA 1
ATOM 5758 C C . LYS B 1 65 ? 0.148 10.023 -23.922 1 95.44 65 LYS B C 1
ATOM 5760 O O . LYS B 1 65 ? -0.09 11.227 -23.984 1 95.44 65 LYS B O 1
ATOM 5765 N N . TYR B 1 66 ? 0.222 9.375 -22.766 1 96.56 66 TYR B N 1
ATOM 5766 C CA . TYR B 1 66 ? 0.008 10.062 -21.5 1 96.56 66 TYR B CA 1
ATOM 5767 C C . TYR B 1 66 ? 1.32 10.602 -20.953 1 96.56 66 TYR B C 1
ATOM 5769 O O . TYR B 1 66 ? 1.399 10.969 -19.766 1 96.56 66 TYR B O 1
ATOM 5777 N N . TRP B 1 67 ? 2.416 10.797 -21.766 1 96.12 67 TRP B N 1
ATOM 5778 C CA . TRP B 1 67 ? 3.746 11.219 -21.344 1 96.12 67 TRP B CA 1
ATOM 5779 C C . TRP B 1 67 ? 3.697 12.594 -20.672 1 96.12 67 TRP B C 1
ATOM 5781 O O . TRP B 1 67 ? 4.508 12.898 -19.797 1 96.12 67 TRP B O 1
ATOM 5791 N N . PRO B 1 68 ? 2.732 13.539 -21 1 94.81 68 PRO B N 1
ATOM 5792 C CA . PRO B 1 68 ? 2.725 14.852 -20.344 1 94.81 68 PRO B CA 1
ATOM 5793 C C . PRO B 1 68 ? 2.541 14.758 -18.828 1 94.81 68 PRO B C 1
ATOM 5795 O O . PRO B 1 68 ? 2.99 15.641 -18.094 1 94.81 68 PRO B O 1
ATOM 5798 N N . LEU B 1 69 ? 1.873 13.656 -18.375 1 95.06 69 LEU B N 1
ATOM 5799 C CA . LEU B 1 69 ? 1.645 13.508 -16.938 1 95.06 69 LEU B CA 1
ATOM 5800 C C . LEU B 1 69 ? 2.963 13.336 -16.188 1 95.06 69 LEU B C 1
ATOM 5802 O O . LEU B 1 69 ? 3.053 13.641 -15 1 95.06 69 LEU B O 1
ATOM 5806 N N . LEU B 1 70 ? 3.994 12.859 -16.859 1 96 70 LEU B N 1
ATOM 5807 C CA . LEU B 1 70 ? 5.293 12.641 -16.219 1 96 70 LEU B CA 1
ATOM 5808 C C . LEU B 1 70 ? 5.977 13.977 -15.93 1 96 70 LEU B C 1
ATOM 5810 O O . LEU B 1 70 ? 6.949 14.023 -15.172 1 96 70 LEU B O 1
ATOM 5814 N N . MET B 1 71 ? 5.469 15.086 -16.422 1 92.94 71 MET B N 1
ATOM 5815 C CA . MET B 1 71 ? 6.039 16.406 -16.219 1 92.94 71 MET B CA 1
ATOM 5816 C C . MET B 1 71 ? 5.613 16.984 -14.875 1 92.94 71 MET B C 1
ATOM 5818 O O . MET B 1 71 ? 6.152 18 -14.43 1 92.94 71 MET B O 1
ATOM 5822 N N . ASN B 1 72 ? 4.699 16.281 -14.25 1 90.69 72 ASN B N 1
ATOM 5823 C CA . ASN B 1 72 ? 4.094 16.812 -13.031 1 90.69 72 ASN B CA 1
ATOM 5824 C C . ASN B 1 72 ? 4.324 15.875 -11.844 1 90.69 72 ASN B C 1
ATOM 5826 O O . ASN B 1 72 ? 4.766 14.742 -12.023 1 90.69 72 ASN B O 1
ATOM 5830 N N . CYS B 1 73 ? 4.129 16.406 -10.688 1 89.19 73 CYS B N 1
ATOM 5831 C CA . CYS B 1 73 ? 3.951 15.578 -9.5 1 89.19 73 CYS B CA 1
ATOM 5832 C C . CYS B 1 73 ? 2.494 15.156 -9.336 1 89.19 73 CYS B C 1
ATOM 5834 O O . CYS B 1 73 ? 1.653 15.969 -8.953 1 89.19 73 CYS B O 1
ATOM 5836 N N . ASN B 1 74 ? 2.24 13.945 -9.68 1 91.12 74 ASN B N 1
ATOM 5837 C CA . ASN B 1 74 ? 0.875 13.438 -9.594 1 91.12 74 ASN B CA 1
ATOM 5838 C C . ASN B 1 74 ? 0.616 12.75 -8.258 1 91.12 74 ASN B C 1
ATOM 5840 O O . ASN B 1 74 ? 0.862 11.547 -8.117 1 91.12 74 ASN B O 1
ATOM 5844 N N . ASN B 1 75 ? 0.113 13.508 -7.316 1 90.19 75 ASN B N 1
ATOM 5845 C CA . ASN B 1 75 ? -0.1 12.977 -5.973 1 90.19 75 ASN B CA 1
ATOM 5846 C C . ASN B 1 75 ? -1.529 13.219 -5.496 1 90.19 75 ASN B C 1
ATOM 5848 O O . ASN B 1 75 ? -1.906 14.352 -5.199 1 90.19 75 ASN B O 1
ATOM 5852 N N . ASN B 1 76 ? -2.346 12.195 -5.5 1 88.69 76 ASN B N 1
ATOM 5853 C CA . ASN B 1 76 ? -3.646 12.258 -4.844 1 88.69 76 ASN B CA 1
ATOM 5854 C C . ASN B 1 76 ? -3.533 11.953 -3.35 1 88.69 76 ASN B C 1
ATOM 5856 O O . ASN B 1 76 ? -3.369 10.797 -2.955 1 88.69 76 ASN B O 1
ATOM 5860 N N . LEU B 1 77 ? -3.674 12.883 -2.602 1 81.31 77 LEU B N 1
ATOM 5861 C CA . LEU B 1 77 ? -3.479 12.742 -1.163 1 81.31 77 LEU B CA 1
ATOM 5862 C C . LEU B 1 77 ? -4.801 12.438 -0.463 1 81.31 77 LEU B C 1
ATOM 5864 O O . LEU B 1 77 ? -5.684 13.297 -0.399 1 81.31 77 LEU B O 1
ATOM 5868 N N . GLY B 1 78 ? -4.965 11.25 0 1 76.5 78 GLY B N 1
ATOM 5869 C CA . GLY B 1 78 ? -6.105 10.914 0.841 1 76.5 78 GLY B CA 1
ATOM 5870 C C . GLY B 1 78 ? -7.371 10.641 0.052 1 76.5 78 GLY B C 1
ATOM 5871 O O . GLY B 1 78 ? -7.312 10.102 -1.058 1 76.5 78 GLY B O 1
ATOM 5872 N N . ASP B 1 79 ? -8.523 10.953 0.689 1 73.88 79 ASP B N 1
ATOM 5873 C CA . ASP B 1 79 ? -9.852 10.648 0.172 1 73.88 79 ASP B CA 1
ATOM 5874 C C . ASP B 1 79 ? -10.281 11.664 -0.884 1 73.88 79 ASP B C 1
ATOM 5876 O O . ASP B 1 79 ? -10.398 12.859 -0.591 1 73.88 79 ASP B O 1
ATOM 5880 N N . PRO B 1 80 ? -10.5 11.188 -2.092 1 74.5 80 PRO B N 1
ATOM 5881 C CA . PRO B 1 80 ? -10.844 12.117 -3.17 1 74.5 80 PRO B CA 1
ATOM 5882 C C . PRO B 1 80 ? -12.141 12.875 -2.904 1 74.5 80 PRO B C 1
ATOM 5884 O O . PRO B 1 80 ? -12.359 13.953 -3.469 1 74.5 80 PRO B O 1
ATOM 5887 N N . PHE B 1 81 ? -12.891 12.344 -2.086 1 68.75 81 PHE B N 1
ATOM 5888 C CA . PHE B 1 81 ? -14.211 12.938 -1.884 1 68.75 81 PHE B CA 1
ATOM 5889 C C . PHE B 1 81 ? -14.172 13.977 -0.771 1 68.75 81 PHE B C 1
ATOM 5891 O O . PHE B 1 81 ? -15.109 14.758 -0.617 1 68.75 81 PHE B O 1
ATOM 5898 N N . THR B 1 82 ? -12.969 13.977 0.019 1 61.41 82 THR B N 1
ATOM 5899 C CA . THR B 1 82 ? -12.922 14.875 1.163 1 61.41 82 THR B CA 1
ATOM 5900 C C . THR B 1 82 ? -11.719 15.812 1.073 1 61.41 82 THR B C 1
ATOM 5902 O O . THR B 1 82 ? -11.641 16.797 1.798 1 61.41 82 THR B O 1
ATOM 5905 N N . ALA B 1 83 ? -10.852 15.484 0.176 1 57.5 83 ALA B N 1
ATOM 5906 C CA . ALA B 1 83 ? -9.586 16.219 0.095 1 57.5 83 ALA B CA 1
ATOM 5907 C C . ALA B 1 83 ? -9.82 17.672 -0.296 1 57.5 83 ALA B C 1
ATOM 5909 O O . ALA B 1 83 ? -10.648 17.969 -1.161 1 57.5 83 ALA B O 1
ATOM 5910 N N . LYS B 1 84 ? -9.227 18.469 0.505 1 47.69 84 LYS B N 1
ATOM 5911 C CA . LYS B 1 84 ? -9.297 19.906 0.258 1 47.69 84 LYS B CA 1
ATOM 5912 C C . LYS B 1 84 ? -8.086 20.391 -0.524 1 47.69 84 LYS B C 1
ATOM 5914 O O . LYS B 1 84 ? -8.039 21.531 -0.961 1 47.69 84 LYS B O 1
ATOM 5919 N N . ALA B 1 85 ? -7.23 19.359 -0.613 1 52.06 85 ALA B N 1
ATOM 5920 C CA . ALA B 1 85 ? -5.957 19.844 -1.15 1 52.06 85 ALA B CA 1
ATOM 5921 C C . ALA B 1 85 ? -6.098 20.234 -2.617 1 52.06 85 ALA B C 1
ATOM 5923 O O . ALA B 1 85 ? -6.758 19.547 -3.395 1 52.06 85 ALA B O 1
ATOM 5924 N N . ALA B 1 86 ? -6 21.531 -2.918 1 45.69 86 ALA B N 1
ATOM 5925 C CA . ALA B 1 86 ? -6.238 22.203 -4.191 1 45.69 86 ALA B CA 1
ATOM 5926 C C . ALA B 1 86 ? -5.215 21.781 -5.242 1 45.69 86 ALA B C 1
ATOM 5928 O O . ALA B 1 86 ? -5.348 22.125 -6.418 1 45.69 86 ALA B O 1
ATOM 5929 N N . TYR B 1 87 ? -4.18 20.984 -4.906 1 55.59 87 TYR B N 1
ATOM 5930 C CA . TYR B 1 87 ? -3.225 21.078 -6.008 1 55.59 87 TYR B CA 1
ATOM 5931 C C . TYR B 1 87 ? -2.678 19.703 -6.359 1 55.59 87 TYR B C 1
ATOM 5933 O O . TYR B 1 87 ? -2.785 18.766 -5.566 1 55.59 87 TYR B O 1
ATOM 5941 N N . ALA B 1 88 ? -2.277 19.469 -7.527 1 60.22 88 ALA B N 1
ATOM 5942 C CA . ALA B 1 88 ? -1.455 18.422 -8.133 1 60.22 88 ALA B CA 1
ATOM 5943 C C . ALA B 1 88 ? -2.125 17.062 -8.008 1 60.22 88 ALA B C 1
ATOM 5945 O O . ALA B 1 88 ? -1.457 16.047 -7.754 1 60.22 88 ALA B O 1
ATOM 5946 N N . HIS B 1 89 ? -3.477 17.266 -8.039 1 76.62 89 HIS B N 1
ATOM 5947 C CA . HIS B 1 89 ? -4.195 16.016 -7.883 1 76.62 89 HIS B CA 1
ATOM 5948 C C . HIS B 1 89 ? -5.141 15.766 -9.055 1 76.62 89 HIS B C 1
ATOM 5950 O O . HIS B 1 89 ? -5.438 16.688 -9.82 1 76.62 89 HIS B O 1
ATOM 5956 N N . SER B 1 90 ? -5.426 14.578 -9.25 1 83.38 90 SER B N 1
ATOM 5957 C CA . SER B 1 90 ? -6.422 14.172 -10.234 1 83.38 90 SER B CA 1
ATOM 5958 C C . SER B 1 90 ? -7.711 13.719 -9.562 1 83.38 90 SER B C 1
ATOM 5960 O O . SER B 1 90 ? -8.336 12.742 -9.992 1 83.38 90 SER B O 1
ATOM 5962 N N . PHE B 1 91 ? -8.102 14.367 -8.5 1 82.19 91 PHE B N 1
ATOM 5963 C CA . PHE B 1 91 ? -9.289 13.961 -7.754 1 82.19 91 PHE B CA 1
ATOM 5964 C C . PHE B 1 91 ? -10.531 14.07 -8.625 1 82.19 91 PHE B C 1
ATOM 5966 O O . PHE B 1 91 ? -11.461 13.266 -8.484 1 82.19 91 PHE B O 1
ATOM 5973 N N . GLY B 1 92 ? -10.586 15.172 -9.469 1 81.81 92 GLY B N 1
ATOM 5974 C CA . GLY B 1 92 ? -11.719 15.273 -10.375 1 81.81 92 GLY B CA 1
ATOM 5975 C C . GLY B 1 92 ? -11.914 14.023 -11.219 1 81.81 92 GLY B C 1
ATOM 5976 O O . GLY B 1 92 ? -13.023 13.492 -11.297 1 81.81 92 GLY B O 1
ATOM 5977 N N . GLU B 1 93 ? -10.852 13.562 -11.805 1 87.19 93 GLU B N 1
ATOM 5978 C CA . GLU B 1 93 ? -10.898 12.336 -12.594 1 87.19 93 GLU B CA 1
ATOM 5979 C C . GLU B 1 93 ? -11.211 11.125 -11.719 1 87.19 93 GLU B C 1
ATOM 5981 O O . GLU B 1 93 ? -11.922 10.211 -12.141 1 87.19 93 GLU B O 1
ATOM 5986 N N . GLU B 1 94 ? -10.664 11.109 -10.492 1 91.81 94 GLU B N 1
ATOM 5987 C CA . GLU B 1 94 ? -10.875 9.969 -9.602 1 91.81 94 GLU B CA 1
ATOM 5988 C C . GLU B 1 94 ? -12.344 9.852 -9.195 1 91.81 94 GLU B C 1
ATOM 5990 O O . GLU B 1 94 ? -12.898 8.75 -9.18 1 91.81 94 GLU B O 1
ATOM 5995 N N . ILE B 1 95 ? -12.969 10.914 -8.906 1 86.38 95 ILE B N 1
ATOM 5996 C CA . ILE B 1 95 ? -14.375 10.93 -8.516 1 86.38 95 ILE B CA 1
ATOM 5997 C C . ILE B 1 95 ? -15.234 10.492 -9.695 1 86.38 95 ILE B C 1
ATOM 5999 O O . ILE B 1 95 ? -16.141 9.672 -9.539 1 86.38 95 ILE B O 1
ATOM 6003 N N . LYS B 1 96 ? -14.961 11.031 -10.875 1 87.31 96 LYS B N 1
ATOM 6004 C CA . LYS B 1 96 ? -15.688 10.648 -12.086 1 87.31 96 LYS B CA 1
ATOM 6005 C C . LYS B 1 96 ? -15.5 9.164 -12.391 1 87.31 96 LYS B C 1
ATOM 6007 O O . LYS B 1 96 ? -16.438 8.5 -12.844 1 87.31 96 LYS B O 1
ATOM 6012 N N . LEU B 1 97 ? -14.328 8.711 -12.133 1 94.12 97 LEU B N 1
ATOM 6013 C CA . LEU B 1 97 ? -14.031 7.301 -12.359 1 94.12 97 LEU B CA 1
ATOM 6014 C C . LEU B 1 97 ? -14.844 6.414 -11.422 1 94.12 97 LEU B C 1
ATOM 6016 O O . LEU B 1 97 ? -15.375 5.383 -11.844 1 94.12 97 LEU B O 1
ATOM 6020 N N . ILE B 1 98 ? -14.875 6.766 -10.164 1 92.31 98 ILE B N 1
ATOM 6021 C CA . ILE B 1 98 ? -15.641 5.988 -9.195 1 92.31 98 ILE B CA 1
ATOM 6022 C C . ILE B 1 98 ? -17.109 5.934 -9.617 1 92.31 98 ILE B C 1
ATOM 6024 O O . ILE B 1 98 ? -17.75 4.883 -9.523 1 92.31 98 ILE B O 1
ATOM 6028 N N . ALA B 1 99 ? -17.609 7.023 -10.117 1 89.5 99 ALA B N 1
ATOM 6029 C CA . ALA B 1 99 ? -18.984 7.059 -10.617 1 89.5 99 ALA B CA 1
ATOM 6030 C C . ALA B 1 99 ? -19.156 6.141 -11.828 1 89.5 99 ALA B C 1
ATOM 6032 O O . ALA B 1 99 ? -20.141 5.414 -11.93 1 89.5 99 ALA B O 1
ATOM 6033 N N . LEU B 1 100 ? -18.25 6.215 -12.727 1 91.75 100 LEU B N 1
ATOM 6034 C CA . LEU B 1 100 ? -18.266 5.375 -13.922 1 91.75 100 LEU B CA 1
ATOM 6035 C C . LEU B 1 100 ? -18.234 3.896 -13.547 1 91.75 100 LEU B C 1
ATOM 6037 O O . LEU B 1 100 ? -18.984 3.094 -14.109 1 91.75 100 LEU B O 1
ATOM 6041 N N . LEU B 1 101 ? -17.391 3.527 -12.609 1 96.12 101 LEU B N 1
ATOM 6042 C CA . LEU B 1 101 ? -17.25 2.141 -12.172 1 96.12 101 LEU B CA 1
ATOM 6043 C C . LEU B 1 101 ? -18.5 1.678 -11.422 1 96.12 101 LEU B C 1
ATOM 6045 O O . LEU B 1 101 ? -18.906 0.521 -11.539 1 96.12 101 LEU B O 1
ATOM 6049 N N . ALA B 1 102 ? -19.047 2.576 -10.633 1 93.12 102 ALA B N 1
ATOM 6050 C CA . ALA B 1 102 ? -20.297 2.248 -9.953 1 93.12 102 ALA B CA 1
ATOM 6051 C C . ALA B 1 102 ? -21.391 1.861 -10.961 1 93.12 102 ALA B C 1
ATOM 6053 O O . ALA B 1 102 ? -22.125 0.903 -10.742 1 93.12 102 ALA B O 1
ATOM 6054 N N . GLU B 1 103 ? -21.422 2.58 -12.016 1 91.31 103 GLU B N 1
ATOM 6055 C CA . GLU B 1 103 ? -22.375 2.27 -13.078 1 91.31 103 GLU B CA 1
ATOM 6056 C C . GLU B 1 103 ? -22.062 0.928 -13.734 1 91.31 103 GLU B C 1
ATOM 6058 O O . GLU B 1 103 ? -22.953 0.1 -13.93 1 91.31 103 GLU B O 1
ATOM 6063 N N . MET B 1 104 ? -20.828 0.696 -14.023 1 94.19 104 MET B N 1
ATOM 6064 C CA . MET B 1 104 ? -20.391 -0.532 -14.672 1 94.19 104 MET B CA 1
ATOM 6065 C C . MET B 1 104 ? -20.672 -1.748 -13.797 1 94.19 104 MET B C 1
ATOM 6067 O O . MET B 1 104 ? -21.016 -2.818 -14.305 1 94.19 104 MET B O 1
ATOM 6071 N N . PHE B 1 105 ? -20.531 -1.525 -12.469 1 96.06 105 PHE B N 1
ATOM 6072 C CA . PHE B 1 105 ? -20.688 -2.631 -11.531 1 96.06 105 PHE B CA 1
ATOM 6073 C C . PHE B 1 105 ? -22.141 -2.746 -11.078 1 96.06 105 PHE B C 1
ATOM 6075 O O . PHE B 1 105 ? -22.469 -3.627 -10.281 1 96.06 105 PHE B O 1
ATOM 6082 N N . GLY B 1 106 ? -23.016 -1.876 -11.492 1 93.56 106 GLY B N 1
ATOM 6083 C CA . GLY B 1 106 ? -24.438 -1.938 -11.195 1 93.56 106 GLY B CA 1
ATOM 6084 C C . GLY B 1 106 ? -24.781 -1.438 -9.805 1 93.56 106 GLY B C 1
ATOM 6085 O O . GLY B 1 106 ? -25.797 -1.835 -9.227 1 93.56 106 GLY B O 1
ATOM 6086 N N . MET B 1 107 ? -23.953 -0.624 -9.266 1 93.56 107 MET B N 1
ATOM 6087 C CA . MET B 1 107 ? -24.203 -0.085 -7.934 1 93.56 107 MET B CA 1
ATOM 6088 C C . MET B 1 107 ? -25.188 1.079 -7.992 1 93.56 107 MET B C 1
ATOM 6090 O O . MET B 1 107 ? -25.281 1.767 -9.016 1 93.56 107 MET B O 1
ATOM 6094 N N . ALA B 1 108 ? -25.906 1.271 -6.895 1 85.19 108 ALA B N 1
ATOM 6095 C CA . ALA B 1 108 ? -26.609 2.535 -6.719 1 85.19 108 ALA B CA 1
ATOM 6096 C C . ALA B 1 108 ? -25.641 3.689 -6.512 1 85.19 108 ALA B C 1
ATOM 6098 O O . ALA B 1 108 ? -24.781 3.637 -5.621 1 85.19 108 ALA B O 1
ATOM 6099 N N . PRO B 1 109 ? -25.734 4.699 -7.336 1 78.88 109 PRO B N 1
ATOM 6100 C CA . PRO B 1 109 ? -24.781 5.805 -7.246 1 78.88 109 PRO B CA 1
ATOM 6101 C C . PRO B 1 109 ? -24.703 6.418 -5.848 1 78.88 109 PRO B C 1
ATOM 6103 O O . PRO B 1 109 ? -23.641 6.828 -5.402 1 78.88 109 PRO B O 1
ATOM 6106 N N . SER B 1 110 ? -25.75 6.406 -5.137 1 77.69 110 SER B N 1
ATOM 6107 C CA . SER B 1 110 ? -25.828 7.047 -3.828 1 77.69 110 SER B CA 1
ATOM 6108 C C . SER B 1 110 ? -25.125 6.211 -2.764 1 77.69 110 SER B C 1
ATOM 6110 O O . SER B 1 110 ? -24.812 6.707 -1.682 1 77.69 110 SER B O 1
ATOM 6112 N N . ASP B 1 111 ? -24.844 4.992 -3.121 1 84.25 111 ASP B N 1
ATOM 6113 C CA . ASP B 1 111 ? -24.25 4.09 -2.135 1 84.25 111 ASP B CA 1
ATOM 6114 C C . ASP B 1 111 ? -22.812 3.746 -2.494 1 84.25 111 ASP B C 1
ATOM 6116 O O . ASP B 1 111 ? -22.156 2.982 -1.784 1 84.25 111 ASP B O 1
ATOM 6120 N N . ALA B 1 112 ? -22.344 4.371 -3.57 1 88.56 112 ALA B N 1
ATOM 6121 C CA . ALA B 1 112 ? -21.047 3.965 -4.09 1 88.56 112 ALA B CA 1
ATOM 6122 C C . ALA B 1 112 ? -19.922 4.797 -3.473 1 88.56 112 ALA B C 1
ATOM 6124 O O . ALA B 1 112 ? -20.031 6.02 -3.375 1 88.56 112 ALA B O 1
ATOM 6125 N N . TRP B 1 113 ? -18.906 4.137 -2.943 1 87.69 113 TRP B N 1
ATOM 6126 C CA . TRP B 1 113 ? -17.672 4.777 -2.486 1 87.69 113 TRP B CA 1
ATOM 6127 C C . TRP B 1 113 ? -16.453 3.947 -2.871 1 87.69 113 TRP B C 1
ATOM 6129 O O . TRP B 1 113 ? -16.547 2.723 -2.979 1 87.69 113 TRP B O 1
ATOM 6139 N N . GLY B 1 114 ? -15.438 4.613 -3.102 1 92.19 114 GLY B N 1
ATOM 6140 C CA . GLY B 1 114 ? -14.195 3.934 -3.426 1 92.19 114 GLY B CA 1
ATOM 6141 C C . GLY B 1 114 ? -13.062 4.887 -3.77 1 92.19 114 GLY B C 1
ATOM 6142 O O . GLY B 1 114 ? -13.227 6.105 -3.699 1 92.19 114 GLY B O 1
ATOM 6143 N N . TYR B 1 115 ? -11.93 4.367 -4.035 1 93.19 115 TYR B N 1
ATOM 6144 C CA . TYR B 1 115 ? -10.758 5.121 -4.473 1 93.19 115 TYR B CA 1
ATOM 6145 C C . TYR B 1 115 ? -9.758 4.219 -5.188 1 93.19 115 TYR B C 1
ATOM 6147 O O . TYR B 1 115 ? -9.859 2.992 -5.113 1 93.19 115 TYR B O 1
ATOM 6155 N N . MET B 1 116 ? -8.938 4.848 -5.934 1 95.94 116 MET B N 1
ATOM 6156 C CA . MET B 1 116 ? -7.93 4.086 -6.664 1 95.94 116 MET B CA 1
ATOM 6157 C C . MET B 1 116 ? -6.734 3.771 -5.77 1 95.94 116 MET B C 1
ATOM 6159 O O . MET B 1 116 ? -6.305 4.617 -4.98 1 95.94 116 MET B O 1
ATOM 6163 N N . THR B 1 117 ? -6.273 2.52 -5.867 1 95.88 117 THR B N 1
ATOM 6164 C CA . THR B 1 117 ? -5.113 2.059 -5.109 1 95.88 117 THR B CA 1
ATOM 6165 C C . THR B 1 117 ? -3.973 1.678 -6.047 1 95.88 117 THR B C 1
ATOM 6167 O O . THR B 1 117 ? -4.137 1.683 -7.27 1 95.88 117 THR B O 1
ATOM 6170 N N . HIS B 1 118 ? -2.85 1.365 -5.465 1 94.06 118 HIS B N 1
ATOM 6171 C CA . HIS B 1 118 ? -1.639 1.057 -6.219 1 94.06 118 HIS B CA 1
ATOM 6172 C C . HIS B 1 118 ? -1.648 -0.387 -6.707 1 94.06 118 HIS B C 1
ATOM 6174 O O . HIS B 1 118 ? -0.708 -0.828 -7.375 1 94.06 118 HIS B O 1
ATOM 6180 N N . GLY B 1 119 ? -2.678 -1.13 -6.402 1 94.75 119 GLY B N 1
ATOM 6181 C CA . GLY B 1 119 ? -2.791 -2.52 -6.82 1 94.75 119 GLY B CA 1
ATOM 6182 C C . GLY B 1 119 ? -3.822 -3.297 -6.023 1 94.75 119 GLY B C 1
ATOM 6183 O O . GLY B 1 119 ? -4.285 -2.836 -4.977 1 94.75 119 GLY B O 1
ATOM 6184 N N . SER B 1 120 ? -4.113 -4.441 -6.504 1 95 120 SER B N 1
ATOM 6185 C CA . SER B 1 120 ? -5.168 -5.23 -5.883 1 95 120 SER B CA 1
ATOM 6186 C C . SER B 1 120 ? -4.746 -5.73 -4.504 1 95 120 SER B C 1
ATOM 6188 O O . SER B 1 120 ? -5.594 -5.965 -3.641 1 95 120 SER B O 1
ATOM 6190 N N . SER B 1 121 ? -3.443 -5.926 -4.293 1 93.81 121 SER B N 1
ATOM 6191 C CA . SER B 1 121 ? -3 -6.289 -2.953 1 93.81 121 SER B CA 1
ATOM 6192 C C . SER B 1 121 ? -3.447 -5.254 -1.924 1 93.81 121 SER B C 1
ATOM 6194 O O . SER B 1 121 ? -3.904 -5.609 -0.836 1 93.81 121 SER B O 1
ATOM 6196 N N . GLY B 1 122 ? -3.256 -4.004 -2.326 1 94.88 122 GLY B N 1
ATOM 6197 C CA . GLY B 1 122 ? -3.701 -2.934 -1.448 1 94.88 122 GLY B CA 1
ATOM 6198 C C . GLY B 1 122 ? -5.207 -2.891 -1.275 1 94.88 122 GLY B C 1
ATOM 6199 O O . GLY B 1 122 ? -5.707 -2.668 -0.17 1 94.88 122 GLY B O 1
ATOM 6200 N N . SER B 1 123 ? -5.941 -3.076 -2.318 1 97.06 123 SER B N 1
ATOM 6201 C CA . SER B 1 123 ? -7.398 -3.061 -2.26 1 97.06 123 SER B CA 1
ATOM 6202 C C . SER B 1 123 ? -7.93 -4.207 -1.405 1 97.06 123 SER B C 1
ATOM 6204 O O . SER B 1 123 ? -8.867 -4.027 -0.63 1 97.06 123 SER B O 1
ATOM 6206 N N . ASN B 1 124 ? -7.355 -5.43 -1.604 1 97.75 124 ASN B N 1
ATOM 6207 C CA . ASN B 1 124 ? -7.758 -6.582 -0.808 1 97.75 124 ASN B CA 1
ATOM 6208 C C . ASN B 1 124 ? -7.426 -6.391 0.669 1 97.75 124 ASN B C 1
ATOM 6210 O O . ASN B 1 124 ? -8.203 -6.789 1.541 1 97.75 124 ASN B O 1
ATOM 6214 N N . LEU B 1 125 ? -6.285 -5.789 0.935 1 96.94 125 LEU B N 1
ATOM 6215 C CA . LEU B 1 125 ? -5.934 -5.469 2.314 1 96.94 125 LEU B CA 1
ATOM 6216 C C . LEU B 1 125 ? -6.973 -4.539 2.934 1 96.94 125 LEU B C 1
ATOM 6218 O O . LEU B 1 125 ? -7.391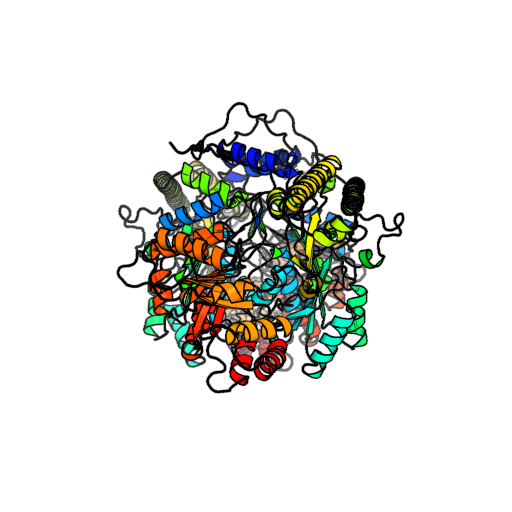 -4.742 4.078 1 96.94 125 LEU B O 1
ATOM 6222 N N . HIS B 1 126 ? -7.332 -3.506 2.168 1 95.94 126 HIS B N 1
ATOM 6223 C CA . HIS B 1 126 ? -8.328 -2.578 2.693 1 95.94 126 HIS B CA 1
ATOM 6224 C C . HIS B 1 126 ? -9.656 -3.279 2.945 1 95.94 126 HIS B C 1
ATOM 6226 O O . HIS B 1 126 ? -10.336 -2.992 3.934 1 95.94 126 HIS B O 1
ATOM 6232 N N . GLY B 1 127 ? -10.078 -4.164 2 1 97 127 GLY B N 1
ATOM 6233 C CA . GLY B 1 127 ? -11.305 -4.93 2.199 1 97 127 GLY B CA 1
ATOM 6234 C C . GLY B 1 127 ? -11.289 -5.754 3.473 1 97 127 GLY B C 1
ATOM 6235 O O . GLY B 1 127 ? -12.258 -5.746 4.23 1 97 127 GLY B O 1
ATOM 6236 N N . ILE B 1 128 ? -10.219 -6.402 3.742 1 97.44 128 ILE B N 1
ATOM 6237 C CA . ILE B 1 128 ? -10.086 -7.258 4.914 1 97.44 128 ILE B CA 1
ATOM 6238 C C . ILE B 1 128 ? -9.992 -6.398 6.176 1 97.44 128 ILE B C 1
ATOM 6240 O O . ILE B 1 128 ? -10.578 -6.73 7.207 1 97.44 128 ILE B O 1
ATOM 6244 N N . TYR B 1 129 ? -9.273 -5.301 6.121 1 95.75 129 TYR B N 1
ATOM 6245 C CA . TYR B 1 129 ? -9.188 -4.344 7.219 1 95.75 129 TYR B CA 1
ATOM 6246 C C . TYR B 1 129 ? -10.562 -3.787 7.57 1 95.75 129 TYR B C 1
ATOM 6248 O O . TYR B 1 129 ? -10.922 -3.703 8.75 1 95.75 129 TYR B O 1
ATOM 6256 N N . ASN B 1 130 ? -11.312 -3.406 6.504 1 92.69 130 ASN B N 1
ATOM 6257 C CA . ASN B 1 130 ? -12.68 -2.945 6.715 1 92.69 130 ASN B CA 1
ATOM 6258 C C . ASN B 1 130 ? -13.539 -4.02 7.371 1 92.69 130 ASN B C 1
ATOM 6260 O O . ASN B 1 130 ? -14.383 -3.719 8.219 1 92.69 130 ASN B O 1
ATOM 6264 N N . GLY B 1 131 ? -13.336 -5.242 6.871 1 95.44 131 GLY B N 1
ATOM 6265 C CA . GLY B 1 131 ? -14.062 -6.348 7.477 1 95.44 131 GLY B CA 1
ATOM 6266 C C . GLY B 1 131 ? -13.828 -6.469 8.969 1 95.44 131 GLY B C 1
ATOM 6267 O O . GLY B 1 131 ? -14.773 -6.645 9.742 1 95.44 131 GLY B O 1
ATOM 6268 N N . ARG B 1 132 ? -12.523 -6.352 9.375 1 94.31 132 ARG B N 1
ATOM 6269 C CA . ARG B 1 132 ? -12.203 -6.387 10.797 1 94.31 132 ARG B CA 1
ATOM 6270 C C . ARG B 1 132 ? -12.922 -5.27 11.547 1 94.31 132 ARG B C 1
ATOM 6272 O O . ARG B 1 132 ? -13.508 -5.508 12.602 1 94.31 132 ARG B O 1
ATOM 6279 N N . ARG B 1 133 ? -12.859 -4.102 10.984 1 88.94 133 ARG B N 1
ATOM 6280 C CA . ARG B 1 133 ? -13.422 -2.934 11.656 1 88.94 133 ARG B CA 1
ATOM 6281 C C . ARG B 1 133 ? -14.945 -3.033 11.742 1 88.94 133 ARG B C 1
ATOM 6283 O O . ARG B 1 133 ? -15.531 -2.738 12.789 1 88.94 133 ARG B O 1
ATOM 6290 N N . VAL B 1 134 ? -15.602 -3.512 10.688 1 89.12 134 VAL B N 1
ATOM 6291 C CA . VAL B 1 134 ? -17.047 -3.619 10.617 1 89.12 134 VAL B CA 1
ATOM 6292 C C . VAL B 1 134 ? -17.531 -4.691 11.586 1 89.12 134 VAL B C 1
ATOM 6294 O O . VAL B 1 134 ? -18.609 -4.555 12.188 1 89.12 134 VAL B O 1
ATOM 6297 N N . LEU B 1 135 ? -16.734 -5.746 11.812 1 93.81 135 LEU B N 1
ATOM 6298 C CA . LEU B 1 135 ? -17.141 -6.898 12.609 1 93.81 135 LEU B CA 1
ATOM 6299 C C . LEU B 1 135 ? -16.797 -6.691 14.078 1 93.81 135 LEU B C 1
ATOM 6301 O O . LEU B 1 135 ? -16.812 -7.641 14.859 1 93.81 135 LEU B O 1
ATOM 6305 N N . GLY B 1 136 ? -16.312 -5.438 14.477 1 85.88 136 GLY B N 1
ATOM 6306 C CA . GLY B 1 136 ? -16.141 -5.109 15.883 1 85.88 136 GLY B CA 1
ATOM 6307 C C . GLY B 1 136 ? -14.703 -4.867 16.281 1 85.88 136 GLY B C 1
ATOM 6308 O O . GLY B 1 136 ? -14.398 -4.629 17.453 1 85.88 136 GLY B O 1
ATOM 6309 N N . ASP B 1 137 ? -13.781 -5.02 15.344 1 86.81 137 ASP B N 1
ATOM 6310 C CA . ASP B 1 137 ? -12.383 -4.621 15.453 1 86.81 137 ASP B CA 1
ATOM 6311 C C . ASP B 1 137 ? -11.648 -5.457 16.5 1 86.81 137 ASP B C 1
ATOM 6313 O O . ASP B 1 137 ? -10.797 -4.945 17.219 1 86.81 137 ASP B O 1
ATOM 6317 N N . ASP B 1 138 ? -12.102 -6.641 16.844 1 87.06 138 ASP B N 1
ATOM 6318 C CA . ASP B 1 138 ? -11.406 -7.645 17.641 1 87.06 138 ASP B CA 1
ATOM 6319 C C . ASP B 1 138 ? -11.047 -8.867 16.797 1 87.06 138 ASP B C 1
ATOM 6321 O O . ASP B 1 138 ? -11.859 -9.789 16.656 1 87.06 138 ASP B O 1
ATOM 6325 N N . PRO B 1 139 ? -9.859 -8.859 16.312 1 90.44 139 PRO B N 1
ATOM 6326 C CA . PRO B 1 139 ? -9.469 -9.914 15.367 1 90.44 139 PRO B CA 1
ATOM 6327 C C . PRO B 1 139 ? -9.555 -11.312 15.977 1 90.44 139 PRO B C 1
ATOM 6329 O O . PRO B 1 139 ? -9.656 -12.305 15.258 1 90.44 139 PRO B O 1
ATOM 6332 N N . THR B 1 140 ? -9.562 -11.453 17.297 1 86.06 140 THR B N 1
ATOM 6333 C CA . THR B 1 140 ? -9.602 -12.758 17.953 1 86.06 140 THR B CA 1
ATOM 6334 C C . THR B 1 140 ? -11 -13.359 17.859 1 86.06 140 THR B C 1
ATOM 6336 O O . THR B 1 140 ? -11.18 -14.562 18.078 1 86.06 140 THR B O 1
ATOM 6339 N N . LYS B 1 141 ? -11.984 -12.586 17.469 1 90.5 141 LYS B N 1
ATOM 6340 C CA . LYS B 1 141 ? -13.375 -13.047 17.391 1 90.5 141 LYS B CA 1
ATOM 6341 C C . LYS B 1 141 ? -13.812 -13.211 15.945 1 90.5 141 LYS B C 1
ATOM 6343 O O . LYS B 1 141 ? -14.984 -13.453 15.664 1 90.5 141 LYS B O 1
ATOM 6348 N N . ILE B 1 142 ? -12.883 -13.039 15.062 1 95.81 142 ILE B N 1
ATOM 6349 C CA . ILE B 1 142 ? -13.203 -13.086 13.641 1 95.81 142 ILE B CA 1
ATOM 6350 C C . ILE B 1 142 ? -12.5 -14.273 12.992 1 95.81 142 ILE B C 1
ATOM 6352 O O . ILE B 1 142 ? -11.328 -14.547 13.289 1 95.81 142 ILE B O 1
ATOM 6356 N N . ALA B 1 143 ? -13.211 -15.039 12.219 1 95.56 143 ALA B N 1
ATOM 6357 C CA . ALA B 1 143 ? -12.633 -16.062 11.344 1 95.56 143 ALA B CA 1
ATOM 6358 C C . ALA B 1 143 ? -12.68 -15.617 9.883 1 95.56 143 ALA B C 1
ATOM 6360 O O . ALA B 1 143 ? -13.688 -15.07 9.422 1 95.56 143 ALA B O 1
ATOM 6361 N N . LEU B 1 144 ? -11.562 -15.703 9.266 1 97.44 144 LEU B N 1
ATOM 6362 C CA . LEU B 1 144 ? -11.5 -15.375 7.848 1 97.44 144 LEU B CA 1
ATOM 6363 C C . LEU B 1 144 ? -11.523 -16.641 6.996 1 97.44 144 LEU B C 1
ATOM 6365 O O . LEU B 1 144 ? -10.773 -17.578 7.246 1 97.44 144 LEU B O 1
ATOM 6369 N N . LEU B 1 145 ? -12.469 -16.688 6.066 1 97.19 145 LEU B N 1
ATOM 6370 C CA . LEU B 1 145 ? -12.617 -17.797 5.133 1 97.19 145 LEU B CA 1
ATOM 6371 C C . LEU B 1 145 ? -12.273 -17.359 3.711 1 97.19 145 LEU B C 1
ATOM 6373 O O . LEU B 1 145 ? -12.688 -16.281 3.273 1 97.19 145 LEU B O 1
ATOM 6377 N N . CYS B 1 146 ? -11.492 -18.109 3.02 1 96 146 CYS B N 1
ATOM 6378 C CA . CYS B 1 146 ? -11.148 -17.891 1.62 1 96 146 CYS B CA 1
ATOM 6379 C C . CYS B 1 146 ? -10.852 -19.203 0.917 1 96 146 CYS B C 1
ATOM 6381 O O . CYS B 1 146 ? -10.734 -20.25 1.566 1 96 146 CYS B O 1
ATOM 6383 N N . ALA B 1 147 ? -10.883 -19.141 -0.375 1 92.75 147 ALA B N 1
ATOM 6384 C CA . ALA B 1 147 ? -10.508 -20.344 -1.121 1 92.75 147 ALA B CA 1
ATOM 6385 C C . ALA B 1 147 ? -9.078 -20.781 -0.793 1 92.75 147 ALA B C 1
ATOM 6387 O O . ALA B 1 147 ? -8.211 -19.938 -0.557 1 92.75 147 ALA B O 1
ATOM 6388 N N . SER B 1 148 ? -8.836 -22.047 -0.808 1 84 148 SER B N 1
ATOM 6389 C CA . SER B 1 148 ? -7.512 -22.594 -0.518 1 84 148 SER B CA 1
ATOM 6390 C C . SER B 1 148 ? -6.484 -22.109 -1.535 1 84 148 SER B C 1
ATOM 6392 O O . SER B 1 148 ? -5.297 -22 -1.222 1 84 148 SER B O 1
ATOM 6394 N N . ASP B 1 149 ? -6.961 -21.781 -2.686 1 81.75 149 ASP B N 1
ATOM 6395 C CA . ASP B 1 149 ? -6.047 -21.297 -3.721 1 81.75 149 ASP B CA 1
ATOM 6396 C C . ASP B 1 149 ? -6.184 -19.797 -3.924 1 81.75 149 ASP B C 1
ATOM 6398 O O . ASP B 1 149 ? -5.871 -19.281 -5 1 81.75 149 ASP B O 1
ATOM 6402 N N . ALA B 1 150 ? -6.699 -19.156 -2.898 1 89.31 150 ALA B N 1
ATOM 6403 C CA . ALA B 1 150 ? -6.793 -17.688 -2.975 1 89.31 150 ALA B CA 1
ATOM 6404 C C . ALA B 1 150 ? -5.41 -17.062 -3.139 1 89.31 150 ALA B C 1
ATOM 6406 O O . ALA B 1 150 ? -4.398 -17.672 -2.77 1 89.31 150 ALA B O 1
ATOM 6407 N N . HIS B 1 151 ? -5.391 -15.984 -3.787 1 88.44 151 HIS B N 1
ATOM 6408 C CA . HIS B 1 151 ? -4.133 -15.266 -3.951 1 88.44 151 HIS B CA 1
ATOM 6409 C C . HIS B 1 151 ? -3.441 -15.055 -2.609 1 88.44 151 HIS B C 1
ATOM 6411 O O . HIS B 1 151 ? -4.098 -14.766 -1.605 1 88.44 151 HIS B O 1
ATOM 6417 N N . TYR B 1 152 ? -2.186 -15.062 -2.545 1 83.25 152 TYR B N 1
ATOM 6418 C CA . TYR B 1 152 ? -1.393 -15.062 -1.32 1 83.25 152 TYR B CA 1
ATOM 6419 C C . TYR B 1 152 ? -1.556 -13.75 -0.565 1 83.25 152 TYR B C 1
ATOM 6421 O O . TYR B 1 152 ? -1.317 -13.688 0.644 1 83.25 152 TYR B O 1
ATOM 6429 N N . CYS B 1 153 ? -1.948 -12.711 -1.286 1 90.75 153 CYS B N 1
ATOM 6430 C CA . CYS B 1 153 ? -2.113 -11.43 -0.608 1 90.75 153 CYS B CA 1
ATOM 6431 C C . CYS B 1 153 ? -3.244 -11.492 0.411 1 90.75 153 CYS B C 1
ATOM 6433 O O . CYS B 1 153 ? -3.287 -10.695 1.349 1 90.75 153 CYS B O 1
ATOM 6435 N N . ILE B 1 154 ? -4.176 -12.453 0.273 1 93.62 154 ILE B N 1
ATOM 6436 C CA . ILE B 1 154 ? -5.297 -12.57 1.195 1 93.62 154 ILE B CA 1
ATOM 6437 C C . ILE B 1 154 ? -4.801 -13.07 2.551 1 93.62 154 ILE B C 1
ATOM 6439 O O . ILE B 1 154 ? -5.16 -12.516 3.592 1 93.62 154 ILE B O 1
ATOM 6443 N N . THR B 1 155 ? -4.008 -14.141 2.525 1 88 155 THR B N 1
ATOM 6444 C CA . THR B 1 155 ? -3.449 -14.664 3.768 1 88 155 THR B CA 1
ATOM 6445 C C . THR B 1 155 ? -2.531 -13.641 4.426 1 88 155 THR B C 1
ATOM 6447 O O . THR B 1 155 ? -2.527 -13.5 5.648 1 88 155 THR B O 1
ATOM 6450 N N . LYS B 1 156 ? -1.789 -12.969 3.664 1 88.69 156 LYS B N 1
ATOM 6451 C CA . LYS B 1 156 ? -0.918 -11.922 4.184 1 88.69 156 LYS B CA 1
ATOM 6452 C C . LYS B 1 156 ? -1.731 -10.805 4.836 1 88.69 156 LYS B C 1
ATOM 6454 O O . LYS B 1 156 ? -1.369 -10.305 5.902 1 88.69 156 LYS B O 1
ATOM 6459 N N . ALA B 1 157 ? -2.75 -10.383 4.113 1 94.38 157 ALA B N 1
ATOM 6460 C CA . ALA B 1 157 ? -3.615 -9.336 4.652 1 94.38 157 ALA B CA 1
ATOM 6461 C C . ALA B 1 157 ? -4.246 -9.773 5.973 1 94.38 157 ALA B C 1
ATOM 6463 O O . ALA B 1 157 ? -4.391 -8.969 6.895 1 94.38 157 ALA B O 1
ATOM 6464 N N . SER B 1 158 ? -4.656 -11.047 6.043 1 93.5 158 SER B N 1
ATOM 6465 C CA . SER B 1 158 ? -5.215 -11.586 7.277 1 93.5 158 SER B CA 1
ATOM 6466 C C . SER B 1 158 ? -4.223 -11.469 8.43 1 93.5 158 SER B C 1
ATOM 6468 O O . SER B 1 158 ? -4.582 -11.039 9.523 1 93.5 158 SER B O 1
ATOM 6470 N N . ASP B 1 159 ? -3.004 -11.836 8.164 1 89.5 159 ASP B N 1
ATOM 6471 C CA . ASP B 1 159 ? -1.949 -11.75 9.164 1 89.5 159 ASP B CA 1
ATOM 6472 C C . ASP B 1 159 ? -1.685 -10.297 9.555 1 89.5 159 ASP B C 1
ATOM 6474 O O . ASP B 1 159 ? -1.524 -9.977 10.734 1 89.5 159 ASP B O 1
ATOM 6478 N N . LEU B 1 160 ? -1.611 -9.461 8.594 1 92.88 160 LEU B N 1
ATOM 6479 C CA . LEU B 1 160 ? -1.33 -8.039 8.805 1 92.88 160 LEU B CA 1
ATOM 6480 C C . LEU B 1 160 ? -2.357 -7.418 9.742 1 92.88 160 LEU B C 1
ATOM 6482 O O . LEU B 1 160 ? -2 -6.652 10.633 1 92.88 160 LEU B O 1
ATOM 6486 N N . VAL B 1 161 ? -3.621 -7.785 9.547 1 94.5 161 VAL B N 1
ATOM 6487 C CA . VAL B 1 161 ? -4.668 -7.121 10.312 1 94.5 161 VAL B CA 1
ATOM 6488 C C . VAL B 1 161 ? -4.898 -7.871 11.625 1 94.5 161 VAL B C 1
ATOM 6490 O O . VAL B 1 161 ? -5.742 -7.477 12.438 1 94.5 161 VAL B O 1
ATOM 6493 N N . GLY B 1 162 ? -4.238 -9.047 11.836 1 91.25 162 GLY B N 1
ATOM 6494 C CA . GLY B 1 162 ? -4.234 -9.727 13.125 1 91.25 162 GLY B CA 1
ATOM 6495 C C . GLY B 1 162 ? -5.266 -10.836 13.219 1 91.25 162 GLY B C 1
ATOM 6496 O O . GLY B 1 162 ? -5.477 -11.406 14.289 1 91.25 162 GLY B O 1
ATOM 6497 N N . ILE B 1 163 ? -5.934 -11.133 12.109 1 93.31 163 ILE B N 1
ATOM 6498 C CA . ILE B 1 163 ? -6.879 -12.242 12.117 1 93.31 163 ILE B CA 1
ATOM 6499 C C . ILE B 1 163 ? -6.133 -13.562 11.953 1 93.31 163 ILE B C 1
ATOM 6501 O O . ILE B 1 163 ? -5.742 -13.93 10.844 1 93.31 163 ILE B O 1
ATOM 6505 N N . LYS B 1 164 ? -6.062 -14.273 12.977 1 85.75 164 LYS B N 1
ATOM 6506 C CA . LYS B 1 164 ? -5.246 -15.484 12.992 1 85.75 164 LYS B CA 1
ATOM 6507 C C . LYS B 1 164 ? -6.086 -16.719 12.656 1 85.75 164 LYS B C 1
ATOM 6509 O O . LYS B 1 164 ? -5.551 -17.734 12.211 1 85.75 164 LYS B O 1
ATOM 6514 N N . ARG B 1 165 ? -7.402 -16.641 12.906 1 89.75 165 ARG B N 1
ATOM 6515 C CA . ARG B 1 165 ? -8.281 -17.75 12.555 1 89.75 165 ARG B CA 1
ATOM 6516 C C . ARG B 1 165 ? -8.594 -17.75 11.062 1 89.75 165 ARG B C 1
ATOM 6518 O O . ARG B 1 165 ? -9.656 -17.281 10.641 1 89.75 165 ARG B O 1
ATOM 6525 N N . LEU B 1 166 ? -7.699 -18.297 10.305 1 90.44 166 LEU B N 1
ATOM 6526 C CA . LEU B 1 166 ? -7.82 -18.391 8.859 1 90.44 166 LEU B CA 1
ATOM 6527 C C . LEU B 1 166 ? -8.227 -19.797 8.43 1 90.44 166 LEU B C 1
ATOM 6529 O O . LEU B 1 166 ? -7.598 -20.766 8.828 1 90.44 166 LEU B O 1
ATOM 6533 N N . TYR B 1 167 ? -9.312 -19.906 7.664 1 89.5 167 TYR B N 1
ATOM 6534 C CA . TYR B 1 167 ? -9.805 -21.188 7.184 1 89.5 167 TYR B CA 1
ATOM 6535 C C . TYR B 1 167 ? -9.781 -21.25 5.66 1 89.5 167 TYR B C 1
ATOM 6537 O O . TYR B 1 167 ? -10.703 -20.766 5 1 89.5 167 TYR B O 1
ATOM 6545 N N . PRO B 1 168 ? -8.805 -21.859 5.09 1 89.12 168 PRO B N 1
ATOM 6546 C CA . PRO B 1 168 ? -8.852 -22.125 3.65 1 89.12 168 PRO B CA 1
ATOM 6547 C C . PRO B 1 168 ? -9.906 -23.156 3.271 1 89.12 168 PRO B C 1
ATOM 6549 O O . PRO B 1 168 ? -9.891 -24.281 3.783 1 89.12 168 PRO B O 1
ATOM 6552 N N . VAL B 1 169 ? -10.805 -22.797 2.443 1 91.56 169 VAL B N 1
ATOM 6553 C CA . VAL B 1 169 ? -11.875 -23.672 1.988 1 91.56 169 VAL B CA 1
ATOM 6554 C C . VAL B 1 169 ? -11.453 -24.359 0.693 1 91.56 169 VAL B C 1
ATOM 6556 O O . VAL B 1 169 ? -11.047 -23.703 -0.268 1 91.56 169 VAL B O 1
ATOM 6559 N N . PRO B 1 170 ? -11.57 -25.641 0.612 1 86.62 170 PRO B N 1
ATOM 6560 C CA . PRO B 1 170 ? -11.234 -26.359 -0.627 1 86.62 170 PRO B CA 1
ATOM 6561 C C . PRO B 1 170 ? -12.047 -25.859 -1.824 1 86.62 170 PRO B C 1
ATOM 6563 O O . PRO B 1 170 ? -13.156 -25.344 -1.654 1 86.62 170 PRO B O 1
ATOM 6566 N N . THR B 1 171 ? -11.422 -26 -2.969 1 87.31 171 THR B N 1
ATOM 6567 C CA . THR B 1 171 ? -12.078 -25.578 -4.199 1 87.31 171 THR B CA 1
ATOM 6568 C C . THR B 1 171 ? -12.602 -26.781 -4.98 1 87.31 171 THR B C 1
ATOM 6570 O O . THR B 1 171 ? -12.156 -27.906 -4.766 1 87.31 171 THR B O 1
ATOM 6573 N N . ASP B 1 172 ? -13.602 -26.594 -5.797 1 82.5 172 ASP B N 1
ATOM 6574 C CA . ASP B 1 172 ? -14.086 -27.625 -6.699 1 82.5 172 ASP B CA 1
ATOM 6575 C C . ASP B 1 172 ? -13.164 -27.766 -7.91 1 82.5 172 ASP B C 1
ATOM 6577 O O . ASP B 1 172 ? -12.156 -27.078 -8.016 1 82.5 172 ASP B O 1
ATOM 6581 N N . PRO B 1 173 ? -13.391 -28.672 -8.852 1 73.75 173 PRO B N 1
ATOM 6582 C CA . PRO B 1 173 ? -12.477 -28.938 -9.969 1 73.75 173 PRO B CA 1
ATOM 6583 C C . PRO B 1 173 ? -12.305 -27.734 -10.891 1 73.75 173 PRO B C 1
ATOM 6585 O O . PRO B 1 173 ? -11.297 -27.625 -11.586 1 73.75 173 PRO B O 1
ATOM 6588 N N . ASP B 1 174 ? -13.289 -26.859 -10.836 1 78.94 174 ASP B N 1
ATOM 6589 C CA . ASP B 1 174 ? -13.195 -25.656 -11.68 1 78.94 174 ASP B CA 1
ATOM 6590 C C . ASP B 1 174 ? -12.43 -24.547 -10.969 1 78.94 174 ASP B C 1
ATOM 6592 O O . ASP B 1 174 ? -12.094 -23.531 -11.578 1 78.94 174 ASP B O 1
ATOM 6596 N N . GLY B 1 175 ? -12.094 -24.75 -9.68 1 84.56 175 GLY B N 1
ATOM 6597 C CA . GLY B 1 175 ? -11.328 -23.781 -8.922 1 84.56 175 GLY B CA 1
ATOM 6598 C C . GLY B 1 175 ? -12.195 -22.859 -8.078 1 84.56 175 GLY B C 1
ATOM 6599 O O . GLY B 1 175 ? -11.695 -21.906 -7.488 1 84.56 175 GLY B O 1
ATOM 6600 N N . ARG B 1 176 ? -13.539 -23.141 -7.965 1 91.62 176 ARG B N 1
ATOM 6601 C CA . ARG B 1 176 ? -14.438 -22.359 -7.129 1 91.62 176 ARG B CA 1
ATOM 6602 C C . ARG B 1 176 ? -14.422 -22.859 -5.688 1 91.62 176 ARG B C 1
ATOM 6604 O O . ARG B 1 176 ? -14.219 -24.047 -5.441 1 91.62 176 ARG B O 1
ATOM 6611 N N . MET B 1 177 ? -14.672 -21.891 -4.793 1 94.5 177 MET B N 1
ATOM 6612 C CA . MET B 1 177 ? -14.828 -22.312 -3.402 1 94.5 177 MET B CA 1
ATOM 6613 C C . MET B 1 177 ? -15.953 -23.328 -3.266 1 94.5 177 MET B C 1
ATOM 6615 O O . MET B 1 177 ? -17.078 -23.109 -3.729 1 94.5 177 MET B O 1
ATOM 6619 N N . CYS B 1 178 ? -15.664 -24.469 -2.678 1 92.25 178 CYS B N 1
ATOM 6620 C CA . CYS B 1 178 ? -16.625 -25.562 -2.568 1 92.25 178 CYS B CA 1
ATOM 6621 C C . CYS B 1 178 ? -17.672 -25.266 -1.497 1 92.25 178 CYS B C 1
ATOM 6623 O O . CYS B 1 178 ? -17.344 -25.156 -0.317 1 92.25 178 CYS B O 1
ATOM 6625 N N . VAL B 1 179 ? -18.938 -25.266 -1.856 1 94.62 179 VAL B N 1
ATOM 6626 C CA . VAL B 1 179 ? -20.031 -24.922 -0.966 1 94.62 179 VAL B CA 1
ATOM 6627 C C . VAL B 1 179 ? -20.172 -25.969 0.131 1 94.62 179 VAL B C 1
ATOM 6629 O O . VAL B 1 179 ? -20.359 -25.641 1.303 1 94.62 179 VAL B O 1
ATOM 6632 N N . GLU B 1 180 ? -19.984 -27.25 -0.235 1 91.75 180 GLU B N 1
ATOM 6633 C CA . GLU B 1 180 ? -20.125 -28.344 0.727 1 91.75 180 GLU B CA 1
ATOM 6634 C C . GLU B 1 180 ? -18.984 -28.312 1.745 1 91.75 180 GLU B C 1
ATOM 6636 O O . GLU B 1 180 ? -19.203 -28.547 2.936 1 91.75 180 GLU B O 1
ATOM 6641 N N . ALA B 1 181 ? -17.812 -28.062 1.239 1 91.69 181 ALA B N 1
ATOM 6642 C CA . ALA B 1 181 ? -16.656 -27.984 2.139 1 91.69 181 ALA B CA 1
ATOM 6643 C C . ALA B 1 181 ? -16.828 -26.828 3.131 1 91.69 181 ALA B C 1
ATOM 6645 O O . ALA B 1 181 ? -16.453 -26.969 4.301 1 91.69 181 ALA B O 1
ATOM 6646 N N . LEU B 1 182 ? -17.328 -25.719 2.668 1 95.25 182 LEU B N 1
ATOM 6647 C CA . LEU B 1 182 ? -17.594 -24.578 3.537 1 95.25 182 LEU B CA 1
ATOM 6648 C C . LEU B 1 182 ? -18.562 -24.938 4.652 1 95.25 182 LEU B C 1
ATOM 6650 O O . LEU B 1 182 ? -18.344 -24.578 5.812 1 95.25 182 LEU B O 1
ATOM 6654 N N . LYS B 1 183 ? -19.609 -25.688 4.285 1 93.5 183 LYS B N 1
ATOM 6655 C CA . LYS B 1 183 ? -20.609 -26.109 5.262 1 93.5 183 LYS B CA 1
ATOM 6656 C C . LYS B 1 183 ? -19.984 -26.969 6.359 1 93.5 183 LYS B C 1
ATOM 6658 O O . LYS B 1 183 ? -20.281 -26.781 7.543 1 93.5 183 LYS B O 1
ATOM 6663 N N . VAL B 1 184 ? -19.125 -27.828 5.98 1 89.81 184 VAL B N 1
ATOM 6664 C CA . VAL B 1 184 ? -18.469 -28.719 6.93 1 89.81 184 VAL B CA 1
ATOM 6665 C C . VAL B 1 184 ? -17.578 -27.906 7.871 1 89.81 184 VAL B C 1
ATOM 6667 O O . VAL B 1 184 ? -17.625 -28.094 9.086 1 89.81 184 VAL B O 1
ATOM 6670 N N . ILE B 1 185 ? -16.781 -26.984 7.348 1 91 185 ILE B N 1
ATOM 6671 C CA . ILE B 1 185 ? -15.844 -26.188 8.117 1 91 185 ILE B CA 1
ATOM 6672 C C . ILE B 1 185 ? -16.609 -25.312 9.117 1 91 185 ILE B C 1
ATOM 6674 O O . ILE B 1 185 ? -16.234 -25.234 10.289 1 91 185 ILE B O 1
ATOM 6678 N N . LEU B 1 186 ? -17.672 -24.719 8.688 1 93.38 186 LEU B N 1
ATOM 6679 C CA . LEU B 1 186 ? -18.453 -23.828 9.539 1 93.38 186 LEU B CA 1
ATOM 6680 C C . LEU B 1 186 ? -19.141 -24.594 10.664 1 93.38 186 LEU B C 1
ATOM 6682 O O . LEU B 1 186 ? -19.188 -24.141 11.805 1 93.38 186 LEU B O 1
ATOM 6686 N N . THR B 1 187 ? -19.703 -25.781 10.336 1 88.94 187 THR B N 1
ATOM 6687 C CA . THR B 1 187 ? -20.359 -26.609 11.336 1 88.94 187 THR B CA 1
ATOM 6688 C C . THR B 1 187 ? -19.391 -27.016 12.438 1 88.94 187 THR B C 1
ATOM 6690 O O . THR B 1 187 ? -19.719 -26.922 13.625 1 88.94 187 THR B O 1
ATOM 6693 N N . GLU B 1 188 ? -18.234 -27.375 12.023 1 85.06 188 GLU B N 1
ATOM 6694 C CA . GLU B 1 188 ? -17.219 -27.781 12.977 1 85.06 188 GLU B CA 1
ATOM 6695 C C . GLU B 1 188 ? -16.766 -26.594 13.828 1 85.06 188 GLU B C 1
ATOM 6697 O O . GLU B 1 188 ? -16.609 -26.719 15.047 1 85.06 188 GLU B O 1
ATOM 6702 N N . HIS B 1 189 ? -16.516 -25.484 13.203 1 85.81 189 HIS B N 1
ATOM 6703 C CA . HIS B 1 189 ? -16.047 -24.312 13.906 1 85.81 189 HIS B CA 1
ATOM 6704 C C . HIS B 1 189 ? -17.078 -23.812 14.914 1 85.81 189 HIS B C 1
ATOM 6706 O O . HIS B 1 189 ? -16.734 -23.469 16.047 1 85.81 189 HIS B O 1
ATOM 6712 N N . LEU B 1 190 ? -18.344 -23.797 14.531 1 87.88 190 LEU B N 1
ATOM 6713 C CA . LEU B 1 190 ? -19.406 -23.25 15.359 1 87.88 190 LEU B CA 1
ATOM 6714 C C . LEU B 1 190 ? -19.672 -24.156 16.562 1 87.88 190 LEU B C 1
ATOM 6716 O O . LEU B 1 190 ? -20.203 -23.688 17.578 1 87.88 190 LEU B O 1
ATOM 6720 N N . SER B 1 191 ? -19.312 -25.375 16.484 1 85 191 SER B N 1
ATOM 6721 C CA . SER B 1 191 ? -19.469 -26.281 17.609 1 85 191 SER B CA 1
ATOM 6722 C C . SER B 1 191 ? -18.562 -25.906 18.766 1 85 191 SER B C 1
ATOM 6724 O O . SER B 1 191 ? -18.891 -26.141 19.922 1 85 191 SER B O 1
ATOM 6726 N N . THR B 1 192 ? -17.469 -25.234 18.516 1 82.81 192 THR B N 1
ATOM 6727 C CA . THR B 1 192 ? -16.484 -24.906 19.547 1 82.81 192 THR B CA 1
ATOM 6728 C C . THR B 1 192 ? -16.5 -23.406 19.844 1 82.81 192 THR B C 1
ATOM 6730 O O . THR B 1 192 ? -16.219 -22.984 20.953 1 82.81 192 THR B O 1
ATOM 6733 N N . LYS B 1 193 ? -16.859 -22.609 18.859 1 86.62 193 LYS B N 1
ATOM 6734 C CA . LYS B 1 193 ? -16.844 -21.156 19 1 86.62 193 LYS B CA 1
ATOM 6735 C C . LYS B 1 193 ? -18.094 -20.531 18.391 1 86.62 193 LYS B C 1
ATOM 6737 O O . LYS B 1 193 ? -18.016 -19.828 17.391 1 86.62 193 LYS B O 1
ATOM 6742 N N . PRO B 1 194 ? -19.156 -20.609 19.016 1 83.5 194 PRO B N 1
ATOM 6743 C CA . PRO B 1 194 ? -20.453 -20.188 18.453 1 83.5 194 PRO B CA 1
ATOM 6744 C C . PRO B 1 194 ? -20.547 -18.672 18.312 1 83.5 194 PRO B C 1
ATOM 6746 O O . PRO B 1 194 ? -21.391 -18.172 17.547 1 83.5 194 PRO B O 1
ATOM 6749 N N . GLN B 1 195 ? -19.672 -17.891 18.922 1 86.06 195 GLN B N 1
ATOM 6750 C CA . GLN B 1 195 ? -19.781 -16.438 18.891 1 86.06 195 GLN B CA 1
ATOM 6751 C C . GLN B 1 195 ? -18.875 -15.836 17.828 1 86.06 195 GLN B C 1
ATOM 6753 O O . GLN B 1 195 ? -18.734 -14.609 17.734 1 86.06 195 GLN B O 1
ATOM 6758 N N . THR B 1 196 ? -18.359 -16.656 16.953 1 92.31 196 THR B N 1
ATOM 6759 C CA . THR B 1 196 ? -17.406 -16.203 15.945 1 92.31 196 THR B CA 1
ATOM 6760 C C . THR B 1 196 ? -18.109 -15.367 14.883 1 92.31 196 THR B C 1
ATOM 6762 O O . THR B 1 196 ? -19.219 -15.68 14.469 1 92.31 196 THR B O 1
ATOM 6765 N N . LYS B 1 197 ? -17.547 -14.234 14.539 1 95.44 197 LYS B N 1
ATOM 6766 C CA . LYS B 1 197 ? -17.938 -13.461 13.367 1 95.44 197 LYS B CA 1
ATOM 6767 C C . LYS B 1 197 ? -17.109 -13.852 12.148 1 95.44 197 LYS B C 1
ATOM 6769 O O . LYS B 1 197 ? -15.977 -14.32 12.281 1 95.44 197 LYS B O 1
ATOM 6774 N N . PHE B 1 198 ? -17.688 -13.695 10.938 1 97.5 198 PHE B N 1
ATOM 6775 C CA . PHE B 1 198 ? -17.047 -14.305 9.789 1 97.5 198 PHE B CA 1
ATOM 6776 C C . PHE B 1 198 ? -16.75 -13.266 8.719 1 97.5 198 PHE B C 1
ATOM 6778 O O . PHE B 1 198 ? -17.609 -12.445 8.375 1 97.5 198 PHE B O 1
ATOM 6785 N N . LEU B 1 199 ? -15.562 -13.195 8.297 1 98.5 199 LEU B N 1
ATOM 6786 C CA . LEU B 1 199 ? -15.117 -12.477 7.109 1 98.5 199 LEU B CA 1
ATOM 6787 C C . LEU B 1 199 ? -14.867 -13.43 5.949 1 98.5 199 LEU B C 1
ATOM 6789 O O . LEU B 1 199 ? -13.953 -14.25 5.996 1 98.5 199 LEU B O 1
ATOM 6793 N N . LEU B 1 200 ? -15.68 -13.359 4.926 1 98.62 200 LEU B N 1
ATOM 6794 C CA . LEU B 1 200 ? -15.586 -14.234 3.764 1 98.62 200 LEU B CA 1
ATOM 6795 C C . LEU B 1 200 ? -14.977 -13.5 2.574 1 98.62 200 LEU B C 1
ATOM 6797 O O . LEU B 1 200 ? -15.484 -12.445 2.17 1 98.62 200 LEU B O 1
ATOM 6801 N N . VAL B 1 201 ? -13.867 -14 2.053 1 98.62 201 VAL B N 1
ATOM 6802 C CA . VAL B 1 201 ? -13.266 -13.453 0.843 1 98.62 201 VAL B CA 1
ATOM 6803 C C . VAL B 1 201 ? -13.586 -14.352 -0.348 1 98.62 201 VAL B C 1
ATOM 6805 O O . VAL B 1 201 ? -13.078 -15.469 -0.442 1 98.62 201 VAL B O 1
ATOM 6808 N N . CYS B 1 202 ? -14.43 -13.883 -1.236 1 98.44 202 CYS B N 1
ATOM 6809 C CA . CYS B 1 202 ? -14.758 -14.586 -2.475 1 98.44 202 CYS B CA 1
ATOM 6810 C C . CYS B 1 202 ? -13.859 -14.117 -3.615 1 98.44 202 CYS B C 1
ATOM 6812 O O . CYS B 1 202 ? -13.195 -13.086 -3.508 1 98.44 202 CYS B O 1
ATOM 6814 N N . CYS B 1 203 ? -13.867 -14.922 -4.609 1 97 203 CYS B N 1
ATOM 6815 C CA . CYS B 1 203 ? -13 -14.602 -5.738 1 97 203 CYS B CA 1
ATOM 6816 C C . CYS B 1 203 ? -13.789 -14.555 -7.039 1 97 203 CYS B C 1
ATOM 6818 O O . CYS B 1 203 ? -14.664 -15.391 -7.27 1 97 203 CYS B O 1
ATOM 6820 N N . SER B 1 204 ? -13.617 -13.523 -7.793 1 97.19 204 SER B N 1
ATOM 6821 C CA . SER B 1 204 ? -14.031 -13.414 -9.188 1 97.19 204 SER B CA 1
ATOM 6822 C C . SER B 1 204 ? -12.82 -13.344 -10.117 1 97.19 204 SER B C 1
ATOM 6824 O O . SER B 1 204 ? -12.234 -12.273 -10.305 1 97.19 204 SER B O 1
ATOM 6826 N N . GLY B 1 205 ? -12.516 -14.453 -10.688 1 94.12 205 GLY B N 1
ATOM 6827 C CA . GLY B 1 205 ? -11.289 -14.547 -11.461 1 94.12 205 GLY B CA 1
ATOM 6828 C C . GLY B 1 205 ? -10.109 -15.055 -10.656 1 94.12 205 GLY B C 1
ATOM 6829 O O . GLY B 1 205 ? -9.117 -14.344 -10.484 1 94.12 205 GLY B O 1
ATOM 6830 N N . ALA B 1 206 ? -10.219 -16.266 -10.227 1 90.81 206 ALA B N 1
ATOM 6831 C CA . ALA B 1 206 ? -9.164 -16.891 -9.43 1 90.81 206 ALA B CA 1
ATOM 6832 C C . ALA B 1 206 ? -7.844 -16.906 -10.188 1 90.81 206 ALA B C 1
ATOM 6834 O O . ALA B 1 206 ? -7.828 -17.094 -11.414 1 90.81 206 ALA B O 1
ATOM 6835 N N . VAL B 1 207 ? -6.777 -16.828 -9.492 1 85.5 207 VAL B N 1
ATOM 6836 C CA . VAL B 1 207 ? -5.445 -16.641 -10.055 1 85.5 207 VAL B CA 1
ATOM 6837 C C . VAL B 1 207 ? -5.059 -17.875 -10.883 1 85.5 207 VAL B C 1
ATOM 6839 O O . VAL B 1 207 ? -4.379 -17.75 -11.898 1 85.5 207 VAL B O 1
ATOM 6842 N N . ARG B 1 208 ? -5.477 -19 -10.555 1 84.31 208 ARG B N 1
ATOM 6843 C CA . ARG B 1 208 ? -5.016 -20.219 -11.211 1 84.31 208 ARG B CA 1
ATOM 6844 C C . ARG B 1 208 ? -5.926 -20.594 -12.383 1 84.31 208 ARG B C 1
ATOM 6846 O O . ARG B 1 208 ? -5.445 -20.859 -13.484 1 84.31 208 ARG B O 1
ATOM 6853 N N . THR B 1 209 ? -7.25 -20.562 -12.148 1 87.69 209 THR B N 1
ATOM 6854 C CA . THR B 1 209 ? -8.156 -21.094 -13.164 1 87.69 209 THR B CA 1
ATOM 6855 C C . THR B 1 209 ? -9.047 -20 -13.727 1 87.69 209 THR B C 1
ATOM 6857 O O . THR B 1 209 ? -9.703 -20.188 -14.758 1 87.69 209 THR B O 1
ATOM 6860 N N . GLY B 1 210 ? -9.016 -18.891 -13.086 1 92.75 210 GLY B N 1
ATOM 6861 C CA . GLY B 1 210 ? -9.945 -17.844 -13.484 1 92.75 210 GLY B CA 1
ATOM 6862 C C . GLY B 1 210 ? -11.359 -18.078 -12.969 1 92.75 210 GLY B C 1
ATOM 6863 O O . GLY B 1 210 ? -12.281 -17.344 -13.32 1 92.75 210 GLY B O 1
ATOM 6864 N N . ALA B 1 211 ? -11.539 -18.953 -12.094 1 92.38 211 ALA B N 1
ATOM 6865 C CA . ALA B 1 211 ? -12.859 -19.344 -11.609 1 92.38 211 ALA B CA 1
ATOM 6866 C C . ALA B 1 211 ? -13.547 -18.188 -10.898 1 92.38 211 ALA B C 1
ATOM 6868 O O . ALA B 1 211 ? -12.891 -17.312 -10.328 1 92.38 211 ALA B O 1
ATOM 6869 N N . ILE B 1 212 ? -14.859 -18.172 -10.977 1 96.94 212 ILE B N 1
ATOM 6870 C CA . ILE B 1 212 ? -15.711 -17.188 -10.305 1 96.94 212 ILE B CA 1
ATOM 6871 C C . ILE B 1 212 ? -16.594 -17.875 -9.281 1 96.94 212 ILE B C 1
ATOM 6873 O O . ILE B 1 212 ? -17.406 -18.75 -9.633 1 96.94 212 ILE B O 1
ATOM 6877 N N . ASP B 1 213 ? -16.484 -17.516 -8.008 1 97.38 213 ASP B N 1
ATOM 6878 C CA . ASP B 1 213 ? -17.219 -18.141 -6.91 1 97.38 213 ASP B CA 1
ATOM 6879 C C . ASP B 1 213 ? -18.703 -17.844 -7 1 97.38 213 ASP B C 1
ATOM 6881 O O . ASP B 1 213 ? -19.109 -16.797 -7.5 1 97.38 213 ASP B O 1
ATOM 6885 N N . ASN B 1 214 ? -19.5 -18.844 -6.582 1 97.56 214 ASN B N 1
ATOM 6886 C CA . ASN B 1 214 ? -20.938 -18.641 -6.422 1 97.56 214 ASN B CA 1
ATOM 6887 C C . ASN B 1 214 ? -21.266 -17.984 -5.082 1 97.56 214 ASN B C 1
ATOM 6889 O O . ASN B 1 214 ? -21.641 -18.656 -4.133 1 97.56 214 ASN B O 1
ATOM 6893 N N . VAL B 1 215 ? -21.219 -16.641 -5.047 1 98.25 215 VAL B N 1
ATOM 6894 C CA . VAL B 1 215 ? -21.312 -15.859 -3.816 1 98.25 215 VAL B CA 1
ATOM 6895 C C . VAL B 1 215 ? -22.625 -16.188 -3.1 1 98.25 215 VAL B C 1
ATOM 6897 O O . VAL B 1 215 ? -22.625 -16.422 -1.89 1 98.25 215 VAL B O 1
ATOM 6900 N N . ASN B 1 216 ? -23.75 -16.234 -3.842 1 97.94 216 ASN B N 1
ATOM 6901 C CA . ASN B 1 216 ? -25.047 -16.469 -3.223 1 97.94 216 ASN B CA 1
ATOM 6902 C C . ASN B 1 216 ? -25.141 -17.859 -2.625 1 97.94 216 ASN B C 1
ATOM 6904 O O . ASN B 1 216 ? -25.719 -18.047 -1.553 1 97.94 216 ASN B O 1
ATOM 6908 N N . ALA B 1 217 ? -24.609 -18.875 -3.318 1 97.12 217 ALA B N 1
ATOM 6909 C CA . ALA B 1 217 ? -24.609 -20.234 -2.785 1 97.12 217 ALA B CA 1
ATOM 6910 C C . ALA B 1 217 ? -23.797 -20.312 -1.495 1 97.12 217 ALA B C 1
ATOM 6912 O O . ALA B 1 217 ? -24.188 -21 -0.552 1 97.12 217 ALA B O 1
ATOM 6913 N N . LEU B 1 218 ? -22.656 -19.656 -1.435 1 98.12 218 LEU B N 1
ATOM 6914 C CA . LEU B 1 218 ? -21.828 -19.625 -0.234 1 98.12 218 LEU B CA 1
ATOM 6915 C C . LEU B 1 218 ? -22.562 -18.953 0.92 1 98.12 218 LEU B C 1
ATOM 6917 O O . LEU B 1 218 ? -22.547 -19.453 2.047 1 98.12 218 LEU B O 1
ATOM 6921 N N . MET B 1 219 ? -23.234 -17.844 0.634 1 97.56 219 MET B N 1
ATOM 6922 C CA . MET B 1 219 ? -23.953 -17.094 1.663 1 97.56 219 MET B CA 1
ATOM 6923 C C . MET B 1 219 ? -25.141 -17.875 2.191 1 97.56 219 MET B C 1
ATOM 6925 O O . MET B 1 219 ? -25.5 -17.766 3.367 1 97.56 219 MET B O 1
ATOM 6929 N N . GLN B 1 220 ? -25.75 -18.703 1.37 1 96.88 220 GLN B N 1
ATOM 6930 C CA . GLN B 1 220 ? -26.875 -19.547 1.788 1 96.88 220 GLN B CA 1
ATOM 6931 C C . GLN B 1 220 ? -26.453 -20.516 2.877 1 96.88 220 GLN B C 1
ATOM 6933 O O . GLN B 1 220 ? -27.234 -20.844 3.766 1 96.88 220 GLN B O 1
ATOM 6938 N N . VAL B 1 221 ? -25.203 -21 2.824 1 96.81 221 VAL B N 1
ATOM 6939 C CA . VAL B 1 221 ? -24.672 -21.906 3.852 1 96.81 221 VAL B CA 1
ATOM 6940 C C . VAL B 1 221 ? -24.719 -21.203 5.211 1 96.81 221 VAL B C 1
ATOM 6942 O O . VAL B 1 221 ? -25.141 -21.812 6.207 1 96.81 221 VAL B O 1
ATOM 6945 N N . PHE B 1 222 ? -24.281 -19.953 5.281 1 96.81 222 PHE B N 1
ATOM 6946 C CA . PHE B 1 222 ? -24.281 -19.188 6.523 1 96.81 222 PHE B CA 1
ATOM 6947 C C . PHE B 1 222 ? -25.703 -19 7.043 1 96.81 222 PHE B C 1
ATOM 6949 O O . PHE B 1 222 ? -25.953 -19.125 8.242 1 96.81 222 PHE B O 1
ATOM 6956 N N . GLU B 1 223 ? -26.625 -18.719 6.129 1 95.31 223 GLU B N 1
ATOM 6957 C CA . GLU B 1 223 ? -28.031 -18.547 6.5 1 95.31 223 GLU B CA 1
ATOM 6958 C C . GLU B 1 223 ? -28.609 -19.844 7.078 1 95.31 223 GLU B C 1
ATOM 6960 O O . GLU B 1 223 ? -29.312 -19.812 8.094 1 95.31 223 GLU B O 1
ATOM 6965 N N . LEU B 1 224 ? -28.312 -20.938 6.449 1 95.19 224 LEU B N 1
ATOM 6966 C CA . LEU B 1 224 ? -28.812 -22.234 6.879 1 95.19 224 LEU B CA 1
ATOM 6967 C C . LEU B 1 224 ? -28.281 -22.594 8.266 1 95.19 224 LEU B C 1
ATOM 6969 O O . LEU B 1 224 ? -28.969 -23.266 9.039 1 95.19 224 LEU B O 1
ATOM 6973 N N . LEU B 1 225 ? -27.125 -22.109 8.617 1 94.38 225 LEU B N 1
ATOM 6974 C CA . LEU B 1 225 ? -26.484 -22.406 9.898 1 94.38 225 LEU B CA 1
ATOM 6975 C C . LEU B 1 225 ? -26.875 -21.391 10.953 1 94.38 225 LEU B C 1
ATOM 6977 O O . LEU B 1 225 ? -26.406 -21.438 12.086 1 94.38 225 LEU B O 1
ATOM 6981 N N . GLY B 1 226 ? -27.672 -20.359 10.586 1 93.62 226 GLY B N 1
ATOM 6982 C CA . GLY B 1 226 ? -28.234 -19.406 11.531 1 93.62 226 GLY B CA 1
ATOM 6983 C C . GLY B 1 226 ? -27.297 -18.25 11.836 1 93.62 226 GLY B C 1
ATOM 6984 O O . GLY B 1 226 ? -27.438 -17.578 12.859 1 93.62 226 GLY B O 1
ATOM 6985 N N . ILE B 1 227 ? -26.312 -18.016 11.031 1 94.44 227 ILE B N 1
ATOM 6986 C CA . ILE B 1 227 ? -25.406 -16.891 11.227 1 94.44 227 ILE B CA 1
ATOM 6987 C C . ILE B 1 227 ? -26.047 -15.617 10.695 1 94.44 227 ILE B C 1
ATOM 6989 O O . ILE B 1 227 ? -26.422 -15.539 9.516 1 94.44 227 ILE B O 1
ATOM 6993 N N . ARG B 1 228 ? -26.141 -14.617 11.484 1 92.81 228 ARG B N 1
ATOM 6994 C CA . ARG B 1 228 ? -26.75 -13.344 11.102 1 92.81 228 ARG B CA 1
ATOM 6995 C C . ARG B 1 228 ? -25.844 -12.57 10.148 1 92.81 228 ARG B C 1
ATOM 6997 O O . ARG B 1 228 ? -24.625 -12.586 10.305 1 92.81 228 ARG B O 1
ATOM 7004 N N . ARG B 1 229 ? -26.438 -11.805 9.328 1 92.81 229 ARG B N 1
ATOM 7005 C CA . ARG B 1 229 ? -25.688 -11.055 8.32 1 92.81 229 ARG B CA 1
ATOM 7006 C C . ARG B 1 229 ? -24.828 -9.977 8.969 1 92.81 229 ARG B C 1
ATOM 7008 O O . ARG B 1 229 ? -23.734 -9.672 8.477 1 92.81 229 ARG B O 1
ATOM 7015 N N . ASP B 1 230 ? -25.234 -9.492 10.086 1 89.75 230 ASP B N 1
ATOM 7016 C CA . ASP B 1 230 ? -24.484 -8.453 10.781 1 89.75 230 ASP B CA 1
ATOM 7017 C C . ASP B 1 230 ? -23.188 -9.008 11.367 1 89.75 230 ASP B C 1
ATOM 7019 O O . ASP B 1 230 ? -22.297 -8.242 11.742 1 89.75 230 ASP B O 1
ATOM 7023 N N . ASN B 1 231 ? -23.125 -10.312 11.398 1 94 231 ASN B N 1
ATOM 7024 C CA . ASN B 1 231 ? -21.922 -10.961 11.898 1 94 231 ASN B CA 1
ATOM 7025 C C . ASN B 1 231 ? -21.031 -11.445 10.75 1 94 231 ASN B C 1
ATOM 7027 O O . ASN B 1 231 ? -20.156 -12.289 10.953 1 94 231 ASN B O 1
ATOM 7031 N N . MET B 1 232 ? -21.328 -10.828 9.586 1 95.75 232 MET B N 1
ATOM 7032 C CA . MET B 1 232 ? -20.578 -11.234 8.406 1 95.75 232 MET B CA 1
ATOM 7033 C C . MET B 1 232 ? -20.078 -10.016 7.641 1 95.75 232 MET B C 1
ATOM 7035 O O . MET B 1 232 ? -20.688 -8.945 7.695 1 95.75 232 MET B O 1
ATOM 7039 N N . TYR B 1 233 ? -18.984 -10.172 7.039 1 97.62 233 TYR B N 1
ATOM 7040 C CA . TYR B 1 233 ? -18.438 -9.258 6.039 1 97.62 233 TYR B CA 1
ATOM 7041 C C . TYR B 1 233 ? -17.922 -10.023 4.832 1 97.62 233 TYR B C 1
ATOM 7043 O O . TYR B 1 233 ? -17.156 -10.984 4.98 1 97.62 233 TYR B O 1
ATOM 7051 N N . VAL B 1 234 ? -18.375 -9.672 3.629 1 98.5 234 VAL B N 1
ATOM 7052 C CA . VAL B 1 234 ? -17.984 -10.383 2.418 1 98.5 234 VAL B CA 1
ATOM 7053 C C . VAL B 1 234 ? -17.172 -9.453 1.519 1 98.5 234 VAL B C 1
ATOM 7055 O O . VAL B 1 234 ? -17.672 -8.422 1.065 1 98.5 234 VAL B O 1
ATOM 7058 N N . HIS B 1 235 ? -15.953 -9.766 1.306 1 98.75 235 HIS B N 1
ATOM 7059 C CA . HIS B 1 235 ? -15.094 -9.07 0.355 1 98.75 235 HIS B CA 1
ATOM 7060 C C . HIS B 1 235 ? -14.906 -9.883 -0.921 1 98.75 235 HIS B C 1
ATOM 7062 O O . HIS B 1 235 ? -14.695 -11.102 -0.862 1 98.75 235 HIS B O 1
ATOM 7068 N N . LEU B 1 236 ? -15.039 -9.234 -2.045 1 98.75 236 LEU B N 1
ATOM 7069 C CA . LEU B 1 236 ? -14.867 -9.883 -3.34 1 98.75 236 LEU B CA 1
ATOM 7070 C C . LEU B 1 236 ? -13.547 -9.469 -3.98 1 98.75 236 LEU B C 1
ATOM 7072 O O . LEU B 1 236 ? -13.375 -8.312 -4.379 1 98.75 236 LEU B O 1
ATOM 7076 N N . ASP B 1 237 ? -12.617 -10.406 -4.016 1 98.44 237 ASP B N 1
ATOM 7077 C CA . ASP B 1 237 ? -11.422 -10.219 -4.832 1 98.44 237 ASP B CA 1
ATOM 7078 C C . ASP B 1 237 ? -11.734 -10.406 -6.316 1 98.44 237 ASP B C 1
ATOM 7080 O O . ASP B 1 237 ? -11.68 -11.531 -6.828 1 98.44 237 ASP B O 1
ATOM 7084 N N . ALA B 1 238 ? -12.023 -9.336 -6.961 1 98.38 238 ALA B N 1
ATOM 7085 C CA . ALA B 1 238 ? -12.305 -9.344 -8.391 1 98.38 238 ALA B CA 1
ATOM 7086 C C . ALA B 1 238 ? -11.188 -8.664 -9.18 1 98.38 238 ALA B C 1
ATOM 7088 O O . ALA B 1 238 ? -11.453 -7.895 -10.109 1 98.38 238 ALA B O 1
ATOM 7089 N N . ALA B 1 239 ? -9.953 -8.93 -8.766 1 97.44 239 ALA B N 1
ATOM 7090 C CA . ALA B 1 239 ? -8.82 -8.32 -9.453 1 97.44 239 ALA B CA 1
ATOM 7091 C C . ALA B 1 239 ? -8.891 -8.57 -10.953 1 97.44 239 ALA B C 1
ATOM 7093 O O . ALA B 1 239 ? -8.664 -7.66 -11.758 1 97.44 239 ALA B O 1
ATOM 7094 N N . LEU B 1 240 ? -9.219 -9.75 -11.352 1 96.31 240 LEU B N 1
ATOM 7095 C CA . LEU B 1 240 ? -9.359 -10.078 -12.766 1 96.31 240 LEU B CA 1
ATOM 7096 C C . LEU B 1 240 ? -10.812 -9.969 -13.203 1 96.31 240 LEU B C 1
ATOM 7098 O O . LEU B 1 240 ? -11.117 -9.297 -14.195 1 96.31 240 LEU B O 1
ATOM 7102 N N . GLY B 1 241 ? -11.719 -10.492 -12.445 1 96.44 241 GLY B N 1
ATOM 7103 C CA . GLY B 1 241 ? -13.117 -10.648 -12.828 1 96.44 241 GLY B CA 1
ATOM 7104 C C . GLY B 1 241 ? -13.867 -9.336 -12.891 1 96.44 241 GLY B C 1
ATOM 7105 O O . GLY B 1 241 ? -14.898 -9.234 -13.555 1 96.44 241 GLY B O 1
ATOM 7106 N N . GLY B 1 242 ? -13.352 -8.336 -12.219 1 96.75 242 GLY B N 1
ATOM 7107 C CA . GLY B 1 242 ? -14.031 -7.047 -12.227 1 96.75 242 GLY B CA 1
ATOM 7108 C C . GLY B 1 242 ? -14.117 -6.43 -13.609 1 96.75 242 GLY B C 1
ATOM 7109 O O . GLY B 1 242 ? -15 -5.609 -13.875 1 96.75 242 GLY B O 1
ATOM 7110 N N . MET B 1 243 ? -13.211 -6.777 -14.469 1 96.19 243 MET B N 1
ATOM 7111 C CA . MET B 1 243 ? -13.219 -6.273 -15.836 1 96.19 243 MET B CA 1
ATOM 7112 C C . MET B 1 243 ? -13.672 -7.359 -16.812 1 96.19 243 MET B C 1
ATOM 7114 O O . MET B 1 243 ? -13.438 -7.25 -18.016 1 96.19 243 MET B O 1
ATOM 7118 N N . ILE B 1 244 ? -14.328 -8.398 -16.281 1 96.38 244 ILE B N 1
ATOM 7119 C CA . ILE B 1 244 ? -14.836 -9.492 -17.094 1 96.38 244 ILE B CA 1
ATOM 7120 C C . ILE B 1 244 ? -16.344 -9.633 -16.906 1 96.38 244 ILE B C 1
ATOM 7122 O O . ILE B 1 244 ? -17.125 -9.406 -17.844 1 96.38 244 ILE B O 1
ATOM 7126 N N . THR B 1 245 ? -16.812 -9.828 -15.719 1 96.06 245 THR B N 1
ATOM 7127 C CA . THR B 1 245 ? -18.188 -10.211 -15.422 1 96.06 245 THR B CA 1
ATOM 7128 C C . THR B 1 245 ? -19.156 -9.133 -15.891 1 96.06 245 THR B C 1
ATOM 7130 O O . THR B 1 245 ? -20.25 -9.445 -16.375 1 96.06 245 THR B O 1
ATOM 7133 N N . PRO B 1 246 ? -18.797 -7.824 -15.789 1 95.31 246 PRO B N 1
ATOM 7134 C CA . PRO B 1 246 ? -19.75 -6.809 -16.25 1 95.31 246 PRO B CA 1
ATOM 7135 C C . PRO B 1 246 ? -19.906 -6.781 -17.766 1 95.31 246 PRO B C 1
ATOM 7137 O O . PRO B 1 246 ? -20.844 -6.164 -18.281 1 95.31 246 PRO B O 1
ATOM 7140 N N . PHE B 1 247 ? -19.016 -7.414 -18.469 1 94.94 247 PHE B N 1
ATOM 7141 C CA . PHE B 1 247 ? -18.969 -7.242 -19.922 1 94.94 247 PHE B CA 1
ATOM 7142 C C . PHE B 1 247 ? -19.328 -8.539 -20.625 1 94.94 247 PHE B C 1
ATOM 7144 O O . PHE B 1 247 ? -19.219 -8.641 -21.859 1 94.94 247 PHE B O 1
ATOM 7151 N N . LEU B 1 248 ? -19.719 -9.492 -19.859 1 95 248 LEU B N 1
ATOM 7152 C CA . LEU B 1 248 ? -20.156 -10.758 -20.438 1 95 248 LEU B CA 1
ATOM 7153 C C . LEU B 1 248 ? -21.547 -10.633 -21.062 1 95 248 LEU B C 1
ATOM 7155 O O . LEU B 1 248 ? -22.375 -9.859 -20.562 1 95 248 LEU B O 1
ATOM 7159 N N . ASP B 1 249 ? -21.766 -11.336 -22.062 1 89.88 249 ASP B N 1
ATOM 7160 C CA . ASP B 1 249 ? -23.078 -11.367 -22.703 1 89.88 249 ASP B CA 1
ATOM 7161 C C . ASP B 1 249 ? -23.953 -12.469 -22.125 1 89.88 249 ASP B C 1
ATOM 7163 O O . ASP B 1 249 ? -24.156 -13.516 -22.734 1 89.88 249 ASP B O 1
ATOM 7167 N N . TYR B 1 250 ? -24.594 -12.211 -21.031 1 89.94 250 TYR B N 1
ATOM 7168 C CA . TYR B 1 250 ? -25.375 -13.188 -20.281 1 89.94 250 TYR B CA 1
ATOM 7169 C C . TYR B 1 250 ? -26.609 -13.609 -21.062 1 89.94 250 TYR B C 1
ATOM 7171 O O . TYR B 1 250 ? -27.094 -14.734 -20.906 1 89.94 250 TYR B O 1
ATOM 7179 N N . GLU B 1 251 ? -27.156 -12.852 -21.938 1 87.19 251 GLU B N 1
ATOM 7180 C CA . GLU B 1 251 ? -28.391 -13.117 -22.656 1 87.19 251 GLU B CA 1
ATOM 7181 C C . GLU B 1 251 ? -28.141 -13.984 -23.891 1 87.19 251 GLU B C 1
ATOM 7183 O O . GLU B 1 251 ? -28.891 -14.922 -24.156 1 87.19 251 GLU B O 1
ATOM 7188 N N . SER B 1 252 ? -27.125 -13.672 -24.594 1 85.19 252 SER B N 1
ATOM 7189 C CA . SER B 1 252 ? -26.906 -14.312 -25.891 1 85.19 252 SER B CA 1
ATOM 7190 C C . SER B 1 252 ? -26.047 -15.562 -25.766 1 85.19 252 SER B C 1
ATOM 7192 O O . SER B 1 252 ? -26.031 -16.406 -26.656 1 85.19 252 SER B O 1
ATOM 7194 N N . ASP B 1 253 ? -25.344 -15.758 -24.625 1 87 253 ASP B N 1
ATOM 7195 C CA . ASP B 1 253 ? -24.469 -16.906 -24.453 1 87 253 ASP B CA 1
ATOM 7196 C C . ASP B 1 253 ? -24.938 -17.797 -23.312 1 87 253 ASP B C 1
ATOM 7198 O O . ASP B 1 253 ? -24.641 -17.531 -22.141 1 87 253 ASP B O 1
ATOM 7202 N N . PRO B 1 254 ? -25.562 -18.844 -23.609 1 86.69 254 PRO B N 1
ATOM 7203 C CA . PRO B 1 254 ? -26.125 -19.719 -22.578 1 86.69 254 PRO B CA 1
ATOM 7204 C C . PRO B 1 254 ? -25.062 -20.469 -21.797 1 86.69 254 PRO B C 1
ATOM 7206 O O . PRO B 1 254 ? -25.344 -21.047 -20.75 1 86.69 254 PRO B O 1
ATOM 7209 N N . LYS B 1 255 ? -23.859 -20.484 -22.234 1 87.19 255 LYS B N 1
ATOM 7210 C CA . LYS B 1 255 ? -22.781 -21.188 -21.547 1 87.19 255 LYS B CA 1
ATOM 7211 C C . LYS B 1 255 ? -22.344 -20.422 -20.297 1 87.19 255 LYS B C 1
ATOM 7213 O O . LYS B 1 255 ? -21.703 -21 -19.406 1 87.19 255 LYS B O 1
ATOM 7218 N N . ILE B 1 256 ? -22.625 -19.188 -20.234 1 92.75 256 ILE B N 1
ATOM 7219 C CA . ILE B 1 256 ? -22.203 -18.359 -19.109 1 92.75 256 ILE B CA 1
ATOM 7220 C C . ILE B 1 256 ? -23.109 -18.641 -17.906 1 92.75 256 ILE B C 1
ATOM 7222 O O . ILE B 1 256 ? -24.328 -18.453 -17.984 1 92.75 256 ILE B O 1
ATOM 7226 N N . PRO B 1 257 ? -22.5 -19.094 -16.844 1 91.69 257 PRO B N 1
ATOM 7227 C CA . PRO B 1 257 ? -23.312 -19.391 -15.672 1 91.69 257 PRO B CA 1
ATOM 7228 C C . PRO B 1 257 ? -24.016 -18.156 -15.102 1 91.69 257 PRO B C 1
ATOM 7230 O O . PRO B 1 257 ? -23.422 -17.062 -15.078 1 91.69 257 PRO B O 1
ATOM 7233 N N . ASP B 1 258 ? -25.156 -18.297 -14.539 1 91.56 258 ASP B N 1
ATOM 7234 C CA . ASP B 1 258 ? -25.984 -17.203 -14.023 1 91.56 258 ASP B CA 1
ATOM 7235 C C . ASP B 1 258 ? -25.359 -16.609 -12.766 1 91.56 258 ASP B C 1
ATOM 7237 O O . ASP B 1 258 ? -25.484 -15.406 -12.516 1 91.56 258 ASP B O 1
ATOM 7241 N N . HIS B 1 259 ? -24.672 -17.422 -12.031 1 93.44 259 HIS B N 1
ATOM 7242 C CA . HIS B 1 259 ? -24.156 -16.938 -10.75 1 93.44 259 HIS B CA 1
ATOM 7243 C C . HIS B 1 259 ? -23.062 -15.898 -10.945 1 93.44 259 HIS B C 1
ATOM 7245 O O . HIS B 1 259 ? -22.719 -15.18 -10 1 93.44 259 HIS B O 1
ATOM 7251 N N . TYR B 1 260 ? -22.5 -15.781 -12.227 1 95.94 260 TYR B N 1
ATOM 7252 C CA . TYR B 1 260 ? -21.5 -14.758 -12.508 1 95.94 260 TYR B CA 1
ATOM 7253 C C . TYR B 1 260 ? -22.078 -13.359 -12.281 1 95.94 260 TYR B C 1
ATOM 7255 O O . TYR B 1 260 ? -21.344 -12.445 -11.891 1 95.94 260 TYR B O 1
ATOM 7263 N N . LYS B 1 261 ? -23.375 -13.203 -12.422 1 94.25 261 LYS B N 1
ATOM 7264 C CA . LYS B 1 261 ? -24.062 -11.93 -12.234 1 94.25 261 LYS B CA 1
ATOM 7265 C C . LYS B 1 261 ? -24.016 -11.484 -10.781 1 94.25 261 LYS B C 1
ATOM 7267 O O . LYS B 1 261 ? -24.125 -10.289 -10.484 1 94.25 261 LYS B O 1
ATOM 7272 N N . ASP B 1 262 ? -23.781 -12.508 -9.945 1 94.81 262 ASP B N 1
ATOM 7273 C CA . ASP B 1 262 ? -23.859 -12.234 -8.516 1 94.81 262 ASP B CA 1
ATOM 7274 C C . ASP B 1 262 ? -22.453 -12.023 -7.93 1 94.81 262 ASP B C 1
ATOM 7276 O O . ASP B 1 262 ? -22.328 -11.617 -6.773 1 94.81 262 ASP B O 1
ATOM 7280 N N . ALA B 1 263 ? -21.438 -12.25 -8.672 1 95.5 263 ALA B N 1
ATOM 7281 C CA . ALA B 1 263 ? -20.078 -12.039 -8.211 1 95.5 263 ALA B CA 1
ATOM 7282 C C . ALA B 1 263 ? -19.609 -10.617 -8.523 1 95.5 263 ALA B C 1
ATOM 7284 O O . ALA B 1 263 ? -18.625 -10.43 -9.258 1 95.5 263 ALA B O 1
ATOM 7285 N N . ILE B 1 264 ? -20.281 -9.68 -7.918 1 96 264 ILE B N 1
ATOM 7286 C CA . ILE B 1 264 ? -20.078 -8.258 -8.18 1 96 264 ILE B CA 1
ATOM 7287 C C . ILE B 1 264 ? -20.547 -7.441 -6.98 1 96 264 ILE B C 1
ATOM 7289 O O . ILE B 1 264 ? -21.375 -7.906 -6.191 1 96 264 ILE B O 1
ATOM 7293 N N . ILE B 1 265 ? -20.047 -6.277 -6.848 1 96.69 265 ILE B N 1
ATOM 7294 C CA . ILE B 1 265 ? -20.281 -5.449 -5.668 1 96.69 265 ILE B CA 1
ATOM 7295 C C . ILE B 1 265 ? -21.75 -5.035 -5.602 1 96.69 265 ILE B C 1
ATOM 7297 O O . ILE B 1 265 ? -22.266 -4.742 -4.523 1 96.69 265 ILE B O 1
ATOM 7301 N N . ALA B 1 266 ? -22.469 -4.977 -6.688 1 95.31 266 ALA B N 1
ATOM 7302 C CA . ALA B 1 266 ? -23.891 -4.625 -6.684 1 95.31 266 ALA B CA 1
ATOM 7303 C C . ALA B 1 266 ? -24.703 -5.66 -5.922 1 95.31 266 ALA B C 1
ATOM 7305 O O . ALA B 1 266 ? -25.828 -5.383 -5.492 1 95.31 266 ALA B O 1
ATOM 7306 N N . ASN B 1 267 ? -24.203 -6.934 -5.855 1 96.75 267 ASN B N 1
ATOM 7307 C CA . ASN B 1 267 ? -24.828 -7.969 -5.035 1 96.75 267 ASN B CA 1
ATOM 7308 C C . ASN B 1 267 ? -24.953 -7.531 -3.578 1 96.75 267 ASN B C 1
ATOM 7310 O O . ASN B 1 267 ? -23.953 -7.152 -2.951 1 96.75 267 ASN B O 1
ATOM 7314 N N . PRO B 1 268 ? -26.141 -7.531 -2.986 1 94.62 268 PRO B N 1
ATOM 7315 C CA . PRO B 1 268 ? -26.328 -7.082 -1.605 1 94.62 268 PRO B CA 1
ATOM 7316 C C . PRO B 1 268 ? -25.5 -7.883 -0.604 1 94.62 268 PRO B C 1
ATOM 7318 O O . PRO B 1 268 ? -25.203 -7.398 0.495 1 94.62 268 PRO B O 1
ATOM 7321 N N . ASN B 1 269 ? -25.109 -9.062 -1.019 1 96.69 269 ASN B N 1
ATOM 7322 C CA . ASN B 1 269 ? -24.312 -9.898 -0.123 1 96.69 269 ASN B CA 1
ATOM 7323 C C . ASN B 1 269 ? -22.844 -9.492 -0.134 1 96.69 269 ASN B C 1
ATOM 7325 O O . ASN B 1 269 ? -22.078 -9.898 0.739 1 96.69 269 ASN B O 1
ATOM 7329 N N . VAL B 1 270 ? -22.422 -8.695 -1.073 1 98 270 VAL B N 1
ATOM 7330 C CA . VAL B 1 270 ? -21.031 -8.289 -1.191 1 98 270 VAL B CA 1
ATOM 7331 C C . VAL B 1 270 ? -20.828 -6.91 -0.555 1 98 270 VAL B C 1
ATOM 7333 O O . VAL B 1 270 ? -21.547 -5.965 -0.88 1 98 270 VAL B O 1
ATOM 7336 N N . ASP B 1 271 ? -19.844 -6.805 0.335 1 97.19 271 ASP B N 1
ATOM 7337 C CA . ASP B 1 271 ? -19.656 -5.566 1.088 1 97.19 271 ASP B CA 1
ATOM 7338 C C . ASP B 1 271 ? -18.562 -4.699 0.456 1 97.19 271 ASP B C 1
ATOM 7340 O O . ASP B 1 271 ? -18.578 -3.475 0.599 1 97.19 271 ASP B O 1
ATOM 7344 N N . SER B 1 272 ? -17.594 -5.258 -0.178 1 97.69 272 SER B N 1
ATOM 7345 C CA . SER B 1 272 ? -16.531 -4.527 -0.857 1 97.69 272 SER B CA 1
ATOM 7346 C C . SER B 1 272 ? -15.938 -5.352 -1.991 1 97.69 272 SER B C 1
ATOM 7348 O O . SER B 1 272 ? -16.109 -6.57 -2.043 1 97.69 272 SER B O 1
ATOM 7350 N N . GLN B 1 273 ? -15.266 -4.648 -2.926 1 98.56 273 GLN B N 1
ATOM 7351 C CA . GLN B 1 273 ? -14.734 -5.301 -4.117 1 98.56 273 GLN B CA 1
ATOM 7352 C C . GLN B 1 273 ? -13.414 -4.66 -4.547 1 98.56 273 GLN B C 1
ATOM 7354 O O . GLN B 1 273 ? -13.273 -3.438 -4.5 1 98.56 273 GLN B O 1
ATOM 7359 N N . SER B 1 274 ? -12.453 -5.465 -4.887 1 98.31 274 SER B N 1
ATOM 7360 C CA . SER B 1 274 ? -11.219 -5.047 -5.539 1 98.31 274 SER B CA 1
ATOM 7361 C C . SER B 1 274 ? -11.242 -5.359 -7.031 1 98.31 274 SER B C 1
ATOM 7363 O O . SER B 1 274 ? -11.727 -6.418 -7.438 1 98.31 274 SER B O 1
ATOM 7365 N N . THR B 1 275 ? -10.812 -4.438 -7.875 1 98.44 275 THR B N 1
ATOM 7366 C CA . THR B 1 275 ? -10.711 -4.66 -9.312 1 98.44 275 THR B CA 1
ATOM 7367 C C . THR B 1 275 ? -9.422 -4.047 -9.867 1 98.44 275 THR B C 1
ATOM 7369 O O . THR B 1 275 ? -9.141 -2.871 -9.625 1 98.44 275 THR B O 1
ATOM 7372 N N . SER B 1 276 ? -8.68 -4.844 -10.602 1 97.31 276 SER B N 1
ATOM 7373 C CA . SER B 1 276 ? -7.402 -4.395 -11.141 1 97.31 276 SER B CA 1
ATOM 7374 C C . SER B 1 276 ? -7.57 -3.83 -12.547 1 97.31 276 SER B C 1
ATOM 7376 O O . SER B 1 276 ? -8.398 -4.312 -13.32 1 97.31 276 SER B O 1
ATOM 7378 N N . PHE B 1 277 ? -6.664 -2.861 -12.938 1 97.31 277 PHE B N 1
ATOM 7379 C CA . PHE B 1 277 ? -6.746 -2.266 -14.266 1 97.31 277 PHE B CA 1
ATOM 7380 C C . PHE B 1 277 ? -5.465 -2.521 -15.047 1 97.31 277 PHE B C 1
ATOM 7382 O O . PHE B 1 277 ? -5.414 -2.277 -16.25 1 97.31 277 PHE B O 1
ATOM 7389 N N . HIS B 1 278 ? -4.453 -3.051 -14.383 1 93.38 278 HIS B N 1
ATOM 7390 C CA . HIS B 1 278 ? -3.248 -3.383 -15.133 1 93.38 278 HIS B CA 1
ATOM 7391 C C . HIS B 1 278 ? -3.33 -4.789 -15.711 1 93.38 278 HIS B C 1
ATOM 7393 O O . HIS B 1 278 ? -2.471 -5.191 -16.5 1 93.38 278 HIS B O 1
ATOM 7399 N N . LYS B 1 279 ? -4.324 -5.535 -15.367 1 93.62 279 LYS B N 1
ATOM 7400 C CA . LYS B 1 279 ? -4.535 -6.863 -15.938 1 93.62 279 LYS B CA 1
ATOM 7401 C C . LYS B 1 279 ? -5.258 -6.773 -17.281 1 93.62 279 LYS B C 1
ATOM 7403 O O . LYS B 1 279 ? -4.617 -6.625 -18.328 1 93.62 279 LYS B O 1
ATOM 7408 N N . ARG B 1 280 ? -6.586 -6.559 -17.281 1 93.38 280 ARG B N 1
ATOM 7409 C CA . ARG B 1 280 ? -7.355 -6.57 -18.531 1 93.38 280 ARG B CA 1
ATOM 7410 C C . ARG B 1 280 ? -7.137 -5.281 -19.312 1 93.38 280 ARG B C 1
ATOM 7412 O O . ARG B 1 280 ? -7.043 -5.312 -20.547 1 93.38 280 ARG B O 1
ATOM 7419 N N . LEU B 1 281 ? -7.102 -4.156 -18.594 1 94.06 281 LEU B N 1
ATOM 7420 C CA . LEU B 1 281 ? -6.977 -2.881 -19.297 1 94.06 281 LEU B CA 1
ATOM 7421 C C . LEU B 1 281 ? -5.531 -2.635 -19.719 1 94.06 281 LEU B C 1
ATOM 7423 O O . LEU B 1 281 ? -5.262 -1.785 -20.562 1 94.06 281 LEU B O 1
ATOM 7427 N N . GLY B 1 282 ? -4.637 -3.281 -19.094 1 93.94 282 GLY B N 1
ATOM 7428 C CA . GLY B 1 282 ? -3.24 -3.229 -19.484 1 93.94 282 GLY B CA 1
ATOM 7429 C C . GLY B 1 282 ? -2.553 -1.937 -19.094 1 93.94 282 GLY B C 1
ATOM 7430 O O . GLY B 1 282 ? -1.704 -1.427 -19.828 1 93.94 282 GLY B O 1
ATOM 7431 N N . LEU B 1 283 ? -2.881 -1.325 -18 1 95.38 283 LEU B N 1
ATOM 7432 C CA . LEU B 1 283 ? -2.184 -0.126 -17.547 1 95.38 283 LEU B CA 1
ATOM 7433 C C . LEU B 1 283 ? -0.698 -0.404 -17.344 1 95.38 283 LEU B C 1
ATOM 7435 O O . LEU B 1 283 ? -0.318 -1.497 -16.922 1 95.38 283 LEU B O 1
ATOM 7439 N N . PRO B 1 284 ? 0.195 0.595 -17.609 1 93.81 284 PRO B N 1
ATOM 7440 C CA . PRO B 1 284 ? 1.644 0.378 -17.578 1 93.81 284 PRO B CA 1
ATOM 7441 C C . PRO B 1 284 ? 2.168 0.077 -16.172 1 93.81 284 PRO B C 1
ATOM 7443 O O . PRO B 1 284 ? 3.322 -0.332 -16.016 1 93.81 284 PRO B O 1
ATOM 7446 N N . PHE B 1 285 ? 1.505 0.251 -15.164 1 94.44 285 PHE B N 1
ATOM 7447 C CA . PHE B 1 285 ? 1.861 -0.074 -13.781 1 94.44 285 PHE B CA 1
ATOM 7448 C C . PHE B 1 285 ? 0.645 -0.572 -13.016 1 94.44 285 PHE B C 1
ATOM 7450 O O . PHE B 1 285 ? -0.494 -0.344 -13.43 1 94.44 285 PHE B O 1
ATOM 7457 N N . PRO B 1 286 ? 0.876 -1.288 -11.891 1 94.88 286 PRO B N 1
ATOM 7458 C CA . PRO B 1 286 ? -0.243 -1.827 -11.117 1 94.88 286 PRO B CA 1
ATOM 7459 C C . PRO B 1 286 ? -1.229 -0.748 -10.672 1 94.88 286 PRO B C 1
ATOM 7461 O O . PRO B 1 286 ? -0.818 0.354 -10.297 1 94.88 286 PRO B O 1
ATOM 7464 N N . ALA B 1 287 ? -2.469 -1.037 -10.812 1 96.81 287 ALA B N 1
ATOM 7465 C CA . ALA B 1 287 ? -3.572 -0.13 -10.5 1 96.81 287 ALA B CA 1
ATOM 7466 C C . ALA B 1 287 ? -4.84 -0.907 -10.148 1 96.81 287 ALA B C 1
ATOM 7468 O O . ALA B 1 287 ? -5.141 -1.93 -10.773 1 96.81 287 ALA B O 1
ATOM 7469 N N . SER B 1 288 ? -5.492 -0.481 -9.133 1 97.75 288 SER B N 1
ATOM 7470 C CA . SER B 1 288 ? -6.719 -1.14 -8.695 1 97.75 288 SER B CA 1
ATOM 7471 C C . SER B 1 288 ? -7.695 -0.141 -8.086 1 97.75 288 SER B C 1
ATOM 7473 O O . SER B 1 288 ? -7.32 0.993 -7.777 1 97.75 288 SER B O 1
ATOM 7475 N N . VAL B 1 289 ? -8.906 -0.48 -8.094 1 97.94 289 VAL B N 1
ATOM 7476 C CA . VAL B 1 289 ? -9.906 0.274 -7.34 1 97.94 289 VAL B CA 1
ATOM 7477 C C . VAL B 1 289 ? -10.391 -0.556 -6.152 1 97.94 289 VAL B C 1
ATOM 7479 O O . VAL B 1 289 ? -10.547 -1.773 -6.266 1 97.94 289 VAL B O 1
ATOM 7482 N N . PHE B 1 290 ? -10.477 0.03 -5.008 1 97.62 290 PHE B N 1
ATOM 7483 C CA . PHE B 1 290 ? -11.258 -0.483 -3.885 1 97.62 290 PHE B CA 1
ATOM 7484 C C . PHE B 1 290 ? -12.641 0.161 -3.844 1 97.62 290 PHE B C 1
ATOM 7486 O O . PHE B 1 290 ? -12.758 1.382 -3.711 1 97.62 290 PHE B O 1
ATOM 7493 N N . MET B 1 291 ? -13.68 -0.636 -3.998 1 96.19 291 MET B N 1
ATOM 7494 C CA . MET B 1 291 ? -15.055 -0.158 -3.953 1 96.19 291 MET B CA 1
ATOM 7495 C C . MET B 1 291 ? -15.789 -0.735 -2.748 1 96.19 291 MET B C 1
ATOM 7497 O O . MET B 1 291 ? -15.602 -1.9 -2.396 1 96.19 291 MET B O 1
ATOM 7501 N N . THR B 1 292 ? -16.531 0.009 -2.117 1 94.62 292 THR B N 1
ATOM 7502 C CA . THR B 1 292 ? -17.438 -0.419 -1.052 1 94.62 292 THR B CA 1
ATOM 7503 C C . THR B 1 292 ? -18.703 0.421 -1.05 1 94.62 292 THR B C 1
ATOM 7505 O O . THR B 1 292 ? -18.969 1.148 -2.008 1 94.62 292 THR B O 1
ATOM 7508 N N . LYS B 1 293 ? -19.547 0.13 -0.161 1 88.44 293 LYS B N 1
ATOM 7509 C CA . LYS B 1 293 ? -20.828 0.814 -0.03 1 88.44 293 LYS B CA 1
ATOM 7510 C C . LYS B 1 293 ? -20.828 1.772 1.158 1 88.44 293 LYS B C 1
ATOM 7512 O O . LYS B 1 293 ? -20.25 1.469 2.203 1 88.44 293 LYS B O 1
ATOM 7517 N N . LEU B 1 294 ? -21.375 2.863 0.913 1 79.38 294 LEU B N 1
ATOM 7518 C CA . LEU B 1 294 ? -21.484 3.826 2.004 1 79.38 294 LEU B CA 1
ATOM 7519 C C . LEU B 1 294 ? -22.219 3.223 3.191 1 79.38 294 LEU B C 1
ATOM 7521 O O . LEU B 1 294 ? -21.906 3.529 4.344 1 79.38 294 LEU B O 1
ATOM 7525 N N . SER B 1 295 ? -23.188 2.373 2.902 1 78.88 295 SER B N 1
ATOM 7526 C CA . SER B 1 295 ? -23.938 1.688 3.951 1 78.88 295 SER B CA 1
ATOM 7527 C C . SER B 1 295 ? -23.031 0.771 4.766 1 78.88 295 SER B C 1
ATOM 7529 O O . SER B 1 295 ? -23.266 0.56 5.957 1 78.88 295 SER B O 1
ATOM 7531 N N . VAL B 1 296 ? -21.984 0.219 4.152 1 84.75 296 VAL B N 1
ATOM 7532 C CA . VAL B 1 296 ? -21.016 -0.621 4.844 1 84.75 296 VAL B CA 1
ATOM 7533 C C . VAL B 1 296 ? -20.078 0.249 5.684 1 84.75 296 VAL B C 1
ATOM 7535 O O . VAL B 1 296 ? -19.781 -0.08 6.832 1 84.75 296 VAL B O 1
ATOM 7538 N N . LEU B 1 297 ? -19.547 1.37 5.09 1 77.56 297 LEU B N 1
ATOM 7539 C CA . LEU B 1 297 ? -18.656 2.285 5.785 1 77.56 297 LEU B CA 1
ATOM 7540 C C . LEU B 1 297 ? -19.312 2.848 7.043 1 77.56 297 LEU B C 1
ATOM 7542 O O . LEU B 1 297 ? -18.625 3.113 8.039 1 77.56 297 LEU B O 1
ATOM 7546 N N . SER B 1 298 ? -20.547 2.924 6.969 1 68.06 298 SER B N 1
ATOM 7547 C CA . SER B 1 298 ? -21.297 3.514 8.07 1 68.06 298 SER B CA 1
ATOM 7548 C C . SER B 1 298 ? -21.312 2.592 9.289 1 68.06 298 SER B C 1
ATOM 7550 O O . SER B 1 298 ? -21.594 3.033 10.406 1 68.06 298 SER B O 1
ATOM 7552 N N . ARG B 1 299 ? -20.984 1.326 9.062 1 71.06 299 ARG B N 1
ATOM 7553 C CA . ARG B 1 299 ? -20.953 0.348 10.141 1 71.06 299 ARG B CA 1
ATOM 7554 C C . ARG B 1 299 ? -19.641 0.424 10.906 1 71.06 299 ARG B C 1
ATOM 7556 O O . ARG B 1 299 ? -19.531 -0.099 12.016 1 71.06 299 ARG B O 1
ATOM 7563 N N . MET B 1 300 ? -18.594 1.089 10.297 1 72.81 300 MET B N 1
ATOM 7564 C CA . MET B 1 300 ? -17.266 1.138 10.898 1 72.81 300 MET B CA 1
ATOM 7565 C C . MET B 1 300 ? -17.156 2.271 11.914 1 72.81 300 MET B C 1
ATOM 7567 O O . MET B 1 300 ? -17.875 3.268 11.812 1 72.81 300 MET B O 1
ATOM 7571 N N . PRO B 1 301 ? -16.188 1.927 12.836 1 56.84 301 PRO B N 1
ATOM 7572 C CA . PRO B 1 301 ? -15.914 3.059 13.727 1 56.84 301 PRO B CA 1
ATOM 7573 C C . PRO B 1 301 ? -15.352 4.27 12.984 1 56.84 301 PRO B C 1
ATOM 7575 O O . PRO B 1 301 ? -14.75 4.121 11.922 1 56.84 301 PRO B O 1
ATOM 7578 N N . CYS B 1 302 ? -15.656 5.324 13.297 1 45.62 302 CYS B N 1
ATOM 7579 C CA . CYS B 1 302 ? -15.352 6.574 12.609 1 45.62 302 CYS B CA 1
ATOM 7580 C C . CYS B 1 302 ? -13.859 6.676 12.289 1 45.62 302 CYS B C 1
ATOM 7582 O O . CYS B 1 302 ? -13.023 6.414 13.156 1 45.62 302 CYS B O 1
ATOM 7584 N N . PRO B 1 303 ? -13.578 7.02 10.961 1 48.12 303 PRO B N 1
ATOM 7585 C CA . PRO B 1 303 ? -12.18 7.176 10.562 1 48.12 303 PRO B CA 1
ATOM 7586 C C . PRO B 1 303 ? -11.508 8.375 11.227 1 48.12 303 PRO B C 1
ATOM 7588 O O . PRO B 1 303 ? -12.188 9.344 11.594 1 48.12 303 PRO B O 1
ATOM 7591 N N . LEU B 1 304 ? -10.203 8.336 11.422 1 43.94 304 LEU B N 1
ATOM 7592 C CA . LEU B 1 304 ? -9.391 9.422 11.961 1 43.94 304 LEU B CA 1
ATOM 7593 C C . LEU B 1 304 ? -9.148 10.492 10.898 1 43.94 304 LEU B C 1
ATOM 7595 O O . LEU B 1 304 ? -9.008 10.18 9.719 1 43.94 304 LEU B O 1
ATOM 7599 N N . TYR B 1 305 ? -9.305 11.781 11.227 1 38.84 305 TYR B N 1
ATOM 7600 C CA . TYR B 1 305 ? -8.938 12.891 10.352 1 38.84 305 TYR B CA 1
ATOM 7601 C C . TYR B 1 305 ? -7.438 13.164 10.406 1 38.84 305 TYR B C 1
ATOM 7603 O O . TYR B 1 305 ? -6.867 13.281 11.5 1 38.84 305 TYR B O 1
ATOM 7611 N N . ALA B 1 306 ? -6.801 13.18 9.273 1 42.81 306 ALA B N 1
ATOM 7612 C CA . ALA B 1 306 ? -5.391 13.531 9.148 1 42.81 306 ALA B CA 1
ATOM 7613 C C . ALA B 1 306 ? -5.219 15.023 8.844 1 42.81 306 ALA B C 1
ATOM 7615 O O . ALA B 1 306 ? -5.383 15.445 7.699 1 42.81 306 ALA B O 1
ATOM 7616 N N . GLU B 1 307 ? -4.816 15.828 9.773 1 42.06 307 GLU B N 1
ATOM 7617 C CA . GLU B 1 307 ? -4.711 17.281 9.633 1 42.06 307 GLU B CA 1
ATOM 7618 C C . GLU B 1 307 ? -3.721 17.656 8.531 1 42.06 307 GLU B C 1
ATOM 7620 O O . GLU B 1 307 ? -4.012 18.516 7.695 1 42.06 307 GLU B O 1
ATOM 7625 N N . CYS B 1 308 ? -2.668 16.984 8.562 1 41 308 CYS B N 1
ATOM 7626 C CA . CYS B 1 308 ? -1.592 17.359 7.652 1 41 308 CYS B CA 1
ATOM 7627 C C . CYS B 1 308 ? -2.002 17.109 6.203 1 41 308 CYS B C 1
ATOM 7629 O O . CYS B 1 308 ? -1.504 17.781 5.293 1 41 308 CYS B O 1
ATOM 7631 N N . ALA B 1 309 ? -2.967 16.172 6.156 1 44.16 309 ALA B N 1
ATOM 7632 C CA . ALA B 1 309 ? -3.391 15.828 4.801 1 44.16 309 ALA B CA 1
ATOM 7633 C C . ALA B 1 309 ? -4.723 16.5 4.457 1 44.16 309 ALA B C 1
ATOM 7635 O O . ALA B 1 309 ? -5.129 16.516 3.295 1 44.16 309 ALA B O 1
ATOM 7636 N N . GLY B 1 310 ? -5.258 17.094 5.41 1 40.09 310 GLY B N 1
ATOM 7637 C CA . GLY B 1 310 ? -6.531 17.75 5.18 1 40.09 310 GLY B CA 1
ATOM 7638 C C . GLY B 1 310 ? -7.621 16.797 4.723 1 40.09 310 GLY B C 1
ATOM 7639 O O . GLY B 1 310 ? -8.406 17.125 3.834 1 40.09 310 GLY B O 1
ATOM 7640 N N . THR B 1 311 ? -7.574 15.438 5.121 1 47.41 311 THR B N 1
ATOM 7641 C CA . THR B 1 311 ? -8.531 14.438 4.672 1 47.41 311 THR B CA 1
ATOM 7642 C C . THR B 1 311 ? -8.789 13.406 5.77 1 47.41 311 THR B C 1
ATOM 7644 O O . THR B 1 311 ? -8.07 13.359 6.77 1 47.41 311 THR B O 1
ATOM 7647 N N . PHE B 1 312 ? -9.969 12.789 5.648 1 50.06 312 PHE B N 1
ATOM 7648 C CA . PHE B 1 312 ? -10.219 11.633 6.508 1 50.06 312 PHE B CA 1
ATOM 7649 C C . PHE B 1 312 ? -9.344 10.453 6.105 1 50.06 312 PHE B C 1
ATOM 7651 O O . PHE B 1 312 ? -9.078 10.25 4.922 1 50.06 312 PHE B O 1
ATOM 7658 N N . ASP B 1 313 ? -9.023 9.898 7.129 1 61.09 313 ASP B N 1
ATOM 7659 C CA . ASP B 1 313 ? -8.156 8.742 6.918 1 61.09 313 ASP B CA 1
ATOM 7660 C C . ASP B 1 313 ? -8.969 7.52 6.512 1 61.09 313 ASP B C 1
ATOM 7662 O O . ASP B 1 313 ? -8.945 6.496 7.195 1 61.09 313 ASP B O 1
ATOM 7666 N N . THR B 1 314 ? -9.578 7.676 5.383 1 68.69 314 THR B N 1
ATOM 7667 C CA . THR B 1 314 ? -10.43 6.598 4.902 1 68.69 314 THR B CA 1
ATOM 7668 C C . THR B 1 314 ? -9.688 5.727 3.889 1 68.69 314 THR B C 1
ATOM 7670 O O . THR B 1 314 ? -10.102 4.602 3.607 1 68.69 314 THR B O 1
ATOM 7673 N N . THR B 1 315 ? -8.688 6.336 3.416 1 80.69 315 THR B N 1
ATOM 7674 C CA . THR B 1 315 ? -7.898 5.547 2.479 1 80.69 315 THR B CA 1
ATOM 7675 C C . THR B 1 315 ? -6.738 4.859 3.195 1 80.69 315 THR B C 1
ATOM 7677 O O . THR B 1 315 ? -6.301 5.312 4.258 1 80.69 315 THR B O 1
ATOM 7680 N N . LEU B 1 316 ? -6.332 3.828 2.676 1 86.56 316 LEU B N 1
ATOM 7681 C CA . LEU B 1 316 ? -5.211 3.109 3.27 1 86.56 316 LEU B CA 1
ATOM 7682 C C . LEU B 1 316 ? -3.922 3.912 3.141 1 86.56 316 LEU B C 1
ATOM 7684 O O . LEU B 1 316 ? -3.178 4.062 4.113 1 86.56 316 LEU B O 1
ATOM 7688 N N . ASP B 1 317 ? -3.668 4.422 1.95 1 87.19 317 ASP B N 1
ATOM 7689 C CA . ASP B 1 317 ? -2.473 5.223 1.703 1 87.19 317 ASP B CA 1
ATOM 7690 C C . ASP B 1 317 ? -2.797 6.715 1.723 1 87.19 317 ASP B C 1
ATOM 7692 O O . ASP B 1 317 ? -3.877 7.125 1.292 1 87.19 317 ASP B O 1
ATOM 7696 N N . GLY B 1 318 ? -1.804 7.516 2.225 1 85.44 318 GLY B N 1
ATOM 7697 C CA . GLY B 1 318 ? -1.946 8.961 2.115 1 85.44 318 GLY B CA 1
ATOM 7698 C C . GLY B 1 318 ? -1.67 9.484 0.718 1 85.44 318 GLY B C 1
ATOM 7699 O O . GLY B 1 318 ? -2.594 9.867 -0.001 1 85.44 318 GLY B O 1
ATOM 7700 N N . SER B 1 319 ? -0.397 9.391 0.338 1 89.5 319 SER B N 1
ATOM 7701 C CA . SER B 1 319 ? -0.024 9.734 -1.03 1 89.5 319 SER B CA 1
ATOM 7702 C C . SER B 1 319 ? -0.308 8.586 -1.986 1 89.5 319 SER B C 1
ATOM 7704 O O . SER B 1 319 ? 0.064 7.438 -1.716 1 89.5 319 SER B O 1
ATOM 7706 N N . ARG B 1 320 ? -1.057 8.859 -3.031 1 92.75 320 ARG B N 1
ATOM 7707 C CA . ARG B 1 320 ? -1.393 7.867 -4.047 1 92.75 320 ARG B CA 1
ATOM 7708 C C . ARG B 1 320 ? -1.05 8.375 -5.441 1 92.75 320 ARG B C 1
ATOM 7710 O O . ARG B 1 320 ? -1.021 9.586 -5.68 1 92.75 320 ARG B O 1
ATOM 7717 N N . ASN B 1 321 ? -0.782 7.453 -6.332 1 95.75 321 ASN B N 1
ATOM 7718 C CA . ASN B 1 321 ? -0.434 7.789 -7.707 1 95.75 321 ASN B CA 1
ATOM 7719 C C . ASN B 1 321 ? -1.623 8.383 -8.453 1 95.75 321 ASN B C 1
ATOM 7721 O O . ASN B 1 321 ? -2.52 7.652 -8.883 1 95.75 321 ASN B O 1
ATOM 7725 N N . GLY B 1 322 ? -1.566 9.688 -8.672 1 93.69 322 GLY B N 1
ATOM 7726 C CA . GLY B 1 322 ? -2.66 10.391 -9.312 1 93.69 322 GLY B CA 1
ATOM 7727 C C . GLY B 1 322 ? -2.758 10.109 -10.805 1 93.69 322 GLY B C 1
ATOM 7728 O O . GLY B 1 322 ? -3.777 10.398 -11.43 1 93.69 322 GLY B O 1
ATOM 7729 N N . MET B 1 323 ? -1.758 9.484 -11.422 1 95.88 323 MET B N 1
ATOM 7730 C CA . MET B 1 323 ? -1.82 9.117 -12.836 1 95.88 323 MET B CA 1
ATOM 7731 C C . MET B 1 323 ? -2.85 8.016 -13.062 1 95.88 323 MET B C 1
ATOM 7733 O O . MET B 1 323 ? -3.461 7.941 -14.133 1 95.88 323 MET B O 1
ATOM 7737 N N . ILE B 1 324 ? -3.047 7.207 -12.062 1 96.75 324 ILE B N 1
ATOM 7738 C CA . ILE B 1 324 ? -3.871 6.008 -12.195 1 96.75 324 ILE B CA 1
ATOM 7739 C C . ILE B 1 324 ? -5.316 6.41 -12.477 1 96.75 324 ILE B C 1
ATOM 7741 O O . ILE B 1 324 ? -5.875 6.055 -13.516 1 96.75 324 ILE B O 1
ATOM 7745 N N . PRO B 1 325 ? -5.945 7.215 -11.586 1 95.62 325 PRO B N 1
ATOM 7746 C CA . PRO B 1 325 ? -7.34 7.551 -11.875 1 95.62 325 PRO B CA 1
ATOM 7747 C C . PRO B 1 325 ? -7.5 8.367 -13.156 1 95.62 325 PRO B C 1
ATOM 7749 O O . PRO B 1 325 ? -8.5 8.219 -13.867 1 95.62 325 PRO B O 1
ATOM 7752 N N . PHE B 1 326 ? -6.473 9.227 -13.461 1 94.12 326 PHE B N 1
ATOM 7753 C CA . PHE B 1 326 ? -6.535 10.023 -14.68 1 94.12 326 PHE B CA 1
ATOM 7754 C C . PHE B 1 326 ? -6.543 9.133 -15.914 1 94.12 326 PHE B C 1
ATOM 7756 O O . PHE B 1 326 ? -7.422 9.25 -16.766 1 94.12 326 PHE B O 1
ATOM 7763 N N . MET B 1 327 ? -5.637 8.219 -16.031 1 96.38 327 MET B N 1
ATOM 7764 C CA . MET B 1 327 ? -5.48 7.352 -17.203 1 96.38 327 MET B CA 1
ATOM 7765 C C . MET B 1 327 ? -6.656 6.391 -17.328 1 96.38 327 MET B C 1
ATOM 7767 O O . MET B 1 327 ? -7.199 6.211 -18.422 1 96.38 327 MET B O 1
ATOM 7771 N N . VAL B 1 328 ? -7.047 5.754 -16.203 1 97.12 328 VAL B N 1
ATOM 7772 C CA . VAL B 1 328 ? -8.109 4.754 -16.234 1 97.12 328 VAL B CA 1
ATOM 7773 C C . VAL B 1 328 ? -9.422 5.41 -16.656 1 97.12 328 VAL B C 1
ATOM 7775 O O . VAL B 1 328 ? -10.164 4.863 -17.484 1 97.12 328 VAL B O 1
ATOM 7778 N N . TYR B 1 329 ? -9.703 6.594 -16.094 1 95 329 TYR B N 1
ATOM 7779 C CA . TYR B 1 329 ? -10.945 7.285 -16.438 1 95 329 TYR B CA 1
ATOM 7780 C C . TYR B 1 329 ? -11.016 7.582 -17.922 1 95 329 TYR B C 1
ATOM 7782 O O . TYR B 1 329 ? -12 7.25 -18.594 1 95 329 TYR B O 1
ATOM 7790 N N . HIS B 1 330 ? -9.961 8.195 -18.453 1 92.19 330 HIS B N 1
ATOM 7791 C CA . HIS B 1 330 ? -9.984 8.641 -19.844 1 92.19 330 HIS B CA 1
ATOM 7792 C C . HIS B 1 330 ? -9.914 7.461 -20.812 1 92.19 330 HIS B C 1
ATOM 7794 O O . HIS B 1 330 ? -10.5 7.5 -21.891 1 92.19 330 HIS B O 1
ATOM 7800 N N . GLU B 1 331 ? -9.227 6.352 -20.422 1 94.56 331 GLU B N 1
ATOM 7801 C CA . GLU B 1 331 ? -9.18 5.156 -21.266 1 94.56 331 GLU B CA 1
ATOM 7802 C C . GLU B 1 331 ? -10.547 4.473 -21.328 1 94.56 331 GLU B C 1
ATOM 7804 O O . GLU B 1 331 ? -11.008 4.086 -22.406 1 94.56 331 GLU B O 1
ATOM 7809 N N . LEU B 1 332 ? -11.156 4.277 -20.156 1 94 332 LEU B N 1
ATOM 7810 C CA . LEU B 1 332 ? -12.453 3.609 -20.125 1 94 332 LEU B CA 1
ATOM 7811 C C . LEU B 1 332 ? -13.508 4.434 -20.859 1 94 332 LEU B C 1
ATOM 7813 O O . LEU B 1 332 ? -14.359 3.877 -21.547 1 94 332 LEU B O 1
ATOM 7817 N N . ARG B 1 333 ? -13.453 5.719 -20.672 1 90.25 333 ARG B N 1
ATOM 7818 C CA . ARG B 1 333 ? -14.398 6.594 -21.359 1 90.25 333 ARG B CA 1
ATOM 7819 C C . ARG B 1 333 ? -14.203 6.535 -22.875 1 90.25 333 ARG B C 1
ATOM 7821 O O . ARG B 1 333 ? -15.172 6.605 -23.625 1 90.25 333 ARG B O 1
ATOM 7828 N N . ALA B 1 334 ? -12.992 6.504 -23.312 1 89.06 334 ALA B N 1
ATOM 7829 C CA . ALA B 1 334 ? -12.68 6.461 -24.734 1 89.06 334 ALA B CA 1
ATOM 7830 C C . ALA B 1 334 ? -13.109 5.133 -25.359 1 89.06 334 ALA B C 1
ATOM 7832 O O . ALA B 1 334 ? -13.609 5.094 -26.484 1 89.06 334 ALA B O 1
ATOM 7833 N N . ILE B 1 335 ? -12.875 4 -24.688 1 91.56 335 ILE B N 1
ATOM 7834 C CA . ILE B 1 335 ? -13.18 2.67 -25.203 1 91.56 335 ILE B CA 1
ATOM 7835 C C . ILE B 1 335 ? -14.695 2.463 -25.234 1 91.56 335 ILE B C 1
ATOM 7837 O O . ILE B 1 335 ? -15.25 2.039 -26.25 1 91.56 335 ILE B O 1
ATOM 7841 N N . GLY B 1 336 ? -15.375 2.799 -24.062 1 89.25 336 GLY B N 1
ATOM 7842 C CA . GLY B 1 336 ? -16.812 2.592 -23.938 1 89.25 336 GLY B CA 1
ATOM 7843 C C . GLY B 1 336 ? -17.172 1.152 -23.625 1 89.25 336 GLY B C 1
ATOM 7844 O O . GLY B 1 336 ? -16.391 0.237 -23.875 1 89.25 336 GLY B O 1
ATOM 7845 N N . ASN B 1 337 ? -18.391 0.875 -23.203 1 90.5 337 ASN B N 1
ATOM 7846 C CA . ASN B 1 337 ? -18.844 -0.435 -22.75 1 90.5 337 ASN B CA 1
ATOM 7847 C C . ASN B 1 337 ? -18.969 -1.416 -23.922 1 90.5 337 ASN B C 1
ATOM 7849 O O . ASN B 1 337 ? -18.641 -2.594 -23.781 1 90.5 337 ASN B O 1
ATOM 7853 N N . SER B 1 338 ? -19.5 -0.941 -25 1 91.69 338 SER B N 1
ATOM 7854 C CA . SER B 1 338 ? -19.688 -1.806 -26.156 1 91.69 338 SER B CA 1
ATOM 7855 C C . SER B 1 338 ? -18.359 -2.355 -26.672 1 91.69 338 SER B C 1
ATOM 7857 O O . SER B 1 338 ? -18.234 -3.551 -26.938 1 91.69 338 SER B O 1
ATOM 7859 N N . ALA B 1 339 ? -17.375 -1.459 -26.766 1 92.06 339 ALA B N 1
ATOM 7860 C CA . ALA B 1 339 ? -16.047 -1.885 -27.219 1 92.06 339 ALA B CA 1
ATOM 7861 C C . ALA B 1 339 ? -15.383 -2.812 -26.203 1 92.06 339 ALA B C 1
ATOM 7863 O O . ALA B 1 339 ? -14.656 -3.73 -26.578 1 92.06 339 ALA B O 1
ATOM 7864 N N . MET B 1 340 ? -15.633 -2.596 -24.938 1 93.44 340 MET B N 1
ATOM 7865 C CA . MET B 1 340 ? -15.109 -3.484 -23.906 1 93.44 340 MET B CA 1
ATOM 7866 C C . MET B 1 340 ? -15.672 -4.895 -24.062 1 93.44 340 MET B C 1
ATOM 7868 O O . MET B 1 340 ? -14.945 -5.875 -23.906 1 93.44 340 MET B O 1
ATOM 7872 N N . ARG B 1 341 ? -16.953 -4.992 -24.375 1 94 341 ARG B N 1
ATOM 7873 C CA . ARG B 1 341 ? -17.594 -6.281 -24.609 1 94 341 ARG B CA 1
ATOM 7874 C C . ARG B 1 341 ? -17 -6.98 -25.828 1 94 341 ARG B C 1
ATOM 7876 O O . ARG B 1 341 ? -16.766 -8.188 -25.812 1 94 341 ARG B O 1
ATOM 7883 N N . GLN B 1 342 ? -16.797 -6.195 -26.859 1 94.06 342 GLN B N 1
ATOM 7884 C CA . GLN B 1 342 ? -16.234 -6.754 -28.078 1 94.06 342 GLN B CA 1
ATOM 7885 C C . GLN B 1 342 ? -14.812 -7.266 -27.859 1 94.06 342 GLN B C 1
ATOM 7887 O O . GLN B 1 342 ? -14.438 -8.32 -28.375 1 94.06 342 GLN B O 1
ATOM 7892 N N . ARG B 1 343 ? -14.062 -6.5 -27.125 1 94.81 343 ARG B N 1
ATOM 7893 C CA . ARG B 1 343 ? -12.695 -6.898 -26.812 1 94.81 343 ARG B CA 1
ATOM 7894 C C . ARG B 1 343 ? -12.672 -8.195 -26 1 94.81 343 ARG B C 1
ATOM 7896 O O . ARG B 1 343 ? -11.828 -9.062 -26.234 1 94.81 343 ARG B O 1
ATOM 7903 N N . LEU B 1 344 ? -13.57 -8.281 -25.047 1 95.56 344 LEU B N 1
ATOM 7904 C CA . LEU B 1 344 ? -13.656 -9.508 -24.25 1 95.56 344 LEU B CA 1
ATOM 7905 C C . LEU B 1 344 ? -14.047 -10.695 -25.125 1 95.56 344 LEU B C 1
ATOM 7907 O O . LEU B 1 344 ? -13.477 -11.773 -25 1 95.56 344 LEU B O 1
ATOM 7911 N N . LYS B 1 345 ? -15.008 -10.477 -25.984 1 94.19 345 LYS B N 1
ATOM 7912 C CA . LYS B 1 345 ? -15.438 -11.523 -26.906 1 94.19 345 LYS B CA 1
ATOM 7913 C C . LYS B 1 345 ? -14.273 -12.016 -27.75 1 94.19 345 LYS B C 1
ATOM 7915 O O . LYS B 1 345 ? -14.133 -13.219 -27.984 1 94.19 345 LYS B O 1
ATOM 7920 N N . ALA B 1 346 ? -13.508 -11.078 -28.234 1 95.69 346 ALA B N 1
ATOM 7921 C CA . ALA B 1 346 ? -12.352 -11.438 -29.047 1 95.69 346 ALA B CA 1
ATOM 7922 C C . ALA B 1 346 ? -11.367 -12.289 -28.25 1 95.69 346 ALA B C 1
ATOM 7924 O O . ALA B 1 346 ? -10.789 -13.242 -28.781 1 95.69 346 ALA B O 1
ATOM 7925 N N . CYS B 1 347 ? -11.109 -11.938 -27.031 1 96.25 347 CYS B N 1
ATOM 7926 C CA . CYS B 1 347 ? -10.227 -12.719 -26.156 1 96.25 347 CYS B CA 1
ATOM 7927 C C . CYS B 1 347 ? -10.766 -14.125 -25.953 1 96.25 347 CYS B C 1
ATOM 7929 O O . CYS B 1 347 ? -10.008 -15.094 -25.953 1 96.25 347 CYS B O 1
ATOM 7931 N N . LEU B 1 348 ? -12.07 -14.258 -25.766 1 95.31 348 LEU B N 1
ATOM 7932 C CA . LEU B 1 348 ? -12.711 -15.555 -25.547 1 95.31 348 LEU B CA 1
ATOM 7933 C C . LEU B 1 348 ? -12.633 -16.422 -26.797 1 95.31 348 LEU B C 1
ATOM 7935 O O . LEU B 1 348 ? -12.492 -17.641 -26.719 1 95.31 348 LEU B O 1
ATOM 7939 N N . GLU B 1 349 ? -12.758 -15.781 -27.953 1 95.81 349 GLU B N 1
ATOM 7940 C CA . GLU B 1 349 ? -12.617 -16.516 -29.219 1 95.81 349 GLU B CA 1
ATOM 7941 C C . GLU B 1 349 ? -11.227 -17.109 -29.344 1 95.81 349 GLU B C 1
ATOM 7943 O O . GLU B 1 349 ? -11.07 -18.234 -29.844 1 95.81 349 GLU B O 1
ATOM 7948 N N . VAL B 1 350 ? -10.25 -16.344 -28.938 1 97.06 350 VAL B N 1
ATOM 7949 C CA . VAL B 1 350 ? -8.883 -16.859 -28.969 1 97.06 350 VAL B CA 1
ATOM 7950 C C . VAL B 1 350 ? -8.734 -18 -27.969 1 97.06 350 VAL B C 1
ATOM 7952 O O . VAL B 1 350 ? -8.031 -18.984 -28.234 1 97.06 350 VAL B O 1
ATOM 7955 N N . ALA B 1 351 ? -9.367 -17.906 -26.828 1 96.69 351 ALA B N 1
ATOM 7956 C CA . ALA B 1 351 ? -9.344 -18.969 -25.844 1 96.69 351 ALA B CA 1
ATOM 7957 C C . ALA B 1 351 ? -9.969 -20.25 -26.406 1 96.69 351 ALA B C 1
ATOM 7959 O O . ALA B 1 351 ? -9.43 -21.344 -26.219 1 96.69 351 ALA B O 1
ATOM 7960 N N . ASP B 1 352 ? -11.094 -20.125 -27.078 1 95.25 352 ASP B N 1
ATOM 7961 C CA . ASP B 1 352 ? -11.742 -21.266 -27.719 1 95.25 352 ASP B CA 1
ATOM 7962 C C . ASP B 1 352 ? -10.828 -21.891 -28.781 1 95.25 352 ASP B C 1
ATOM 7964 O O . ASP B 1 352 ? -10.75 -23.109 -28.875 1 95.25 352 ASP B O 1
ATOM 7968 N N . TYR B 1 353 ? -10.25 -21 -29.516 1 97.06 353 TYR B N 1
ATOM 7969 C CA . TYR B 1 353 ? -9.32 -21.453 -30.547 1 97.06 353 TYR B CA 1
ATOM 7970 C C . TYR B 1 353 ? -8.148 -22.219 -29.922 1 97.06 353 TYR B C 1
ATOM 7972 O O . TYR B 1 353 ? -7.727 -23.25 -30.453 1 97.06 353 TYR B O 1
ATOM 7980 N N . MET B 1 354 ? -7.621 -21.719 -28.844 1 96.62 354 MET B N 1
ATOM 7981 C CA . MET B 1 354 ? -6.539 -22.375 -28.125 1 96.62 354 MET B CA 1
ATOM 7982 C C . MET B 1 354 ? -6.961 -23.766 -27.656 1 96.62 354 MET B C 1
ATOM 7984 O O . MET B 1 354 ? -6.219 -24.734 -27.812 1 96.62 354 MET B O 1
ATOM 7988 N N . VAL B 1 355 ? -8.117 -23.906 -27.047 1 94.19 355 VAL B N 1
ATOM 7989 C CA . VAL B 1 355 ? -8.625 -25.188 -26.578 1 94.19 355 VAL B CA 1
ATOM 7990 C C . VAL B 1 355 ? -8.773 -26.156 -27.75 1 94.19 355 VAL B C 1
ATOM 7992 O O . VAL B 1 355 ? -8.422 -27.328 -27.641 1 94.19 355 VAL B O 1
ATOM 7995 N N . GLU B 1 356 ? -9.281 -25.688 -28.844 1 94.31 356 GLU B N 1
ATOM 7996 C CA . GLU B 1 356 ? -9.445 -26.5 -30.047 1 94.31 356 GLU B CA 1
ATOM 7997 C C . GLU B 1 356 ? -8.102 -27.031 -30.531 1 94.31 356 GLU B C 1
ATOM 7999 O O . GLU B 1 356 ? -7.953 -28.219 -30.812 1 94.31 356 GLU B O 1
ATOM 8004 N N . LYS B 1 357 ? -7.129 -26.125 -30.672 1 94.38 357 LYS B N 1
ATOM 8005 C CA . LYS B 1 357 ? -5.812 -26.5 -31.188 1 94.38 357 LYS B CA 1
ATOM 8006 C C . LYS B 1 357 ? -5.105 -27.469 -30.234 1 94.38 357 LYS B C 1
ATOM 8008 O O . LYS B 1 357 ? -4.445 -28.406 -30.672 1 94.38 357 LYS B O 1
ATOM 8013 N N . LEU B 1 358 ? -5.242 -27.219 -28.969 1 92.56 358 LEU B N 1
ATOM 8014 C CA . LEU B 1 358 ? -4.602 -28.078 -27.984 1 92.56 358 LEU B CA 1
ATOM 8015 C C . LEU B 1 358 ? -5.273 -29.453 -27.938 1 92.56 358 LEU B C 1
ATOM 8017 O O . LEU B 1 358 ? -4.613 -30.453 -27.688 1 92.56 358 LEU B O 1
ATOM 8021 N N . THR B 1 359 ? -6.578 -29.469 -28.109 1 89.94 359 THR B N 1
ATOM 8022 C CA . THR B 1 359 ? -7.305 -30.734 -28.172 1 89.94 359 THR B CA 1
ATOM 8023 C C . THR B 1 359 ? -6.84 -31.562 -29.359 1 89.94 359 THR B C 1
ATOM 8025 O O . THR B 1 359 ? -6.676 -32.781 -29.25 1 89.94 359 THR B O 1
ATOM 8028 N N . LYS B 1 360 ? -6.656 -30.891 -30.453 1 89.19 360 LYS B N 1
ATOM 8029 C CA . LYS B 1 360 ? -6.141 -31.578 -31.641 1 89.19 360 LYS B CA 1
ATOM 8030 C C . LYS B 1 360 ? -4.719 -32.062 -31.406 1 89.19 360 LYS B C 1
ATOM 8032 O O . LYS B 1 360 ? -4.348 -33.156 -31.891 1 89.19 360 LYS B O 1
ATOM 8037 N N . LEU B 1 361 ? -3.951 -31.25 -30.797 1 88.06 361 LEU B N 1
ATOM 8038 C CA . LEU B 1 361 ? -2.576 -31.641 -30.484 1 88.06 361 LEU B CA 1
ATOM 8039 C C . LEU B 1 361 ? -2.541 -32.906 -29.625 1 88.06 361 LEU B C 1
ATOM 8041 O O . LEU B 1 361 ? -1.662 -33.75 -29.797 1 88.06 361 LEU B O 1
ATOM 8045 N N . ARG B 1 362 ? -3.443 -33.031 -28.656 1 82.06 362 ARG B N 1
ATOM 8046 C CA . ARG B 1 362 ? -3.547 -34.156 -27.75 1 82.06 362 ARG B CA 1
ATOM 8047 C C . ARG B 1 362 ? -3.922 -35.438 -28.484 1 82.06 362 ARG B C 1
ATOM 8049 O O . ARG B 1 362 ? -3.527 -36.531 -28.094 1 82.06 362 ARG B O 1
ATOM 8056 N N . GLY B 1 363 ? -4.684 -35.469 -29.672 1 70.31 363 GLY B N 1
ATOM 8057 C CA . GLY B 1 363 ? -5.371 -36.406 -30.562 1 70.31 363 GLY B CA 1
ATOM 8058 C C . GLY B 1 363 ? -4.84 -37.812 -30.484 1 70.31 363 GLY B C 1
ATOM 8059 O O . GLY B 1 363 ? -5.59 -38.781 -30.656 1 70.31 363 GLY B O 1
ATOM 8060 N N . THR B 1 364 ? -3.625 -38.062 -30.234 1 63.88 364 THR B N 1
ATOM 8061 C CA . THR B 1 364 ? -3.225 -39.469 -30.219 1 63.88 364 THR B CA 1
ATOM 8062 C C . THR B 1 364 ? -3.199 -40.031 -28.797 1 63.88 364 THR B C 1
ATOM 8064 O O . THR B 1 364 ? -3.031 -39.25 -27.844 1 63.88 364 THR B O 1
ATOM 8067 N N . GLU B 1 365 ? -3.598 -41.219 -28.672 1 57.44 365 GLU B N 1
ATOM 8068 C CA . GLU B 1 365 ? -3.574 -41.906 -27.375 1 57.44 365 GLU B CA 1
ATOM 8069 C C . GLU B 1 365 ? -2.207 -41.781 -26.719 1 57.44 365 GLU B C 1
ATOM 8071 O O . GLU B 1 365 ? -2.117 -41.656 -25.484 1 57.44 365 GLU B O 1
ATOM 8076 N N . GLU B 1 366 ? -1.21 -41.75 -27.391 1 54.69 366 GLU B N 1
ATOM 8077 C CA . GLU B 1 366 ? 0.156 -41.656 -26.875 1 54.69 366 GLU B CA 1
ATOM 8078 C C . GLU B 1 366 ? 0.421 -40.281 -26.266 1 54.69 366 GLU B C 1
ATOM 8080 O O . GLU B 1 366 ? 1.031 -40.188 -25.203 1 54.69 366 GLU B O 1
ATOM 8085 N N . ARG B 1 367 ? -0.026 -39.375 -26.922 1 65.94 367 ARG B N 1
ATOM 8086 C CA . ARG B 1 367 ? 0.187 -38 -26.438 1 65.94 367 ARG B CA 1
ATOM 8087 C C . ARG B 1 367 ? -0.607 -37.75 -25.172 1 65.94 367 ARG B C 1
ATOM 8089 O O . ARG B 1 367 ? -0.126 -37.062 -24.266 1 65.94 367 ARG B O 1
ATOM 8096 N N . ARG B 1 368 ? -1.771 -38.312 -25.156 1 57.41 368 ARG B N 1
ATOM 8097 C CA . ARG B 1 368 ? -2.639 -38.156 -23.984 1 57.41 368 ARG B CA 1
ATOM 8098 C C . ARG B 1 368 ? -2.035 -38.844 -22.766 1 57.41 368 ARG B C 1
ATOM 8100 O O . ARG B 1 368 ? -2.164 -38.344 -21.641 1 57.41 368 ARG B O 1
ATOM 8107 N N . ALA B 1 369 ? -1.452 -39.812 -23 1 49.62 369 ALA B N 1
ATOM 8108 C CA . ALA B 1 369 ? -0.874 -40.594 -21.906 1 49.62 369 ALA B CA 1
ATOM 8109 C C . ALA B 1 369 ? 0.416 -39.969 -21.406 1 49.62 369 ALA B C 1
ATOM 8111 O O . ALA B 1 369 ? 0.745 -40.062 -20.219 1 49.62 369 ALA B O 1
ATOM 8112 N N . ALA B 1 370 ? 1.051 -39.312 -22.172 1 47.28 370 ALA B N 1
ATOM 8113 C CA . ALA B 1 370 ? 2.404 -38.875 -21.828 1 47.28 370 ALA B CA 1
ATOM 8114 C C . ALA B 1 370 ? 2.402 -37.438 -21.297 1 47.28 370 ALA B C 1
ATOM 8116 O O . ALA B 1 370 ? 2.879 -37.188 -20.188 1 47.28 370 ALA B O 1
ATOM 8117 N N . GLU B 1 371 ? 1.967 -36.531 -22.094 1 51.44 371 GLU B N 1
ATOM 8118 C CA . GLU B 1 371 ? 2.281 -35.125 -21.828 1 51.44 371 GLU B CA 1
ATOM 8119 C C . GLU B 1 371 ? 1.009 -34.281 -21.656 1 51.44 371 GLU B C 1
ATOM 8121 O O . GLU B 1 371 ? 1.017 -33.25 -20.984 1 51.44 371 GLU B O 1
ATOM 8126 N N . LEU B 1 372 ? 0.009 -34.844 -22.109 1 51.47 372 LEU B N 1
ATOM 8127 C CA . LEU B 1 372 ? -1.209 -34.062 -22.125 1 51.47 372 LEU B CA 1
ATOM 8128 C C . LEU B 1 372 ? -2.348 -34.781 -21.406 1 51.47 372 LEU B C 1
ATOM 8130 O O . LEU B 1 372 ? -3.357 -35.125 -22.031 1 51.47 372 LEU B O 1
ATOM 8134 N N . LYS B 1 373 ? -2.199 -34.875 -20.156 1 57.75 373 LYS B N 1
ATOM 8135 C CA . LYS B 1 373 ? -3.012 -35.781 -19.328 1 57.75 373 LYS B CA 1
ATOM 8136 C C . LYS B 1 373 ? -4.441 -35.25 -19.203 1 57.75 373 LYS B C 1
ATOM 8138 O O . LYS B 1 373 ? -5.391 -36.031 -19.188 1 57.75 373 LYS B O 1
ATOM 8143 N N . PHE B 1 374 ? -4.496 -34 -19.188 1 69.88 374 PHE B N 1
ATOM 8144 C CA . PHE B 1 374 ? -5.844 -33.469 -19.016 1 69.88 374 PHE B CA 1
ATOM 8145 C C . PHE B 1 374 ? -6.277 -32.688 -20.25 1 69.88 374 PHE B C 1
ATOM 8147 O O . PHE B 1 374 ? -5.449 -32.062 -20.938 1 69.88 374 PHE B O 1
ATOM 8154 N N . ALA B 1 375 ? -7.582 -32.875 -20.578 1 79.88 375 ALA B N 1
ATOM 8155 C CA . ALA B 1 375 ? -8.148 -32.125 -21.672 1 79.88 375 ALA B CA 1
ATOM 8156 C C . ALA B 1 375 ? -8.133 -30.625 -21.359 1 79.88 375 ALA B C 1
ATOM 8158 O O . ALA B 1 375 ? -8.469 -30.219 -20.234 1 79.88 375 ALA B O 1
ATOM 8159 N N . PRO B 1 376 ? -7.609 -29.859 -22.281 1 89.44 376 PRO B N 1
ATOM 8160 C CA . PRO B 1 376 ? -7.617 -28.406 -22.078 1 89.44 376 PRO B CA 1
ATOM 8161 C C . PRO B 1 376 ? -9.031 -27.828 -21.969 1 89.44 376 PRO B C 1
ATOM 8163 O O . PRO B 1 376 ? -9.945 -28.312 -22.641 1 89.44 376 PRO B O 1
ATOM 8166 N N . TRP B 1 377 ? -9.203 -26.875 -21.109 1 88.38 377 TRP B N 1
ATOM 8167 C CA . TRP B 1 377 ? -10.492 -26.219 -20.938 1 88.38 377 TRP B CA 1
ATOM 8168 C C . TRP B 1 377 ? -10.32 -24.812 -20.375 1 88.38 377 TRP B C 1
ATOM 8170 O O . TRP B 1 377 ? -9.219 -24.438 -19.953 1 88.38 377 TRP B O 1
ATOM 8180 N N . HIS B 1 378 ? -11.273 -24.031 -20.484 1 91.19 378 HIS B N 1
ATOM 8181 C CA . HIS B 1 378 ? -11.391 -22.781 -19.734 1 91.19 378 HIS B CA 1
ATOM 8182 C C . HIS B 1 378 ? -12.812 -22.562 -19.234 1 91.19 378 HIS B C 1
ATOM 8184 O O . HIS B 1 378 ? -13.773 -23.016 -19.875 1 91.19 378 HIS B O 1
ATOM 8190 N N . PRO B 1 379 ? -12.969 -21.938 -18 1 88.75 379 PRO B N 1
ATOM 8191 C CA . PRO B 1 379 ? -14.328 -21.594 -17.562 1 88.75 379 PRO B CA 1
ATOM 8192 C C . PRO B 1 379 ? -15.062 -20.719 -18.578 1 88.75 379 PRO B C 1
ATOM 8194 O O . PRO B 1 379 ? -14.469 -19.828 -19.188 1 88.75 379 PRO B O 1
ATOM 8197 N N . PRO B 1 380 ? -16.359 -21.062 -18.734 1 89 380 PRO B N 1
ATOM 8198 C CA . PRO B 1 380 ? -17.125 -20.219 -19.656 1 89 380 PRO B CA 1
ATOM 8199 C C . PRO B 1 380 ? -17.047 -18.734 -19.328 1 89 380 PRO B C 1
ATOM 8201 O O . PRO B 1 380 ? -17.266 -18.344 -18.172 1 89 380 PRO B O 1
ATOM 8204 N N . GLY B 1 381 ? -16.719 -17.969 -20.312 1 91.88 381 GLY B N 1
ATOM 8205 C CA . GLY B 1 381 ? -16.688 -16.531 -20.141 1 91.88 381 GLY B CA 1
ATOM 8206 C C . GLY B 1 381 ? -15.391 -16.016 -19.547 1 91.88 381 GLY B C 1
ATOM 8207 O O . GLY B 1 381 ? -15.242 -14.812 -19.312 1 91.88 381 GLY B O 1
ATOM 8208 N N . VAL B 1 382 ? -14.469 -16.859 -19.266 1 93.38 382 VAL B N 1
ATOM 8209 C CA . VAL B 1 382 ? -13.18 -16.453 -18.703 1 93.38 382 VAL B CA 1
ATOM 8210 C C . VAL B 1 382 ? -12.055 -16.906 -19.641 1 93.38 382 VAL B C 1
ATOM 8212 O O . VAL B 1 382 ? -12.055 -18.047 -20.109 1 93.38 382 VAL B O 1
ATOM 8215 N N . MET B 1 383 ? -11.148 -16.062 -19.953 1 93.94 383 MET B N 1
ATOM 8216 C CA . MET B 1 383 ? -10.109 -16.328 -20.938 1 93.94 383 MET B CA 1
ATOM 8217 C C . MET B 1 383 ? -8.867 -16.922 -20.281 1 93.94 383 MET B C 1
ATOM 8219 O O . MET B 1 383 ? -7.754 -16.438 -20.5 1 93.94 383 MET B O 1
ATOM 8223 N N . CYS B 1 384 ? -9.031 -17.859 -19.438 1 94.81 384 CYS B N 1
ATOM 8224 C CA . CYS B 1 384 ? -7.977 -18.609 -18.75 1 94.81 384 CYS B CA 1
ATOM 8225 C C . CYS B 1 384 ? -7.988 -20.078 -19.156 1 94.81 384 CYS B C 1
ATOM 8227 O O . CYS B 1 384 ? -8.719 -20.875 -18.578 1 94.81 384 CYS B O 1
ATOM 8229 N N . VAL B 1 385 ? -7.133 -20.453 -20.062 1 95.25 385 VAL B N 1
ATOM 8230 C CA . VAL B 1 385 ? -7.098 -21.828 -20.578 1 95.25 385 VAL B CA 1
ATOM 8231 C C . VAL B 1 385 ? -6.234 -22.688 -19.672 1 95.25 385 VAL B C 1
ATOM 8233 O O . VAL B 1 385 ? -5.047 -22.422 -19.484 1 95.25 385 VAL B O 1
ATOM 8236 N N . CYS B 1 386 ? -6.855 -23.672 -19.109 1 90.44 386 CYS B N 1
ATOM 8237 C CA . CYS B 1 386 ? -6.172 -24.625 -18.234 1 90.44 386 CYS B CA 1
ATOM 8238 C C . CYS B 1 386 ? -5.746 -25.859 -19 1 90.44 386 CYS B C 1
ATOM 8240 O O . CYS B 1 386 ? -6.535 -26.438 -19.75 1 90.44 386 CYS B O 1
ATOM 8242 N N . VAL B 1 387 ? -4.508 -26.25 -18.859 1 88.94 387 VAL B N 1
ATOM 8243 C CA . VAL B 1 387 ? -3.975 -27.391 -19.594 1 88.94 387 VAL B CA 1
ATOM 8244 C C . VAL B 1 387 ? -2.799 -28 -18.844 1 88.94 387 VAL B C 1
ATOM 8246 O O . VAL B 1 387 ? -2.293 -27.406 -17.891 1 88.94 387 VAL B O 1
ATOM 8249 N N . SER B 1 388 ? -2.461 -29.219 -19.266 1 83.19 388 SER B N 1
ATOM 8250 C CA . SER B 1 388 ? -1.209 -29.797 -18.781 1 83.19 388 SER B CA 1
ATOM 8251 C C . SER B 1 388 ? -0.015 -28.938 -19.188 1 83.19 388 SER B C 1
ATOM 8253 O O . SER B 1 388 ? 0.021 -28.406 -20.297 1 83.19 388 SER B O 1
ATOM 8255 N N . PRO B 1 389 ? 0.875 -28.859 -18.328 1 84.81 389 PRO B N 1
ATOM 8256 C CA . PRO B 1 389 ? 2.016 -28 -18.672 1 84.81 389 PRO B CA 1
ATOM 8257 C C . PRO B 1 389 ? 2.84 -28.562 -19.828 1 84.81 389 PRO B C 1
ATOM 8259 O O . PRO B 1 389 ? 3.059 -29.781 -19.906 1 84.81 389 PRO B O 1
ATOM 8262 N N . PRO B 1 390 ? 3.223 -27.75 -20.75 1 86.19 390 PRO B N 1
ATOM 8263 C CA . PRO B 1 390 ? 4.23 -28.141 -21.734 1 86.19 390 PRO B CA 1
ATOM 8264 C C . PRO B 1 390 ? 5.613 -28.344 -21.125 1 86.19 390 PRO B C 1
ATOM 8266 O O . PRO B 1 390 ? 5.781 -28.188 -19.906 1 86.19 390 PRO B O 1
ATOM 8269 N N . PRO B 1 391 ? 6.555 -28.719 -22 1 76.25 391 PRO B N 1
ATOM 8270 C CA . PRO B 1 391 ? 7.91 -28.891 -21.469 1 76.25 391 PRO B CA 1
ATOM 8271 C C . PRO B 1 391 ? 8.438 -27.625 -20.766 1 76.25 391 PRO B C 1
ATOM 8273 O O . PRO B 1 391 ? 8.055 -26.516 -21.141 1 76.25 391 PRO B O 1
ATOM 8276 N N . GLN B 1 392 ? 9.266 -27.828 -19.938 1 76.12 392 GLN B N 1
ATOM 8277 C CA . GLN B 1 392 ? 9.789 -26.797 -19.047 1 76.12 392 GLN B CA 1
ATOM 8278 C C . GLN B 1 392 ? 10.336 -25.609 -19.844 1 76.12 392 GLN B C 1
ATOM 8280 O O . GLN B 1 392 ? 10.172 -24.453 -19.453 1 76.12 392 GLN B O 1
ATOM 8285 N N . GLN B 1 393 ? 11.039 -25.906 -20.875 1 74.94 393 GLN B N 1
ATOM 8286 C CA . GLN B 1 393 ? 11.617 -24.859 -21.703 1 74.94 393 GLN B CA 1
ATOM 8287 C C . GLN B 1 393 ? 10.531 -23.938 -22.25 1 74.94 393 GLN B C 1
ATOM 8289 O O . GLN B 1 393 ? 10.727 -22.719 -22.344 1 74.94 393 GLN B O 1
ATOM 8294 N N . MET B 1 394 ? 9.445 -24.578 -22.578 1 85.5 394 MET B N 1
ATOM 8295 C CA . MET B 1 394 ? 8.344 -23.781 -23.094 1 85.5 394 MET B CA 1
ATOM 8296 C C . MET B 1 394 ? 7.652 -23 -21.984 1 85.5 394 MET B C 1
ATOM 8298 O O . MET B 1 394 ? 7.203 -21.875 -22.188 1 85.5 394 MET B O 1
ATOM 8302 N N . CYS B 1 395 ? 7.566 -23.656 -20.812 1 85.62 395 CYS B N 1
ATOM 8303 C CA . CYS B 1 395 ? 7.008 -22.953 -19.656 1 85.62 395 CYS B CA 1
ATOM 8304 C C . CYS B 1 395 ? 7.82 -21.703 -19.344 1 85.62 395 CYS B C 1
ATOM 8306 O O . CYS B 1 395 ? 7.254 -20.641 -19.078 1 85.62 395 CYS B O 1
ATOM 8308 N N . ALA B 1 396 ? 9.062 -21.797 -19.453 1 78.56 396 ALA B N 1
ATOM 8309 C CA . ALA B 1 396 ? 9.953 -20.672 -19.188 1 78.56 396 ALA B CA 1
ATOM 8310 C C . ALA B 1 396 ? 9.82 -19.609 -20.281 1 78.56 396 ALA B C 1
ATOM 8312 O O . ALA B 1 396 ? 9.734 -18.406 -19.969 1 78.56 396 ALA B O 1
ATOM 8313 N N . LYS B 1 397 ? 9.828 -20.062 -21.516 1 81.25 397 LYS B N 1
ATOM 8314 C CA . LYS B 1 397 ? 9.773 -19.141 -22.641 1 81.25 397 LYS B CA 1
ATOM 8315 C C . LYS B 1 397 ? 8.469 -18.328 -22.625 1 81.25 397 LYS B C 1
ATOM 8317 O O . LYS B 1 397 ? 8.477 -17.125 -22.875 1 81.25 397 LYS B O 1
ATOM 8322 N N . TYR B 1 398 ? 7.41 -19.031 -22.281 1 89.75 398 TYR B N 1
ATOM 8323 C CA . TYR B 1 398 ? 6.098 -18.391 -22.391 1 89.75 398 TYR B CA 1
ATOM 8324 C C . TYR B 1 398 ? 5.578 -17.969 -21.031 1 89.75 398 TYR B C 1
ATOM 8326 O O . TYR B 1 398 ? 4.414 -17.594 -20.891 1 89.75 398 TYR B O 1
ATOM 8334 N N . HIS B 1 399 ? 6.422 -18 -20.047 1 84.44 399 HIS B N 1
ATOM 8335 C CA . HIS B 1 399 ? 6.133 -17.562 -18.688 1 84.44 399 HIS B CA 1
ATOM 8336 C C . HIS B 1 399 ? 4.895 -18.25 -18.125 1 84.44 399 HIS B C 1
ATOM 8338 O O . HIS B 1 399 ? 3.998 -17.594 -17.594 1 84.44 399 HIS B O 1
ATOM 8344 N N . LEU B 1 400 ? 4.828 -19.547 -18.25 1 87.62 400 LEU B N 1
ATOM 8345 C CA . LEU B 1 400 ? 3.699 -20.328 -17.766 1 87.62 400 LEU B CA 1
ATOM 8346 C C . LEU B 1 400 ? 3.949 -20.812 -16.344 1 87.62 400 LEU B C 1
ATOM 8348 O O . LEU B 1 400 ? 4.938 -21.516 -16.078 1 87.62 400 LEU B O 1
ATOM 8352 N N . PRO B 1 401 ? 3.014 -20.375 -15.5 1 81.94 401 PRO B N 1
ATOM 8353 C CA . PRO B 1 401 ? 3.143 -20.938 -14.156 1 81.94 401 PRO B CA 1
ATOM 8354 C C . PRO B 1 401 ? 2.686 -22.391 -14.078 1 81.94 401 PRO B C 1
ATOM 8356 O O . PRO B 1 401 ? 1.73 -22.781 -14.758 1 81.94 401 PRO B O 1
ATOM 8359 N N . VAL B 1 402 ? 3.383 -23.172 -13.336 1 76.75 402 VAL B N 1
ATOM 8360 C CA . VAL B 1 402 ? 2.967 -24.547 -13.109 1 76.75 402 VAL B CA 1
ATOM 8361 C C . VAL B 1 402 ? 2.494 -24.719 -11.664 1 76.75 402 VAL B C 1
ATOM 8363 O O . VAL B 1 402 ? 3.182 -24.297 -10.727 1 76.75 402 VAL B O 1
ATOM 8366 N N . PHE B 1 403 ? 1.231 -25.125 -11.562 1 73.38 403 PHE B N 1
ATOM 8367 C CA . PHE B 1 403 ? 0.677 -25.297 -10.227 1 73.38 403 PHE B CA 1
ATOM 8368 C C . PHE B 1 403 ? -0.062 -26.625 -10.109 1 73.38 403 PHE B C 1
ATOM 8370 O O . PHE B 1 403 ? -0.317 -27.297 -11.109 1 73.38 403 PHE B O 1
ATOM 8377 N N . ARG B 1 404 ? -0.299 -26.938 -8.852 1 60.44 404 ARG B N 1
ATOM 8378 C CA . ARG B 1 404 ? -1.004 -28.188 -8.578 1 60.44 404 ARG B CA 1
ATOM 8379 C C . ARG B 1 404 ? -2.441 -27.922 -8.148 1 60.44 404 ARG B C 1
ATOM 8381 O O . ARG B 1 404 ? -2.711 -26.953 -7.426 1 60.44 404 ARG B O 1
ATOM 8388 N N . VAL B 1 405 ? -3.34 -28.562 -8.797 1 58.84 405 VAL B N 1
ATOM 8389 C CA . VAL B 1 405 ? -4.742 -28.484 -8.398 1 58.84 405 VAL B CA 1
ATOM 8390 C C . VAL B 1 405 ? -5.137 -29.766 -7.652 1 58.84 405 VAL B C 1
ATOM 8392 O O . VAL B 1 405 ? -4.785 -30.859 -8.07 1 58.84 405 VAL B O 1
ATOM 8395 N N . GLN B 1 406 ? -5.996 -29.562 -6.625 1 48.72 406 GLN B N 1
ATOM 8396 C CA . GLN B 1 406 ? -6.484 -30.625 -5.766 1 48.72 406 GLN B CA 1
ATOM 8397 C C . GLN B 1 406 ? -5.367 -31.625 -5.434 1 48.72 406 GLN B C 1
ATOM 8399 O O . GLN B 1 406 ? -5.594 -32.844 -5.414 1 48.72 406 GLN B O 1
ATOM 8404 N N . GLY B 1 407 ? -4.172 -31.078 -5.387 1 46.78 407 GLY B N 1
ATOM 8405 C CA . GLY B 1 407 ? -3.029 -31.844 -4.895 1 46.78 407 GLY B CA 1
ATOM 8406 C C . GLY B 1 407 ? -2.521 -32.875 -5.891 1 46.78 407 GLY B C 1
ATOM 8407 O O . GLY B 1 407 ? -1.521 -33.531 -5.637 1 46.78 407 GLY B O 1
ATOM 8408 N N . GLN B 1 408 ? -3.078 -32.938 -7.09 1 47.78 408 GLN B N 1
ATOM 8409 C CA . GLN B 1 408 ? -2.754 -34.156 -7.809 1 47.78 408 GLN B CA 1
ATOM 8410 C C . GLN B 1 408 ? -2.242 -33.875 -9.219 1 47.78 408 GLN B C 1
ATOM 8412 O O . GLN B 1 408 ? -1.357 -34.562 -9.727 1 47.78 408 GLN B O 1
ATOM 8417 N N . VAL B 1 409 ? -2.777 -32.938 -9.781 1 56.72 409 VAL B N 1
ATOM 8418 C CA . VAL B 1 409 ? -2.498 -32.75 -11.203 1 56.72 409 VAL B CA 1
ATOM 8419 C C . VAL B 1 409 ? -1.822 -31.422 -11.445 1 56.72 409 VAL B C 1
ATOM 8421 O O . VAL B 1 409 ? -2.236 -30.391 -10.883 1 56.72 409 VAL B O 1
ATOM 8424 N N . GLN B 1 410 ? -0.589 -31.594 -12.141 1 70.62 410 GLN B N 1
ATOM 8425 C CA . GLN B 1 410 ? 0.056 -30.344 -12.555 1 70.62 410 GLN B CA 1
ATOM 8426 C C . GLN B 1 410 ? -0.717 -29.672 -13.688 1 70.62 410 GLN B C 1
ATOM 8428 O O . GLN B 1 410 ? -1.182 -30.359 -14.609 1 70.62 410 GLN B O 1
ATOM 8433 N N . MET B 1 411 ? -0.902 -28.484 -13.492 1 80.25 411 MET B N 1
ATOM 8434 C CA . MET B 1 411 ? -1.644 -27.703 -14.477 1 80.25 411 MET B CA 1
ATOM 8435 C C . MET B 1 411 ? -0.994 -26.344 -14.695 1 80.25 411 MET B C 1
ATOM 8437 O O . MET B 1 411 ? -0.201 -25.891 -13.867 1 80.25 411 MET B O 1
ATOM 8441 N N . THR B 1 412 ? -1.108 -25.922 -15.867 1 87.81 412 THR B N 1
ATOM 8442 C CA . THR B 1 412 ? -0.795 -24.516 -16.141 1 87.81 412 THR B CA 1
ATOM 8443 C C . THR B 1 412 ? -1.995 -23.812 -16.75 1 87.81 412 THR B C 1
ATOM 8445 O O . THR B 1 412 ? -3.012 -24.438 -17.047 1 87.81 412 THR B O 1
ATOM 8448 N N . HIS B 1 413 ? -1.883 -22.531 -16.719 1 92.12 413 HIS B N 1
ATOM 8449 C CA . HIS B 1 413 ? -2.92 -21.75 -17.406 1 92.12 413 HIS B CA 1
ATOM 8450 C C . HIS B 1 413 ? -2.316 -20.812 -18.438 1 92.12 413 HIS B C 1
ATOM 8452 O O . HIS B 1 413 ? -1.155 -20.406 -18.312 1 92.12 413 HIS B O 1
ATOM 8458 N N . ILE B 1 414 ? -3.021 -20.594 -19.453 1 95 414 ILE B N 1
ATOM 8459 C CA . ILE B 1 414 ? -2.699 -19.625 -20.484 1 95 414 ILE B CA 1
ATOM 8460 C C . ILE B 1 414 ? -3.791 -18.562 -20.562 1 95 414 ILE B C 1
ATOM 8462 O O . ILE B 1 414 ? -4.965 -18.891 -20.766 1 95 414 ILE B O 1
ATOM 8466 N N . LEU B 1 415 ? -3.373 -17.359 -20.359 1 95.31 415 LEU B N 1
ATOM 8467 C CA . LEU B 1 415 ? -4.316 -16.25 -20.391 1 95.31 415 LEU B CA 1
ATOM 8468 C C . LEU B 1 415 ? -4.363 -15.602 -21.766 1 95.31 415 LEU B C 1
ATOM 8470 O O . LEU B 1 415 ? -3.404 -14.945 -22.172 1 95.31 415 LEU B O 1
ATOM 8474 N N . THR B 1 416 ? -5.469 -15.711 -22.438 1 95.62 416 THR B N 1
ATOM 8475 C CA . THR B 1 416 ? -5.586 -15.141 -23.781 1 95.62 416 THR B CA 1
ATOM 8476 C C . THR B 1 416 ? -6.043 -13.688 -23.719 1 95.62 416 THR B C 1
ATOM 8478 O O . THR B 1 416 ? -7.148 -13.359 -24.156 1 95.62 416 THR B O 1
ATOM 8481 N N . MET B 1 417 ? -5.145 -12.898 -23.281 1 94.06 417 MET B N 1
ATOM 8482 C CA . MET B 1 417 ? -5.395 -11.469 -23.188 1 94.06 417 MET B CA 1
ATOM 8483 C C . MET B 1 417 ? -5.348 -10.812 -24.562 1 94.06 417 MET B C 1
ATOM 8485 O O . MET B 1 417 ? -5.098 -11.492 -25.562 1 94.06 417 MET B O 1
ATOM 8489 N N . GLU B 1 418 ? -5.57 -9.523 -24.594 1 92.56 418 GLU B N 1
ATOM 8490 C CA . GLU B 1 418 ? -5.77 -8.805 -25.844 1 92.56 418 GLU B CA 1
ATOM 8491 C C . GLU B 1 418 ? -4.516 -8.852 -26.719 1 92.56 418 GLU B C 1
ATOM 8493 O O . GLU B 1 418 ? -4.602 -8.742 -27.938 1 92.56 418 GLU B O 1
ATOM 8498 N N . HIS B 1 419 ? -3.365 -9.008 -26.094 1 92.06 419 HIS B N 1
ATOM 8499 C CA . HIS B 1 419 ? -2.129 -9.008 -26.875 1 92.06 419 HIS B CA 1
ATOM 8500 C C . HIS B 1 419 ? -1.924 -10.344 -27.578 1 92.06 419 HIS B C 1
ATOM 8502 O O . HIS B 1 419 ? -1.08 -10.453 -28.469 1 92.06 419 HIS B O 1
ATOM 8508 N N . LEU B 1 420 ? -2.664 -11.367 -27.281 1 93.75 420 LEU B N 1
ATOM 8509 C CA . LEU B 1 420 ? -2.545 -12.672 -27.922 1 93.75 420 LEU B CA 1
ATOM 8510 C C . LEU B 1 420 ? -3.557 -12.812 -29.047 1 93.75 420 LEU B C 1
ATOM 8512 O O . LEU B 1 420 ? -4.711 -12.398 -28.922 1 93.75 420 LEU B O 1
ATOM 8516 N N . THR B 1 421 ? -3.104 -13.32 -30.141 1 93.56 421 THR B N 1
ATOM 8517 C CA . THR B 1 421 ? -3.922 -13.539 -31.328 1 93.56 421 THR B CA 1
ATOM 8518 C C . THR B 1 421 ? -3.959 -15.016 -31.688 1 93.56 421 THR B C 1
ATOM 8520 O O . THR B 1 421 ? -3.281 -15.836 -31.062 1 93.56 421 THR B O 1
ATOM 8523 N N . LYS B 1 422 ? -4.809 -15.359 -32.688 1 95.12 422 LYS B N 1
ATOM 8524 C CA . LYS B 1 422 ? -4.836 -16.734 -33.188 1 95.12 422 LYS B CA 1
ATOM 8525 C C . LYS B 1 422 ? -3.471 -17.141 -33.719 1 95.12 422 LYS B C 1
ATOM 8527 O O . LYS B 1 422 ? -3.076 -18.312 -33.625 1 95.12 422 LYS B O 1
ATOM 8532 N N . THR B 1 423 ? -2.744 -16.172 -34.25 1 93.88 423 THR B N 1
ATOM 8533 C CA . THR B 1 423 ? -1.394 -16.438 -34.75 1 93.88 423 THR B CA 1
ATOM 8534 C C . THR B 1 423 ? -0.47 -16.812 -33.594 1 93.88 423 THR B C 1
ATOM 8536 O O . THR B 1 423 ? 0.382 -17.703 -33.719 1 93.88 423 THR B O 1
ATOM 8539 N N . SER B 1 424 ? -0.644 -16.109 -32.469 1 93.38 424 SER B N 1
ATOM 8540 C CA . SER B 1 424 ? 0.121 -16.453 -31.281 1 93.38 424 SER B CA 1
ATOM 8541 C C . SER B 1 424 ? -0.152 -17.891 -30.844 1 93.38 424 SER B C 1
ATOM 8543 O O . SER B 1 424 ? 0.765 -18.609 -30.438 1 93.38 424 SER B O 1
ATOM 8545 N N . VAL B 1 425 ? -1.392 -18.312 -30.922 1 95.19 425 VAL B N 1
ATOM 8546 C CA . VAL B 1 425 ? -1.803 -19.656 -30.547 1 95.19 425 VAL B CA 1
ATOM 8547 C C . VAL B 1 425 ? -1.155 -20.672 -31.484 1 95.19 425 VAL B C 1
ATOM 8549 O O . VAL B 1 425 ? -0.613 -21.688 -31.031 1 95.19 425 VAL B O 1
ATOM 8552 N N . ASP B 1 426 ? -1.229 -20.375 -32.75 1 95 426 ASP B N 1
ATOM 8553 C CA . ASP B 1 426 ? -0.636 -21.266 -33.75 1 95 426 ASP B CA 1
ATOM 8554 C C . ASP B 1 426 ? 0.859 -21.453 -33.469 1 95 426 ASP B C 1
ATOM 8556 O O . ASP B 1 426 ? 1.371 -22.562 -33.531 1 95 426 ASP B O 1
ATOM 8560 N N . THR B 1 427 ? 1.52 -20.344 -33.25 1 93.88 427 THR B N 1
ATOM 8561 C CA . THR B 1 427 ? 2.955 -20.391 -33 1 93.88 427 THR B CA 1
ATOM 8562 C C . THR B 1 427 ? 3.262 -21.234 -31.781 1 93.88 427 THR B C 1
ATOM 8564 O O . THR B 1 427 ? 4.184 -22.062 -31.797 1 93.88 427 THR B O 1
ATOM 8567 N N . PHE B 1 428 ? 2.516 -21.016 -30.75 1 94.62 428 PHE B N 1
ATOM 8568 C CA . PHE B 1 428 ? 2.705 -21.734 -29.5 1 94.62 428 PHE B CA 1
ATOM 8569 C C . PHE B 1 428 ? 2.457 -23.219 -29.688 1 94.62 428 PHE B C 1
ATOM 8571 O O . PHE B 1 428 ? 3.268 -24.047 -29.281 1 94.62 428 PHE B O 1
ATOM 8578 N N . VAL B 1 429 ? 1.387 -23.656 -30.344 1 93.69 429 VAL B N 1
ATOM 8579 C CA . VAL B 1 429 ? 0.983 -25.047 -30.516 1 93.69 429 VAL B CA 1
ATOM 8580 C C . VAL B 1 429 ? 1.945 -25.734 -31.469 1 93.69 429 VAL B C 1
ATOM 8582 O O . VAL B 1 429 ? 2.291 -26.906 -31.266 1 93.69 429 VAL B O 1
ATOM 8585 N N . ASP B 1 430 ? 2.355 -25.047 -32.5 1 92.69 430 ASP B N 1
ATOM 8586 C CA . ASP B 1 430 ? 3.316 -25.609 -33.438 1 92.69 430 ASP B CA 1
ATOM 8587 C C . ASP B 1 430 ? 4.645 -25.922 -32.75 1 92.69 430 ASP B C 1
ATOM 8589 O O . ASP B 1 430 ? 5.262 -26.953 -33.031 1 92.69 430 ASP B O 1
ATOM 8593 N N . GLU B 1 431 ? 5.043 -25.016 -32 1 90.5 431 GLU B N 1
ATOM 8594 C CA . GLU B 1 431 ? 6.277 -25.25 -31.25 1 90.5 431 GLU B CA 1
ATOM 8595 C C . GLU B 1 431 ? 6.137 -26.453 -30.312 1 90.5 431 GLU B C 1
ATOM 8597 O O . GLU B 1 431 ? 7.066 -27.25 -30.172 1 90.5 431 GLU B O 1
ATOM 8602 N N . TRP B 1 432 ? 5.039 -26.516 -29.625 1 90.81 432 TRP B N 1
ATOM 8603 C CA . TRP B 1 432 ? 4.789 -27.641 -28.734 1 90.81 432 TRP B CA 1
ATOM 8604 C C . TRP B 1 432 ? 4.77 -28.953 -29.531 1 90.81 432 TRP B C 1
ATOM 8606 O O . TRP B 1 432 ? 5.34 -29.953 -29.094 1 90.81 432 TRP B O 1
ATOM 8616 N N . ASP B 1 433 ? 4.152 -28.953 -30.641 1 88.56 433 ASP B N 1
ATOM 8617 C CA . ASP B 1 433 ? 4.102 -30.125 -31.516 1 88.56 433 ASP B CA 1
ATOM 8618 C C . ASP B 1 433 ? 5.504 -30.547 -31.953 1 88.56 433 ASP B C 1
ATOM 8620 O O . ASP B 1 433 ? 5.816 -31.734 -32 1 88.56 433 ASP B O 1
ATOM 8624 N N . ALA B 1 434 ? 6.258 -29.547 -32.312 1 84.75 434 ALA B N 1
ATOM 8625 C CA . ALA B 1 434 ? 7.633 -29.828 -32.719 1 84.75 434 ALA B CA 1
ATOM 8626 C C . ALA B 1 434 ? 8.422 -30.484 -31.594 1 84.75 434 ALA B C 1
ATOM 8628 O O . ALA B 1 434 ? 9.242 -31.375 -31.828 1 84.75 434 ALA B O 1
ATOM 8629 N N . TYR B 1 435 ? 8.227 -29.969 -30.469 1 82.75 435 TYR B N 1
ATOM 8630 C CA . TYR B 1 435 ? 8.898 -30.562 -29.312 1 82.75 435 TYR B CA 1
ATOM 8631 C C . TYR B 1 435 ? 8.461 -32 -29.125 1 82.75 435 TYR B C 1
ATOM 8633 O O . TYR B 1 435 ? 9.289 -32.875 -28.797 1 82.75 435 TYR B O 1
ATOM 8641 N N . LEU B 1 436 ? 7.172 -32.344 -29.234 1 81 436 LEU B N 1
ATOM 8642 C CA . LEU B 1 436 ? 6.633 -33.688 -29.031 1 81 436 LEU B CA 1
ATOM 8643 C C . LEU B 1 436 ? 7.152 -34.625 -30.094 1 81 436 LEU B C 1
ATOM 8645 O O . LEU B 1 436 ? 7.418 -35.812 -29.812 1 81 436 LEU B O 1
ATOM 8649 N N . VAL B 1 437 ? 7.285 -34.156 -31.25 1 78.5 437 VAL B N 1
ATOM 8650 C CA . VAL B 1 437 ? 7.801 -34.969 -32.344 1 78.5 437 VAL B CA 1
ATOM 8651 C C . VAL B 1 437 ? 9.281 -35.281 -32.125 1 78.5 437 VAL B C 1
ATOM 8653 O O . VAL B 1 437 ? 9.734 -36.406 -32.344 1 78.5 437 VAL B O 1
ATOM 8656 N N . ALA B 1 438 ? 9.984 -34.25 -31.672 1 73.44 438 ALA B N 1
ATOM 8657 C CA . ALA B 1 438 ? 11.414 -34.406 -31.406 1 73.44 438 ALA B CA 1
ATOM 8658 C C . ALA B 1 438 ? 11.648 -35.406 -30.281 1 73.44 438 ALA B C 1
ATOM 8660 O O . ALA B 1 438 ? 12.609 -36.188 -30.312 1 73.44 438 ALA B O 1
ATOM 8661 N N . GLN B 1 439 ? 10.891 -35.438 -29.297 1 65.56 439 GLN B N 1
ATOM 8662 C CA . GLN B 1 439 ? 11.008 -36.375 -28.172 1 65.56 439 GLN B CA 1
ATOM 8663 C C . GLN B 1 439 ? 10.695 -37.781 -28.609 1 65.56 439 GLN B C 1
ATOM 8665 O O . GLN B 1 439 ? 11.328 -38.75 -28.141 1 65.56 439 GLN B O 1
ATOM 8670 N N . LYS B 1 440 ? 9.727 -38.031 -29.438 1 60.69 440 LYS B N 1
ATOM 8671 C CA . LYS B 1 440 ? 9.383 -39.344 -29.953 1 60.69 440 LYS B CA 1
ATOM 8672 C C . LYS B 1 440 ? 10.531 -39.906 -30.797 1 60.69 440 LYS B C 1
ATOM 8674 O O . LYS B 1 440 ? 10.828 -41.094 -30.703 1 60.69 440 LYS B O 1
ATOM 8679 N N . GLU B 1 441 ? 11.07 -39.219 -31.609 1 54.5 441 GLU B N 1
ATOM 8680 C CA . GLU B 1 441 ? 12.18 -39.688 -32.438 1 54.5 441 GLU B CA 1
ATOM 8681 C C . GLU B 1 441 ? 13.367 -40.094 -31.578 1 54.5 441 GLU B C 1
ATOM 8683 O O . GLU B 1 441 ? 14.07 -41.062 -31.906 1 54.5 441 GLU B O 1
ATOM 8688 N N . LYS B 1 442 ? 13.664 -39.5 -30.453 1 54.78 442 LYS B N 1
ATOM 8689 C CA . LYS B 1 442 ? 14.742 -39.875 -29.547 1 54.78 442 LYS B CA 1
ATOM 8690 C C . LYS B 1 442 ? 14.43 -41.188 -28.812 1 54.78 442 LYS B C 1
ATOM 8692 O O . LYS B 1 442 ? 15.32 -42 -28.594 1 54.78 442 LYS B O 1
ATOM 8697 N N . ASP B 1 443 ? 13.148 -41.344 -28.438 1 48.5 443 ASP B N 1
ATOM 8698 C CA . ASP B 1 443 ? 12.734 -42.562 -27.75 1 48.5 443 ASP B CA 1
ATOM 8699 C C . ASP B 1 443 ? 12.773 -43.781 -28.672 1 48.5 443 ASP B C 1
ATOM 8701 O O . ASP B 1 443 ? 13.062 -44.906 -28.234 1 48.5 443 ASP B O 1
ATOM 8705 N N . ASN B 1 444 ? 12.336 -43.812 -30.016 1 42.19 444 ASN B N 1
ATOM 8706 C CA . ASN B 1 444 ? 12.391 -44.938 -30.938 1 42.19 444 ASN B CA 1
ATOM 8707 C C . ASN B 1 444 ? 13.812 -45.469 -31.094 1 42.19 444 ASN B C 1
ATOM 8709 O O . ASN B 1 444 ? 14.016 -46.531 -31.672 1 42.19 444 ASN B O 1
ATOM 8713 N N . SER B 1 445 ? 14.914 -44.812 -31.172 1 36.97 445 SER B N 1
ATOM 8714 C CA . SER B 1 445 ? 16.234 -45.438 -31.234 1 36.97 445 SER B CA 1
ATOM 8715 C C . SER B 1 445 ? 16.547 -46.188 -29.953 1 36.97 445 SER B C 1
ATOM 8717 O O . SER B 1 445 ? 17.547 -46.906 -29.875 1 36.97 445 SER B O 1
ATOM 8719 N N . LYS B 1 446 ? 16.25 -45.875 -28.781 1 40.44 446 LYS B N 1
ATOM 8720 C CA . LYS B 1 446 ? 16.516 -46.625 -27.562 1 40.44 446 LYS B CA 1
ATOM 8721 C C . LYS B 1 446 ? 15.477 -47.719 -27.359 1 40.44 446 LYS B C 1
ATOM 8723 O O . LYS B 1 446 ? 14.352 -47.594 -27.844 1 40.44 446 LYS B O 1
ATOM 8728 N N . ARG B 1 447 ? 15.867 -49.125 -27.203 1 31.5 447 ARG B N 1
ATOM 8729 C CA . ARG B 1 447 ? 15.18 -50.344 -26.797 1 31.5 447 ARG B CA 1
ATOM 8730 C C . ARG B 1 447 ? 14.055 -50.031 -25.812 1 31.5 447 ARG B C 1
ATOM 8732 O O . ARG B 1 447 ? 14.188 -49.188 -24.953 1 31.5 447 ARG B O 1
ATOM 8739 N N . PRO B 1 448 ? 12.82 -50.719 -26.109 1 27.09 448 PRO B N 1
ATOM 8740 C CA . PRO B 1 448 ? 11.547 -50.469 -25.438 1 27.09 448 PRO B CA 1
ATOM 8741 C C . PRO B 1 448 ? 11.609 -50.719 -23.922 1 27.09 448 PRO B C 1
ATOM 8743 O O . PRO B 1 448 ? 11.805 -51.875 -23.5 1 27.09 448 PRO B O 1
ATOM 8746 N N . SER B 1 449 ? 12.609 -50.406 -23.203 1 22.25 449 SER B N 1
ATOM 8747 C CA . SER B 1 449 ? 12.43 -50.906 -21.844 1 22.25 449 SER B CA 1
ATOM 8748 C C . SER B 1 449 ? 10.992 -50.75 -21.375 1 22.25 449 SER B C 1
ATOM 8750 O O . SER B 1 449 ? 10.312 -49.781 -21.766 1 22.25 449 SER B O 1
ATOM 8752 N N . ALA B 1 450 ? 10.273 -51.906 -21.156 1 22.48 450 ALA B N 1
ATOM 8753 C CA . ALA B 1 450 ? 8.93 -52.219 -20.656 1 22.48 450 ALA B CA 1
ATOM 8754 C C . ALA B 1 450 ? 8.5 -51.219 -19.594 1 22.48 450 ALA B C 1
ATOM 8756 O O . ALA B 1 450 ? 8.336 -51.562 -18.422 1 22.48 450 ALA B O 1
ATOM 8757 N N . GLY B 1 451 ? 9.109 -50.188 -19.641 1 21.66 451 GLY B N 1
ATOM 8758 C CA . GLY B 1 451 ? 8.969 -49.375 -18.453 1 21.66 451 GLY B CA 1
ATOM 8759 C C . GLY B 1 451 ? 7.531 -49.031 -18.125 1 21.66 451 GLY B C 1
ATOM 8760 O O . GLY B 1 451 ? 6.801 -48.531 -19 1 21.66 451 GLY B O 1
ATOM 8761 N N . GLY B 1 452 ? 6.82 -50.062 -17.438 1 20.09 452 GLY B N 1
ATOM 8762 C CA . GLY B 1 452 ? 5.484 -50.031 -16.875 1 20.09 452 GLY B CA 1
ATOM 8763 C C . GLY B 1 452 ? 5 -48.625 -16.531 1 20.09 452 GLY B C 1
ATOM 8764 O O . GLY B 1 452 ? 5.793 -47.688 -16.516 1 20.09 452 GLY B O 1
ATOM 8765 N N . ASP B 1 453 ? 3.648 -48.625 -16.469 1 20.34 453 ASP B N 1
ATOM 8766 C CA . ASP B 1 453 ? 2.617 -47.594 -16.312 1 20.34 453 ASP B CA 1
ATOM 8767 C C . ASP B 1 453 ? 2.836 -46.781 -15.039 1 20.34 453 ASP B C 1
ATOM 8769 O O . ASP B 1 453 ? 2.373 -47.156 -13.961 1 20.34 453 ASP B O 1
ATOM 8773 N N . ALA B 1 454 ? 4.016 -46.688 -14.789 1 19.91 454 ALA B N 1
ATOM 8774 C CA . ALA B 1 454 ? 4.336 -46.062 -13.508 1 19.91 454 ALA B CA 1
ATOM 8775 C C . ALA B 1 454 ? 3.527 -44.781 -13.297 1 19.91 454 ALA B C 1
ATOM 8777 O O . ALA B 1 454 ? 3.84 -43.969 -12.414 1 19.91 454 ALA B O 1
ATOM 8778 N N . TRP B 1 455 ? 2.674 -44.625 -14.273 1 19.92 455 TRP B N 1
ATOM 8779 C CA . TRP B 1 455 ? 2.057 -43.312 -14.32 1 19.92 455 TRP B CA 1
ATOM 8780 C C . TRP B 1 455 ? 1.24 -43.031 -13.062 1 19.92 455 TRP B C 1
ATOM 8782 O O . TRP B 1 455 ? 0.907 -41.906 -12.766 1 19.92 455 TRP B O 1
ATOM 8792 N N . GLY B 1 456 ? 0.504 -44.125 -12.773 1 19.86 456 GLY B N 1
ATOM 8793 C CA . GLY B 1 456 ? -0.639 -43.938 -11.898 1 19.86 456 GLY B CA 1
ATOM 8794 C C . GLY B 1 456 ? -0.273 -43.25 -10.586 1 19.86 456 GLY B C 1
ATOM 8795 O O . GLY B 1 456 ? -1.143 -42.719 -9.891 1 19.86 456 GLY B O 1
ATOM 8796 N N . ALA B 1 457 ? 0.749 -43.844 -10.117 1 19.39 457 ALA B N 1
ATOM 8797 C CA . ALA B 1 457 ? 0.974 -43.625 -8.695 1 19.39 457 ALA B CA 1
ATOM 8798 C C . ALA B 1 457 ? 1.349 -42.156 -8.43 1 19.39 457 ALA B C 1
ATOM 8800 O O . ALA B 1 457 ? 1.776 -41.812 -7.328 1 19.39 457 ALA B O 1
ATOM 8801 N N . VAL B 1 458 ? 1.521 -41.562 -9.516 1 20.23 458 VAL B N 1
ATOM 8802 C CA . VAL B 1 458 ? 2.131 -40.219 -9.484 1 20.23 458 VAL B CA 1
ATOM 8803 C C . VAL B 1 458 ? 1.403 -39.344 -8.469 1 20.23 458 VAL B C 1
ATOM 8805 O O . VAL B 1 458 ? 2.029 -38.531 -7.773 1 20.23 458 VAL B O 1
ATOM 8808 N N . ILE B 1 459 ? 0.112 -39.312 -8.766 1 20.92 459 ILE B N 1
ATOM 8809 C CA . ILE B 1 459 ? -0.696 -38.125 -8.469 1 20.92 459 ILE B CA 1
ATOM 8810 C C . ILE B 1 459 ? -0.78 -37.938 -6.957 1 20.92 459 ILE B C 1
ATOM 8812 O O . ILE B 1 459 ? -1.66 -37.219 -6.465 1 20.92 459 ILE B O 1
ATOM 8816 N N . ARG B 1 460 ? -0.56 -39 -6.348 1 20.61 460 ARG B N 1
ATOM 8817 C CA . ARG B 1 460 ? -0.991 -38.875 -4.961 1 20.61 460 ARG B CA 1
ATOM 8818 C C . ARG B 1 460 ? -0.354 -37.625 -4.32 1 20.61 460 ARG B C 1
ATOM 8820 O O . ARG B 1 460 ? 0.824 -37.656 -3.953 1 20.61 460 ARG B O 1
ATOM 8827 N N . ARG B 1 461 ? -0.607 -36.625 -4.895 1 23.3 461 ARG B N 1
ATOM 8828 C CA . ARG B 1 461 ? -0.344 -35.188 -4.805 1 23.3 461 ARG B CA 1
ATOM 8829 C C . ARG B 1 461 ? -0.342 -34.719 -3.352 1 23.3 461 ARG B C 1
ATOM 8831 O O . ARG B 1 461 ? -1.302 -34.969 -2.617 1 23.3 461 ARG B O 1
ATOM 8838 N N . SER B 1 462 ? 0.793 -34.656 -2.859 1 22.64 462 SER B N 1
ATOM 8839 C CA . SER B 1 462 ? 1.267 -34.125 -1.586 1 22.64 462 SER B CA 1
ATOM 8840 C C . SER B 1 462 ? 0.562 -32.812 -1.238 1 22.64 462 SER B C 1
ATOM 8842 O O . SER B 1 462 ? 0.659 -31.828 -1.98 1 22.64 462 SER B O 1
ATOM 8844 N N . LEU B 1 463 ? -0.62 -32.844 -0.927 1 23.56 463 LEU B N 1
ATOM 8845 C CA . LEU B 1 463 ? -1.604 -31.922 -0.374 1 23.56 463 LEU B CA 1
ATOM 8846 C C . LEU B 1 463 ? -0.948 -30.953 0.592 1 23.56 463 LEU B C 1
ATOM 8848 O O . LEU B 1 463 ? -0.71 -31.281 1.756 1 23.56 463 LEU B O 1
ATOM 8852 N N . THR B 1 464 ? 0.094 -30.469 0.201 1 24.36 464 THR B N 1
ATOM 8853 C CA . THR B 1 464 ? 0.681 -29.609 1.232 1 24.36 464 THR B CA 1
ATOM 8854 C C . THR B 1 464 ? -0.284 -28.5 1.632 1 24.36 464 THR B C 1
ATOM 8856 O O . THR B 1 464 ? -0.771 -27.766 0.777 1 24.36 464 THR B O 1
ATOM 8859 N N . PRO B 1 465 ? -0.979 -28.672 2.643 1 24 465 PRO B N 1
ATOM 8860 C CA . PRO B 1 465 ? -1.849 -27.656 3.232 1 24 465 PRO B CA 1
ATOM 8861 C C . PRO B 1 465 ? -1.23 -26.266 3.195 1 24 465 PRO B C 1
ATOM 8863 O O . PRO B 1 465 ? -0.06 -26.094 3.549 1 24 465 PRO B O 1
ATOM 8866 N N . THR B 1 466 ? -1.479 -25.484 2.314 1 26.98 466 THR B N 1
ATOM 8867 C CA . THR B 1 466 ? -1.022 -24.141 1.962 1 26.98 466 THR B CA 1
ATOM 8868 C C . THR B 1 466 ? -0.909 -23.266 3.205 1 26.98 466 THR B C 1
ATOM 8870 O O . THR B 1 466 ? -0.253 -22.219 3.178 1 26.98 466 THR B O 1
ATOM 8873 N N . GLY B 1 467 ? -1.925 -23.094 3.883 1 26.27 467 GLY B N 1
ATOM 8874 C CA . GLY B 1 467 ? -1.781 -22.281 5.078 1 26.27 467 GLY B CA 1
ATOM 8875 C C . GLY B 1 467 ? -0.631 -22.719 5.965 1 26.27 467 GLY B C 1
ATOM 8876 O O . GLY B 1 467 ? -0.5 -22.266 7.098 1 26.27 467 GLY B O 1
ATOM 8877 N N . SER B 1 468 ? -0.15 -24.031 5.922 1 27.73 468 SER B N 1
ATOM 8878 C CA . SER B 1 468 ? 0.29 -24.891 7.02 1 27.73 468 SER B CA 1
ATOM 8879 C C . SER B 1 468 ? 1.707 -24.531 7.461 1 27.73 468 SER B C 1
ATOM 8881 O O . SER B 1 468 ? 2.498 -24.016 6.668 1 27.73 468 SER B O 1
ATOM 8883 N N . LYS B 1 469 ? 2.035 -24.75 8.578 1 30.38 469 LYS B N 1
ATOM 8884 C CA . LYS B 1 469 ? 3.193 -24.859 9.461 1 30.38 469 LYS B CA 1
ATOM 8885 C C . LYS B 1 469 ? 4.27 -25.75 8.852 1 30.38 469 LYS B C 1
ATOM 8887 O O . LYS B 1 469 ? 5.301 -26.016 9.477 1 30.38 469 LYS B O 1
ATOM 8892 N N . PHE B 1 470 ? 3.979 -26.391 7.594 1 34.53 470 PHE B N 1
ATOM 8893 C CA . PHE B 1 470 ? 4.945 -27.438 7.277 1 34.53 470 PHE B CA 1
ATOM 8894 C C . PHE B 1 470 ? 5.922 -26.969 6.207 1 34.53 470 PHE B C 1
ATOM 8896 O O . PHE B 1 470 ? 5.559 -26.172 5.34 1 34.53 470 PHE B O 1
ATOM 8903 N N . GLY B 1 471 ? 7.145 -27.078 6.332 1 39.88 471 GLY B N 1
ATOM 8904 C CA . GLY B 1 471 ? 8.32 -26.766 5.543 1 39.88 471 GLY B CA 1
ATOM 8905 C C . GLY B 1 471 ? 8.273 -27.344 4.141 1 39.88 471 GLY B C 1
ATOM 8906 O O . GLY B 1 471 ? 7.375 -28.125 3.814 1 39.88 471 GLY B O 1
ATOM 8907 N N . LYS B 1 472 ? 8.945 -26.859 3.025 1 48.44 472 LYS B N 1
ATOM 8908 C CA . LYS B 1 472 ? 9.195 -27.281 1.649 1 48.44 472 LYS B CA 1
ATOM 8909 C C . LYS B 1 472 ? 9.344 -28.797 1.558 1 48.44 472 LYS B C 1
ATOM 8911 O O . LYS B 1 472 ? 9.023 -29.406 0.533 1 48.44 472 LYS B O 1
ATOM 8916 N N . ILE B 1 473 ? 9.805 -29.359 2.473 1 53.03 473 ILE B N 1
ATOM 8917 C CA . ILE B 1 473 ? 10.117 -30.781 2.502 1 53.03 473 ILE B CA 1
ATOM 8918 C C . ILE B 1 473 ? 9.414 -31.438 3.691 1 53.03 473 ILE B C 1
ATOM 8920 O O . ILE B 1 473 ? 10.047 -31.688 4.723 1 53.03 473 ILE B O 1
ATOM 8924 N N . ASN B 1 474 ? 8.07 -31.188 3.764 1 50.84 474 ASN B N 1
ATOM 8925 C CA . ASN B 1 474 ? 7.316 -31.875 4.805 1 50.84 474 ASN B CA 1
ATOM 8926 C C . ASN B 1 474 ? 6.898 -33.281 4.363 1 50.84 474 ASN B C 1
ATOM 8928 O O . ASN B 1 474 ? 5.801 -33.469 3.844 1 50.84 474 ASN B O 1
ATOM 8932 N N . VAL B 1 475 ? 7.82 -34.25 4.379 1 66.44 475 VAL B N 1
ATOM 8933 C CA . VAL B 1 475 ? 7.621 -35.594 3.871 1 66.44 475 VAL B CA 1
ATOM 8934 C C . VAL B 1 475 ? 8.109 -36.594 4.902 1 66.44 475 VAL B C 1
ATOM 8936 O O . VAL B 1 475 ? 8.875 -36.25 5.801 1 66.44 475 VAL B O 1
ATOM 8939 N N . VAL B 1 476 ? 7.375 -37.75 4.828 1 75.81 476 VAL B N 1
ATOM 8940 C CA . VAL B 1 476 ? 7.957 -38.938 5.445 1 75.81 476 VAL B CA 1
ATOM 8941 C C . VAL B 1 476 ? 8.844 -39.656 4.441 1 75.81 476 VAL B C 1
ATOM 8943 O O . VAL B 1 476 ? 8.352 -40.281 3.5 1 75.81 476 VAL B O 1
ATOM 8946 N N . GLY B 1 477 ? 10.086 -39.375 4.543 1 85.69 477 GLY B N 1
ATOM 8947 C CA . GLY B 1 477 ? 11.039 -40.031 3.664 1 85.69 477 GLY B CA 1
ATOM 8948 C C . GLY B 1 477 ? 11.625 -41.281 4.254 1 85.69 477 GLY B C 1
ATOM 8949 O O . GLY B 1 477 ? 11.5 -41.531 5.457 1 85.69 477 GLY B O 1
ATOM 8950 N N . PHE B 1 478 ? 12.195 -42.156 3.439 1 88.88 478 PHE B N 1
ATOM 8951 C CA . PHE B 1 478 ? 12.844 -43.375 3.857 1 88.88 478 PHE B CA 1
ATOM 8952 C C . PHE B 1 478 ? 14.359 -43.25 3.758 1 88.88 478 PHE B C 1
ATOM 8954 O O . PHE B 1 478 ? 14.891 -42.938 2.691 1 88.88 478 PHE B O 1
ATOM 8961 N N . GLY B 1 479 ? 14.984 -43.438 4.902 1 91.69 479 GLY B N 1
ATOM 8962 C CA . GLY B 1 479 ? 16.438 -43.375 4.941 1 91.69 479 GLY B CA 1
ATOM 8963 C C . GLY B 1 479 ? 17.094 -44.719 4.645 1 91.69 479 GLY B C 1
ATOM 8964 O O . GLY B 1 479 ? 16.578 -45.75 5.062 1 91.69 479 GLY B O 1
ATOM 8965 N N . THR B 1 480 ? 18.25 -44.656 3.982 1 91.81 480 THR B N 1
ATOM 8966 C CA . THR B 1 480 ? 18.891 -45.906 3.584 1 91.81 480 THR B CA 1
ATOM 8967 C C . THR B 1 480 ? 20.234 -46.062 4.273 1 91.81 480 THR B C 1
ATOM 8969 O O . THR B 1 480 ? 21.062 -46.875 3.857 1 91.81 480 THR B O 1
ATOM 8972 N N . TYR B 1 481 ? 20.406 -45.312 5.316 1 89.5 481 TYR B N 1
ATOM 8973 C CA . TYR B 1 481 ? 21.641 -45.406 6.074 1 89.5 481 TYR B CA 1
ATOM 8974 C C . TYR B 1 481 ? 21.859 -46.812 6.613 1 89.5 481 TYR B C 1
ATOM 8976 O O . TYR B 1 481 ? 20.938 -47.406 7.176 1 89.5 481 TYR B O 1
ATOM 8984 N N . LYS B 1 482 ? 23.031 -47.406 6.414 1 85.44 482 LYS B N 1
ATOM 8985 C CA . LYS B 1 482 ? 23.5 -48.719 6.887 1 85.44 482 LYS B CA 1
ATOM 8986 C C . LYS B 1 482 ? 22.766 -49.844 6.18 1 85.44 482 LYS B C 1
ATOM 8988 O O . LYS B 1 482 ? 22.828 -51 6.617 1 85.44 482 LYS B O 1
ATOM 8993 N N . LEU B 1 483 ? 21.953 -49.5 5.109 1 85.81 483 LEU B N 1
ATOM 8994 C CA . LEU B 1 483 ? 21.328 -50.531 4.293 1 85.81 483 LEU B CA 1
ATOM 8995 C C . LEU B 1 483 ? 22.203 -50.906 3.104 1 85.81 483 LEU B C 1
ATOM 8997 O O . LEU B 1 483 ? 22.766 -50.031 2.445 1 85.81 483 LEU B O 1
ATOM 9001 N N . SER B 1 484 ? 22.5 -52.156 2.977 1 85.12 484 SER B N 1
ATOM 9002 C CA . SER B 1 484 ? 23.328 -52.625 1.864 1 85.12 484 SER B CA 1
ATOM 9003 C C . SER B 1 484 ? 22.859 -53.969 1.337 1 85.12 484 SER B C 1
ATOM 9005 O O . SER B 1 484 ? 22.078 -54.656 1.998 1 85.12 484 SER B O 1
ATOM 9007 N N . GLY B 1 485 ? 23.188 -54.281 0.131 1 86.31 485 GLY B N 1
ATOM 9008 C CA . GLY B 1 485 ? 22.938 -55.562 -0.46 1 86.31 485 GLY B CA 1
ATOM 9009 C C . GLY B 1 485 ? 21.453 -55.906 -0.566 1 86.31 485 GLY B C 1
ATOM 9010 O O . GLY B 1 485 ? 20.641 -55.031 -0.901 1 86.31 485 GLY B O 1
ATOM 9011 N N . ASP B 1 486 ? 21.219 -57.125 -0.221 1 81.81 486 ASP B N 1
ATOM 9012 C CA . ASP B 1 486 ? 19.859 -57.656 -0.36 1 81.81 486 ASP B CA 1
ATOM 9013 C C . ASP B 1 486 ? 18.906 -56.969 0.617 1 81.81 486 ASP B C 1
ATOM 9015 O O . ASP B 1 486 ? 17.734 -56.719 0.286 1 81.81 486 ASP B O 1
ATOM 9019 N N . ASP B 1 487 ? 19.438 -56.625 1.74 1 84.38 487 ASP B N 1
ATOM 9020 C CA . ASP B 1 487 ? 18.625 -55.938 2.734 1 84.38 487 ASP B CA 1
ATOM 9021 C C . ASP B 1 487 ? 18.188 -54.562 2.227 1 84.38 487 ASP B C 1
ATOM 9023 O O . ASP B 1 487 ? 17.031 -54.156 2.43 1 84.38 487 ASP B O 1
ATOM 9027 N N . CYS B 1 488 ? 19.109 -53.938 1.564 1 87.69 488 CYS B N 1
ATOM 9028 C CA . CYS B 1 488 ? 18.766 -52.625 1.022 1 87.69 488 CYS B CA 1
ATOM 9029 C C . CYS B 1 488 ? 17.766 -52.75 -0.113 1 87.69 488 CYS B C 1
ATOM 9031 O O . CYS B 1 488 ? 16.75 -52.031 -0.137 1 87.69 488 CYS B O 1
ATOM 9033 N N . ALA B 1 489 ? 18.016 -53.688 -1.037 1 87 489 ALA B N 1
ATOM 9034 C CA . ALA B 1 489 ? 17.109 -53.875 -2.168 1 87 489 ALA B CA 1
ATOM 9035 C C . ALA B 1 489 ? 15.688 -54.188 -1.689 1 87 489 ALA B C 1
ATOM 9037 O O . ALA B 1 489 ? 14.719 -53.625 -2.211 1 87 489 ALA B O 1
ATOM 9038 N N . GLN B 1 490 ? 15.648 -54.969 -0.706 1 84.94 490 GLN B N 1
ATOM 9039 C CA . GLN B 1 490 ? 14.344 -55.344 -0.16 1 84.94 490 GLN B CA 1
ATOM 9040 C C . GLN B 1 490 ? 13.695 -54.156 0.538 1 84.94 490 GLN B C 1
ATOM 9042 O O . GLN B 1 490 ? 12.523 -53.844 0.313 1 84.94 490 GLN B O 1
ATOM 9047 N N . ALA B 1 491 ? 14.422 -53.531 1.39 1 89.81 491 ALA B N 1
ATOM 9048 C CA . ALA B 1 491 ? 13.875 -52.406 2.168 1 89.81 491 ALA B CA 1
ATOM 9049 C C . ALA B 1 491 ? 13.375 -51.281 1.257 1 89.81 491 ALA B C 1
ATOM 9051 O O . ALA B 1 491 ? 12.258 -50.812 1.423 1 89.81 491 ALA B O 1
ATOM 9052 N N . VAL B 1 492 ? 14.234 -50.875 0.289 1 89.5 492 VAL B N 1
ATOM 9053 C CA . VAL B 1 492 ? 13.844 -49.781 -0.576 1 89.5 492 VAL B CA 1
ATOM 9054 C C . VAL B 1 492 ? 12.695 -50.219 -1.48 1 89.5 492 VAL B C 1
ATOM 9056 O O . VAL B 1 492 ? 11.812 -49.406 -1.806 1 89.5 492 VAL B O 1
ATOM 9059 N N . GLY B 1 493 ? 12.672 -51.438 -1.889 1 85.19 493 GLY B N 1
ATOM 9060 C CA . GLY B 1 493 ? 11.539 -51.969 -2.633 1 85.19 493 GLY B CA 1
ATOM 9061 C C . GLY B 1 493 ? 10.234 -51.906 -1.858 1 85.19 493 GLY B C 1
ATOM 9062 O O . GLY B 1 493 ? 9.219 -51.469 -2.383 1 85.19 493 GLY B O 1
ATOM 9063 N N . VAL B 1 494 ? 10.25 -52.406 -0.619 1 83.12 494 VAL B N 1
ATOM 9064 C CA . VAL B 1 494 ? 9.07 -52.375 0.238 1 83.12 494 VAL B CA 1
ATOM 9065 C C . VAL B 1 494 ? 8.648 -50.906 0.476 1 83.12 494 VAL B C 1
ATOM 9067 O O . VAL B 1 494 ? 7.457 -50.594 0.444 1 83.12 494 VAL B O 1
ATOM 9070 N N . ALA B 1 495 ? 9.609 -50.094 0.718 1 85.81 495 ALA B N 1
ATOM 9071 C CA . ALA B 1 495 ? 9.305 -48.688 0.972 1 85.81 495 ALA B CA 1
ATOM 9072 C C . ALA B 1 495 ? 8.602 -48.031 -0.222 1 85.81 495 ALA B C 1
ATOM 9074 O O . ALA B 1 495 ? 7.578 -47.375 -0.06 1 85.81 495 ALA B O 1
ATOM 9075 N N . GLN B 1 496 ? 9.203 -48.312 -1.339 1 80.69 496 GLN B N 1
ATOM 9076 C CA . GLN B 1 496 ? 8.594 -47.781 -2.557 1 80.69 496 GLN B CA 1
ATOM 9077 C C . GLN B 1 496 ? 7.16 -48.312 -2.713 1 80.69 496 GLN B C 1
ATOM 9079 O O . GLN B 1 496 ? 6.25 -47.531 -3.006 1 80.69 496 GLN B O 1
ATOM 9084 N N . ASN B 1 497 ? 6.996 -49.5 -2.494 1 77.88 497 ASN B N 1
ATOM 9085 C CA . ASN B 1 497 ? 5.688 -50.125 -2.668 1 77.88 497 ASN B CA 1
ATOM 9086 C C . ASN B 1 497 ? 4.707 -49.688 -1.587 1 77.88 497 ASN B C 1
ATOM 9088 O O . ASN B 1 497 ? 3.494 -49.719 -1.8 1 77.88 497 ASN B O 1
ATOM 9092 N N . THR B 1 498 ? 5.172 -49.344 -0.442 1 78.31 498 THR B N 1
ATOM 9093 C CA . THR B 1 498 ? 4.34 -48.875 0.665 1 78.31 498 THR B CA 1
ATOM 9094 C C . THR B 1 498 ? 3.824 -47.469 0.405 1 78.31 498 THR B C 1
ATOM 9096 O O . THR B 1 498 ? 2.752 -47.094 0.887 1 78.31 498 THR B O 1
ATOM 9099 N N . GLY B 1 499 ? 4.648 -46.688 -0.284 1 72.38 499 GLY B N 1
ATOM 9100 C CA . GLY B 1 499 ? 4.141 -45.375 -0.617 1 72.38 499 GLY B CA 1
ATOM 9101 C C . GLY B 1 499 ? 5.125 -44.25 -0.308 1 72.38 499 GLY B C 1
ATOM 9102 O O . GLY B 1 499 ? 4.828 -43.062 -0.52 1 72.38 499 GLY B O 1
ATOM 9103 N N . TYR B 1 500 ? 6.273 -44.625 0.159 1 80.81 500 TYR B N 1
ATOM 9104 C CA . TYR B 1 500 ? 7.277 -43.594 0.393 1 80.81 500 TYR B CA 1
ATOM 9105 C C . TYR B 1 500 ? 7.684 -42.906 -0.913 1 80.81 500 TYR B C 1
ATOM 9107 O O . TYR B 1 500 ? 8.07 -43.594 -1.871 1 80.81 500 TYR B O 1
ATOM 9115 N N . SER B 1 501 ? 7.672 -41.625 -0.841 1 74 501 SER B N 1
ATOM 9116 C CA . SER B 1 501 ? 7.945 -40.906 -2.088 1 74 501 SER B CA 1
ATOM 9117 C C . SER B 1 501 ? 9.328 -40.281 -2.07 1 74 501 SER B C 1
ATOM 9119 O O . SER B 1 501 ? 9.766 -39.688 -3.066 1 74 501 SER B O 1
ATOM 9121 N N . LEU B 1 502 ? 9.969 -40.375 -1.064 1 85.56 502 LEU B N 1
ATOM 9122 C CA . LEU B 1 502 ? 11.305 -39.812 -0.944 1 85.56 502 LEU B CA 1
ATOM 9123 C C . LEU B 1 502 ? 12.266 -40.812 -0.328 1 85.56 502 LEU B C 1
ATOM 9125 O O . LEU B 1 502 ? 11.938 -41.469 0.671 1 85.56 502 LEU B O 1
ATOM 9129 N N . MET B 1 503 ? 13.461 -41.031 -1.008 1 89.38 503 MET B N 1
ATOM 9130 C CA . MET B 1 503 ? 14.539 -41.906 -0.521 1 89.38 503 MET B CA 1
ATOM 9131 C C . MET B 1 503 ? 15.797 -41.094 -0.24 1 89.38 503 MET B C 1
ATOM 9133 O O . MET B 1 503 ? 16.219 -40.281 -1.071 1 89.38 503 MET B O 1
ATOM 9137 N N . ASP B 1 504 ? 16.219 -41.25 0.955 1 91.88 504 ASP B N 1
ATOM 9138 C CA . ASP B 1 504 ? 17.438 -40.562 1.357 1 91.88 504 ASP B CA 1
ATOM 9139 C C . ASP B 1 504 ? 18.656 -41.5 1.261 1 91.88 504 ASP B C 1
ATOM 9141 O O . ASP B 1 504 ? 18.609 -42.625 1.725 1 91.88 504 ASP B O 1
ATOM 9145 N N . THR B 1 505 ? 19.734 -41.031 0.57 1 92.62 505 THR B N 1
ATOM 9146 C CA . THR B 1 505 ? 20.969 -41.812 0.423 1 92.62 505 THR B CA 1
ATOM 9147 C C . THR B 1 505 ? 22.188 -40.875 0.402 1 92.62 505 THR B C 1
ATOM 9149 O O . THR B 1 505 ? 22.062 -39.656 0.608 1 92.62 505 THR B O 1
ATOM 9152 N N . ALA B 1 506 ? 23.375 -41.5 0.353 1 92.56 506 ALA B N 1
ATOM 9153 C CA . ALA B 1 506 ? 24.641 -40.75 0.312 1 92.56 506 ALA B CA 1
ATOM 9154 C C . ALA B 1 506 ? 25.719 -41.562 -0.429 1 92.56 506 ALA B C 1
ATOM 9156 O O . ALA B 1 506 ? 25.625 -42.781 -0.534 1 92.56 506 ALA B O 1
ATOM 9157 N N . THR B 1 507 ? 26.688 -40.812 -0.903 1 90.81 507 THR B N 1
ATOM 9158 C CA . THR B 1 507 ? 27.812 -41.438 -1.592 1 90.81 507 THR B CA 1
ATOM 9159 C C . THR B 1 507 ? 28.438 -42.5 -0.724 1 90.81 507 THR B C 1
ATOM 9161 O O . THR B 1 507 ? 28.734 -43.594 -1.205 1 90.81 507 THR B O 1
ATOM 9164 N N . VAL B 1 508 ? 28.516 -42.281 0.545 1 88.44 508 VAL B N 1
ATOM 9165 C CA . VAL B 1 508 ? 29.266 -43.156 1.437 1 88.44 508 VAL B CA 1
ATOM 9166 C C . VAL B 1 508 ? 28.406 -44.344 1.83 1 88.44 508 VAL B C 1
ATOM 9168 O O . VAL B 1 508 ? 28.906 -45.344 2.336 1 88.44 508 VAL B O 1
ATOM 9171 N N . TYR B 1 509 ? 27.062 -44.281 1.564 1 88.88 509 TYR B N 1
ATOM 9172 C CA . TYR B 1 509 ? 26.188 -45.406 1.957 1 88.88 509 TYR B CA 1
ATOM 9173 C C . TYR B 1 509 ? 26.422 -46.625 1.079 1 88.88 509 TYR B C 1
ATOM 9175 O O . TYR B 1 509 ? 26.047 -47.719 1.444 1 88.88 509 TYR B O 1
ATOM 9183 N N . LYS B 1 510 ? 27.031 -46.438 -0.095 1 87.81 510 LYS B N 1
ATOM 9184 C CA . LYS B 1 510 ? 27.391 -47.469 -1.048 1 87.81 510 LYS B CA 1
ATOM 9185 C C . LYS B 1 510 ? 26.172 -48.281 -1.489 1 87.81 510 LYS B C 1
ATOM 9187 O O . LYS B 1 510 ? 26.219 -49.5 -1.6 1 87.81 510 LYS B O 1
ATOM 9192 N N . ASN B 1 511 ? 25.016 -47.625 -1.543 1 91.25 511 ASN B N 1
ATOM 9193 C CA . ASN B 1 511 ? 23.812 -48.281 -2.021 1 91.25 511 ASN B CA 1
ATOM 9194 C C . ASN B 1 511 ? 23.125 -47.469 -3.119 1 91.25 511 ASN B C 1
ATOM 9196 O O . ASN B 1 511 ? 21.922 -47.594 -3.342 1 91.25 511 ASN B O 1
ATOM 9200 N N . LEU B 1 512 ? 23.922 -46.625 -3.805 1 91.5 512 LEU B N 1
ATOM 9201 C CA . LEU B 1 512 ? 23.359 -45.719 -4.82 1 91.5 512 LEU B CA 1
ATOM 9202 C C . LEU B 1 512 ? 22.734 -46.531 -5.953 1 91.5 512 LEU B C 1
ATOM 9204 O O . LEU B 1 512 ? 21.641 -46.188 -6.43 1 91.5 512 LEU B O 1
ATOM 9208 N N . ARG B 1 513 ? 23.297 -47.594 -6.352 1 88.56 513 ARG B N 1
ATOM 9209 C CA . ARG B 1 513 ? 22.797 -48.406 -7.449 1 88.56 513 ARG B CA 1
ATOM 9210 C C . ARG B 1 513 ? 21.422 -48.969 -7.113 1 88.56 513 ARG B C 1
ATOM 9212 O O . ARG B 1 513 ? 20.516 -48.969 -7.961 1 88.56 513 ARG B O 1
ATOM 9219 N N . LEU B 1 514 ? 21.281 -49.406 -5.93 1 87.69 514 LEU B N 1
ATOM 9220 C CA . LEU B 1 514 ? 20.016 -50 -5.496 1 87.69 514 LEU B CA 1
ATOM 9221 C C . LEU B 1 514 ? 18.922 -48.969 -5.43 1 87.69 514 LEU B C 1
ATOM 9223 O O . LEU B 1 514 ? 17.766 -49.219 -5.812 1 87.69 514 LEU B O 1
ATOM 9227 N N . VAL B 1 515 ? 19.281 -47.781 -4.949 1 88.88 515 VAL B N 1
ATOM 9228 C CA . VAL B 1 515 ? 18.328 -46.688 -4.883 1 88.88 515 VAL B CA 1
ATOM 9229 C C . VAL B 1 515 ? 18 -46.219 -6.293 1 88.88 515 VAL B C 1
ATOM 9231 O O . VAL B 1 515 ? 16.859 -45.844 -6.574 1 88.88 515 VAL B O 1
ATOM 9234 N N . GLY B 1 516 ? 19 -46.25 -7.172 1 83.75 516 GLY B N 1
ATOM 9235 C CA . GLY B 1 516 ? 18.828 -45.812 -8.547 1 83.75 516 GLY B CA 1
ATOM 9236 C C . GLY B 1 516 ? 17.906 -46.688 -9.344 1 83.75 516 GLY B C 1
ATOM 9237 O O . GLY B 1 516 ? 17.391 -46.281 -10.391 1 83.75 516 GLY B O 1
ATOM 9238 N N . GLU B 1 517 ? 17.656 -47.875 -8.812 1 81.06 517 GLU B N 1
ATOM 9239 C CA . GLU B 1 517 ? 16.812 -48.844 -9.5 1 81.06 517 GLU B CA 1
ATOM 9240 C C . GLU B 1 517 ? 15.344 -48.625 -9.18 1 81.06 517 GLU B C 1
ATOM 9242 O O . GLU B 1 517 ? 14.469 -49.25 -9.758 1 81.06 517 GLU B O 1
ATOM 9247 N N . LEU B 1 518 ? 15.156 -47.688 -8.281 1 79.75 518 LEU B N 1
ATOM 9248 C CA . LEU B 1 518 ? 13.781 -47.406 -7.895 1 79.75 518 LEU B CA 1
ATOM 9249 C C . LEU B 1 518 ? 13.039 -46.688 -9.016 1 79.75 518 LEU B C 1
ATOM 9251 O O . LEU B 1 518 ? 13.664 -46.188 -9.961 1 79.75 518 LEU B O 1
ATOM 9255 N N . GLU B 1 519 ? 11.758 -46.719 -8.836 1 65.12 519 GLU B N 1
ATOM 9256 C CA . GLU B 1 519 ? 10.922 -46.094 -9.844 1 65.12 519 GLU B CA 1
ATOM 9257 C C . GLU B 1 519 ? 11.18 -44.594 -9.883 1 65.12 519 GLU B C 1
ATOM 9259 O O . GLU B 1 519 ? 11.555 -43.969 -8.875 1 65.12 519 GLU B O 1
ATOM 9264 N N . SER B 1 520 ? 11.023 -44.031 -11.016 1 66.06 520 SER B N 1
ATOM 9265 C CA . SER B 1 520 ? 11.344 -42.625 -11.258 1 66.06 520 SER B CA 1
ATOM 9266 C C . SER B 1 520 ? 10.469 -41.719 -10.414 1 66.06 520 SER B C 1
ATOM 9268 O O . SER B 1 520 ? 10.812 -40.562 -10.18 1 66.06 520 SER B O 1
ATOM 9270 N N . ARG B 1 521 ? 9.453 -42.281 -9.875 1 63.03 521 ARG B N 1
ATOM 9271 C CA . ARG B 1 521 ? 8.562 -41.469 -9.055 1 63.03 521 ARG B CA 1
ATOM 9272 C C . ARG B 1 521 ? 9.188 -41.156 -7.695 1 63.03 521 ARG B C 1
ATOM 9274 O O . ARG B 1 521 ? 8.766 -40.25 -6.996 1 63.03 521 ARG B O 1
ATOM 9281 N N . VAL B 1 522 ? 10.086 -41.906 -7.383 1 74.62 522 VAL B N 1
ATOM 9282 C CA . VAL B 1 522 ? 10.719 -41.75 -6.078 1 74.62 522 VAL B CA 1
ATOM 9283 C C . VAL B 1 522 ? 11.75 -40.625 -6.145 1 74.62 522 VAL B C 1
ATOM 9285 O O . VAL B 1 522 ? 12.625 -40.625 -7.008 1 74.62 522 VAL B O 1
ATOM 9288 N N . GLN B 1 523 ? 11.461 -39.625 -5.262 1 81 523 GLN B N 1
ATOM 9289 C CA . GLN B 1 523 ? 12.414 -38.531 -5.125 1 81 523 GLN B CA 1
ATOM 9290 C C . GLN B 1 523 ? 13.641 -38.969 -4.332 1 81 523 GLN B C 1
ATOM 9292 O O . GLN B 1 523 ? 13.523 -39.75 -3.365 1 81 523 GLN B O 1
ATOM 9297 N N . ILE B 1 524 ? 14.797 -38.5 -4.875 1 88 524 ILE B N 1
ATOM 9298 C CA . ILE B 1 524 ? 16.031 -38.906 -4.223 1 88 524 ILE B CA 1
ATOM 9299 C C . ILE B 1 524 ? 16.672 -37.719 -3.52 1 88 524 ILE B C 1
ATOM 9301 O O . ILE B 1 524 ? 16.797 -36.625 -4.098 1 88 524 ILE B O 1
ATOM 9305 N N . CYS B 1 525 ? 16.844 -37.875 -2.227 1 90.56 525 CYS B N 1
ATOM 9306 C CA . CYS B 1 525 ? 17.719 -37 -1.454 1 90.56 525 CYS B CA 1
ATOM 9307 C C . CYS B 1 525 ? 19.125 -37.562 -1.36 1 90.56 525 CYS B C 1
ATOM 9309 O O . CYS B 1 525 ? 19.328 -38.625 -0.756 1 90.56 525 CYS B O 1
ATOM 9311 N N . HIS B 1 526 ? 20.094 -36.875 -2.023 1 93 526 HIS B N 1
ATOM 9312 C CA . HIS B 1 526 ? 21.453 -37.375 -2.113 1 93 526 HIS B CA 1
ATOM 9313 C C . HIS B 1 526 ? 22.438 -36.469 -1.381 1 93 526 HIS B C 1
ATOM 9315 O O . HIS B 1 526 ? 22.328 -35.25 -1.476 1 93 526 HIS B O 1
ATOM 9321 N N . LYS B 1 527 ? 23.328 -37.125 -0.646 1 93.38 527 LYS B N 1
ATOM 9322 C CA . LYS B 1 527 ? 24.359 -36.344 0.065 1 93.38 527 LYS B CA 1
ATOM 9323 C C . LYS B 1 527 ? 25.75 -36.719 -0.448 1 93.38 527 LYS B C 1
ATOM 9325 O O . LYS B 1 527 ? 26.047 -37.875 -0.678 1 93.38 527 LYS B O 1
ATOM 9330 N N . ILE B 1 528 ? 26.5 -35.656 -0.644 1 89.31 528 ILE B N 1
ATOM 9331 C CA . ILE B 1 528 ? 27.891 -35.844 -1.032 1 89.31 528 ILE B CA 1
ATOM 9332 C C . ILE B 1 528 ? 28.797 -35.656 0.182 1 89.31 528 ILE B C 1
ATOM 9334 O O . ILE B 1 528 ? 28.672 -34.656 0.902 1 89.31 528 ILE B O 1
ATOM 9338 N N . ASP B 1 529 ? 29.703 -36.469 0.462 1 79.38 529 ASP B N 1
ATOM 9339 C CA . ASP B 1 529 ? 30.469 -36.562 1.705 1 79.38 529 ASP B CA 1
ATOM 9340 C C . ASP B 1 529 ? 31.625 -35.594 1.71 1 79.38 529 ASP B C 1
ATOM 9342 O O . ASP B 1 529 ? 32 -35.031 0.663 1 79.38 529 ASP B O 1
ATOM 9346 N N . HIS B 1 530 ? 32.156 -35.281 2.865 1 67.75 530 HIS B N 1
ATOM 9347 C CA . HIS B 1 530 ? 33.062 -34.219 3.238 1 67.75 530 HIS B CA 1
ATOM 9348 C C . HIS B 1 530 ? 34.469 -34.469 2.682 1 67.75 530 HIS B C 1
ATOM 9350 O O . HIS B 1 530 ? 35.406 -33.75 3.004 1 67.75 530 HIS B O 1
ATOM 9356 N N . HIS B 1 531 ? 34.656 -35.406 1.812 1 75.19 531 HIS B N 1
ATOM 9357 C CA . HIS B 1 531 ? 36 -35.594 1.277 1 75.19 531 HIS B CA 1
ATOM 9358 C C . HIS B 1 531 ? 36.281 -34.656 0.11 1 75.19 531 HIS B C 1
ATOM 9360 O O . HIS B 1 531 ? 37.406 -34.531 -0.346 1 75.19 531 HIS B O 1
ATOM 9366 N N . ILE B 1 532 ? 35.219 -34 -0.303 1 79.81 532 ILE B N 1
ATOM 9367 C CA . ILE B 1 532 ? 35.375 -33.031 -1.391 1 79.81 532 ILE B CA 1
ATOM 9368 C C . ILE B 1 532 ? 35.969 -31.734 -0.855 1 79.81 532 ILE B C 1
ATOM 9370 O O . ILE B 1 532 ? 35.531 -31.234 0.183 1 79.81 532 ILE B O 1
ATOM 9374 N N . THR B 1 533 ? 37.062 -31.234 -1.53 1 80.12 533 THR B N 1
ATOM 9375 C CA . THR B 1 533 ? 37.75 -30.062 -1.031 1 80.12 533 THR B CA 1
ATOM 9376 C C . THR B 1 533 ? 37.5 -28.859 -1.94 1 80.12 533 THR B C 1
ATOM 9378 O O . THR B 1 533 ? 37.812 -27.719 -1.564 1 80.12 533 THR B O 1
ATOM 9381 N N . THR B 1 534 ? 37.094 -29.125 -3.139 1 82.69 534 THR B N 1
ATOM 9382 C CA . THR B 1 534 ? 36.844 -28.047 -4.086 1 82.69 534 THR B CA 1
ATOM 9383 C C . THR B 1 534 ? 35.5 -28.219 -4.75 1 82.69 534 THR B C 1
ATOM 9385 O O . THR B 1 534 ? 34.906 -29.312 -4.699 1 82.69 534 THR B O 1
ATOM 9388 N N . GLY B 1 535 ? 35.062 -27.219 -5.371 1 87.5 535 GLY B N 1
ATOM 9389 C CA . GLY B 1 535 ? 33.844 -27.25 -6.141 1 87.5 535 GLY B CA 1
ATOM 9390 C C . GLY B 1 535 ? 33.906 -28.188 -7.324 1 87.5 535 GLY B C 1
ATOM 9391 O O . GLY B 1 535 ? 32.906 -28.875 -7.629 1 87.5 535 GLY B O 1
ATOM 9392 N N . ARG B 1 536 ? 34.969 -28.172 -7.934 1 81.75 536 ARG B N 1
ATOM 9393 C CA . ARG B 1 536 ? 35.156 -29.078 -9.055 1 81.75 536 ARG B CA 1
ATOM 9394 C C . ARG B 1 536 ? 35 -30.531 -8.617 1 81.75 536 ARG B C 1
ATOM 9396 O O . ARG B 1 536 ? 34.344 -31.328 -9.305 1 81.75 536 ARG B O 1
ATOM 9403 N N . GLU B 1 537 ? 35.625 -30.859 -7.465 1 86.19 537 GLU B N 1
ATOM 9404 C CA . GLU B 1 537 ? 35.531 -32.219 -6.934 1 86.19 537 GLU B CA 1
ATOM 9405 C C . GLU B 1 537 ? 34.062 -32.562 -6.609 1 86.19 537 GLU B C 1
ATOM 9407 O O . GLU B 1 537 ? 33.656 -33.719 -6.812 1 86.19 537 GLU B O 1
ATOM 9412 N N . LEU B 1 538 ? 33.375 -31.594 -6.176 1 89.38 538 LEU B N 1
ATOM 9413 C CA . LEU B 1 538 ? 31.969 -31.828 -5.887 1 89.38 538 LEU B CA 1
ATOM 9414 C C . LEU B 1 538 ? 31.203 -32.156 -7.164 1 89.38 538 LEU B C 1
ATOM 9416 O O . LEU B 1 538 ? 30.438 -33.125 -7.199 1 89.38 538 LEU B O 1
ATOM 9420 N N . ALA B 1 539 ? 31.391 -31.422 -8.219 1 88 539 ALA B N 1
ATOM 9421 C CA . ALA B 1 539 ? 30.703 -31.609 -9.492 1 88 539 ALA B CA 1
ATOM 9422 C C . ALA B 1 539 ? 31.031 -32.969 -10.086 1 88 539 ALA B C 1
ATOM 9424 O O . ALA B 1 539 ? 30.141 -33.688 -10.594 1 88 539 ALA B O 1
ATOM 9425 N N . GLU B 1 540 ? 32.25 -33.375 -9.938 1 87.81 540 GLU B N 1
ATOM 9426 C CA . GLU B 1 540 ? 32.719 -34.656 -10.469 1 87.81 540 GLU B CA 1
ATOM 9427 C C . GLU B 1 540 ? 32.094 -35.812 -9.695 1 87.81 540 GLU B C 1
ATOM 9429 O O . GLU B 1 540 ? 31.609 -36.781 -10.289 1 87.81 540 GLU B O 1
ATOM 9434 N N . GLN B 1 541 ? 32.188 -35.656 -8.438 1 90.75 541 GLN B N 1
ATOM 9435 C CA . GLN B 1 541 ? 31.578 -36.688 -7.617 1 90.75 541 GLN B CA 1
ATOM 9436 C C . GLN B 1 541 ? 30.078 -36.844 -7.883 1 90.75 541 GLN B C 1
ATOM 9438 O O . GLN B 1 541 ? 29.547 -37.938 -7.965 1 90.75 541 GLN B O 1
ATOM 9443 N N . PHE B 1 542 ? 29.391 -35.719 -8 1 91.44 542 PHE B N 1
ATOM 9444 C CA . PHE B 1 542 ? 27.953 -35.75 -8.266 1 91.44 542 PHE B CA 1
ATOM 9445 C C . PHE B 1 542 ? 27.656 -36.438 -9.594 1 91.44 542 PHE B C 1
ATOM 9447 O O . PHE B 1 542 ? 26.719 -37.25 -9.695 1 91.44 542 PHE B O 1
ATOM 9454 N N . GLU B 1 543 ? 28.484 -36.188 -10.578 1 88.88 543 GLU B N 1
ATOM 9455 C CA . GLU B 1 543 ? 28.328 -36.844 -11.875 1 88.88 543 GLU B CA 1
ATOM 9456 C C . GLU B 1 543 ? 28.469 -38.375 -11.75 1 88.88 543 GLU B C 1
ATOM 9458 O O . GLU B 1 543 ? 27.672 -39.125 -12.32 1 88.88 543 GLU B O 1
ATOM 9463 N N . LYS B 1 544 ? 29.438 -38.719 -11.016 1 90.12 544 LYS B N 1
ATOM 9464 C CA . LYS B 1 544 ? 29.641 -40.156 -10.773 1 90.12 544 LYS B CA 1
ATOM 9465 C C . LYS B 1 544 ? 28.453 -40.75 -10.031 1 90.12 544 LYS B C 1
ATOM 9467 O O . LYS B 1 544 ? 27.984 -41.844 -10.391 1 90.12 544 LYS B O 1
ATOM 9472 N N . ASP B 1 545 ? 28 -40 -9.062 1 91.94 545 ASP B N 1
ATOM 9473 C CA . ASP B 1 545 ? 26.891 -40.5 -8.266 1 91.94 545 ASP B CA 1
ATOM 9474 C C . ASP B 1 545 ? 25.609 -40.625 -9.102 1 91.94 545 ASP B C 1
ATOM 9476 O O . ASP B 1 545 ? 24.844 -41.562 -8.953 1 91.94 545 ASP B O 1
ATOM 9480 N N . LEU B 1 546 ? 25.359 -39.688 -9.984 1 89.44 546 LEU B N 1
ATOM 9481 C CA . LEU B 1 546 ? 24.203 -39.75 -10.867 1 89.44 546 LEU B CA 1
ATOM 9482 C C . LEU B 1 546 ? 24.266 -40.969 -11.781 1 89.44 546 LEU B C 1
ATOM 9484 O O . LEU B 1 546 ? 23.25 -41.594 -12.062 1 89.44 546 LEU B O 1
ATOM 9488 N N . GLY B 1 547 ? 25.453 -41.219 -12.242 1 86.75 547 GLY B N 1
ATOM 9489 C CA . GLY B 1 547 ? 25.672 -42.438 -13 1 86.75 547 GLY B CA 1
ATOM 9490 C C . GLY B 1 547 ? 25.297 -43.688 -12.227 1 86.75 547 GLY B C 1
ATOM 9491 O O . GLY B 1 547 ? 24.609 -44.562 -12.75 1 86.75 547 GLY B O 1
ATOM 9492 N N . GLU B 1 548 ? 25.734 -43.75 -10.977 1 89.5 548 GLU B N 1
ATOM 9493 C CA . GLU B 1 548 ? 25.469 -44.906 -10.133 1 89.5 548 GLU B CA 1
ATOM 9494 C C . GLU B 1 548 ? 23.984 -45 -9.773 1 89.5 548 GLU B C 1
ATOM 9496 O O . GLU B 1 548 ? 23.469 -46.094 -9.539 1 89.5 548 GLU B O 1
ATOM 9501 N N . LEU B 1 549 ? 23.344 -43.812 -9.688 1 88.19 549 LEU B N 1
ATOM 9502 C CA . LEU B 1 549 ? 21.922 -43.75 -9.383 1 88.19 549 LEU B CA 1
ATOM 9503 C C . LEU B 1 549 ? 21.094 -44.062 -10.625 1 88.19 549 LEU B C 1
ATOM 9505 O O . LEU B 1 549 ? 19.938 -43.625 -10.719 1 88.19 549 LEU B O 1
ATOM 9509 N N . GLY B 1 550 ? 21.609 -44.781 -11.578 1 78.88 550 GLY B N 1
ATOM 9510 C CA . GLY B 1 550 ? 20.906 -45.188 -12.781 1 78.88 550 GLY B CA 1
ATOM 9511 C C . GLY B 1 550 ? 20.891 -44.125 -13.859 1 78.88 550 GLY B C 1
ATOM 9512 O O . GLY B 1 550 ? 19.891 -43.969 -14.578 1 78.88 550 GLY B O 1
ATOM 9513 N N . ASN B 1 551 ? 21.953 -43.344 -13.828 1 74.62 551 ASN B N 1
ATOM 9514 C CA . ASN B 1 551 ? 22.094 -42.281 -14.812 1 74.62 551 ASN B CA 1
ATOM 9515 C C . ASN B 1 551 ? 20.938 -41.281 -14.734 1 74.62 551 ASN B C 1
ATOM 9517 O O . ASN B 1 551 ? 20.312 -40.969 -15.75 1 74.62 551 ASN B O 1
ATOM 9521 N N . LEU B 1 552 ? 20.625 -40.938 -13.477 1 79.94 552 LEU B N 1
ATOM 9522 C CA . LEU B 1 552 ? 19.641 -39.906 -13.258 1 79.94 552 LEU B CA 1
ATOM 9523 C C . LEU B 1 552 ? 20.141 -38.562 -13.773 1 79.94 552 LEU B C 1
ATOM 9525 O O . LEU B 1 552 ? 21.344 -38.281 -13.742 1 79.94 552 LEU B O 1
ATOM 9529 N N . SER B 1 553 ? 19.25 -37.75 -14.266 1 78.12 553 SER B N 1
ATOM 9530 C CA . SER B 1 553 ? 19.625 -36.438 -14.711 1 78.12 553 SER B CA 1
ATOM 9531 C C . SER B 1 553 ? 19.641 -35.438 -13.555 1 78.12 553 SER B C 1
ATOM 9533 O O . SER B 1 553 ? 20.344 -34.406 -13.602 1 78.12 553 SER B O 1
ATOM 9535 N N . SER B 1 554 ? 18.859 -35.719 -12.602 1 84.88 554 SER B N 1
ATOM 9536 C CA . SER B 1 554 ? 18.781 -34.844 -11.438 1 84.88 554 SER B CA 1
ATOM 9537 C C . SER B 1 554 ? 18.297 -35.594 -10.203 1 84.88 554 SER B C 1
ATOM 9539 O O . SER B 1 554 ? 17.812 -36.719 -10.305 1 84.88 554 SER B O 1
ATOM 9541 N N . VAL B 1 555 ? 18.516 -34.969 -9.047 1 86 555 VAL B N 1
ATOM 9542 C CA . VAL B 1 555 ? 17.938 -35.438 -7.789 1 86 555 VAL B CA 1
ATOM 9543 C C . VAL B 1 555 ? 17.031 -34.344 -7.195 1 86 555 VAL B C 1
ATOM 9545 O O . VAL B 1 555 ? 17.047 -33.219 -7.652 1 86 555 VAL B O 1
ATOM 9548 N N . HIS B 1 556 ? 16.281 -34.906 -6.211 1 83.94 556 HIS B N 1
ATOM 9549 C CA . HIS B 1 556 ? 15.352 -33.969 -5.586 1 83.94 556 HIS B CA 1
ATOM 9550 C C . HIS B 1 556 ? 16.078 -33 -4.664 1 83.94 556 HIS B C 1
ATOM 9552 O O . HIS B 1 556 ? 15.797 -31.797 -4.664 1 83.94 556 HIS B O 1
ATOM 9558 N N . VAL B 1 557 ? 16.891 -33.469 -3.861 1 88.62 557 VAL B N 1
ATOM 9559 C CA . VAL B 1 557 ? 17.719 -32.688 -2.971 1 88.62 557 VAL B CA 1
ATOM 9560 C C . VAL B 1 557 ? 19.172 -33.156 -3.072 1 88.62 557 VAL B C 1
ATOM 9562 O O . VAL B 1 557 ? 19.453 -34.375 -3.021 1 88.62 557 VAL B O 1
ATOM 9565 N N . LEU B 1 558 ? 20.078 -32.188 -3.285 1 91.88 558 LEU B N 1
ATOM 9566 C CA . LEU B 1 558 ? 21.516 -32.438 -3.172 1 91.88 558 LEU B CA 1
ATOM 9567 C C . LEU B 1 558 ? 22.094 -31.719 -1.961 1 91.88 558 LEU B C 1
ATOM 9569 O O . LEU B 1 558 ? 21.891 -30.516 -1.79 1 91.88 558 LEU B O 1
ATOM 9573 N N . MET B 1 559 ? 22.75 -32.5 -1.105 1 92.94 559 MET B N 1
ATOM 9574 C CA . MET B 1 559 ? 23.234 -31.922 0.139 1 92.94 559 MET B CA 1
ATOM 9575 C C . MET B 1 559 ? 24.719 -32.188 0.336 1 92.94 559 MET B C 1
ATOM 9577 O O . MET B 1 559 ? 25.234 -33.188 -0.136 1 92.94 559 MET B O 1
ATOM 9581 N N . LEU B 1 560 ? 25.391 -31.203 1.079 1 90.88 560 LEU B N 1
ATOM 9582 C CA . LEU B 1 560 ? 26.641 -31.531 1.735 1 90.88 560 LEU B CA 1
ATOM 9583 C C . LEU B 1 560 ? 26.406 -32.375 2.986 1 90.88 560 LEU B C 1
ATOM 9585 O O . LEU B 1 560 ? 25.609 -31.984 3.85 1 90.88 560 LEU B O 1
ATOM 9589 N N . HIS B 1 561 ? 27.062 -33.5 3.043 1 90.69 561 HIS B N 1
ATOM 9590 C CA . HIS B 1 561 ? 26.781 -34.469 4.098 1 90.69 561 HIS B CA 1
ATOM 9591 C C . HIS B 1 561 ? 27.25 -33.938 5.453 1 90.69 561 HIS B C 1
ATOM 9593 O O . HIS B 1 561 ? 26.656 -34.25 6.484 1 90.69 561 HIS B O 1
ATOM 9599 N N . TYR B 1 562 ? 28.359 -33.25 5.504 1 86.94 562 TYR B N 1
ATOM 9600 C CA . TYR B 1 562 ? 28.906 -32.688 6.73 1 86.94 562 TYR B CA 1
ATOM 9601 C C . TYR B 1 562 ? 29.547 -31.312 6.465 1 86.94 562 TYR B C 1
ATOM 9603 O O . TYR B 1 562 ? 29.859 -30.984 5.32 1 86.94 562 TYR B O 1
ATOM 9611 N N . PHE B 1 563 ? 29.625 -30.547 7.551 1 86.94 563 PHE B N 1
ATOM 9612 C CA . PHE B 1 563 ? 30.359 -29.297 7.457 1 86.94 563 PHE B CA 1
ATOM 9613 C C . PHE B 1 563 ? 31.797 -29.547 7 1 86.94 563 PHE B C 1
ATOM 9615 O O . PHE B 1 563 ? 32.5 -30.359 7.59 1 86.94 563 PHE B O 1
ATOM 9622 N N . PRO B 1 564 ? 32.094 -28.812 5.855 1 81.44 564 PRO B N 1
ATOM 9623 C CA . PRO B 1 564 ? 33.438 -29.062 5.328 1 81.44 564 PRO B CA 1
ATOM 9624 C C . PRO B 1 564 ? 34.562 -28.688 6.309 1 81.44 564 PRO B C 1
ATOM 9626 O O . PRO B 1 564 ? 34.406 -27.719 7.07 1 81.44 564 PRO B O 1
ATOM 9629 N N . LYS B 1 565 ? 35.656 -29.391 6.258 1 77.12 565 LYS B N 1
ATOM 9630 C CA . LYS B 1 565 ? 36.812 -29.172 7.133 1 77.12 565 LYS B CA 1
ATOM 9631 C C . LYS B 1 565 ? 37.469 -27.828 6.824 1 77.12 565 LYS B C 1
ATOM 9633 O O . LYS B 1 565 ? 37.188 -27.203 5.812 1 77.12 565 LYS B O 1
ATOM 9638 N N . GLU B 1 566 ? 38.281 -27.375 7.77 1 72.62 566 GLU B N 1
ATOM 9639 C CA . GLU B 1 566 ? 38.906 -26.062 7.703 1 72.62 566 GLU B CA 1
ATOM 9640 C C . GLU B 1 566 ? 39.781 -25.922 6.445 1 72.62 566 GLU B C 1
ATOM 9642 O O . GLU B 1 566 ? 39.906 -24.828 5.891 1 72.62 566 GLU B O 1
ATOM 9647 N N . ASP B 1 567 ? 40.344 -26.969 5.863 1 71.81 567 ASP B N 1
ATOM 9648 C CA . ASP B 1 567 ? 41.25 -26.922 4.715 1 71.81 567 ASP B CA 1
ATOM 9649 C C . ASP B 1 567 ? 40.469 -26.969 3.402 1 71.81 567 ASP B C 1
ATOM 9651 O O . ASP B 1 567 ? 41.062 -26.938 2.322 1 71.81 567 ASP B O 1
ATOM 9655 N N . CYS B 1 568 ? 39.125 -26.938 3.453 1 77.5 568 CYS B N 1
ATOM 9656 C CA . CYS B 1 568 ? 38.281 -26.969 2.264 1 77.5 568 CYS B CA 1
ATOM 9657 C C . CYS B 1 568 ? 37.844 -25.578 1.854 1 77.5 568 CYS B C 1
ATOM 9659 O O . CYS B 1 568 ? 37.75 -24.672 2.697 1 77.5 568 CYS B O 1
ATOM 9661 N N . ASN B 1 569 ? 37.844 -25.281 0.572 1 78.56 569 ASN B N 1
ATOM 9662 C CA . ASN B 1 569 ? 37.25 -24.047 0.079 1 78.56 569 ASN B CA 1
ATOM 9663 C C . ASN B 1 569 ? 35.719 -24.094 0.155 1 78.56 569 ASN B C 1
ATOM 9665 O O . ASN B 1 569 ? 35.062 -24.391 -0.835 1 78.56 569 ASN B O 1
ATOM 9669 N N . ARG B 1 570 ? 35.219 -23.734 1.3 1 81.25 570 ARG B N 1
ATOM 9670 C CA . ARG B 1 570 ? 33.781 -23.859 1.601 1 81.25 570 ARG B CA 1
ATOM 9671 C C . ARG B 1 570 ? 32.938 -23.047 0.623 1 81.25 570 ARG B C 1
ATOM 9673 O O . ARG B 1 570 ? 31.891 -23.516 0.169 1 81.25 570 ARG B O 1
ATOM 9680 N N . GLN B 1 571 ? 33.438 -21.984 0.281 1 79.94 571 GLN B N 1
ATOM 9681 C CA . GLN B 1 571 ? 32.688 -21.125 -0.623 1 79.94 571 GLN B CA 1
ATOM 9682 C C . GLN B 1 571 ? 32.625 -21.734 -2.021 1 79.94 571 GLN B C 1
ATOM 9684 O O . GLN B 1 571 ? 31.547 -21.703 -2.646 1 79.94 571 GLN B O 1
ATOM 9689 N N . ASP B 1 572 ? 33.781 -22.281 -2.393 1 79.62 572 ASP B N 1
ATOM 9690 C CA . ASP B 1 572 ? 33.844 -22.922 -3.701 1 79.62 572 ASP B CA 1
ATOM 9691 C C . ASP B 1 572 ? 32.906 -24.125 -3.77 1 79.62 572 ASP B C 1
ATOM 9693 O O . ASP B 1 572 ? 32.219 -24.328 -4.77 1 79.62 572 ASP B O 1
ATOM 9697 N N . ILE B 1 573 ? 32.812 -24.828 -2.758 1 85.19 573 ILE B N 1
ATOM 9698 C CA . ILE B 1 573 ? 31.984 -26.031 -2.688 1 85.19 573 ILE B CA 1
ATOM 9699 C C . ILE B 1 573 ? 30.516 -25.641 -2.744 1 85.19 573 ILE B C 1
ATOM 9701 O O . ILE B 1 573 ? 29.734 -26.234 -3.504 1 85.19 573 ILE B O 1
ATOM 9705 N N . TRP B 1 574 ? 30.203 -24.688 -1.99 1 86.06 574 TRP B N 1
ATOM 9706 C CA . TRP B 1 574 ? 28.797 -24.297 -1.946 1 86.06 574 TRP B CA 1
ATOM 9707 C C . TRP B 1 574 ? 28.359 -23.672 -3.271 1 86.06 574 TRP B C 1
ATOM 9709 O O . TRP B 1 574 ? 27.266 -23.953 -3.766 1 86.06 574 TRP B O 1
ATOM 9719 N N . LEU B 1 575 ? 29.188 -22.906 -3.854 1 80.12 575 LEU B N 1
ATOM 9720 C CA . LEU B 1 575 ? 28.891 -22.328 -5.16 1 80.12 575 LEU B CA 1
ATOM 9721 C C . LEU B 1 575 ? 28.672 -23.422 -6.199 1 80.12 575 LEU B C 1
ATOM 9723 O O . LEU B 1 575 ? 27.797 -23.312 -7.059 1 80.12 575 LEU B O 1
ATOM 9727 N N . ALA B 1 576 ? 29.531 -24.469 -6.129 1 81 576 ALA B N 1
ATOM 9728 C CA . ALA B 1 576 ? 29.359 -25.594 -7.035 1 81 576 ALA B CA 1
ATOM 9729 C C . ALA B 1 576 ? 28 -26.25 -6.844 1 81 576 ALA B C 1
ATOM 9731 O O . ALA B 1 576 ? 27.328 -26.625 -7.816 1 81 576 ALA B O 1
ATOM 9732 N N . LEU B 1 577 ? 27.578 -26.375 -5.594 1 87.5 577 LEU B N 1
ATOM 9733 C CA . LEU B 1 577 ? 26.281 -26.969 -5.312 1 87.5 577 LEU B CA 1
ATOM 9734 C C . LEU B 1 577 ? 25.156 -26.094 -5.836 1 87.5 577 LEU B C 1
ATOM 9736 O O . LEU B 1 577 ? 24.203 -26.594 -6.441 1 87.5 577 LEU B O 1
ATOM 9740 N N . LEU B 1 578 ? 25.328 -24.906 -5.609 1 81.94 578 LEU B N 1
ATOM 9741 C CA . LEU B 1 578 ? 24.328 -23.969 -6.121 1 81.94 578 LEU B CA 1
ATOM 9742 C C . LEU B 1 578 ? 24.281 -24 -7.645 1 81.94 578 LEU B C 1
ATOM 9744 O O . LEU B 1 578 ? 23.219 -23.859 -8.242 1 81.94 578 LEU B O 1
ATOM 9748 N N . ASN B 1 579 ? 25.469 -24.156 -8.18 1 77.19 579 ASN B N 1
ATOM 9749 C CA . ASN B 1 579 ? 25.531 -24.297 -9.633 1 77.19 579 ASN B CA 1
ATOM 9750 C C . ASN B 1 579 ? 24.75 -25.516 -10.117 1 77.19 579 ASN B C 1
ATOM 9752 O O . ASN B 1 579 ? 24.094 -25.469 -11.156 1 77.19 579 ASN B O 1
ATOM 9756 N N . GLU B 1 580 ? 24.812 -26.578 -9.469 1 83 580 GLU B N 1
ATOM 9757 C CA . GLU B 1 580 ? 24.031 -27.766 -9.812 1 83 580 GLU B CA 1
ATOM 9758 C C . GLU B 1 580 ? 22.531 -27.469 -9.781 1 83 580 GLU B C 1
ATOM 9760 O O . GLU B 1 580 ? 21.781 -27.938 -10.641 1 83 580 GLU B O 1
ATOM 9765 N N . LYS B 1 581 ? 22.172 -26.719 -8.781 1 80.94 581 LYS B N 1
ATOM 9766 C CA . LYS B 1 581 ? 20.781 -26.312 -8.664 1 80.94 581 LYS B CA 1
ATOM 9767 C C . LYS B 1 581 ? 20.375 -25.422 -9.836 1 80.94 581 LYS B C 1
ATOM 9769 O O . LYS B 1 581 ? 19.312 -25.625 -10.438 1 80.94 581 LYS B O 1
ATOM 9774 N N . ARG B 1 582 ? 21.25 -24.594 -10.164 1 71.88 582 ARG B N 1
ATOM 9775 C CA . ARG B 1 582 ? 20.984 -23.672 -11.266 1 71.88 582 ARG B CA 1
ATOM 9776 C C . ARG B 1 582 ? 20.875 -24.422 -12.586 1 71.88 582 ARG B C 1
ATOM 9778 O O . ARG B 1 582 ? 20.078 -24.047 -13.453 1 71.88 582 ARG B O 1
ATOM 9785 N N . GLN B 1 583 ? 21.656 -25.562 -12.609 1 65.94 583 GLN B N 1
ATOM 9786 C CA . GLN B 1 583 ? 21.672 -26.375 -13.82 1 65.94 583 GLN B CA 1
ATOM 9787 C C . GLN B 1 583 ? 20.516 -27.375 -13.828 1 65.94 583 GLN B C 1
ATOM 9789 O O . GLN B 1 583 ? 20.406 -28.203 -14.734 1 65.94 583 GLN B O 1
ATOM 9794 N N . GLY B 1 584 ? 19.75 -27.312 -12.82 1 70.06 584 GLY B N 1
ATOM 9795 C CA . GLY B 1 584 ? 18.578 -28.188 -12.758 1 70.06 584 GLY B CA 1
ATOM 9796 C C . GLY B 1 584 ? 18.906 -29.609 -12.367 1 70.06 584 GLY B C 1
ATOM 9797 O O . GLY B 1 584 ? 18.078 -30.516 -12.516 1 70.06 584 GLY B O 1
ATOM 9798 N N . ARG B 1 585 ? 20.062 -29.844 -11.977 1 80.19 585 ARG B N 1
ATOM 9799 C CA . ARG B 1 585 ? 20.484 -31.188 -11.625 1 80.19 585 ARG B CA 1
ATOM 9800 C C . ARG B 1 585 ? 20.078 -31.531 -10.195 1 80.19 585 ARG B C 1
ATOM 9802 O O . ARG B 1 585 ? 20.266 -32.656 -9.742 1 80.19 585 ARG B O 1
ATOM 9809 N N . THR B 1 586 ? 19.531 -30.453 -9.523 1 85.94 586 THR B N 1
ATOM 9810 C CA . THR B 1 586 ? 18.844 -30.656 -8.25 1 85.94 586 THR B CA 1
ATOM 9811 C C . THR B 1 586 ? 17.766 -29.578 -8.039 1 85.94 586 THR B C 1
ATOM 9813 O O . THR B 1 586 ? 17.938 -28.438 -8.469 1 85.94 586 THR B O 1
ATOM 9816 N N . LYS B 1 587 ? 16.766 -30.125 -7.41 1 77.5 587 LYS B N 1
ATOM 9817 C CA . LYS B 1 587 ? 15.688 -29.172 -7.148 1 77.5 587 LYS B CA 1
ATOM 9818 C C . LYS B 1 587 ? 16.016 -28.281 -5.953 1 77.5 587 LYS B C 1
ATOM 9820 O O . LYS B 1 587 ? 15.766 -27.078 -5.988 1 77.5 587 LYS B O 1
ATOM 9825 N N . PHE B 1 588 ? 16.562 -28.906 -4.93 1 83.56 588 PHE B N 1
ATOM 9826 C CA . PHE B 1 588 ? 16.922 -28.188 -3.713 1 83.56 588 PHE B CA 1
ATOM 9827 C C . PHE B 1 588 ? 18.375 -28.422 -3.342 1 83.56 588 PHE B C 1
ATOM 9829 O O . PHE B 1 588 ? 18.891 -29.531 -3.5 1 83.56 588 PHE B O 1
ATOM 9836 N N . ALA B 1 589 ? 19.031 -27.328 -2.885 1 86.94 589 ALA B N 1
ATOM 9837 C CA . ALA B 1 589 ? 20.375 -27.422 -2.332 1 86.94 589 ALA B CA 1
ATOM 9838 C C . ALA B 1 589 ? 20.344 -27.422 -0.807 1 86.94 589 ALA B C 1
ATOM 9840 O O . ALA B 1 589 ? 19.688 -26.578 -0.197 1 86.94 589 ALA B O 1
ATOM 9841 N N . GLY B 1 590 ? 20.891 -28.422 -0.279 1 90.19 590 GLY B N 1
ATOM 9842 C CA . GLY B 1 590 ? 20.812 -28.516 1.171 1 90.19 590 GLY B CA 1
ATOM 9843 C C . GLY B 1 590 ? 22.141 -28.906 1.811 1 90.19 590 GLY B C 1
ATOM 9844 O O . GLY B 1 590 ? 23.156 -28.984 1.134 1 90.19 590 GLY B O 1
ATOM 9845 N N . VAL B 1 591 ? 22.094 -28.938 3.189 1 90.5 591 VAL B N 1
ATOM 9846 C CA . VAL B 1 591 ? 23.219 -29.406 4.004 1 90.5 591 VAL B CA 1
ATOM 9847 C C . VAL B 1 591 ? 22.719 -30.375 5.066 1 90.5 591 VAL B C 1
ATOM 9849 O O . VAL B 1 591 ? 21.531 -30.359 5.422 1 90.5 591 VAL B O 1
ATOM 9852 N N . SER B 1 592 ? 23.578 -31.266 5.336 1 90.69 592 SER B N 1
ATOM 9853 C CA . SER B 1 592 ? 23.25 -32.219 6.375 1 90.69 592 SER B CA 1
ATOM 9854 C C . SER B 1 592 ? 24.219 -32.125 7.547 1 90.69 592 SER B C 1
ATOM 9856 O O . SER B 1 592 ? 25.422 -31.938 7.348 1 90.69 592 SER B O 1
ATOM 9858 N N . ASN B 1 593 ? 23.719 -32.156 8.805 1 88.88 593 ASN B N 1
ATOM 9859 C CA . ASN B 1 593 ? 24.469 -32.219 10.047 1 88.88 593 ASN B CA 1
ATOM 9860 C C . ASN B 1 593 ? 25.188 -30.891 10.32 1 88.88 593 ASN B C 1
ATOM 9862 O O . ASN B 1 593 ? 26.328 -30.891 10.789 1 88.88 593 ASN B O 1
ATOM 9866 N N . PHE B 1 594 ? 24.531 -29.781 9.859 1 86.94 594 PHE B N 1
ATOM 9867 C CA . PHE B 1 594 ? 25.031 -28.453 10.18 1 86.94 594 PHE B CA 1
ATOM 9868 C C . PHE B 1 594 ? 24.375 -27.922 11.453 1 86.94 594 PHE B C 1
ATOM 9870 O O . PHE B 1 594 ? 23.156 -28.031 11.617 1 86.94 594 PHE B O 1
ATOM 9877 N N . THR B 1 595 ? 25.203 -27.453 12.398 1 81.19 595 THR B N 1
ATOM 9878 C CA . THR B 1 595 ? 24.703 -26.719 13.555 1 81.19 595 THR B CA 1
ATOM 9879 C C . THR B 1 595 ? 24.391 -25.266 13.18 1 81.19 595 THR B C 1
ATOM 9881 O O . THR B 1 595 ? 24.703 -24.828 12.07 1 81.19 595 THR B O 1
ATOM 9884 N N . ILE B 1 596 ? 23.688 -24.703 14.086 1 80.25 596 ILE B N 1
ATOM 9885 C CA . ILE B 1 596 ? 23.422 -23.281 13.867 1 80.25 596 ILE B CA 1
ATOM 9886 C C . ILE B 1 596 ? 24.734 -22.547 13.617 1 80.25 596 ILE B C 1
ATOM 9888 O O . ILE B 1 596 ? 24.812 -21.688 12.727 1 80.25 596 ILE B O 1
ATOM 9892 N N . GLU B 1 597 ? 25.719 -22.875 14.336 1 75.94 597 GLU B N 1
ATOM 9893 C CA . GLU B 1 597 ? 27.047 -22.266 14.188 1 75.94 597 GLU B CA 1
ATOM 9894 C C . GLU B 1 597 ? 27.625 -22.531 12.805 1 75.94 597 GLU B C 1
ATOM 9896 O O . GLU B 1 597 ? 28.203 -21.641 12.18 1 75.94 597 GLU B O 1
ATOM 9901 N N . ASN B 1 598 ? 27.516 -23.75 12.312 1 82.25 598 ASN B N 1
ATOM 9902 C CA . ASN B 1 598 ? 27.984 -24.094 10.977 1 82.25 598 ASN B CA 1
ATOM 9903 C C . ASN B 1 598 ? 27.281 -23.281 9.898 1 82.25 598 ASN B C 1
ATOM 9905 O O . ASN B 1 598 ? 27.922 -22.766 8.984 1 82.25 598 ASN B O 1
ATOM 9909 N N . LEU B 1 599 ? 25.984 -23.25 10.078 1 81.62 599 LEU B N 1
ATOM 9910 C CA . LEU B 1 599 ? 25.172 -22.516 9.109 1 81.62 599 LEU B CA 1
ATOM 9911 C C . LEU B 1 599 ? 25.562 -21.047 9.086 1 81.62 599 LEU B C 1
ATOM 9913 O O . LEU B 1 599 ? 25.719 -20.453 8.016 1 81.62 599 LEU B O 1
ATOM 9917 N N . GLN B 1 600 ? 25.828 -20.562 10.188 1 76.25 600 GLN B N 1
ATOM 9918 C CA . GLN B 1 600 ? 26.219 -19.172 10.289 1 76.25 600 GLN B CA 1
ATOM 9919 C C . GLN B 1 600 ? 27.609 -18.953 9.695 1 76.25 600 GLN B C 1
ATOM 9921 O O . GLN B 1 600 ? 27.844 -17.953 9.008 1 76.25 600 GLN B O 1
ATOM 9926 N N . LEU B 1 601 ? 28.547 -19.797 10.031 1 73.44 601 LEU B N 1
ATOM 9927 C CA . LEU B 1 601 ? 29.922 -19.719 9.555 1 73.44 601 LEU B CA 1
ATOM 9928 C C . LEU B 1 601 ? 29.969 -19.797 8.031 1 73.44 601 LEU B C 1
ATOM 9930 O O . LEU B 1 601 ? 30.703 -19.031 7.395 1 73.44 601 LEU B O 1
ATOM 9934 N N . MET B 1 602 ? 29.219 -20.656 7.492 1 76.75 602 MET B N 1
ATOM 9935 C CA . MET B 1 602 ? 29.328 -20.891 6.059 1 76.75 602 MET B CA 1
ATOM 9936 C C . MET B 1 602 ? 28.438 -19.938 5.273 1 76.75 602 MET B C 1
ATOM 9938 O O . MET B 1 602 ? 28.781 -19.531 4.156 1 76.75 602 MET B O 1
ATOM 9942 N N . PHE B 1 603 ? 27.344 -19.594 5.848 1 74.56 603 PHE B N 1
ATOM 9943 C CA . PHE B 1 603 ? 26.359 -18.906 5.02 1 74.56 603 PHE B CA 1
ATOM 9944 C C . PHE B 1 603 ? 26.031 -17.531 5.602 1 74.56 603 PHE B C 1
ATOM 9946 O O . PHE B 1 603 ? 25.266 -16.766 5.008 1 74.56 603 PHE B O 1
ATOM 9953 N N . GLY B 1 604 ? 26.578 -17.375 6.742 1 59.75 604 GLY B N 1
ATOM 9954 C CA . GLY B 1 604 ? 26.25 -16.172 7.5 1 59.75 604 GLY B CA 1
ATOM 9955 C C . GLY B 1 604 ? 26.406 -14.898 6.699 1 59.75 604 GLY B C 1
ATOM 9956 O O . GLY B 1 604 ? 25.672 -13.938 6.91 1 59.75 604 GLY B O 1
ATOM 9957 N N . SER B 1 605 ? 27.453 -14.977 5.77 1 52.59 605 SER B N 1
ATOM 9958 C CA . SER B 1 605 ? 27.75 -13.781 4.988 1 52.59 605 SER B CA 1
ATOM 9959 C C . SER B 1 605 ? 27.031 -13.805 3.648 1 52.59 605 SER B C 1
ATOM 9961 O O . SER B 1 605 ? 27.219 -12.914 2.82 1 52.59 605 SER B O 1
ATOM 9963 N N . LYS B 1 606 ? 26.281 -14.797 3.418 1 55.84 606 LYS B N 1
ATOM 9964 C CA . LYS B 1 606 ? 25.672 -15.023 2.109 1 55.84 606 LYS B CA 1
ATOM 9965 C C . LYS B 1 606 ? 24.25 -14.461 2.057 1 55.84 606 LYS B C 1
ATOM 9967 O O . LYS B 1 606 ? 23.672 -14.117 3.092 1 55.84 606 LYS B O 1
ATOM 9972 N N . HIS B 1 607 ? 23.906 -14.453 0.802 1 49.19 607 HIS B N 1
ATOM 9973 C CA . HIS B 1 607 ? 22.547 -13.953 0.559 1 49.19 607 HIS B CA 1
ATOM 9974 C C . HIS B 1 607 ? 21.531 -15.078 0.654 1 49.19 607 HIS B C 1
ATOM 9976 O O . HIS B 1 607 ? 21.891 -16.266 0.613 1 49.19 607 HIS B O 1
ATOM 9982 N N . GLY B 1 608 ? 20.25 -14.898 0.961 1 49.56 608 GLY B N 1
ATOM 9983 C CA . GLY B 1 608 ? 19.203 -15.875 1.223 1 49.56 608 GLY B CA 1
ATOM 9984 C C . GLY B 1 608 ? 19.172 -17 0.208 1 49.56 608 GLY B C 1
ATOM 9985 O O . GLY B 1 608 ? 19.047 -18.172 0.575 1 49.56 608 GLY B O 1
ATOM 9986 N N . ASP B 1 609 ? 19.375 -16.703 -1.046 1 51.41 609 ASP B N 1
ATOM 9987 C CA . ASP B 1 609 ? 19.328 -17.75 -2.07 1 51.41 609 ASP B CA 1
ATOM 9988 C C . ASP B 1 609 ? 20.594 -18.609 -2.023 1 51.41 609 ASP B C 1
ATOM 9990 O O . ASP B 1 609 ? 20.656 -19.656 -2.662 1 51.41 609 ASP B O 1
ATOM 9994 N N . GLU B 1 610 ? 21.422 -18.094 -1.151 1 64.94 610 GLU B N 1
ATOM 9995 C CA . GLU B 1 610 ? 22.656 -18.891 -1.065 1 64.94 610 GLU B CA 1
ATOM 9996 C C . GLU B 1 610 ? 22.641 -19.781 0.177 1 64.94 610 GLU B C 1
ATOM 9998 O O . GLU B 1 610 ? 23.562 -20.562 0.385 1 64.94 610 GLU B O 1
ATOM 10003 N N . TRP B 1 611 ? 21.547 -19.578 0.914 1 76.44 611 TRP B N 1
ATOM 10004 C CA . TRP B 1 611 ? 21.422 -20.5 2.031 1 76.44 611 TRP B CA 1
ATOM 10005 C C . TRP B 1 611 ? 20.875 -21.844 1.562 1 76.44 611 TRP B C 1
ATOM 10007 O O . TRP B 1 611 ? 20.219 -21.922 0.521 1 76.44 611 TRP B O 1
ATOM 10017 N N . PRO B 1 612 ? 21.094 -22.734 2.338 1 84.62 612 PRO B N 1
ATOM 10018 C CA . PRO B 1 612 ? 20.516 -24.031 1.951 1 84.62 612 PRO B CA 1
ATOM 10019 C C . PRO B 1 612 ? 18.984 -24.047 2.008 1 84.62 612 PRO B C 1
ATOM 10021 O O . PRO B 1 612 ? 18.406 -23.422 2.898 1 84.62 612 PRO B O 1
ATOM 10024 N N . ASP B 1 613 ? 18.5 -24.688 0.947 1 79.94 613 ASP B N 1
ATOM 10025 C CA . ASP B 1 613 ? 17.047 -24.906 0.929 1 79.94 613 ASP B CA 1
ATOM 10026 C C . ASP B 1 613 ? 16.609 -25.797 2.08 1 79.94 613 ASP B C 1
ATOM 10028 O O . ASP B 1 613 ? 15.516 -25.641 2.619 1 79.94 613 ASP B O 1
ATOM 10032 N N . VAL B 1 614 ? 17.422 -26.75 2.395 1 85.5 614 VAL B N 1
ATOM 10033 C CA . VAL B 1 614 ? 17.078 -27.812 3.342 1 85.5 614 VAL B CA 1
ATOM 10034 C C . VAL B 1 614 ? 18.297 -28.141 4.211 1 85.5 614 VAL B C 1
ATOM 10036 O O . VAL B 1 614 ? 19.438 -28.109 3.732 1 85.5 614 VAL B O 1
ATOM 10039 N N . VAL B 1 615 ? 17.969 -28.297 5.527 1 88.88 615 VAL B N 1
ATOM 10040 C CA . VAL B 1 615 ? 18.984 -28.859 6.41 1 88.88 615 VAL B CA 1
ATOM 10041 C C . VAL B 1 615 ? 18.469 -30.172 7.016 1 88.88 615 VAL B C 1
ATOM 10043 O O . VAL B 1 615 ? 17.328 -30.25 7.449 1 88.88 615 VAL B O 1
ATOM 10046 N N . GLN B 1 616 ? 19.297 -31.141 6.852 1 90.25 616 GLN B N 1
ATOM 10047 C CA . GLN B 1 616 ? 19 -32.438 7.469 1 90.25 616 GLN B CA 1
ATOM 10048 C C . GLN B 1 616 ? 19.781 -32.594 8.766 1 90.25 616 GLN B C 1
ATOM 10050 O O . GLN B 1 616 ? 21 -32.438 8.797 1 90.25 616 GLN B O 1
ATOM 10055 N N . VAL B 1 617 ? 18.984 -32.875 9.883 1 86.25 617 VAL B N 1
ATOM 10056 C CA . VAL B 1 617 ? 19.672 -32.969 11.164 1 86.25 617 VAL B CA 1
ATOM 10057 C C . VAL B 1 617 ? 19.125 -34.156 11.953 1 86.25 617 VAL B C 1
ATOM 10059 O O . VAL B 1 617 ? 18 -34.625 11.688 1 86.25 617 VAL B O 1
ATOM 10062 N N . HIS B 1 618 ? 20 -34.625 12.906 1 83.25 618 HIS B N 1
ATOM 10063 C CA . HIS B 1 618 ? 19.547 -35.625 13.859 1 83.25 618 HIS B CA 1
ATOM 10064 C C . HIS B 1 618 ? 18.547 -35.031 14.844 1 83.25 618 HIS B C 1
ATOM 10066 O O . HIS B 1 618 ? 18.625 -33.875 15.195 1 83.25 618 HIS B O 1
ATOM 10072 N N . VAL B 1 619 ? 17.609 -35.844 15.25 1 81.75 619 VAL B N 1
ATOM 10073 C CA . VAL B 1 619 ? 16.531 -35.406 16.156 1 81.75 619 VAL B CA 1
ATOM 10074 C C . VAL B 1 61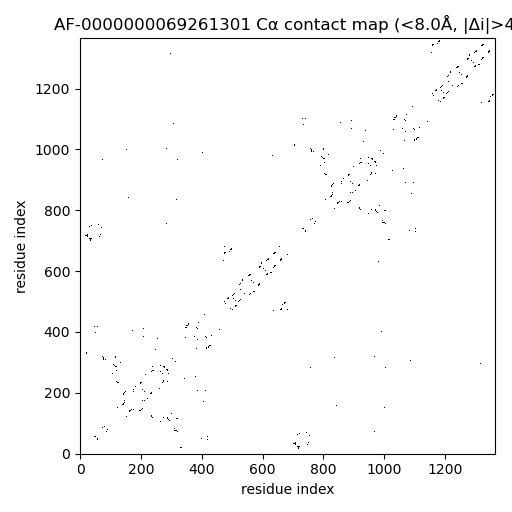9 ? 17.125 -34.75 17.391 1 81.75 619 VAL B C 1
ATOM 10076 O O . VAL B 1 619 ? 16.531 -33.844 17.969 1 81.75 619 VAL B O 1
ATOM 10079 N N . SER B 1 620 ? 18.359 -35.062 17.75 1 74.44 620 SER B N 1
ATOM 10080 C CA . SER B 1 620 ? 19.016 -34.5 18.938 1 74.44 620 SER B CA 1
ATOM 10081 C C . SER B 1 620 ? 19.391 -33.031 18.719 1 74.44 620 SER B C 1
ATOM 10083 O O . SER B 1 620 ? 19.531 -32.281 19.688 1 74.44 620 SER B O 1
ATOM 10085 N N . VAL B 1 621 ? 19.578 -32.656 17.453 1 76.62 621 VAL B N 1
ATOM 10086 C CA . VAL B 1 621 ? 19.984 -31.297 17.141 1 76.62 621 VAL B CA 1
ATOM 10087 C C . VAL B 1 621 ? 18.766 -30.438 16.875 1 76.62 621 VAL B C 1
ATOM 10089 O O . VAL B 1 621 ? 18.844 -29.203 16.891 1 76.62 621 VAL B O 1
ATOM 10092 N N . CYS B 1 622 ? 17.719 -31.172 16.641 1 76.31 622 CYS B N 1
ATOM 10093 C CA . CYS B 1 622 ? 16.5 -30.453 16.25 1 76.31 622 CYS B CA 1
ATOM 10094 C C . CYS B 1 622 ? 15.805 -29.859 17.469 1 76.31 622 CYS B C 1
ATOM 10096 O O . CYS B 1 622 ? 14.672 -30.25 17.781 1 76.31 622 CYS B O 1
ATOM 10098 N N . THR B 1 623 ? 16.5 -28.938 18.125 1 74.69 623 THR B N 1
ATOM 10099 C CA . THR B 1 623 ? 15.945 -28.219 19.266 1 74.69 623 THR B CA 1
ATOM 10100 C C . THR B 1 623 ? 14.992 -27.125 18.812 1 74.69 623 THR B C 1
ATOM 10102 O O . THR B 1 623 ? 14.914 -26.797 17.625 1 74.69 623 THR B O 1
ATOM 10105 N N . GLN B 1 624 ? 14.242 -26.688 19.672 1 71.88 624 GLN B N 1
ATOM 10106 C CA . GLN B 1 624 ? 13.352 -25.578 19.359 1 71.88 624 GLN B CA 1
ATOM 10107 C C . GLN B 1 624 ? 14.133 -24.391 18.828 1 71.88 624 GLN B C 1
ATOM 10109 O O . GLN B 1 624 ? 13.68 -23.688 17.922 1 71.88 624 GLN B O 1
ATOM 10114 N N . LYS B 1 625 ? 15.297 -24.266 19.406 1 69.56 625 LYS B N 1
ATOM 10115 C CA . LYS B 1 625 ? 16.172 -23.203 18.938 1 69.56 625 LYS B CA 1
ATOM 10116 C C . LYS B 1 625 ? 16.594 -23.422 17.484 1 69.56 625 LYS B C 1
ATOM 10118 O O . LYS B 1 625 ? 16.641 -22.469 16.703 1 69.56 625 LYS B O 1
ATOM 10123 N N . PHE B 1 626 ? 16.875 -24.641 17.141 1 79 626 PHE B N 1
ATOM 10124 C CA . PHE B 1 626 ? 17.281 -24.984 15.781 1 79 626 PHE B CA 1
ATOM 10125 C C . PHE B 1 626 ? 16.125 -24.766 14.805 1 79 626 PHE B C 1
ATOM 10127 O O . PHE B 1 626 ? 16.328 -24.188 13.734 1 79 626 PHE B O 1
ATOM 10134 N N . ILE B 1 627 ? 14.953 -25.172 15.211 1 75 627 ILE B N 1
ATOM 10135 C CA . ILE B 1 627 ? 13.766 -25.047 14.375 1 75 627 ILE B CA 1
ATOM 10136 C C . ILE B 1 627 ? 13.461 -23.578 14.117 1 75 627 ILE B C 1
ATOM 10138 O O . ILE B 1 627 ? 13.195 -23.188 12.977 1 75 627 ILE B O 1
ATOM 10142 N N . GLU B 1 628 ? 13.656 -22.953 15.133 1 67.44 628 GLU B N 1
ATOM 10143 C CA . GLU B 1 628 ? 13.398 -21.516 15.031 1 67.44 628 GLU B CA 1
ATOM 10144 C C . GLU B 1 628 ? 14.406 -20.844 14.109 1 67.44 628 GLU B C 1
ATOM 10146 O O . GLU B 1 628 ? 14.039 -20 13.289 1 67.44 628 GLU B O 1
ATOM 10151 N N . PHE B 1 629 ? 15.727 -21.234 14.328 1 69.06 629 PHE B N 1
ATOM 10152 C CA . PHE B 1 629 ? 16.781 -20.688 13.477 1 69.06 629 PHE B CA 1
ATOM 10153 C C . PHE B 1 629 ? 16.484 -20.969 12.008 1 69.06 629 PHE B C 1
ATOM 10155 O O . PHE B 1 629 ? 16.5 -20.062 11.18 1 69.06 629 PHE B O 1
ATOM 10162 N N . CYS B 1 630 ? 16.125 -22.172 11.672 1 75.56 630 CYS B N 1
ATOM 10163 C CA . CYS B 1 630 ? 15.898 -22.594 10.297 1 75.56 630 CYS B CA 1
ATOM 10164 C C . CYS B 1 630 ? 14.648 -21.938 9.727 1 75.56 630 CYS B C 1
ATOM 10166 O O . CYS B 1 630 ? 14.625 -21.531 8.57 1 75.56 630 CYS B O 1
ATOM 10168 N N . SER B 1 631 ? 13.695 -21.938 10.609 1 66.75 631 SER B N 1
ATOM 10169 C CA . SER B 1 631 ? 12.461 -21.281 10.195 1 66.75 631 SER B CA 1
ATOM 10170 C C . SER B 1 631 ? 12.695 -19.828 9.828 1 66.75 631 SER B C 1
ATOM 10172 O O . SER B 1 631 ? 12.188 -19.344 8.805 1 66.75 631 SER B O 1
ATOM 10174 N N . ASN B 1 632 ? 13.609 -19.297 10.523 1 59.69 632 ASN B N 1
ATOM 10175 C CA . ASN B 1 632 ? 13.961 -17.906 10.289 1 59.69 632 ASN B CA 1
ATOM 10176 C C . ASN B 1 632 ? 14.734 -17.719 8.984 1 59.69 632 ASN B C 1
ATOM 10178 O O . ASN B 1 632 ? 14.641 -16.688 8.336 1 59.69 632 ASN B O 1
ATOM 10182 N N . MET B 1 633 ? 15.5 -18.781 8.68 1 63.5 633 MET B N 1
ATOM 10183 C CA . MET B 1 633 ? 16.344 -18.734 7.484 1 63.5 633 MET B CA 1
ATOM 10184 C C . MET B 1 633 ? 15.648 -19.406 6.305 1 63.5 633 MET B C 1
ATOM 10186 O O . MET B 1 633 ? 16.266 -19.625 5.262 1 63.5 633 MET B O 1
ATOM 10190 N N . SER B 1 634 ? 14.359 -19.719 6.453 1 62.66 634 SER B N 1
ATOM 10191 C CA . SER B 1 634 ? 13.594 -20.453 5.445 1 62.66 634 SER B CA 1
ATOM 10192 C C . SER B 1 634 ? 14.328 -21.703 4.992 1 62.66 634 SER B C 1
ATOM 10194 O O . SER B 1 634 ? 14.422 -21.969 3.793 1 62.66 634 SER B O 1
ATOM 10196 N N . ILE B 1 635 ? 14.898 -22.297 5.898 1 79.38 635 ILE B N 1
ATOM 10197 C CA . ILE B 1 635 ? 15.531 -23.594 5.668 1 79.38 635 ILE B CA 1
ATOM 10198 C C . ILE B 1 635 ? 14.602 -24.703 6.141 1 79.38 635 ILE B C 1
ATOM 10200 O O . ILE B 1 635 ? 14.172 -24.703 7.297 1 79.38 635 ILE B O 1
ATOM 10204 N N . ASP B 1 636 ? 14.18 -25.484 5.152 1 79.12 636 ASP B N 1
ATOM 10205 C CA . ASP B 1 636 ? 13.422 -26.656 5.551 1 79.12 636 ASP B CA 1
ATOM 10206 C C . ASP B 1 636 ? 14.289 -27.641 6.34 1 79.12 636 ASP B C 1
ATOM 10208 O O . ASP B 1 636 ? 15.492 -27.75 6.09 1 79.1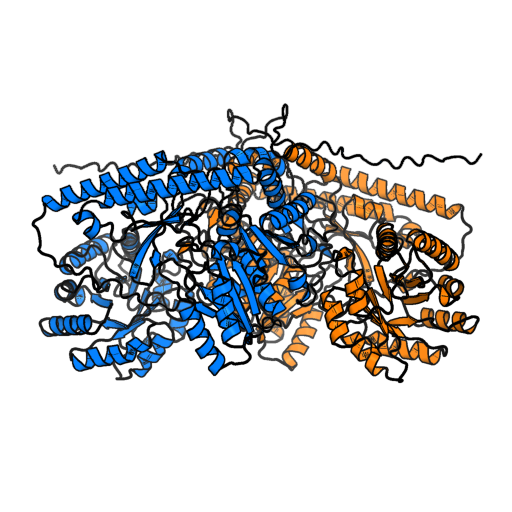2 636 ASP B O 1
ATOM 10212 N N . ILE B 1 637 ? 13.578 -28.234 7.309 1 84.31 637 ILE B N 1
ATOM 10213 C CA . ILE B 1 637 ? 14.305 -29.172 8.148 1 84.31 637 ILE B CA 1
ATOM 10214 C C . ILE B 1 637 ? 13.82 -30.594 7.879 1 84.31 637 ILE B C 1
ATOM 10216 O O . ILE B 1 637 ? 12.609 -30.828 7.797 1 84.31 637 ILE B O 1
ATOM 10220 N N . MET B 1 638 ? 14.734 -31.422 7.605 1 86.19 638 MET B N 1
ATOM 10221 C CA . MET B 1 638 ? 14.5 -32.875 7.598 1 86.19 638 MET B CA 1
ATOM 10222 C C . MET B 1 638 ? 15.195 -33.531 8.773 1 86.19 638 MET B C 1
ATOM 10224 O O . MET B 1 638 ? 16.391 -33.344 8.992 1 86.19 638 MET B O 1
ATOM 10228 N N . VAL B 1 639 ? 14.352 -34.25 9.547 1 84.44 639 VAL B N 1
ATOM 10229 C CA . VAL B 1 639 ? 14.898 -34.812 10.766 1 84.44 639 VAL B CA 1
ATOM 10230 C C . VAL B 1 639 ? 15.055 -36.312 10.609 1 84.44 639 VAL B C 1
ATOM 10232 O O . VAL B 1 639 ? 14.125 -37 10.18 1 84.44 639 VAL B O 1
ATOM 10235 N N . TYR B 1 640 ? 16.312 -36.781 10.898 1 86.38 640 TYR B N 1
ATOM 10236 C CA . TYR B 1 640 ? 16.531 -38.219 10.93 1 86.38 640 TYR B CA 1
ATOM 10237 C C . TYR B 1 640 ? 16.828 -38.719 12.344 1 86.38 640 TYR B C 1
ATOM 10239 O O . TYR B 1 640 ? 16.938 -37.906 13.273 1 86.38 640 TYR B O 1
ATOM 10247 N N . GLY B 1 641 ? 16.766 -39.906 12.57 1 78.19 641 GLY B N 1
ATOM 10248 C CA . GLY B 1 641 ? 17.016 -40.5 13.875 1 78.19 641 GLY B CA 1
ATOM 10249 C C . GLY B 1 641 ? 15.797 -40.469 14.781 1 78.19 641 GLY B C 1
ATOM 10250 O O . GLY B 1 641 ? 15.93 -40.469 16.016 1 78.19 641 GLY B O 1
ATOM 10251 N N . VAL B 1 642 ? 14.633 -40.281 14.219 1 74.75 642 VAL B N 1
ATOM 10252 C CA . VAL B 1 642 ? 13.422 -40.062 15.008 1 74.75 642 VAL B CA 1
ATOM 10253 C C . VAL B 1 642 ? 12.953 -41.375 15.609 1 74.75 642 VAL B C 1
ATOM 10255 O O . VAL B 1 642 ? 12.227 -41.375 16.609 1 74.75 642 VAL B O 1
ATOM 10258 N N . MET B 1 643 ? 13.195 -42.469 14.961 1 62.62 643 MET B N 1
ATOM 10259 C CA . MET B 1 643 ? 12.688 -43.75 15.445 1 62.62 643 MET B CA 1
ATOM 10260 C C . MET B 1 643 ? 13.656 -44.344 16.453 1 62.62 643 MET B C 1
ATOM 10262 O O . MET B 1 643 ? 13.422 -45.469 16.953 1 62.62 643 MET B O 1
ATOM 10266 N N . GLN B 1 644 ? 14.828 -43.812 16.625 1 51.81 644 GLN B N 1
ATOM 10267 C CA . GLN B 1 644 ? 15.781 -44.5 17.484 1 51.81 644 GLN B CA 1
ATOM 10268 C C . GLN B 1 644 ? 15.156 -44.812 18.844 1 51.81 644 GLN B C 1
ATOM 10270 O O . GLN B 1 644 ? 15.469 -45.844 19.469 1 51.81 644 GLN B O 1
ATOM 10275 N N . ASN B 1 645 ? 14.508 -43.938 19.484 1 46.31 645 ASN B N 1
ATOM 10276 C CA . ASN B 1 645 ? 14.031 -44.344 20.797 1 46.31 645 ASN B CA 1
ATOM 10277 C C . ASN B 1 645 ? 12.609 -44.906 20.734 1 46.31 645 ASN B C 1
ATOM 10279 O O . ASN B 1 645 ? 11.922 -44.969 21.75 1 46.31 645 ASN B O 1
ATOM 10283 N N . GLY B 1 646 ? 12.172 -45.438 19.562 1 49.06 646 GLY B N 1
ATOM 10284 C CA . GLY B 1 646 ? 10.883 -46.094 19.484 1 49.06 646 GLY B CA 1
ATOM 10285 C C . GLY B 1 646 ? 9.719 -45.125 19.375 1 49.06 646 GLY B C 1
ATOM 10286 O O . GLY B 1 646 ? 8.562 -45.531 19.422 1 49.06 646 GLY B O 1
ATOM 10287 N N . ILE B 1 647 ? 9.977 -43.875 19.422 1 50.28 647 ILE B N 1
ATOM 10288 C CA . ILE B 1 647 ? 8.836 -43.031 19.703 1 50.28 647 ILE B CA 1
ATOM 10289 C C . ILE B 1 647 ? 8.289 -42.438 18.391 1 50.28 647 ILE B C 1
ATOM 10291 O O . ILE B 1 647 ? 8.906 -41.562 17.797 1 50.28 647 ILE B O 1
ATOM 10295 N N . LEU B 1 648 ? 7.434 -43.125 17.672 1 59.84 648 LEU B N 1
ATOM 10296 C CA . LEU B 1 648 ? 6.539 -42.656 16.609 1 59.84 648 LEU B CA 1
ATOM 10297 C C . LEU B 1 648 ? 5.883 -41.344 16.984 1 59.84 648 LEU B C 1
ATOM 10299 O O . LEU B 1 648 ? 5.641 -40.5 16.109 1 59.84 648 LEU B O 1
ATOM 10303 N N . GLU B 1 649 ? 5.852 -41.156 18.156 1 63.53 649 GLU B N 1
ATOM 10304 C CA . GLU B 1 649 ? 5.188 -39.938 18.656 1 63.53 649 GLU B CA 1
ATOM 10305 C C . GLU B 1 649 ? 6.027 -38.688 18.375 1 63.53 649 GLU B C 1
ATOM 10307 O O . GLU B 1 649 ? 5.488 -37.625 18.062 1 63.53 649 GLU B O 1
ATOM 10312 N N . ALA B 1 650 ? 7.332 -38.938 18.469 1 66.56 650 ALA B N 1
ATOM 10313 C CA . ALA B 1 650 ? 8.211 -37.781 18.188 1 66.56 650 ALA B CA 1
ATOM 10314 C C . ALA B 1 650 ? 8.133 -37.375 16.719 1 66.56 650 ALA B C 1
ATOM 10316 O O . ALA B 1 650 ? 8.078 -36.188 16.406 1 66.56 650 ALA B O 1
ATOM 10317 N N . ALA B 1 651 ? 8.062 -38.406 15.875 1 74.31 651 ALA B N 1
ATOM 10318 C CA . ALA B 1 651 ? 7.945 -38.125 14.445 1 74.31 651 ALA B CA 1
ATOM 10319 C C . ALA B 1 651 ? 6.645 -37.375 14.133 1 74.31 651 ALA B C 1
ATOM 10321 O O . ALA B 1 651 ? 6.637 -36.438 13.344 1 74.31 651 ALA B O 1
ATOM 10322 N N . LYS B 1 652 ? 5.695 -37.844 14.828 1 71.25 652 LYS B N 1
ATOM 10323 C CA . LYS B 1 652 ? 4.402 -37.188 14.664 1 71.25 652 LYS B CA 1
ATOM 10324 C C . LYS B 1 652 ? 4.473 -35.719 15.062 1 71.25 652 LYS B C 1
ATOM 10326 O O . LYS B 1 652 ? 3.971 -34.844 14.344 1 71.25 652 LYS B O 1
ATOM 10331 N N . GLY B 1 653 ? 5.09 -35.531 16.172 1 71.62 653 GLY B N 1
ATOM 10332 C CA . GLY B 1 653 ? 5.219 -34.188 16.656 1 71.62 653 GLY B CA 1
ATOM 10333 C C . GLY B 1 653 ? 5.984 -33.281 15.711 1 71.62 653 GLY B C 1
ATOM 10334 O O . GLY B 1 653 ? 5.609 -32.125 15.508 1 71.62 653 GLY B O 1
ATOM 10335 N N . LEU B 1 654 ? 6.977 -33.844 15.125 1 75.38 654 LEU B N 1
ATOM 10336 C CA . LEU B 1 654 ? 7.801 -33.062 14.203 1 75.38 654 LEU B CA 1
ATOM 10337 C C . LEU B 1 654 ? 7.035 -32.781 12.914 1 75.38 654 LEU B C 1
ATOM 10339 O O . LEU B 1 654 ? 7.086 -31.656 12.406 1 75.38 654 LEU B O 1
ATOM 10343 N N . LEU B 1 655 ? 6.336 -33.75 12.492 1 73.19 655 LEU B N 1
ATOM 10344 C CA . LEU B 1 655 ? 5.531 -33.594 11.289 1 73.19 655 LEU B CA 1
ATOM 10345 C C . LEU B 1 655 ? 4.441 -32.531 11.508 1 73.19 655 LEU B C 1
ATOM 10347 O O . LEU B 1 655 ? 4.156 -31.734 10.617 1 73.19 655 LEU B O 1
ATOM 10351 N N . GLU B 1 656 ? 3.988 -32.531 12.656 1 66.81 656 GLU B N 1
ATOM 10352 C CA . GLU B 1 656 ? 2.953 -31.578 13.016 1 66.81 656 GLU B CA 1
ATOM 10353 C C . GLU B 1 656 ? 3.502 -30.141 13.008 1 66.81 656 GLU B C 1
ATOM 10355 O O . GLU B 1 656 ? 2.762 -29.188 12.766 1 66.81 656 GLU B O 1
ATOM 10360 N N . GLN B 1 657 ? 4.77 -30.156 13.219 1 65.25 657 GLN B N 1
ATOM 10361 C CA . GLN B 1 657 ? 5.426 -28.859 13.234 1 65.25 657 GLN B CA 1
ATOM 10362 C C . GLN B 1 657 ? 5.848 -28.438 11.828 1 65.25 657 GLN B C 1
ATOM 10364 O O . GLN B 1 657 ? 6.547 -27.438 11.648 1 65.25 657 GLN B O 1
ATOM 10369 N N . GLY B 1 658 ? 5.555 -29.312 10.898 1 67.25 658 GLY B N 1
ATOM 10370 C CA . GLY B 1 658 ? 5.855 -28.984 9.516 1 67.25 658 GLY B CA 1
ATOM 10371 C C . GLY B 1 658 ? 7.246 -29.422 9.086 1 67.25 658 GLY B C 1
ATOM 10372 O O . GLY B 1 658 ? 7.758 -28.953 8.07 1 67.25 658 GLY B O 1
ATOM 10373 N N . LEU B 1 659 ? 7.84 -30.266 9.82 1 77.81 659 LEU B N 1
ATOM 10374 C CA . LEU B 1 659 ? 9.172 -30.75 9.484 1 77.81 659 LEU B CA 1
ATOM 10375 C C . LEU B 1 659 ? 9.094 -32.062 8.734 1 77.81 659 LEU B C 1
ATOM 10377 O O . LEU B 1 659 ? 8.109 -32.812 8.859 1 77.81 659 LEU B O 1
ATOM 10381 N N . GLY B 1 660 ? 10.031 -32.25 7.805 1 80.69 660 GLY B N 1
ATOM 10382 C CA . GLY B 1 660 ? 10.18 -33.562 7.227 1 80.69 660 GLY B CA 1
ATOM 10383 C C . GLY B 1 660 ? 10.867 -34.562 8.156 1 80.69 660 GLY B C 1
ATOM 10384 O O . GLY B 1 660 ? 11.672 -34.156 9 1 80.69 660 GLY B O 1
ATOM 10385 N N . VAL B 1 661 ? 10.445 -35.844 8.062 1 83.06 661 VAL B N 1
ATOM 10386 C CA . VAL B 1 661 ? 11.07 -36.844 8.891 1 83.06 661 VAL B CA 1
ATOM 10387 C C . VAL B 1 661 ? 11.555 -38 8.008 1 83.06 661 VAL B C 1
ATOM 10389 O O . VAL B 1 661 ? 10.906 -38.344 7.02 1 83.06 661 VAL B O 1
ATOM 10392 N N . LEU B 1 662 ? 12.719 -38.469 8.344 1 86.5 662 LEU B N 1
ATOM 10393 C CA . LEU B 1 662 ? 13.266 -39.688 7.715 1 86.5 662 LEU B CA 1
ATOM 10394 C C . LEU B 1 662 ? 13.219 -40.875 8.664 1 86.5 662 LEU B C 1
ATOM 10396 O O . LEU B 1 662 ? 13.68 -40.781 9.805 1 86.5 662 LEU B O 1
ATOM 10400 N N . VAL B 1 663 ? 12.555 -41.906 8.188 1 85.94 663 VAL B N 1
ATOM 10401 C CA . VAL B 1 663 ? 12.508 -43.156 8.961 1 85.94 663 VAL B CA 1
ATOM 10402 C C . VAL B 1 663 ? 13.188 -44.25 8.18 1 85.94 663 VAL B C 1
ATOM 10404 O O . VAL B 1 663 ? 13.352 -44.156 6.961 1 85.94 663 VAL B O 1
ATOM 10407 N N . SER B 1 664 ? 13.703 -45.188 8.938 1 85.75 664 SER B N 1
ATOM 10408 C CA . SER B 1 664 ? 14.367 -46.344 8.305 1 85.75 664 SER B CA 1
ATOM 10409 C C . SER B 1 664 ? 14.086 -47.625 9.07 1 85.75 664 SER B C 1
ATOM 10411 O O . SER B 1 664 ? 13.797 -47.594 10.266 1 85.75 664 SER B O 1
ATOM 10413 N N . SER B 1 665 ? 14 -48.719 8.344 1 83.75 665 SER B N 1
ATOM 10414 C CA . SER B 1 665 ? 13.852 -50.062 8.906 1 83.75 665 SER B CA 1
ATOM 10415 C C . SER B 1 665 ? 14.258 -51.125 7.898 1 83.75 665 SER B C 1
ATOM 10417 O O . SER B 1 665 ? 14.219 -50.906 6.688 1 83.75 665 SER B O 1
ATOM 10419 N N . THR B 1 666 ? 14.766 -52.281 8.352 1 84 666 THR B N 1
ATOM 10420 C CA . THR B 1 666 ? 15.047 -53.406 7.48 1 84 666 THR B CA 1
ATOM 10421 C C . THR B 1 666 ? 13.859 -54.375 7.449 1 84 666 THR B C 1
ATOM 10423 O O . THR B 1 666 ? 13.82 -55.281 6.629 1 84 666 THR B O 1
ATOM 10426 N N . ARG B 1 667 ? 12.945 -54.25 8.312 1 82.88 667 ARG B N 1
ATOM 10427 C CA . ARG B 1 667 ? 11.797 -55.156 8.406 1 82.88 667 ARG B CA 1
ATOM 10428 C C . ARG B 1 667 ? 10.609 -54.594 7.629 1 82.88 667 ARG B C 1
ATOM 10430 O O . ARG B 1 667 ? 10.117 -53.5 7.922 1 82.88 667 ARG B O 1
ATOM 10437 N N . PRO B 1 668 ? 10.086 -55.312 6.656 1 86.38 668 PRO B N 1
ATOM 10438 C CA . PRO B 1 668 ? 8.961 -54.844 5.84 1 86.38 668 PRO B CA 1
ATOM 10439 C C . PRO B 1 668 ? 7.758 -54.406 6.676 1 86.38 668 PRO B C 1
ATOM 10441 O O . PRO B 1 668 ? 7.113 -53.406 6.379 1 86.38 668 PRO B O 1
ATOM 10444 N N . ALA B 1 669 ? 7.449 -55.188 7.727 1 82 669 ALA B N 1
ATOM 10445 C CA . ALA B 1 669 ? 6.301 -54.844 8.562 1 82 669 ALA B CA 1
ATOM 10446 C C . ALA B 1 669 ? 6.461 -53.469 9.203 1 82 669 ALA B C 1
ATOM 10448 O O . ALA B 1 669 ? 5.504 -52.688 9.266 1 82 669 ALA B O 1
ATOM 10449 N N . ASN B 1 670 ? 7.652 -53.188 9.68 1 84 670 ASN B N 1
ATOM 10450 C CA . ASN B 1 670 ? 7.922 -51.875 10.289 1 84 670 ASN B CA 1
ATOM 10451 C C . ASN B 1 670 ? 7.855 -50.75 9.266 1 84 670 ASN B C 1
ATOM 10453 O O . ASN B 1 670 ? 7.371 -49.656 9.562 1 84 670 ASN B O 1
ATOM 10457 N N . ILE B 1 671 ? 8.352 -51 8.062 1 83.62 671 ILE B N 1
ATOM 10458 C CA . ILE B 1 671 ? 8.352 -50 7 1 83.62 671 ILE B CA 1
ATOM 10459 C C . ILE B 1 671 ? 6.922 -49.594 6.684 1 83.62 671 ILE B C 1
ATOM 10461 O O . ILE B 1 671 ? 6.617 -48.406 6.613 1 83.62 671 ILE B O 1
ATOM 10465 N N . ARG B 1 672 ? 6.066 -50.562 6.602 1 82.38 672 ARG B N 1
ATOM 10466 C CA . ARG B 1 672 ? 4.66 -50.312 6.305 1 82.38 672 ARG B CA 1
ATOM 10467 C C . ARG B 1 672 ? 3.979 -49.594 7.469 1 82.38 672 ARG B C 1
ATOM 10469 O O . ARG B 1 672 ? 3.254 -48.625 7.273 1 82.38 672 ARG B O 1
ATOM 10476 N N . LYS B 1 673 ? 4.242 -50.062 8.609 1 80.19 673 LYS B N 1
ATOM 10477 C CA . LYS B 1 673 ? 3.619 -49.5 9.805 1 80.19 673 LYS B CA 1
ATOM 10478 C C . LYS B 1 673 ? 4.02 -48.031 10 1 80.19 673 LYS B C 1
ATOM 10480 O O . LYS B 1 673 ? 3.18 -47.219 10.328 1 80.19 673 LYS B O 1
ATOM 10485 N N . ASN B 1 674 ? 5.266 -47.812 9.852 1 80.38 674 ASN B N 1
ATOM 10486 C CA . ASN B 1 674 ? 5.746 -46.438 10.008 1 80.38 674 ASN B CA 1
ATOM 10487 C C . ASN B 1 674 ? 5.07 -45.5 9.016 1 80.38 674 ASN B C 1
ATOM 10489 O O . ASN B 1 674 ? 4.656 -44.375 9.391 1 80.38 674 ASN B O 1
ATOM 10493 N N . PHE B 1 675 ? 4.973 -45.938 7.809 1 80.12 675 PHE B N 1
ATOM 10494 C CA . PHE B 1 675 ? 4.34 -45.125 6.797 1 80.12 675 PHE B CA 1
ATOM 10495 C C . PHE B 1 675 ? 2.867 -44.875 7.125 1 80.12 675 PHE B C 1
ATOM 10497 O O . PHE B 1 675 ? 2.381 -43.75 7.082 1 80.12 675 PHE B O 1
ATOM 10504 N N . GLU B 1 676 ? 2.209 -45.875 7.449 1 73.75 676 GLU B N 1
ATOM 10505 C CA . GLU B 1 676 ? 0.786 -45.781 7.766 1 73.75 676 GLU B CA 1
ATOM 10506 C C . GLU B 1 676 ? 0.536 -44.875 8.953 1 73.75 676 GLU B C 1
ATOM 10508 O O . GLU B 1 676 ? -0.436 -44.094 8.969 1 73.75 676 GLU B O 1
ATOM 10513 N N . THR B 1 677 ? 1.426 -44.906 9.844 1 72.5 677 THR B N 1
ATOM 10514 C CA . THR B 1 677 ? 1.276 -44.125 11.062 1 72.5 677 THR B CA 1
ATOM 10515 C C . THR B 1 677 ? 1.585 -42.656 10.789 1 72.5 677 THR B C 1
ATOM 10517 O O . THR B 1 677 ? 0.92 -41.75 11.328 1 72.5 677 THR B O 1
ATOM 10520 N N . LEU B 1 678 ? 2.547 -42.469 9.961 1 74.06 678 LEU B N 1
ATOM 10521 C CA . LEU B 1 678 ? 3.047 -41.094 9.82 1 74.06 678 LEU B CA 1
ATOM 10522 C C . LEU B 1 678 ? 2.408 -40.406 8.617 1 74.06 678 LEU B C 1
ATOM 10524 O O . LEU B 1 678 ? 2.318 -39.156 8.578 1 74.06 678 LEU B O 1
ATOM 10528 N N . ALA B 1 679 ? 2.037 -41.156 7.727 1 64.25 679 ALA B N 1
ATOM 10529 C CA . ALA B 1 679 ? 1.499 -40.594 6.492 1 64.25 679 ALA B CA 1
ATOM 10530 C C . ALA B 1 679 ? 0.273 -39.75 6.77 1 64.25 679 ALA B C 1
ATOM 10532 O O . ALA B 1 679 ? -0.001 -38.781 6.035 1 64.25 679 ALA B O 1
ATOM 10533 N N . GLU B 1 680 ? -0.357 -40.031 7.828 1 59.94 680 GLU B N 1
ATOM 10534 C CA . GLU B 1 680 ? -1.55 -39.25 8.172 1 59.94 680 GLU B CA 1
ATOM 10535 C C . GLU B 1 680 ? -1.185 -37.844 8.609 1 59.94 680 GLU B C 1
ATOM 10537 O O . GLU B 1 680 ? -2.021 -36.938 8.57 1 59.94 680 GLU B O 1
ATOM 10542 N N . TYR B 1 681 ? 0.072 -37.688 8.977 1 53.5 681 TYR B N 1
ATOM 10543 C CA . TYR B 1 681 ? 0.506 -36.375 9.5 1 53.5 681 TYR B CA 1
ATOM 10544 C C . TYR B 1 681 ? 1.167 -35.562 8.406 1 53.5 681 TYR B C 1
ATOM 10546 O O . TYR B 1 681 ? 1.693 -34.469 8.68 1 53.5 681 TYR B O 1
ATOM 10554 N N . VAL B 1 682 ? 1.376 -36.062 7.395 1 50.88 682 VAL B N 1
ATOM 10555 C CA . VAL B 1 682 ? 1.897 -35.344 6.242 1 50.88 682 VAL B CA 1
ATOM 10556 C C . VAL B 1 682 ? 0.764 -35.031 5.266 1 50.88 682 VAL B C 1
ATOM 10558 O O . VAL B 1 682 ? -0.148 -35.844 5.09 1 50.88 682 VAL B O 1
ATOM 10561 N N . GLY B 1 683 ? 0.255 -33.75 5.059 1 42.84 683 GLY B N 1
ATOM 10562 C CA . GLY B 1 683 ? -0.845 -33.438 4.164 1 42.84 683 GLY B CA 1
ATOM 10563 C C . GLY B 1 683 ? -0.673 -34.031 2.771 1 42.84 683 GLY B C 1
ATOM 10564 O O . GLY B 1 683 ? 0.45 -34.281 2.342 1 42.84 683 GLY B O 1
#

pLDDT: mean 79.97, std 19.52, range [17.47, 98.75]

Sequence (1366 aa):
MGNAMATTTTTHSHSDACSESGALKQGVPPPATSEVAWTFAQSHQDENPCFMGIQMNMATEHYSKYWPLLMNCNNNLGDPFTAKAAYAHSFGEEIKLIALLAEMFGMAPSDAWGYMTHGSSGSNLHGIYNGRRVLGDDPTKIALLCASDAHYCITKASDLVGIKRLYPVPTDPDGRMCVEALKVILTEHLSTKPQTKFLLVCCSGAVRTGAIDNVNALMQVFELLGIRRDNMYVHLDAALGGMITPFLDYESDPKIPDHYKDAIIANPNVDSQSTSFHKRLGLPFPASVFMTKLSVLSRMPCPLYAECAGTFDTTLDGSRNGMIPFMVYHELRAIGNSAMRQRLKACLEVADYMVEKLTKLRGTEERRAAELKFAPWHPPGVMCVCVSPPPQQMCAKYHLPVFRVQGQVQMTHILTMEHLTKTSVDTFVDEWDAYLVAQKEKDNSKRPSAGGDAWGAVIRRSLTPTGSKFGKINVVGFGTYKLSGDDCAQAVGVAQNTGYSLMDTATVYKNLRLVGELESRVQICHKIDHHITTGRELAEQFEKDLGELGNLSSVHVLMLHYFPKEDCNRQDIWLALLNEKRQGRTKFAGVSNFTIENLQLMFGSKHGDEWPDVVQVHVSVCTQKFIEFCSNMSIDIMVYGVMQNGILEAAKGLLEQGLGVLVSSTRPANIRKNFETLAEYVGMGNAMATTTTTHSHSDACSESGALKQGVPPPATSEVAWTFAQSHQDENPCFMGIQMNMATEHYSKYWPLLMNCNNNLGDPFTAKAAYAHSFGEEIKLIALLAEMFGMAPSDAWGYMTHGSSGSNLHGIYNGRRVLGDDPTKIALLCASDAHYCITKASDLVGIKRLYPVPTDPDGRMCVEALKVILTEHLSTKPQTKFLLVCCSGAVRTGAIDNVNALMQVFELLGIRRDNMYVHLDAALGGMITPFLDYESDPKIPDHYKDAIIANPNVDSQSTSFHKRLGLPFPASVFMTKLSVLSRMPCPLYAECAGTFDTTLDGSRNGMIPFMVYHELRAIGNSAMRQRLKACLEVADYMVEKLTKLRGTEERRAAELKFAPWHPPGVMCVCVSPPPQQMCAKYHLPVFRVQGQVQMTHILTMEHLTKTSVDTFVDEWDAYLVAQKEKDNSKRPSAGGDAWGAVIRRSLTPTGSKFGKINVVGFGTYKLSGDDCAQAVGVAQNTGYSLMDTATVYKNLRLVGELESRVQICHKIDHHITTGRELAEQFEKDLGELGNLSSVHVLMLHYFPKEDCNRQDIWLALLNEKRQGRTKFAGVSNFTIENLQLMFGSKHGDEWPDVVQVHVSVCTQKFIEFCSNMSIDIMVYGVMQNGILEAAKGLLEQGLGVLVSSTRPANIRKNFETLAEYVG

InterPro domains:
  IPR002129 Pyridoxal phosphate-dependent decarboxylase, major domain [PF00282] (100-361)
  IPR015421 Pyridoxal phosphate-dependent transferase, major domain [G3DSA:3.40.640.10] (70-360)
  IPR015424 Pyridoxal phosphate-dependent transferase [SSF53383] (49-435)
  IPR020471 Aldo-keto reductase [PR00069] (495-519)
  IPR020471 Aldo-keto reductase [PR00069] (577-594)
  IPR020471 Aldo-keto reductase [PR00069] (611-640)
  IPR023210 NADP-dependent oxidoreductase domain [PF00248] (477-652)
  IPR036812 NAD(P)-dependent oxidoreductase domain superfamily [G3DSA:3.20.20.100] (468-681)
  IPR036812 NAD(P)-dependent oxidoreductase domain superfamily [SSF51430] (471-677)
  IPR051151 Group II amino acid decarboxylase [PTHR46101] (35-447)

Radius of gyration: 34.49 Å; Cα contacts (8 Å, |Δi|>4): 2785; chains: 2; bounding box: 87×113×78 Å

Solvent-accessible surface area (backbone atoms only — not comparable to full-atom values): 69833 Å² total; per-residue (Å²): 133,83,83,78,78,77,76,79,71,82,65,80,67,71,72,75,75,73,61,56,54,78,44,68,47,80,93,65,82,70,67,61,36,28,34,59,34,42,54,51,31,52,57,48,60,74,45,42,81,34,56,27,32,50,84,48,17,59,65,11,54,75,51,22,20,49,29,41,46,33,32,30,47,22,38,29,51,36,26,65,90,55,38,64,70,87,61,50,52,31,40,72,37,35,53,53,31,49,53,52,48,26,56,62,49,60,36,58,74,83,36,54,40,63,51,73,38,65,14,38,48,55,21,48,33,49,39,53,46,48,34,39,37,46,66,67,61,47,35,90,45,33,34,39,36,32,38,60,72,49,61,60,54,55,61,50,33,32,54,46,44,43,32,73,48,65,44,67,27,51,52,44,98,65,52,25,56,28,54,67,53,44,47,53,53,50,56,58,47,41,73,78,42,71,81,56,28,39,33,38,43,45,38,18,31,31,81,71,40,36,21,59,26,50,49,65,63,48,50,48,47,42,51,76,73,66,53,54,68,80,44,48,35,28,29,32,46,12,38,54,23,56,76,36,57,70,47,55,59,66,83,83,34,82,73,41,63,72,50,52,76,44,53,39,53,45,28,87,77,34,45,20,31,16,27,28,38,23,24,82,70,10,38,33,36,42,25,14,34,29,36,37,31,47,75,52,56,49,58,20,71,46,67,55,72,28,75,93,57,45,16,45,50,76,41,91,48,46,58,30,56,18,59,50,34,40,51,52,33,37,49,51,62,45,55,36,69,70,49,50,26,50,52,50,49,52,18,41,52,40,33,52,49,42,34,51,53,51,48,57,68,32,70,44,73,66,42,28,70,71,58,34,72,45,82,48,42,51,51,66,88,38,38,26,34,34,30,36,53,66,60,64,69,53,25,61,62,26,46,38,50,78,44,67,49,90,45,41,43,66,30,21,30,38,38,32,34,79,57,54,46,65,65,53,44,49,54,51,51,51,51,52,50,52,52,53,52,55,51,48,60,58,50,72,75,50,81,80,72,76,76,71,80,70,64,73,76,52,36,78,30,65,48,64,60,80,92,51,65,46,37,95,50,43,40,66,25,38,42,40,79,92,30,45,70,69,56,27,47,48,29,55,50,47,35,50,73,66,61,40,46,31,38,36,49,33,65,85,43,69,35,43,51,59,60,27,67,47,62,85,66,45,34,35,35,40,23,45,57,56,82,49,47,37,20,67,50,43,56,50,48,50,52,53,48,27,50,42,26,60,57,42,77,52,36,44,29,40,23,38,42,36,70,64,55,90,89,31,44,59,66,46,33,51,49,39,47,50,45,38,34,74,69,54,36,14,74,32,40,26,35,20,60,60,49,74,66,50,48,41,72,74,32,58,86,50,55,78,89,65,40,44,44,31,38,34,33,46,48,88,62,62,36,71,66,43,50,49,52,27,35,27,63,60,24,22,42,33,31,31,65,40,57,74,81,68,35,63,61,54,46,47,53,40,27,64,61,7,28,10,36,32,44,69,57,76,46,65,69,56,46,44,49,51,45,65,66,45,50,76,54,36,88,132,80,84,75,77,76,77,78,72,83,65,81,69,73,73,74,77,74,63,57,53,76,43,71,46,78,90,66,82,70,70,60,38,28,34,60,36,42,53,51,31,53,56,47,60,74,45,41,79,33,56,28,30,52,84,48,18,59,65,11,54,76,51,22,20,47,29,42,47,32,33,28,47,23,39,28,50,38,26,66,90,54,37,63,70,86,60,50,50,31,39,72,38,36,53,54,32,48,52,53,48,26,56,60,48,58,37,57,74,91,36,54,42,64,52,74,39,64,13,39,48,56,20,47,32,49,40,51,47,46,33,40,37,46,67,68,60,49,35,90,45,32,35,39,37,33,38,57,72,49,60,58,55,56,61,49,35,31,54,44,42,45,33,74,47,66,44,66,27,51,52,42,98,64,54,24,56,29,56,68,51,43,45,52,53,50,56,57,48,41,73,78,43,71,82,56,26,39,33,38,43,44,38,17,30,31,83,71,42,36,21,59,25,51,50,65,63,50,51,47,48,41,51,74,72,68,52,55,68,81,43,47,34,28,29,33,46,12,38,54,23,55,75,37,59,69,47,54,60,66,84,83,34,82,72,40,62,72,50,52,76,44,52,40,54,45,29,89,76,34,48,20,32,18,26,28,38,22,24,81,69,10,38,33,36,43,24,13,34,29,38,37,32,47,75,52,57,42,58,21,72,55,66,55,73,28,74,94,56,45,16,46,49,74,41,93,48,46,57,31,55,18,58,50,33,40,52,52,33,36,49,52,63,45,54,36,69,68,49,50,27,50,52,50,50,52,19,40,51,39,34,50,49,42,35,52,53,51,47,58,66,32,67,44,72,65,41,27,69,69,58,33,72,45,81,49,43,52,52,66,90,38,40,26,34,33,29,36,53,67,60,65,69,53,24,62,62,25,46,38,51,77,45,69,48,95,29,37,44,66,28,20,32,38,38,32,34,80,56,54,47,64,67,50,42,50,53,53,52,50,51,52,49,51,51,56,52,54,53,49,59,60,52,70,74,49,80,81,70,81,73,64,80,67,64,73,73,59,37,78,33,65,32,65,61,76,91,51,67,44,37,93,46,45,40,66,26,36,42,40,78,91,30,45,70,69,55,27,50,48,29,54,49,46,34,48,72,67,61,43,47,32,39,36,50,34,65,84,44,69,36,44,50,60,60,26,66,46,62,85,77,47,35,35,34,40,24,44,58,58,83,49,47,38,19,68,50,43,55,52,49,49,53,53,48,26,50,43,27,60,58,44,79,51,37,44,29,40,23,37,43,38,70,63,55,89,91,31,44,60,65,45,34,51,51,38,47,50,46,36,35,75,68,56,36,15,75,33,41,26,35,21,62,60,48,75,66,49,48,40,72,73,34,58,81,50,55,77,89,66,40,44,45,29,36,35,35,46,49,88,61,61,38,71,66,46,50,49,52,28,35,24,63,60,23,20,41,32,31,30,66,40,58,74,82,67,36,64,61,55,45,47,53,40,27,66,57,7,27,11,35,34,44,70,59,76,47,64,70,55,45,44,48,52,45,65,66,44,51,74,52,34,80

Organism: Polarella glacialis (NCBI:txid89957)

Secondary structure (DSSP, 8-state):
--------------------TT-B-SSPPPPP-BHHHHHHHHHHHHHGGG--SSS-----GGGGGGGGGGGS--EEES-TTT----SS--HHHHHHHHHHHHHHTT--GGGEEEEEES-HHHHHHHHHHHHHHHTTS-GGGEEEEEETT--HHHHHHHHHHT--EEEEEPB-TTSPBPHHHHHHHHHHHHHH-TT-EEEEEEEBS-TTT--B--HHHHHHHHHHTT--GGGEEEEEE-TTGGGTGGGS-TTT-TTS-GGGGGSSTTSTT--EEEEESSSSS--SS--EEEEEEHHHHTTSPPPPEETTTTEETTSS-SEEETHHHHHHHHHHHHHHHHHHHHHHHHHHHHHHHHHHHHHHHH-SHHHHHHT--S--B--TT--EEEE----HHHHHHTT--EEEETTTEEEEEEE--TT--HHHHHHHHHHHHHHHHHHHHHHTTS-------TTGGG-------TT-S--TT--EEEE-TT--HHHHHHHHHHHHHHT--EEEEEGGGT-HHHHHTS-TTSEEEEEE-TT--SHHHHHHHHHHHHHHTTS-S-EEEEEESSPPPTTS-HHHHHHHHHHHHHTTSEEEEEEES--HHHHHHHHTTS-GGGS-SEEEEETTT--HHHHHHHHHTT-EEEEE--STTS-HHHHHHHHHTT-EEEE--SSHHHHHHHHHHHHTT--/--------------------TTPBPSSPPPPP-BHHHHHHHHHHHHHGGG--SSS-----GGGGGGGGGGGS--EEES-TTT----SS--HHHHHHHHHHHHHHTT--GGGEEEEEES-HHHHHHHHHHHHHHHTTS-GGGEEEEEETT--HHHHHHHHHHT--EEEEEPB-TTSPBPHHHHHHHHHHHHHH-TT-EEEEEEEBS-TTT--B--HHHHHHHHHHTT--GGGEEEEEE-TTGGGTGGGS-TTT-TTS-GGGGGSSTTSTT--EEEEESSSSS--SS--EEEEEEHHHHTTSPPPPEETTTTEETTSS-SEEETHHHHHHHHHHHHHHHHHHHHHHHHHHHHHHHHHHHHHHHH-SHHHHHHT--S--B--TT--EEEE----HHHHHHTT--EEEETTTEEEEEEE--TT--HHHHHHHHHHHHHHHHHHHHHHHTS-------TTGGGG------TTSS--S---EEEE-TT--HHHHHHHHHHHHHHT--EEEEEGGGT-HHHHHTS-TTSEEEEEE-TT--SHHHHHHHHHHHHHHTTS-S-EEEEEESSPPPTTS-HHHHHHHHHHHHHTTSEEEEEEES--HHHHHHHHTTS-GGGS-SEEEEETTT--HHHHHHHHHTT-EEEEE--STTS-HHHHHHHHHTT-EEEE--SSHHHHHHHHHHHHTT--

Foldseek 3Di:
DDDPPCPCPPPVCPDPPVDALPDADPPDDDDDDDPVVVVVVVVVLVQQLLAWFALFFQPAVVVCSVVVLVVADEWDFAALVQFPDPDNYLSVLFLLLQQVLCVLQVHDSQFKDWGKAQALLQLLLLQVLLFCQLLPVDLDQEAEEEALQADVSNVVSCVVSPNLRYDHAYADPLRERDLVSLLVVCVVVCVPRVRHFYEYEFEQQGSFFNDGYLLVSNVVSCVVVPHDLSSYAYEYEHQPRSLFLSLEDVPPDVLADPSSSCSGQNNPSHFKYKYWCRRQVVHVGTMIMIMGTNVSVVSGDAFPDDVVRSYTNSRPDGIHRNVRSVSVSSSCSNCDSVNSNVQLVQLVVLLVLLLVLVQVLCPDPVSCLPFWVDRWDHRPRANKIKTGDFDPVSCVSSVWDWDDHPQFGIITITGSHSSHHNVSSVVSSVVSSVVVVVVVVVVVVDDPPPPDPLPPVARPRLCQPSSALAAPALFAAAECALPDDPLSLVFVVLLVVLPHQEYEDEPVSPCLQSQLPDRPSRAYAYEYEQPAQALVSLLVVVCVSCVSSVVHQAGAEYEHADQHDPNGPLQRNLVSQVVCCVVVNYVWYEYEAAAPVSQCVRPVVDDLSSHGQEYEYEPVRPDPVRVVSCVVSNYAYEYEPQPVVPPLVSLLVCSNSNHHYYDYDSDSVVSNVSCVSRVVSRD/DDDPPCPCPPPVCPDPPVDALPDADPPDDDDDDDPVVVVVVVVVLVQQLLAWFALFFQPAVVVCSVVVLVVADEWDFAALVQFPPPDNYLSVLFLLLQQVLCVLQVHDSQWKDWGKAQALLQLLLLLVLLFCQLLPVDLDQEAEEEALQADVSNVVSCVVSPNPRYDHAYADPLRERDLVSLLVVCVVVCVVRVRHFYEYEFEQQGSFFNDGYLLVSNVVSCVVVPHDLSSYAYEYEHQPRSLFLSLDDVPPDVLADPSSSCRGQNNPSHFKYKYWCRRQVVHVGTMIMIMGTNVSVVSGDAFDDDVVRSYTNSRPDGIHRNVRSVSVSSSCSNCDSVNSNVQLVQLVVLLVLLLVLVQVLCPDPVSCLPQWVDRWDHRPRANKIKTGDFDPVSCVSSVWDWDDHPLFGIITITGSHSSHDNVSSVVSSVVSSVVVVVVVVVVVVDPPPPLDPVPPLQGPGQPQSVVALAAPALFAAAECALPDDPLSLVFLVLLVVLNHQEYEDEPVSPCLLSQLPDDPSRAYAYEYEQPDQALVSLLVVVCVSCVSSVVNQAGAEYEHADQHDPNGPLQRNLVSQVVCCVVVNYVWYEYEAAAPVSQCVRPVPDDLSSHGQEYEYEPVRPDPVRVVSCVVSSYAYEYEPQPVVPPLPSLLVCSNSNHHYYDYDSDSVVSNVSCVSRVVSRD

Nearest PDB structures (foldseek):
  8jij-assembly1_A-2  TM=8.926E-01  e=5.486E-29  Camellia sinensis
  8jg7-assembly1_E  TM=8.732E-01  e=9.905E-29  Arabidopsis thaliana
  4q3m-assembly3_F  TM=8.866E-01  e=6.158E-12  unidentified
  2wzt-assembly1_B  TM=8.359E-01  e=2.235E-11  Mycolicibacterium smegmatis MC2 155
  4otk-assembly1_A  TM=8.630E-01  e=6.542E-11  Mycobacterium tuberculosis